Protein AF-A0AAV8S1G7-F1 (afdb_monomer)

Foldseek 3Di:
DDDDDDDDDDDDDDDDDDDDDDDDDDDDDDDDDDDDDDDDDDDDDDDDDDDDDDDDDDDDDDDDDDDDDDDDDDDDDDDDPPVVVVVVVVVVVVVVVVVVVVPPDPFDKDFLPADKDPFQDAQDQKAKEFEQAQEQPDDLVLSLVQLVFDLRHQEYEHEHDDLQNLQVLLVQVVVVHHSFRPCLLVNLLRPVVSLVVSNHAYEYQRCALNQPVSVVSSLVSCVVVLHWWKEKEKEWWADDPDDPDDDDDDIDRDDQSKDWAGALVRVLVCCVPPVTNYYYYHHHDQLRSQLNVVCNNLRDILPLLFLSQLSSLQSLCQHSWLLQFLVVQADPPQPQRHDDPVLVVFRHTKMWMAGSNSWIKIFGRPPTGGFHDLQSSVQSLQAVDDALLFRAHQRFTKNQLQWAWDDPDRTMITIDDIGGHPGTHDQWIKMWGKDWQAKKKKKKKKAWFACRVVLLVQLLVQLLVQLCVVPNPQSLQKFKDKDFACPPVPDDPDPDDDDPRGTMTMIMMMGRDRYPVSNVSSQVSSVCCVPPGDPPMDDMDIDMDTFIRTDIDIDGSRNIMMGMDMDIRDRDDPVPDDDPDDDDDDDDDDDDDPDDDPDDDDDDDPDDDDPDQDDADDAQDWDQLSNFFAKFWFDDFQKIKMKTFGSHLLCLVLVVVWPDFVNVLVLLLCLQARYPDDDPVRVVSSVVQSVVWGKDWHRSVNRSMIMIMIGRRQCRADRRGRDPPRGCRVSRVSNSRDIDHGHDRDPVSD

Radius of gyration: 34.3 Å; Cα contacts (8 Å, |Δi|>4): 1395; chains: 1; bounding box: 94×96×104 Å

InterPro domains:
  IPR010839 Acyclic terpene utilisation, N-terminal [PF07287] (127-549)
  IPR056362 AtuA-like, ferredoxin-fold domain [PF23544] (623-740)

Structure (mmCIF, N/CA/C/O backbone):
data_AF-A0AAV8S1G7-F1
#
_entry.id   AF-A0AAV8S1G7-F1
#
loop_
_atom_site.group_PDB
_atom_site.id
_atom_site.type_symbol
_atom_site.label_atom_id
_atom_site.label_alt_id
_atom_site.label_comp_id
_atom_site.label_asym_id
_atom_site.label_entity_id
_atom_site.label_seq_id
_atom_site.pdbx_PDB_ins_code
_atom_site.Cartn_x
_atom_site.Cartn_y
_atom_site.Cartn_z
_atom_site.occupancy
_atom_site.B_iso_or_equiv
_atom_site.auth_seq_id
_atom_site.auth_comp_id
_atom_site.auth_asym_id
_atom_site.auth_atom_id
_atom_site.pdbx_PDB_model_num
ATOM 1 N N . MET A 1 1 ? -6.697 -47.354 61.567 1.00 32.09 1 MET A N 1
ATOM 2 C CA . MET A 1 1 ? -5.940 -47.553 62.824 1.00 32.09 1 MET A CA 1
ATOM 3 C C . MET A 1 1 ? -5.517 -46.184 63.329 1.00 32.09 1 MET A C 1
ATOM 5 O O . MET A 1 1 ? -5.021 -45.448 62.496 1.00 32.09 1 MET A O 1
ATOM 9 N N . ARG A 1 2 ? -5.746 -45.897 64.622 1.00 29.41 2 ARG A N 1
ATOM 10 C CA . ARG A 1 2 ? -5.244 -44.790 65.477 1.00 29.41 2 ARG A CA 1
ATOM 11 C C . ARG A 1 2 ? -4.956 -43.413 64.855 1.00 29.41 2 ARG A C 1
ATOM 13 O O . ARG A 1 2 ? -4.109 -43.325 63.981 1.00 29.41 2 ARG A O 1
ATOM 20 N N . ASN A 1 3 ? -5.442 -42.280 65.360 1.00 28.12 3 ASN A N 1
ATOM 21 C CA . ASN A 1 3 ? -6.522 -41.848 66.283 1.00 28.12 3 ASN A CA 1
ATOM 22 C C . ASN A 1 3 ? -6.799 -40.378 65.823 1.00 28.12 3 ASN A C 1
ATOM 24 O O . ASN A 1 3 ? -5.903 -39.769 65.241 1.00 28.12 3 ASN A O 1
ATOM 28 N N . GLY A 1 4 ? -7.993 -39.781 65.894 1.00 26.33 4 GLY A N 1
ATOM 29 C CA . GLY A 1 4 ? -8.736 -39.468 67.126 1.00 26.33 4 GLY A CA 1
ATOM 30 C C . GLY A 1 4 ? -8.003 -38.376 67.936 1.00 26.33 4 GLY A C 1
ATOM 31 O O . GLY A 1 4 ? -6.792 -38.485 68.094 1.00 26.33 4 GLY A O 1
ATOM 32 N N . ASP A 1 5 ? -8.586 -37.303 68.480 1.00 26.33 5 ASP A N 1
ATOM 33 C CA . ASP A 1 5 ? -9.977 -36.844 68.694 1.00 26.33 5 ASP A CA 1
ATOM 34 C C . ASP A 1 5 ? -9.889 -35.340 69.124 1.00 26.33 5 ASP A C 1
ATOM 36 O O . ASP A 1 5 ? -8.807 -34.928 69.541 1.00 26.33 5 ASP A O 1
ATOM 40 N N . LEU A 1 6 ? -10.878 -34.424 69.124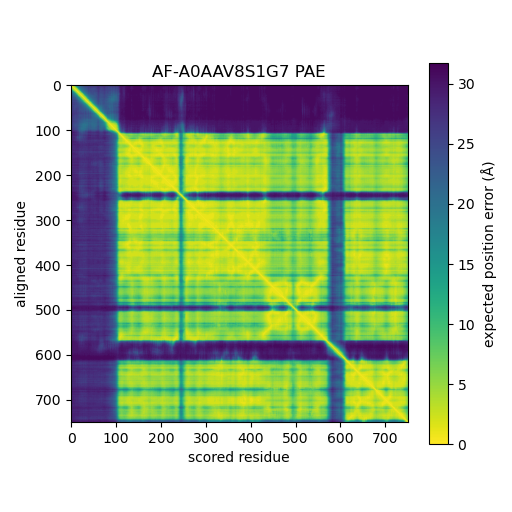 1.00 26.56 6 LEU A N 1
ATOM 41 C CA . LEU A 1 6 ? -12.280 -34.302 68.656 1.00 26.56 6 LEU A CA 1
ATOM 42 C C . LEU A 1 6 ? -12.716 -32.801 68.801 1.00 26.56 6 LEU A C 1
ATOM 44 O O . LEU A 1 6 ? -11.984 -32.058 69.445 1.00 26.56 6 LEU A O 1
ATOM 48 N N . VAL A 1 7 ? -13.927 -32.401 68.338 1.00 25.17 7 VAL A N 1
ATOM 49 C CA . VAL A 1 7 ? -14.736 -31.225 68.830 1.00 25.17 7 VAL A CA 1
ATOM 50 C C . VAL A 1 7 ? -14.158 -29.808 68.528 1.00 25.17 7 VAL A C 1
ATOM 52 O O . VAL A 1 7 ? -13.015 -29.512 68.840 1.00 25.17 7 VAL A O 1
ATOM 55 N N . ALA A 1 8 ? -14.803 -28.927 67.738 1.00 23.03 8 ALA A N 1
ATOM 56 C CA . ALA A 1 8 ? -16.013 -28.102 67.999 1.00 23.03 8 ALA A CA 1
ATOM 57 C C . ALA A 1 8 ? -15.820 -27.095 69.174 1.00 23.03 8 ALA A C 1
ATOM 59 O O . ALA A 1 8 ? -15.023 -27.348 70.063 1.00 23.03 8 ALA A O 1
ATOM 60 N N . GLU A 1 9 ? -16.436 -25.912 69.271 1.00 22.70 9 GLU A N 1
ATOM 61 C CA . GLU A 1 9 ? -17.514 -25.227 68.536 1.00 22.70 9 GLU A CA 1
ATOM 62 C C . GLU A 1 9 ? -17.470 -23.716 68.913 1.00 22.70 9 GLU A C 1
ATOM 64 O O . GLU A 1 9 ? -16.849 -23.387 69.921 1.00 22.70 9 GLU A O 1
ATOM 69 N N . CYS A 1 10 ? -18.205 -22.832 68.211 1.00 23.12 10 CYS A N 1
ATOM 70 C CA . CYS A 1 10 ? -18.581 -21.467 68.669 1.00 23.12 10 CYS A CA 1
ATOM 71 C C . CYS A 1 10 ? -17.453 -20.408 68.891 1.00 23.12 10 CYS A C 1
ATOM 73 O O . CYS A 1 10 ? -16.308 -20.735 69.169 1.00 23.12 10 CYS A O 1
ATOM 75 N N . ALA A 1 11 ? -17.685 -19.086 68.827 1.00 23.94 11 ALA A N 1
ATOM 76 C CA . ALA A 1 11 ? -18.756 -18.264 68.229 1.00 23.94 11 ALA A CA 1
ATOM 77 C C . ALA A 1 11 ? -18.321 -16.767 68.190 1.00 23.94 11 ALA A C 1
ATOM 79 O O . ALA A 1 11 ? -17.322 -16.417 68.812 1.00 23.94 11 ALA A O 1
ATOM 80 N N . LEU A 1 12 ? -19.143 -15.908 67.554 1.00 25.56 12 LEU A N 1
ATOM 81 C CA . LEU A 1 12 ? -19.202 -14.426 67.672 1.00 25.56 12 LEU A CA 1
ATOM 82 C C . LEU A 1 12 ? -18.019 -13.639 67.045 1.00 25.56 12 LEU A C 1
ATOM 84 O O . LEU A 1 12 ? -16.852 -13.883 67.315 1.00 25.56 12 LEU A O 1
ATOM 88 N N . GLU A 1 13 ? -18.259 -12.817 66.013 1.00 24.72 13 GLU A N 1
ATOM 89 C CA . GLU A 1 13 ? -18.677 -11.393 66.083 1.00 24.72 13 GLU A CA 1
ATOM 90 C C . GLU A 1 13 ? -17.664 -10.476 66.814 1.00 24.72 13 GLU A C 1
ATOM 92 O O . GLU A 1 13 ? -17.331 -10.713 67.965 1.00 24.72 13 GLU A O 1
ATOM 97 N N . GLY A 1 14 ? -17.167 -9.365 66.252 1.00 24.78 14 GLY A N 1
ATOM 98 C CA . GLY A 1 14 ? -17.320 -8.807 64.904 1.00 24.78 14 GLY A CA 1
ATOM 99 C C . GLY A 1 14 ? -16.795 -7.356 64.808 1.00 24.78 14 GLY A C 1
ATOM 100 O O . GLY A 1 14 ? -16.524 -6.722 65.820 1.00 24.78 14 GLY A O 1
ATOM 101 N N . ILE A 1 15 ? -16.764 -6.811 63.581 1.00 24.31 15 ILE A N 1
ATOM 102 C CA . ILE A 1 15 ? -16.826 -5.362 63.257 1.00 24.31 15 ILE A CA 1
ATOM 103 C C . ILE A 1 15 ? -15.560 -4.471 63.489 1.00 24.31 15 ILE A C 1
ATOM 105 O O . ILE A 1 15 ? -14.984 -4.402 64.564 1.00 24.31 15 ILE A O 1
ATOM 109 N N . LYS A 1 16 ? -15.271 -3.639 62.461 1.00 25.52 16 LYS A N 1
ATOM 110 C CA . LYS A 1 16 ? -14.488 -2.363 62.422 1.00 25.52 16 LYS A CA 1
ATOM 111 C C . LYS A 1 16 ? -12.939 -2.348 62.319 1.00 25.52 16 LYS A C 1
ATOM 113 O O . LYS A 1 16 ? -12.211 -2.131 63.273 1.00 25.52 16 LYS A O 1
ATOM 118 N N . SER A 1 17 ? -12.510 -2.261 61.052 1.00 25.42 17 SER A N 1
ATOM 119 C CA . SER A 1 17 ? -11.796 -1.107 60.446 1.00 25.42 17 SER A CA 1
ATOM 120 C C . SER A 1 17 ? -10.329 -0.744 60.776 1.00 25.42 17 SER A C 1
ATOM 122 O O . SER A 1 17 ? -10.015 -0.288 61.866 1.00 25.42 17 SER A O 1
ATOM 124 N N . ARG A 1 18 ? -9.566 -0.631 59.670 1.00 25.78 18 ARG A N 1
ATOM 125 C CA . ARG A 1 18 ? -8.518 0.369 59.334 1.00 25.78 18 ARG A CA 1
ATOM 126 C C . ARG A 1 18 ? -7.097 0.282 59.948 1.00 25.78 18 ARG A C 1
ATOM 128 O O . ARG A 1 18 ? -6.858 0.685 61.071 1.00 25.78 18 ARG A O 1
ATOM 135 N N . VAL A 1 19 ? -6.150 0.016 59.033 1.00 23.78 19 VAL A N 1
ATOM 136 C CA . VAL A 1 19 ? -4.995 0.884 58.678 1.00 23.78 19 VAL A CA 1
ATOM 137 C C . VAL A 1 19 ? -3.863 1.091 59.713 1.00 23.78 19 VAL A C 1
ATOM 139 O O . VAL A 1 19 ? -3.946 1.928 60.599 1.00 23.78 19 VAL A O 1
ATOM 142 N N . VAL A 1 20 ? -2.731 0.429 59.418 1.00 23.48 20 VAL A N 1
ATOM 143 C CA . VAL A 1 20 ? -1.340 0.953 59.454 1.00 23.48 20 VAL A CA 1
ATOM 144 C C . VAL A 1 20 ? -0.780 1.474 60.792 1.00 23.48 20 VAL A C 1
ATOM 146 O O . VAL A 1 20 ? -0.906 2.652 61.104 1.00 23.48 20 VAL A O 1
ATOM 149 N N . LEU A 1 21 ? 0.008 0.629 61.481 1.00 24.14 21 LEU A N 1
ATOM 150 C CA . LEU A 1 21 ? 1.441 0.865 61.789 1.00 24.14 21 LEU A CA 1
ATOM 151 C C . LEU A 1 21 ? 2.024 -0.221 62.713 1.00 24.14 21 LEU A C 1
ATOM 153 O O . LEU A 1 21 ? 1.627 -0.338 63.868 1.00 24.14 21 LEU A O 1
ATOM 157 N N . GLN A 1 22 ? 3.074 -0.919 62.266 1.00 23.39 22 GLN A N 1
ATOM 158 C CA . GLN A 1 22 ? 4.066 -1.479 63.189 1.00 23.39 22 GLN A CA 1
ATOM 159 C C . GLN A 1 22 ? 5.473 -1.340 62.590 1.00 23.39 22 GLN A C 1
ATOM 161 O O . GLN A 1 22 ? 5.835 -1.989 61.613 1.00 23.39 22 GLN A O 1
ATOM 166 N N . ILE A 1 23 ? 6.255 -0.427 63.167 1.00 25.33 23 ILE A N 1
ATOM 167 C CA . ILE A 1 23 ? 7.629 -0.104 62.771 1.00 25.33 23 ILE A CA 1
ATOM 168 C C . ILE A 1 23 ? 8.604 -0.770 63.753 1.00 25.33 23 ILE A C 1
ATOM 170 O O . ILE A 1 23 ? 8.436 -0.630 64.958 1.00 25.33 23 ILE A O 1
ATOM 174 N N . LYS A 1 24 ? 9.654 -1.408 63.208 1.00 26.08 24 LYS A N 1
ATOM 175 C CA . LYS A 1 24 ? 10.953 -1.766 63.831 1.00 26.08 24 LYS A CA 1
ATOM 176 C C . LYS A 1 24 ? 10.951 -2.401 65.239 1.00 26.08 24 LYS A C 1
ATOM 178 O O . LYS A 1 24 ? 10.759 -1.707 66.231 1.00 26.08 24 LYS A O 1
ATOM 183 N N . ARG A 1 25 ? 11.527 -3.612 65.335 1.00 25.75 25 ARG A N 1
ATOM 184 C CA . ARG A 1 25 ? 12.750 -3.866 66.145 1.00 25.75 25 ARG A CA 1
ATOM 185 C C . ARG A 1 25 ? 13.307 -5.285 65.950 1.00 25.75 25 ARG A C 1
ATOM 187 O O . ARG A 1 25 ? 12.715 -6.235 66.446 1.00 25.75 25 ARG A O 1
ATOM 194 N N . ARG A 1 26 ? 14.453 -5.376 65.258 1.00 25.06 26 ARG A N 1
ATOM 195 C CA . ARG A 1 26 ? 15.482 -6.450 65.173 1.00 25.06 26 ARG A CA 1
ATOM 196 C C . ARG A 1 26 ? 16.272 -6.185 63.870 1.00 25.06 26 ARG A C 1
ATOM 198 O O . ARG A 1 26 ? 15.637 -5.839 62.882 1.00 25.06 26 ARG A O 1
ATOM 205 N N . HIS A 1 27 ? 17.601 -6.242 63.774 1.00 25.67 27 HIS A N 1
ATOM 206 C CA . HIS A 1 27 ? 18.661 -6.567 64.739 1.00 25.67 27 HIS A CA 1
ATOM 207 C C . HIS A 1 27 ? 19.781 -5.504 64.712 1.00 25.67 27 HIS A C 1
ATOM 209 O O . HIS A 1 27 ? 19.987 -4.831 63.705 1.00 25.67 27 HIS A O 1
ATOM 215 N N . VAL A 1 28 ? 20.508 -5.398 65.825 1.00 25.98 28 VAL A N 1
ATOM 216 C CA . VAL A 1 28 ? 21.894 -4.895 65.906 1.00 25.98 28 VAL A CA 1
ATOM 217 C C . VAL A 1 28 ? 22.787 -6.131 66.144 1.00 25.98 28 VAL A C 1
ATOM 219 O O . VAL A 1 28 ? 22.244 -7.184 66.475 1.00 25.98 28 VAL A O 1
ATOM 222 N N . GLU A 1 29 ? 24.109 -5.986 65.990 1.00 24.56 29 GLU A N 1
ATOM 223 C CA . GLU A 1 29 ? 25.166 -6.997 66.233 1.00 24.56 29 GLU A CA 1
ATOM 224 C C . GLU A 1 29 ? 25.413 -8.024 65.107 1.00 24.56 29 GLU A C 1
ATOM 226 O O . GLU A 1 29 ? 24.922 -9.142 65.168 1.00 24.56 29 GLU A O 1
ATOM 231 N N . VAL A 1 30 ? 26.263 -7.658 64.131 1.00 26.59 30 VAL A N 1
ATOM 232 C CA . VAL A 1 30 ? 27.405 -8.483 63.659 1.00 26.59 30 VAL A CA 1
ATOM 233 C C . VAL A 1 30 ? 28.503 -7.534 63.146 1.00 26.59 30 VAL A C 1
ATOM 235 O O . VAL A 1 30 ? 28.439 -7.067 62.013 1.00 26.59 30 VAL A O 1
ATOM 238 N N . TRP A 1 31 ? 29.505 -7.242 63.976 1.00 25.05 31 TRP A N 1
ATOM 239 C CA . TRP A 1 31 ? 30.811 -6.686 63.581 1.00 25.05 31 TRP A CA 1
ATOM 240 C C . TRP A 1 31 ? 31.838 -7.220 64.585 1.00 25.05 31 TRP A C 1
ATOM 242 O O . TRP A 1 31 ? 31.902 -6.702 65.695 1.00 25.05 31 TRP A O 1
ATOM 252 N N . ASN A 1 32 ? 32.545 -8.293 64.210 1.00 24.11 32 ASN A N 1
ATOM 253 C CA . ASN A 1 32 ? 33.853 -8.759 64.708 1.00 24.11 32 ASN A CA 1
ATOM 254 C C . ASN A 1 32 ? 34.003 -10.257 64.398 1.00 24.11 32 ASN A C 1
ATOM 256 O O . ASN A 1 32 ? 33.416 -11.067 65.101 1.00 24.11 32 ASN A O 1
ATOM 260 N N . GLU A 1 33 ? 34.766 -10.588 63.351 1.00 26.23 33 GLU A N 1
ATOM 261 C CA . GLU A 1 33 ? 35.663 -11.758 63.228 1.00 26.23 33 GLU A CA 1
ATOM 262 C C . GLU A 1 33 ? 36.081 -11.941 61.758 1.00 26.23 33 GLU A C 1
ATOM 264 O O . GLU A 1 33 ? 35.246 -12.222 60.905 1.00 26.23 33 GLU A O 1
ATOM 269 N N . ILE A 1 34 ? 37.376 -11.749 61.472 1.00 26.95 34 ILE A N 1
ATOM 270 C CA . ILE A 1 34 ? 38.217 -12.466 60.487 1.00 26.95 34 ILE A CA 1
ATOM 271 C C . ILE A 1 34 ? 39.654 -11.895 60.613 1.00 26.95 34 ILE A C 1
ATOM 273 O O . ILE A 1 34 ? 39.798 -10.710 60.928 1.00 26.95 34 ILE A O 1
ATOM 277 N N . PRO A 1 35 ? 40.724 -12.710 60.489 1.00 33.25 35 PRO A N 1
ATOM 278 C CA . PRO A 1 35 ? 41.973 -12.446 61.210 1.00 33.25 35 PRO A CA 1
ATOM 279 C C . PRO A 1 35 ? 43.045 -11.689 60.416 1.00 33.25 35 PRO A C 1
ATOM 281 O O . PRO A 1 35 ? 42.998 -11.563 59.194 1.00 33.25 35 PRO A O 1
ATOM 284 N N . ALA A 1 36 ? 44.074 -11.251 61.143 1.00 26.19 36 ALA A N 1
ATOM 285 C CA . ALA A 1 36 ? 45.281 -10.659 60.585 1.00 26.19 36 ALA A CA 1
ATOM 286 C C . ALA A 1 36 ? 46.148 -11.677 59.817 1.00 26.19 36 ALA A C 1
ATOM 288 O O . ALA A 1 36 ? 46.443 -12.759 60.321 1.00 26.19 36 ALA A O 1
ATOM 289 N N . LEU A 1 37 ? 46.667 -11.254 58.663 1.00 25.44 37 LEU A N 1
ATOM 290 C CA . LEU A 1 37 ? 47.899 -11.772 58.070 1.00 25.44 37 LEU A CA 1
ATOM 291 C C . LEU A 1 37 ? 48.773 -10.580 57.674 1.00 25.44 37 LEU A C 1
ATOM 293 O O . LEU A 1 37 ? 48.317 -9.660 56.998 1.00 25.44 37 LEU A O 1
ATOM 297 N N . ALA A 1 38 ? 50.020 -10.589 58.138 1.00 26.30 38 ALA A N 1
ATOM 298 C CA . ALA A 1 38 ? 50.990 -9.531 57.900 1.00 26.30 38 ALA A CA 1
ATOM 299 C C . ALA A 1 38 ? 52.081 -9.998 56.929 1.00 26.30 38 ALA A C 1
ATOM 301 O O . ALA A 1 38 ? 52.504 -11.149 56.985 1.00 26.30 38 ALA A O 1
ATOM 302 N N . GLY A 1 39 ? 52.590 -9.058 56.129 1.00 23.52 39 GLY A N 1
ATOM 303 C CA . GLY A 1 39 ? 53.903 -9.148 55.492 1.00 23.52 39 GLY A CA 1
ATOM 304 C C . GLY A 1 39 ? 53.989 -9.967 54.203 1.00 23.52 39 GLY A C 1
ATOM 305 O O . GLY A 1 39 ? 54.069 -11.189 54.221 1.00 23.52 39 GLY A O 1
ATOM 306 N N . THR A 1 40 ? 54.170 -9.278 53.078 1.00 26.03 40 THR A N 1
ATOM 307 C CA . THR A 1 40 ? 55.468 -9.304 52.374 1.00 26.03 40 THR A CA 1
ATOM 308 C C . THR A 1 40 ? 55.558 -8.161 51.365 1.00 26.03 40 THR A C 1
ATOM 310 O O . THR A 1 40 ? 54.552 -7.662 50.865 1.00 26.03 40 THR A O 1
ATOM 313 N N . GLU A 1 41 ? 56.779 -7.690 51.142 1.00 25.45 41 GLU A N 1
ATOM 314 C CA . GLU A 1 41 ? 57.098 -6.556 50.279 1.00 25.45 41 GLU A CA 1
ATOM 315 C C . GLU A 1 41 ? 57.080 -6.957 48.798 1.00 25.45 41 GLU A C 1
ATOM 317 O O . GLU A 1 41 ? 57.499 -8.059 48.452 1.00 25.45 41 GLU A O 1
ATOM 322 N N . LEU A 1 42 ? 56.735 -6.020 47.912 1.00 26.66 42 LEU A N 1
ATOM 323 C CA . LEU A 1 42 ? 57.292 -5.979 46.557 1.00 26.66 42 LEU A CA 1
ATOM 324 C C . LEU A 1 42 ? 57.550 -4.519 46.156 1.00 26.66 42 LEU A C 1
ATOM 326 O O . LEU A 1 42 ? 56.801 -3.611 46.518 1.00 26.66 42 LEU A O 1
ATOM 330 N N . GLN A 1 43 ? 58.684 -4.292 45.498 1.00 23.86 43 GLN A N 1
ATOM 331 C CA . GLN A 1 43 ? 59.393 -3.010 45.488 1.00 23.86 43 GLN A CA 1
ATOM 332 C C . GLN A 1 43 ? 59.235 -2.221 44.173 1.00 23.86 43 GLN A C 1
ATOM 334 O O . GLN A 1 43 ? 59.472 -2.777 43.108 1.00 23.86 43 GLN A O 1
ATOM 339 N N . GLN A 1 44 ? 59.040 -0.896 44.303 1.00 27.75 44 GLN A N 1
ATOM 340 C CA . GLN A 1 44 ? 59.547 0.169 43.400 1.00 27.75 44 GLN A CA 1
ATOM 341 C C . GLN A 1 44 ? 59.027 0.245 41.925 1.00 27.75 44 GLN A C 1
ATOM 343 O O . GLN A 1 44 ? 58.368 -0.669 41.446 1.00 27.75 44 GLN A O 1
ATOM 348 N N . PRO A 1 45 ? 59.292 1.345 41.171 1.00 35.41 45 PRO A N 1
ATOM 349 C CA . PRO A 1 45 ? 58.997 2.736 41.543 1.00 35.41 45 PRO A CA 1
ATOM 350 C C . PRO A 1 45 ? 58.361 3.596 40.404 1.00 35.41 45 PRO A C 1
ATOM 352 O O . PRO A 1 45 ? 58.125 3.160 39.283 1.00 35.41 45 PRO A O 1
ATOM 355 N N . TRP A 1 46 ? 58.115 4.865 40.746 1.00 26.91 46 TRP A N 1
ATOM 356 C CA . TRP A 1 46 ? 57.698 6.045 39.951 1.00 26.91 46 TRP A CA 1
ATOM 357 C C . TRP A 1 46 ? 58.664 6.394 38.770 1.00 26.91 46 TRP A C 1
ATOM 359 O O . TRP A 1 46 ? 59.786 5.885 38.816 1.00 26.91 46 TRP A O 1
ATOM 369 N N . PRO A 1 47 ? 58.344 7.283 37.769 1.00 34.56 47 PRO A N 1
ATOM 370 C CA . PRO A 1 47 ? 57.763 8.618 38.027 1.00 34.56 47 PRO A CA 1
ATOM 371 C C . PRO A 1 47 ? 56.931 9.395 36.967 1.00 34.56 47 PRO A C 1
ATOM 373 O O . PRO A 1 47 ? 56.899 9.134 35.769 1.00 34.56 47 PRO A O 1
ATOM 376 N N . CYS A 1 48 ? 56.350 10.484 37.489 1.00 24.94 48 CYS A N 1
ATOM 377 C CA . CYS A 1 48 ? 55.788 11.669 36.833 1.00 24.94 48 CYS A CA 1
ATOM 378 C C . CYS A 1 48 ? 56.561 12.290 35.653 1.00 24.94 48 CYS A C 1
ATOM 380 O O . CYS A 1 48 ? 57.765 12.523 35.731 1.00 24.94 48 CYS A O 1
ATOM 382 N N . SER A 1 49 ? 55.797 12.829 34.695 1.00 24.61 49 SER A N 1
ATOM 383 C CA . SER A 1 49 ? 55.977 14.161 34.067 1.00 24.61 49 SER A CA 1
ATOM 384 C C . SER A 1 49 ? 54.705 14.504 33.252 1.00 24.61 49 SER A C 1
ATOM 386 O O . SER A 1 49 ? 54.019 13.584 32.830 1.00 24.61 49 SER A O 1
ATOM 388 N N . ARG A 1 50 ? 54.268 15.754 33.013 1.00 24.61 50 ARG A N 1
ATOM 389 C CA . ARG A 1 50 ? 54.700 17.102 33.453 1.00 24.61 50 ARG A CA 1
ATOM 390 C C . ARG A 1 50 ? 53.509 18.093 33.374 1.00 24.61 50 ARG A C 1
ATOM 392 O O . ARG A 1 50 ? 52.484 17.787 32.779 1.00 24.61 50 ARG A O 1
ATOM 399 N N . MET A 1 51 ? 53.667 19.280 33.965 1.00 22.61 51 MET A N 1
ATOM 400 C CA . MET A 1 51 ? 52.674 20.371 34.039 1.00 22.61 51 MET A CA 1
ATOM 401 C C . MET A 1 51 ? 52.644 21.324 32.818 1.00 22.61 51 MET A C 1
ATOM 403 O O . MET A 1 51 ? 53.673 21.541 32.191 1.00 22.61 51 MET A O 1
ATOM 407 N N . CYS A 1 52 ? 51.484 21.979 32.639 1.00 23.48 52 CYS A N 1
ATOM 408 C CA . CYS A 1 52 ? 51.228 23.378 32.216 1.00 23.48 52 CYS A CA 1
ATOM 409 C C . CYS A 1 52 ? 51.872 24.013 30.958 1.00 23.48 52 CYS A C 1
ATOM 411 O O . CYS A 1 52 ? 53.057 24.328 30.966 1.00 23.48 52 CYS A O 1
ATOM 413 N N . SER A 1 53 ? 51.011 24.511 30.053 1.00 22.67 53 SER A N 1
ATOM 414 C CA . SER A 1 53 ? 50.796 25.956 29.746 1.00 22.67 53 SER A CA 1
ATOM 415 C C . SER A 1 53 ? 49.563 26.112 28.811 1.00 22.67 53 SER A C 1
ATOM 417 O O . SER A 1 53 ? 49.299 25.185 28.058 1.00 22.67 53 SER A O 1
ATOM 419 N N . LEU A 1 54 ? 48.632 27.089 28.826 1.00 23.03 54 LEU A N 1
ATOM 420 C CA . LEU A 1 54 ? 48.447 28.512 29.221 1.00 23.03 54 LEU A CA 1
ATOM 421 C C . LEU A 1 54 ? 48.462 29.529 28.050 1.00 23.03 54 LEU A C 1
ATOM 423 O O . LEU A 1 54 ? 49.433 29.582 27.306 1.00 23.03 54 LEU A O 1
ATOM 427 N N . SER A 1 55 ? 47.452 30.428 28.041 1.00 23.33 55 SER A N 1
ATOM 428 C CA . SER A 1 55 ? 47.348 31.760 27.366 1.00 23.33 55 SER A CA 1
ATOM 429 C C . SER A 1 55 ? 47.168 31.833 25.825 1.00 23.33 55 SER A C 1
ATOM 431 O O . SER A 1 55 ? 47.665 30.957 25.135 1.00 23.33 55 SER A O 1
ATOM 433 N N . LEU A 1 56 ? 46.507 32.835 25.192 1.00 23.42 56 LEU A N 1
ATOM 434 C CA . LEU A 1 56 ? 45.636 33.979 25.608 1.00 23.42 56 LEU A CA 1
ATOM 435 C C . LEU A 1 56 ? 44.908 34.611 24.369 1.00 23.42 56 LEU A C 1
ATOM 437 O O . LEU A 1 56 ? 45.507 34.640 23.302 1.00 23.42 56 LEU A O 1
ATOM 441 N N . TRP A 1 57 ? 43.730 35.251 24.573 1.00 23.34 57 TRP A N 1
ATOM 442 C CA . TRP A 1 57 ? 43.121 36.373 23.777 1.00 23.34 57 TRP A CA 1
ATOM 443 C C . TRP A 1 57 ? 42.632 36.137 22.309 1.00 23.34 57 TRP A C 1
ATOM 445 O O . TRP A 1 57 ? 43.122 35.237 21.647 1.00 23.34 57 TRP A O 1
ATOM 455 N N . SER A 1 58 ? 41.657 36.876 21.721 1.00 23.06 58 SER A N 1
ATOM 456 C CA . SER A 1 58 ? 40.851 38.074 22.116 1.00 23.06 58 SER A CA 1
ATOM 457 C C . SER A 1 58 ? 39.497 38.220 21.344 1.00 23.06 58 SER A C 1
ATOM 459 O O . SER A 1 58 ? 39.248 37.496 20.384 1.00 23.06 58 SER A O 1
ATOM 461 N N . SER A 1 59 ? 38.701 39.255 21.704 1.00 23.45 59 SER A N 1
ATOM 462 C CA . SER A 1 59 ? 37.580 39.914 20.961 1.00 23.45 59 SER A CA 1
ATOM 463 C C . SER A 1 59 ? 36.170 39.270 20.969 1.00 23.45 59 SER A C 1
ATOM 465 O O . SER A 1 59 ? 36.063 38.052 21.012 1.00 23.45 59 SER A O 1
ATOM 467 N N . SER A 1 60 ? 35.040 40.003 20.873 1.0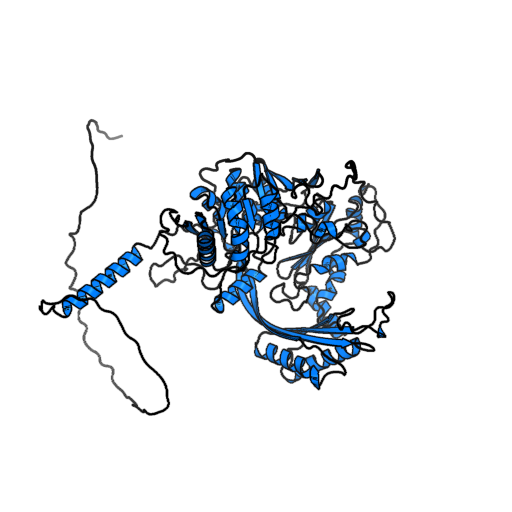0 25.97 60 SER A N 1
ATOM 468 C CA . SER A 1 60 ? 34.603 41.276 21.521 1.00 25.97 60 SER A CA 1
ATOM 469 C C . SER A 1 60 ? 33.119 41.588 21.203 1.00 25.97 60 SER A C 1
ATOM 471 O O . SER A 1 60 ? 32.714 41.412 20.058 1.00 25.97 60 SER A O 1
ATOM 473 N N . GLY A 1 61 ? 32.374 42.164 22.163 1.00 23.70 61 GLY A N 1
ATOM 474 C CA . GLY A 1 61 ? 31.028 42.757 21.982 1.00 23.70 61 GLY A CA 1
ATOM 475 C C . GLY A 1 61 ? 29.836 41.795 22.196 1.00 23.70 61 GLY A C 1
ATOM 476 O O . GLY A 1 61 ? 29.978 40.593 22.010 1.00 23.70 61 GLY A O 1
ATOM 477 N N . ASP A 1 62 ? 28.640 42.247 22.593 1.00 25.88 62 ASP A N 1
ATOM 478 C CA . ASP A 1 62 ? 28.279 43.549 23.183 1.00 25.88 62 ASP A CA 1
ATOM 479 C C . ASP A 1 62 ? 26.920 43.477 23.933 1.00 25.88 62 ASP A C 1
ATOM 481 O O . ASP A 1 62 ? 26.121 42.574 23.692 1.00 25.88 62 ASP A O 1
ATOM 485 N N . HIS A 1 63 ? 26.653 44.472 24.787 1.00 25.67 63 HIS A N 1
ATOM 486 C CA . HIS A 1 63 ? 25.374 44.789 25.465 1.00 25.67 63 HIS A CA 1
ATOM 487 C C . HIS A 1 63 ? 24.793 43.908 26.605 1.00 25.67 63 HIS A C 1
ATOM 489 O O . HIS A 1 63 ? 25.055 42.722 26.777 1.00 25.67 63 HIS A O 1
ATOM 495 N N . ASN A 1 64 ? 24.022 44.605 27.456 1.00 23.80 64 ASN A N 1
ATOM 496 C CA . ASN A 1 64 ? 23.511 44.263 28.795 1.00 23.80 64 ASN A CA 1
ATOM 497 C C . ASN A 1 64 ? 22.215 45.120 29.041 1.00 23.80 64 ASN A C 1
ATOM 499 O O . ASN A 1 64 ? 21.748 45.754 28.095 1.00 23.80 64 ASN A O 1
ATOM 503 N N . PRO A 1 65 ? 21.674 45.273 30.268 1.00 50.19 65 PRO A N 1
ATOM 504 C CA . PRO A 1 65 ? 20.523 44.573 30.870 1.00 50.19 65 PRO A CA 1
ATOM 505 C C . PRO A 1 65 ? 19.220 45.405 31.010 1.00 50.19 65 PRO A C 1
ATOM 507 O O . PRO A 1 65 ? 19.251 46.621 30.889 1.00 50.19 65 PRO A O 1
ATOM 510 N N . PHE A 1 66 ? 18.126 44.773 31.470 1.00 22.72 66 PHE A N 1
ATOM 511 C CA . PHE A 1 66 ? 17.093 45.356 32.367 1.00 22.72 66 PHE A CA 1
ATOM 512 C C . PHE A 1 66 ? 16.525 44.201 33.242 1.00 22.72 66 PHE A C 1
ATOM 514 O O . PHE A 1 66 ? 16.279 43.122 32.713 1.00 22.72 66 PHE A O 1
ATOM 521 N N . LEU A 1 67 ? 16.525 44.226 34.590 1.00 27.11 67 LEU A N 1
ATOM 522 C CA . LEU A 1 67 ? 15.669 44.997 35.527 1.00 27.11 67 LEU A CA 1
ATOM 523 C C . LEU A 1 67 ? 14.160 44.868 35.225 1.00 27.11 67 LEU A C 1
ATOM 525 O O . LEU A 1 67 ? 13.764 44.984 34.078 1.00 27.11 67 LEU A O 1
ATOM 529 N N . CYS A 1 68 ? 13.236 44.741 36.182 1.00 24.28 68 CYS A N 1
ATOM 530 C CA . CYS A 1 68 ? 13.251 44.469 37.632 1.00 24.28 68 CYS A CA 1
ATOM 531 C C . CYS A 1 68 ? 11.773 44.282 38.057 1.00 24.28 68 CYS A C 1
ATOM 533 O O . CYS A 1 68 ? 10.910 44.764 37.337 1.00 24.28 68 CYS A O 1
ATOM 535 N N . PHE A 1 69 ? 11.463 43.704 39.225 1.00 23.55 69 PHE A N 1
ATOM 536 C CA . PHE A 1 69 ? 10.505 44.294 40.189 1.00 23.55 69 PHE A CA 1
ATOM 537 C C . PHE A 1 69 ? 10.442 43.478 41.486 1.00 23.55 69 PHE A C 1
ATOM 539 O O . PHE A 1 69 ? 10.671 42.271 41.494 1.00 23.55 69 PHE A O 1
ATOM 546 N N . ALA A 1 70 ? 10.171 44.164 42.597 1.00 26.23 70 ALA A N 1
ATOM 547 C CA . ALA A 1 70 ? 10.302 43.632 43.946 1.00 26.23 70 ALA A CA 1
ATOM 548 C C . ALA A 1 70 ? 9.045 43.867 44.793 1.00 26.23 70 ALA A C 1
ATOM 550 O O . ALA A 1 70 ? 8.419 44.918 44.707 1.00 26.23 70 ALA A O 1
ATOM 551 N N . PHE A 1 71 ? 8.784 42.925 45.697 1.00 25.78 71 PHE A N 1
ATOM 552 C CA . PHE A 1 71 ? 8.142 43.147 46.992 1.00 25.78 71 PHE A CA 1
ATOM 553 C C . PHE A 1 71 ? 8.926 42.301 48.019 1.00 25.78 71 PHE A C 1
ATOM 555 O O . PHE A 1 71 ? 9.333 41.187 47.709 1.00 25.78 71 PHE A O 1
ATOM 562 N N . GLY A 1 72 ? 9.207 42.745 49.242 1.00 23.11 72 GLY A N 1
ATOM 563 C CA . GLY A 1 72 ? 8.772 43.994 49.869 1.00 23.11 72 GLY A CA 1
ATOM 564 C C . GLY A 1 72 ? 8.338 43.810 51.324 1.00 23.11 72 GLY A C 1
ATOM 565 O O . GLY A 1 72 ? 7.320 44.370 51.705 1.00 23.11 72 GLY A O 1
ATOM 566 N N . PHE A 1 73 ? 9.066 43.026 52.128 1.00 25.94 73 PHE A N 1
ATOM 567 C CA . PHE A 1 73 ? 8.852 42.944 53.579 1.00 25.94 73 PHE A CA 1
ATOM 568 C C . PHE A 1 73 ? 10.182 42.958 54.334 1.00 25.94 73 PHE A C 1
ATOM 570 O O . PHE A 1 73 ? 11.200 42.476 53.838 1.00 25.94 73 PHE A O 1
ATOM 577 N N . SER A 1 74 ? 10.170 43.570 55.517 1.00 27.09 74 SER A N 1
ATOM 578 C CA . SER A 1 74 ? 11.365 44.003 56.244 1.00 27.09 74 SER A CA 1
ATOM 579 C C . SER A 1 74 ? 11.362 43.495 57.689 1.00 27.09 74 SER A C 1
ATOM 581 O O . SER A 1 74 ? 10.299 43.326 58.275 1.00 27.09 74 SER A O 1
ATOM 583 N N . HIS A 1 75 ? 12.565 43.341 58.253 1.00 28.36 75 HIS A N 1
ATOM 584 C CA . HIS A 1 75 ? 12.871 43.109 59.675 1.00 28.36 75 HIS A CA 1
ATOM 585 C C . HIS A 1 75 ? 12.441 41.768 60.310 1.00 28.36 75 HIS A C 1
ATOM 587 O O . HIS A 1 75 ? 11.370 41.651 60.892 1.00 28.36 75 HIS A O 1
ATOM 593 N N . ALA A 1 76 ? 13.389 40.824 60.373 1.00 28.67 76 ALA A N 1
ATOM 594 C CA . ALA A 1 76 ? 13.957 40.349 61.649 1.00 28.67 76 ALA A CA 1
ATOM 595 C C . ALA A 1 76 ? 15.224 39.506 61.390 1.00 28.67 76 ALA A C 1
ATOM 597 O O . ALA A 1 76 ? 15.201 38.560 60.607 1.00 28.67 76 ALA A O 1
ATOM 598 N N . LEU A 1 77 ? 16.341 39.842 62.043 1.00 30.11 77 LEU A N 1
ATOM 599 C CA . LEU A 1 77 ? 17.599 39.096 61.936 1.00 30.11 77 LEU A CA 1
ATOM 600 C C . LEU A 1 77 ? 17.663 37.971 62.977 1.00 30.11 77 LEU A C 1
ATOM 602 O O . LEU A 1 77 ? 17.738 38.242 64.170 1.00 30.11 77 LEU A O 1
ATOM 606 N N . HIS A 1 78 ? 17.782 36.726 62.516 1.00 32.25 78 HIS A N 1
ATOM 607 C CA . HIS A 1 78 ? 18.473 35.664 63.251 1.00 32.25 78 HIS A CA 1
ATOM 608 C C . HIS A 1 78 ? 19.351 34.862 62.276 1.00 32.25 78 HIS A C 1
ATOM 610 O O . HIS A 1 78 ? 18.888 34.521 61.184 1.00 32.25 78 HIS A O 1
ATOM 616 N N . PRO A 1 79 ? 20.615 34.552 62.623 1.00 36.78 79 PRO A N 1
ATOM 617 C CA . PRO A 1 79 ? 21.498 33.796 61.747 1.00 36.78 79 PRO A CA 1
ATOM 618 C C . PRO A 1 79 ? 21.102 32.315 61.749 1.00 36.78 79 PRO A C 1
ATOM 620 O O . PRO A 1 79 ? 21.452 31.559 62.654 1.00 36.78 79 PRO A O 1
ATOM 623 N N . ILE A 1 80 ? 20.387 31.888 60.708 1.00 35.78 80 ILE A N 1
ATOM 624 C CA . ILE A 1 80 ? 20.131 30.469 60.446 1.00 35.78 80 ILE A CA 1
ATOM 625 C C . ILE A 1 80 ? 21.483 29.786 60.149 1.00 35.78 80 ILE A C 1
ATOM 627 O O . ILE A 1 80 ? 22.192 30.229 59.239 1.00 35.78 80 ILE A O 1
ATOM 631 N N . PRO A 1 81 ? 21.871 28.707 60.862 1.00 37.44 81 PRO A N 1
ATOM 632 C CA . PRO A 1 81 ? 23.118 27.996 60.583 1.00 37.44 81 PRO A CA 1
ATOM 633 C C . PRO A 1 81 ? 23.161 27.497 59.135 1.00 37.44 81 PRO A C 1
ATOM 635 O O . PRO A 1 81 ? 22.158 26.975 58.639 1.00 37.44 81 PRO A O 1
ATOM 638 N N . ARG A 1 82 ? 24.328 27.562 58.472 1.00 39.03 82 ARG A N 1
ATOM 639 C CA . ARG A 1 82 ? 24.509 27.081 57.080 1.00 39.03 82 ARG A CA 1
ATOM 640 C C . ARG A 1 82 ? 24.065 25.623 56.862 1.00 39.03 82 ARG A C 1
ATOM 642 O O . ARG A 1 82 ? 23.653 25.281 55.759 1.00 39.03 82 ARG A O 1
ATOM 649 N N . GLN A 1 83 ? 24.072 24.796 57.909 1.00 40.84 83 GLN A N 1
ATOM 650 C CA . GLN A 1 83 ? 23.572 23.415 57.874 1.00 40.84 83 GLN A CA 1
ATOM 651 C C . GLN A 1 83 ? 22.048 23.321 57.643 1.00 40.84 83 GLN A C 1
ATOM 653 O O . GLN A 1 83 ? 21.589 22.380 57.002 1.00 40.84 83 GLN A O 1
ATOM 658 N N . SER A 1 84 ? 21.260 24.309 58.080 1.00 41.22 84 SER A N 1
ATOM 659 C CA . SER A 1 84 ? 19.790 24.305 57.946 1.00 41.22 84 SER A CA 1
ATOM 660 C C . SER A 1 84 ? 19.330 24.556 56.507 1.00 41.22 84 SER A C 1
ATOM 662 O O . SER A 1 84 ? 18.393 23.919 56.038 1.00 41.22 84 SER A O 1
ATOM 664 N N . LEU A 1 85 ? 20.017 25.445 55.781 1.00 41.00 85 LEU A N 1
ATOM 665 C CA . LEU A 1 85 ? 19.764 25.699 54.355 1.00 41.00 85 LEU A CA 1
ATOM 666 C C . LEU A 1 85 ? 20.139 24.489 53.493 1.00 41.00 85 LEU A C 1
ATOM 668 O O . LEU A 1 85 ? 19.421 24.143 52.560 1.00 41.00 85 LEU A O 1
ATOM 672 N N . GLN A 1 86 ? 21.228 23.800 53.841 1.00 44.94 86 GLN A N 1
ATOM 673 C CA . GLN A 1 86 ? 21.650 22.588 53.143 1.00 44.94 86 GLN A CA 1
ATOM 674 C C . GLN A 1 86 ? 20.680 21.423 53.404 1.00 44.94 86 GLN A C 1
ATOM 676 O O . GLN A 1 86 ? 20.315 20.718 52.465 1.00 44.94 86 GLN A O 1
ATOM 681 N N . ALA A 1 87 ? 20.182 21.285 54.639 1.00 42.16 87 ALA A N 1
ATOM 682 C CA . ALA A 1 87 ? 19.118 20.344 54.984 1.00 42.16 87 ALA A CA 1
ATOM 683 C C . ALA A 1 87 ? 17.793 20.671 54.272 1.00 42.16 87 ALA A C 1
ATOM 685 O O . ALA A 1 87 ? 17.167 19.761 53.743 1.00 42.16 87 ALA A O 1
ATOM 686 N N . ALA A 1 88 ? 17.394 21.945 54.186 1.00 40.81 88 ALA A N 1
ATOM 687 C CA . ALA A 1 88 ? 16.188 22.369 53.470 1.00 40.81 88 ALA A CA 1
ATOM 688 C C . ALA A 1 88 ? 16.282 22.118 51.955 1.00 40.81 88 ALA A C 1
ATOM 690 O O . ALA A 1 88 ? 15.321 21.634 51.362 1.00 40.81 88 ALA A O 1
ATOM 691 N N . CYS A 1 89 ? 17.442 22.356 51.330 1.00 42.38 89 CYS A N 1
ATOM 692 C CA . CYS A 1 89 ? 17.680 21.982 49.933 1.00 42.38 89 CYS A CA 1
ATOM 693 C C . CYS A 1 89 ? 17.662 20.460 49.733 1.00 42.38 89 CYS A C 1
ATOM 695 O O . CYS A 1 89 ? 17.081 19.990 48.756 1.00 42.38 89 CYS A O 1
ATOM 697 N N . TYR A 1 90 ? 18.232 19.679 50.657 1.00 44.97 90 TYR A N 1
ATOM 698 C CA . TYR A 1 90 ? 18.122 18.217 50.624 1.00 44.97 90 TYR A CA 1
ATOM 699 C C . TYR A 1 90 ? 16.676 17.747 50.791 1.00 44.97 90 TYR A C 1
ATOM 701 O O . TYR A 1 90 ? 16.264 16.853 50.066 1.00 44.97 90 TYR A O 1
ATOM 709 N N . TRP A 1 91 ? 15.890 18.366 51.677 1.00 40.28 91 TRP A N 1
ATOM 710 C CA . TRP A 1 91 ? 14.479 18.032 51.886 1.00 40.28 91 TRP A CA 1
ATOM 711 C C . TRP A 1 91 ? 13.613 18.421 50.689 1.00 40.28 91 TRP A C 1
ATOM 713 O O . TRP A 1 91 ? 12.800 17.620 50.255 1.00 40.28 91 TRP A O 1
ATOM 723 N N . LEU A 1 92 ? 13.824 19.596 50.090 1.00 40.91 92 LEU A N 1
ATOM 724 C CA . LEU A 1 92 ? 13.161 19.989 48.844 1.00 40.91 92 LEU A CA 1
ATOM 725 C C . LEU A 1 92 ? 13.565 19.085 47.679 1.00 40.91 92 LEU A C 1
ATOM 727 O O . LEU A 1 92 ? 12.714 18.752 46.865 1.00 40.91 92 LEU A O 1
ATOM 731 N N . THR A 1 93 ? 14.821 18.639 47.610 1.00 46.47 93 THR A N 1
ATOM 732 C CA . THR A 1 93 ? 15.269 17.684 46.583 1.00 46.47 93 THR A CA 1
ATOM 733 C C . THR A 1 93 ? 14.688 16.293 46.832 1.00 46.47 93 THR A C 1
ATOM 735 O O . THR A 1 93 ? 14.213 15.678 45.890 1.00 46.47 93 THR A O 1
ATOM 738 N N . LEU A 1 94 ? 14.630 15.823 48.082 1.00 38.81 94 LEU A N 1
ATOM 739 C CA . LEU A 1 94 ? 13.967 14.572 48.465 1.00 38.81 94 LEU A CA 1
ATOM 740 C C . LEU A 1 94 ? 12.461 14.624 48.232 1.00 38.81 94 LEU A C 1
ATOM 742 O O . LEU A 1 94 ? 11.921 13.649 47.744 1.00 38.81 94 LEU A O 1
ATOM 746 N N . VAL A 1 95 ? 11.786 15.743 48.492 1.00 40.69 95 VAL A N 1
ATOM 747 C CA . VAL A 1 95 ? 10.361 15.923 48.176 1.00 40.69 95 VAL A CA 1
ATOM 748 C C . VAL A 1 95 ? 10.147 16.028 46.668 1.00 40.69 95 VAL A C 1
ATOM 750 O O . VAL A 1 95 ? 9.188 15.463 46.165 1.00 40.69 95 VAL A O 1
ATOM 753 N N . LYS A 1 96 ? 11.051 16.658 45.907 1.00 37.00 96 LYS A N 1
ATOM 754 C CA . LYS A 1 96 ? 10.979 16.682 44.436 1.00 37.00 96 LYS A CA 1
ATOM 755 C C . LYS A 1 96 ? 11.225 15.295 43.835 1.00 37.00 96 LYS A C 1
ATOM 757 O O . LYS A 1 96 ? 10.506 14.906 42.927 1.00 37.00 96 LYS A O 1
ATOM 762 N N . VAL A 1 97 ? 12.167 14.532 44.391 1.00 39.91 97 VAL A N 1
ATOM 763 C CA . VAL A 1 97 ? 12.437 13.132 44.034 1.00 39.91 97 VAL A CA 1
ATOM 764 C C . VAL A 1 97 ? 11.290 12.222 44.476 1.00 39.91 97 VAL A C 1
ATOM 766 O O . VAL A 1 97 ? 10.884 11.380 43.695 1.00 39.91 97 VAL A O 1
ATOM 769 N N . MET A 1 98 ? 10.695 12.412 45.655 1.00 30.81 98 MET A N 1
ATOM 770 C CA . MET A 1 98 ? 9.534 11.636 46.109 1.00 30.81 98 MET A CA 1
ATOM 771 C C . MET A 1 98 ? 8.276 11.966 45.297 1.00 30.81 98 MET A C 1
ATOM 773 O O . MET A 1 98 ? 7.584 11.041 44.903 1.00 30.81 98 MET A O 1
ATOM 777 N N . LEU A 1 99 ? 8.038 13.226 44.918 1.00 31.28 99 LEU A N 1
ATOM 778 C CA . LEU A 1 99 ? 6.964 13.608 43.986 1.00 31.28 99 LEU A CA 1
ATOM 779 C C . LEU A 1 99 ? 7.223 13.109 42.547 1.00 31.28 99 LEU A C 1
ATOM 781 O O . LEU A 1 99 ? 6.277 12.790 41.828 1.00 31.28 99 LEU A O 1
ATOM 785 N N . GLN A 1 100 ? 8.488 12.985 42.126 1.00 31.36 100 GLN A N 1
ATOM 786 C CA . GLN A 1 100 ? 8.867 12.303 40.877 1.00 31.36 100 GLN A CA 1
ATOM 787 C C . GLN A 1 100 ? 8.808 10.766 40.984 1.00 31.36 100 GLN A C 1
ATOM 789 O O . GLN A 1 100 ? 8.679 10.095 39.967 1.00 31.36 100 GLN A O 1
ATOM 794 N N . MET A 1 101 ? 8.879 10.192 42.189 1.00 27.77 101 MET A N 1
ATOM 795 C CA . MET A 1 101 ? 8.741 8.748 42.431 1.00 27.77 101 MET A CA 1
ATOM 796 C C . MET A 1 101 ? 7.283 8.328 42.686 1.00 27.77 101 MET A C 1
ATOM 798 O O . MET A 1 101 ? 6.931 7.193 42.384 1.00 27.77 101 MET A O 1
ATOM 802 N N . GLU A 1 102 ? 6.415 9.235 43.143 1.00 28.38 102 GLU A N 1
ATOM 803 C CA . GLU A 1 102 ? 4.955 9.046 43.232 1.00 28.38 102 GLU A CA 1
ATOM 804 C C . GLU A 1 102 ? 4.230 9.251 41.885 1.00 28.38 102 GLU A C 1
ATOM 806 O O . GLU A 1 102 ? 3.014 9.105 41.809 1.00 28.38 102 GLU A O 1
ATOM 811 N N . THR A 1 103 ? 4.966 9.538 40.804 1.00 30.50 103 THR A N 1
ATOM 812 C CA . THR A 1 103 ? 4.451 9.569 39.420 1.00 30.50 103 THR A CA 1
ATOM 813 C C . THR A 1 103 ? 5.047 8.483 38.519 1.00 30.50 103 THR A C 1
ATOM 815 O O . THR A 1 103 ? 4.933 8.546 37.296 1.00 30.50 103 THR A O 1
ATOM 818 N N . ILE A 1 104 ? 5.594 7.414 39.112 1.00 36.03 104 ILE A N 1
ATOM 819 C CA . ILE A 1 104 ? 5.677 6.122 38.420 1.00 36.03 104 ILE A CA 1
ATOM 820 C C . ILE A 1 104 ? 4.283 5.490 38.493 1.00 36.03 104 ILE A C 1
ATOM 822 O O . ILE A 1 104 ? 3.999 4.662 39.360 1.00 36.03 104 ILE A O 1
ATOM 826 N N . GLU A 1 105 ? 3.392 5.906 37.589 1.00 41.84 105 GLU A N 1
ATOM 827 C CA . GLU A 1 105 ? 2.197 5.116 37.296 1.00 41.84 105 GLU A CA 1
ATOM 828 C C . GLU A 1 105 ? 2.642 3.686 36.961 1.00 41.84 105 GLU A C 1
ATOM 830 O O . GLU A 1 105 ? 3.604 3.486 36.211 1.00 41.84 105 GLU A O 1
ATOM 835 N N . ASN A 1 106 ? 1.951 2.686 37.517 1.00 43.25 106 ASN A N 1
ATOM 836 C CA . ASN A 1 106 ? 2.133 1.293 37.119 1.00 43.25 106 ASN A CA 1
ATOM 837 C C . ASN A 1 106 ? 1.703 1.157 35.653 1.00 43.25 106 ASN A C 1
ATOM 839 O O . ASN A 1 106 ? 0.549 0.840 35.372 1.00 43.25 106 ASN A O 1
ATOM 843 N N . ARG A 1 107 ? 2.629 1.415 34.723 1.00 58.53 107 ARG A N 1
ATOM 844 C CA . ARG A 1 107 ? 2.448 1.147 33.298 1.00 58.53 107 ARG A CA 1
ATOM 845 C C . ARG A 1 107 ? 2.197 -0.345 33.149 1.00 58.53 107 ARG A C 1
ATOM 847 O O . ARG A 1 107 ? 3.110 -1.154 33.303 1.00 58.53 107 ARG A O 1
ATOM 854 N N . GLU A 1 108 ? 0.942 -0.698 32.913 1.00 75.88 108 GLU A N 1
ATOM 855 C CA . GLU A 1 108 ? 0.553 -2.073 32.656 1.00 75.88 108 GLU A CA 1
ATOM 856 C C . GLU A 1 108 ? 1.149 -2.490 31.308 1.00 75.88 108 GLU A C 1
ATOM 858 O O . GLU A 1 108 ? 0.804 -1.941 30.260 1.00 75.88 108 GLU A O 1
ATOM 863 N N . VAL A 1 109 ? 2.081 -3.439 31.356 1.00 85.06 109 VAL A N 1
ATOM 864 C CA . VAL A 1 109 ? 2.734 -4.003 30.175 1.00 85.06 109 VAL A CA 1
ATOM 865 C C . VAL A 1 109 ? 2.176 -5.394 29.928 1.00 85.06 109 VAL A C 1
ATOM 867 O O . VAL A 1 109 ? 2.061 -6.212 30.842 1.00 85.06 109 VAL A O 1
ATOM 870 N N . TYR A 1 110 ? 1.844 -5.655 28.672 1.00 89.38 110 TYR A N 1
ATOM 871 C CA . TYR A 1 110 ? 1.169 -6.854 28.209 1.00 89.38 110 TYR A CA 1
ATOM 872 C C . TYR A 1 110 ? 2.053 -7.587 27.204 1.00 89.38 110 TYR A C 1
ATOM 874 O O . TYR A 1 110 ? 2.699 -6.967 26.363 1.00 89.38 110 TYR A O 1
ATOM 882 N N . SER A 1 111 ? 2.087 -8.915 27.284 1.00 89.38 111 SER A N 1
ATOM 883 C CA . SER A 1 111 ? 2.732 -9.753 26.266 1.00 89.38 111 SER A CA 1
ATOM 884 C C . SER A 1 111 ? 1.820 -9.919 25.042 1.00 89.38 111 SER A C 1
ATOM 886 O O . SER A 1 111 ? 0.596 -9.822 25.162 1.00 89.38 111 SER A O 1
ATOM 888 N N . CYS A 1 112 ? 2.406 -10.206 23.878 1.00 90.75 112 CYS A N 1
ATOM 889 C CA . CYS A 1 112 ? 1.688 -10.560 22.649 1.00 90.75 112 CYS A CA 1
ATOM 890 C C . CYS A 1 112 ? 1.310 -12.053 22.558 1.00 90.75 112 CYS A C 1
ATOM 892 O O . CYS A 1 112 ? 0.834 -12.507 21.510 1.00 90.75 112 CYS A O 1
ATOM 894 N N . GLU A 1 113 ? 1.534 -12.817 23.635 1.00 89.25 113 GLU A N 1
ATOM 895 C CA . GLU A 1 113 ? 0.982 -14.161 23.840 1.00 89.25 113 GLU A CA 1
ATOM 896 C C . GLU A 1 113 ? -0.507 -14.232 23.481 1.00 89.25 113 GLU A C 1
ATOM 898 O O . GLU A 1 113 ? -1.302 -13.361 23.844 1.00 89.25 113 GLU A O 1
ATOM 903 N N . PHE A 1 114 ? -0.901 -15.320 22.818 1.00 85.75 114 PHE A N 1
ATOM 904 C CA . PHE A 1 114 ? -2.300 -15.597 22.522 1.00 85.75 114 PHE A CA 1
ATOM 905 C C . PHE A 1 114 ? -3.071 -15.855 23.827 1.00 85.75 114 PHE A C 1
ATOM 907 O O . PHE A 1 114 ? -2.820 -16.838 24.526 1.00 85.75 114 PHE A O 1
ATOM 914 N N . LYS A 1 115 ? -4.010 -14.965 24.166 1.00 88.88 115 LYS A N 1
ATOM 915 C CA . LYS A 1 115 ? -4.820 -15.032 25.392 1.00 88.88 115 LYS A CA 1
ATOM 916 C C . LYS A 1 115 ? -6.275 -14.768 25.061 1.00 88.88 115 LYS A C 1
ATOM 918 O O . LYS A 1 115 ? -6.589 -13.746 24.460 1.00 88.88 115 LYS A O 1
ATOM 923 N N . LEU A 1 116 ? -7.157 -15.681 25.461 1.00 93.50 116 LEU A N 1
ATOM 924 C CA . LEU A 1 116 ? -8.600 -15.509 25.302 1.00 93.50 116 LEU A CA 1
ATOM 925 C C . LEU A 1 116 ? -9.101 -14.334 26.152 1.00 93.50 116 LEU A C 1
ATOM 927 O O . LEU A 1 116 ? -8.594 -14.079 27.243 1.00 93.50 116 LEU A O 1
ATOM 931 N N . ARG A 1 117 ? -10.131 -13.641 25.662 1.00 93.56 117 ARG A N 1
ATOM 932 C CA . ARG A 1 117 ? -10.857 -12.615 26.422 1.00 93.56 117 ARG A CA 1
ATOM 933 C C . ARG A 1 117 ? -11.594 -13.294 27.575 1.00 93.56 117 ARG A C 1
ATOM 935 O O . ARG A 1 117 ? -12.308 -14.269 27.345 1.00 93.56 117 ARG A O 1
ATOM 942 N N . GLU A 1 118 ? -11.452 -12.759 28.787 1.00 87.06 118 GLU A N 1
ATOM 943 C CA . GLU A 1 118 ? -12.103 -13.297 29.994 1.00 87.06 118 GLU A CA 1
ATOM 944 C C . GLU A 1 118 ? -13.631 -13.142 29.957 1.00 87.06 118 GLU A C 1
ATOM 946 O O . GLU A 1 118 ? -14.358 -14.017 30.419 1.00 87.06 118 GLU A O 1
ATOM 951 N N . ASN A 1 119 ? -14.125 -12.034 29.394 1.00 87.75 119 ASN A N 1
ATOM 952 C CA . ASN A 1 119 ? -15.553 -11.738 29.279 1.00 87.75 119 ASN A CA 1
ATOM 953 C C . ASN A 1 119 ? -15.870 -11.051 27.933 1.00 87.75 119 ASN A C 1
ATOM 955 O O . ASN A 1 119 ? -16.038 -9.827 27.881 1.00 87.75 119 ASN A O 1
ATOM 959 N N . PRO A 1 120 ? -15.896 -11.802 26.816 1.00 92.12 120 PRO A N 1
ATOM 960 C CA . PRO A 1 120 ? -16.230 -11.261 25.504 1.00 92.12 120 PRO A CA 1
ATOM 961 C C . PRO A 1 120 ? -17.718 -10.881 25.450 1.00 92.12 120 PRO A C 1
ATOM 963 O O . PRO A 1 120 ? -18.605 -11.725 25.360 1.00 92.12 120 PRO A O 1
ATOM 966 N N . LEU A 1 121 ? -17.995 -9.578 25.513 1.00 94.81 121 LEU A N 1
ATOM 967 C CA . LEU A 1 121 ? -19.353 -9.037 25.452 1.00 94.81 121 LEU A CA 1
ATOM 968 C C . LEU A 1 121 ? -19.722 -8.629 24.024 1.00 94.81 121 LEU A C 1
ATOM 970 O O . LEU A 1 121 ? -19.049 -7.786 23.429 1.00 94.81 121 LEU A O 1
ATOM 974 N N . LYS A 1 122 ? -20.836 -9.153 23.511 1.00 96.94 122 LYS A N 1
ATOM 975 C CA . LYS A 1 122 ? -21.493 -8.621 22.313 1.00 96.94 122 LYS A CA 1
ATOM 976 C C . LYS A 1 122 ? -22.216 -7.321 22.671 1.00 96.94 122 LYS A C 1
ATOM 978 O O . LYS A 1 122 ? -23.111 -7.318 23.513 1.00 96.94 122 LYS A O 1
ATOM 983 N N . ARG A 1 123 ? -21.815 -6.220 22.037 1.00 97.19 123 ARG A N 1
ATOM 984 C CA . ARG A 1 123 ? -22.344 -4.859 22.239 1.00 97.19 123 ARG A CA 1
ATOM 985 C C . ARG A 1 123 ? -23.317 -4.454 21.132 1.00 97.19 123 ARG A C 1
ATOM 987 O O . ARG A 1 123 ? -24.249 -3.700 21.400 1.00 97.19 123 ARG A O 1
ATOM 994 N N . LYS A 1 124 ? -23.130 -4.983 19.917 1.00 97.25 124 LYS A N 1
ATOM 995 C CA . LYS A 1 124 ? -23.987 -4.740 18.747 1.00 97.25 124 LYS A CA 1
ATOM 996 C C . LYS A 1 124 ? -24.260 -6.022 17.959 1.00 97.25 124 LYS A C 1
ATOM 998 O O . LYS A 1 124 ? -23.486 -6.974 18.005 1.00 97.25 124 LYS A O 1
ATOM 1003 N N . ASP A 1 125 ? -25.351 -6.036 17.194 1.00 96.81 125 ASP A N 1
ATOM 1004 C CA . ASP A 1 125 ? -25.604 -7.063 16.168 1.00 96.81 125 ASP A CA 1
ATOM 1005 C C . ASP A 1 125 ? -24.786 -6.842 14.891 1.00 96.81 125 ASP A C 1
ATOM 1007 O O . ASP A 1 125 ? -24.430 -7.807 14.210 1.00 96.81 125 ASP A O 1
ATOM 1011 N N . LYS A 1 126 ? -24.505 -5.570 14.586 1.00 98.06 126 LYS A N 1
ATOM 1012 C CA . LYS A 1 126 ? -23.723 -5.103 13.443 1.00 98.06 126 LYS A CA 1
ATOM 1013 C C . LYS A 1 126 ? -22.849 -3.922 13.852 1.00 98.06 126 LYS A C 1
ATOM 1015 O O . LYS A 1 126 ? -23.265 -3.126 14.691 1.00 98.06 126 LYS A O 1
ATOM 1020 N N . VAL A 1 127 ? -21.686 -3.798 13.228 1.00 98.62 127 VAL A N 1
ATOM 1021 C CA . VAL A 1 127 ? -20.763 -2.665 13.385 1.00 98.62 127 VAL A CA 1
ATOM 1022 C C . VAL A 1 127 ? -20.422 -2.081 12.018 1.00 98.62 127 VAL A C 1
ATOM 1024 O O . VAL A 1 127 ? -20.298 -2.825 11.041 1.00 98.62 127 VAL A O 1
ATOM 1027 N N . TYR A 1 128 ? -20.267 -0.758 11.956 1.00 98.81 128 TYR A N 1
ATOM 1028 C CA . TYR A 1 128 ? -19.914 -0.037 10.734 1.00 98.81 128 TYR A CA 1
ATOM 1029 C C . TYR A 1 128 ? -18.532 0.608 10.864 1.00 98.81 128 TYR A C 1
ATOM 1031 O O . TYR A 1 128 ? -18.342 1.565 11.620 1.00 98.81 128 TYR A O 1
ATOM 1039 N N . VAL A 1 129 ? -17.562 0.088 10.110 1.00 98.81 129 VAL A N 1
ATOM 1040 C CA . VAL A 1 129 ? -16.159 0.530 10.150 1.00 98.81 129 VAL A CA 1
ATOM 1041 C C . VAL A 1 129 ? -15.807 1.206 8.827 1.00 98.81 129 VAL A C 1
ATOM 1043 O O . VAL A 1 129 ? -15.855 0.579 7.770 1.00 98.81 129 VAL A O 1
ATOM 1046 N N . GLY A 1 130 ? -15.474 2.495 8.876 1.00 98.44 130 GLY A N 1
ATOM 1047 C CA . GLY A 1 130 ? -15.063 3.285 7.716 1.00 98.44 130 GLY A CA 1
ATOM 1048 C C . GLY A 1 130 ? -13.548 3.336 7.539 1.00 98.44 130 GLY A C 1
ATOM 1049 O O . GLY A 1 130 ? -12.805 3.441 8.515 1.00 98.44 130 GLY A O 1
ATOM 1050 N N . CYS A 1 131 ? -13.090 3.347 6.289 1.00 98.19 131 CYS A N 1
ATOM 1051 C CA . CYS A 1 131 ? -11.743 3.785 5.946 1.00 98.19 131 CYS A CA 1
ATOM 1052 C C . CYS A 1 131 ? -11.736 5.313 5.793 1.00 98.19 131 CYS A C 1
ATOM 1054 O O . CYS A 1 131 ? -12.475 5.868 4.985 1.00 98.19 131 CYS A O 1
ATOM 1056 N N . GLY A 1 132 ? -10.923 6.011 6.581 1.00 97.12 132 GLY A N 1
ATOM 1057 C CA . GLY A 1 132 ? -10.688 7.450 6.447 1.00 97.12 132 GLY A CA 1
ATOM 1058 C C . GLY A 1 132 ? -9.373 7.789 5.735 1.00 97.12 132 GLY A C 1
ATOM 1059 O O . GLY A 1 132 ? -9.235 8.889 5.214 1.00 97.12 132 GLY A O 1
ATOM 1060 N N . ALA A 1 133 ? -8.417 6.865 5.663 1.00 96.81 133 ALA A N 1
ATOM 1061 C CA . ALA A 1 133 ? -7.204 7.030 4.868 1.00 96.81 133 ALA A CA 1
ATOM 1062 C C . ALA A 1 133 ? -6.662 5.665 4.442 1.00 96.81 133 ALA A C 1
ATOM 1064 O O . ALA A 1 133 ? -6.657 4.737 5.251 1.00 96.81 133 ALA A O 1
ATOM 1065 N N . GLY A 1 134 ? -6.197 5.568 3.193 1.00 91.62 134 GLY A N 1
ATOM 1066 C CA . GLY A 1 134 ? -5.473 4.397 2.688 1.00 91.62 134 GLY A CA 1
ATOM 1067 C C . GLY A 1 134 ? -3.951 4.567 2.604 1.00 91.62 134 GLY A C 1
ATOM 1068 O O . GLY A 1 134 ? -3.291 3.670 2.088 1.00 91.62 134 GLY A O 1
ATOM 1069 N N . PHE A 1 135 ? -3.420 5.739 2.981 1.00 92.44 135 PHE A N 1
ATOM 1070 C CA . PHE A 1 135 ? -1.990 6.052 3.134 1.00 92.44 135 PHE A CA 1
ATOM 1071 C C . PHE A 1 135 ? -1.796 7.457 3.746 1.00 92.44 135 PHE A C 1
ATOM 1073 O O . PHE A 1 135 ? -2.653 8.329 3.611 1.00 92.44 135 PHE A O 1
ATOM 1080 N N . GLY A 1 136 ? -0.620 7.755 4.318 1.00 88.19 136 GLY A N 1
ATOM 1081 C CA . GLY A 1 136 ? -0.325 9.065 4.941 1.00 88.19 136 GLY A CA 1
ATOM 1082 C C . GLY A 1 136 ? -0.388 10.285 4.007 1.00 88.19 136 GLY A C 1
ATOM 1083 O O . GLY A 1 136 ? -0.449 11.425 4.465 1.00 88.19 136 GLY A O 1
ATOM 1084 N N . GLY A 1 137 ? -0.410 10.075 2.687 1.00 89.88 137 GLY A N 1
ATOM 1085 C CA . GLY A 1 137 ? -0.570 11.127 1.676 1.00 89.88 137 GLY A CA 1
ATOM 1086 C C . GLY A 1 137 ? -2.019 11.402 1.250 1.00 89.88 137 GLY A C 1
ATOM 1087 O O . GLY A 1 137 ? -2.230 12.266 0.402 1.00 89.88 137 GLY A O 1
ATOM 1088 N N . ASP A 1 138 ? -3.010 10.707 1.817 1.00 93.50 138 ASP A N 1
ATOM 1089 C CA . ASP A 1 138 ? -4.412 10.782 1.381 1.00 93.50 138 ASP A CA 1
ATOM 1090 C C . ASP A 1 138 ? -5.087 12.139 1.712 1.00 93.50 138 ASP A C 1
ATOM 1092 O O . ASP A 1 138 ? -4.487 13.043 2.316 1.00 93.50 138 ASP A O 1
ATOM 1096 N N . ARG A 1 139 ? -6.338 12.304 1.259 1.00 92.19 139 ARG A N 1
ATOM 1097 C CA . ARG A 1 139 ? -7.134 13.543 1.280 1.00 92.19 139 ARG A CA 1
ATOM 1098 C C . ARG A 1 139 ? -8.064 13.598 2.510 1.00 92.19 139 ARG A C 1
ATOM 1100 O O . ARG A 1 139 ? -9.123 12.969 2.469 1.00 92.19 139 ARG A O 1
ATOM 1107 N N . PRO A 1 140 ? -7.811 14.451 3.527 1.00 94.69 140 PRO A N 1
ATOM 1108 C CA . PRO A 1 140 ? -8.687 14.566 4.704 1.00 94.69 140 PRO A CA 1
ATOM 1109 C C . PRO A 1 140 ? -10.147 14.901 4.370 1.00 94.69 140 PRO A C 1
ATOM 1111 O O . PRO A 1 140 ? -11.074 14.386 4.992 1.00 94.69 140 PRO A O 1
ATOM 1114 N N . LEU A 1 141 ? -10.374 15.686 3.311 1.00 95.06 141 LEU A N 1
ATOM 1115 C CA . LEU A 1 141 ? -11.718 16.034 2.845 1.00 95.06 141 LEU A CA 1
ATOM 1116 C C . LEU A 1 141 ? -12.522 14.822 2.331 1.00 95.06 141 LEU A C 1
ATOM 1118 O O . LEU A 1 141 ? -13.750 14.858 2.364 1.00 95.06 141 LEU A O 1
ATOM 1122 N N . ALA A 1 142 ? -11.872 13.753 1.854 1.00 94.88 142 ALA A N 1
ATOM 1123 C CA . ALA A 1 142 ? -12.570 12.523 1.468 1.00 94.88 142 ALA A CA 1
ATOM 1124 C C . ALA A 1 142 ? -13.106 11.787 2.706 1.00 94.88 142 ALA A C 1
ATOM 1126 O O . ALA A 1 142 ? -14.263 11.367 2.720 1.00 94.88 142 ALA A O 1
ATOM 1127 N N . ALA A 1 143 ? -12.306 11.724 3.774 1.00 96.81 143 ALA A N 1
ATOM 1128 C CA . ALA A 1 143 ? -12.714 11.168 5.060 1.00 96.81 143 ALA A CA 1
ATOM 1129 C C . ALA A 1 143 ? -13.840 11.981 5.701 1.00 96.81 143 ALA A C 1
ATOM 1131 O O . ALA A 1 143 ? -14.823 11.406 6.162 1.00 96.81 143 ALA A O 1
ATOM 1132 N N . LEU A 1 144 ? -13.748 13.317 5.658 1.00 97.38 144 LEU A N 1
ATOM 1133 C CA . LEU A 1 144 ? -14.809 14.191 6.156 1.00 97.38 144 LEU A CA 1
ATOM 1134 C C . LEU A 1 144 ? -16.121 13.964 5.392 1.00 97.38 144 LEU A C 1
ATOM 1136 O O . LEU A 1 144 ? -17.172 13.880 6.015 1.00 97.38 144 LEU A O 1
ATOM 1140 N N . LYS A 1 145 ? -16.079 13.796 4.064 1.00 96.38 145 LYS A N 1
ATOM 1141 C CA . LYS A 1 145 ? -17.273 13.474 3.262 1.00 96.38 145 LYS A CA 1
ATOM 1142 C C . LYS A 1 145 ? -17.887 12.127 3.636 1.00 96.38 145 LYS A C 1
ATOM 1144 O O . LYS A 1 145 ? -19.110 12.041 3.745 1.00 96.38 145 LYS A O 1
ATOM 1149 N N . LEU A 1 146 ? -17.072 11.096 3.869 1.00 97.31 146 LEU A N 1
ATOM 1150 C CA . LEU A 1 146 ? -17.555 9.800 4.355 1.00 97.31 146 LEU A CA 1
ATOM 1151 C C . LEU A 1 146 ? -18.226 9.958 5.735 1.00 97.31 146 LEU A C 1
ATOM 1153 O O . LEU A 1 146 ? -19.372 9.546 5.916 1.00 97.31 146 LEU A O 1
ATOM 1157 N N . LEU A 1 147 ? -17.558 10.668 6.652 1.00 97.06 147 LEU A N 1
ATOM 1158 C CA . LEU A 1 147 ? -18.025 11.016 8.001 1.00 97.06 147 LEU A CA 1
ATOM 1159 C C . LEU A 1 147 ? -19.247 11.960 8.014 1.00 97.06 147 LEU A C 1
ATOM 1161 O O . LEU A 1 147 ? -19.968 12.023 9.006 1.00 97.06 147 LEU A O 1
ATOM 1165 N N . GLN A 1 148 ? -19.524 12.684 6.932 1.00 9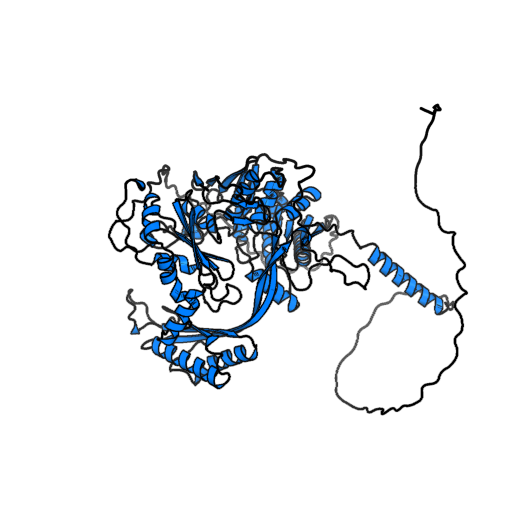6.62 148 GLN A N 1
ATOM 1166 C CA . GLN A 1 148 ? -20.739 13.488 6.771 1.00 96.62 148 GLN A CA 1
ATOM 1167 C C . GLN A 1 148 ? -21.899 12.671 6.195 1.00 96.62 148 GLN A C 1
ATOM 1169 O O . GLN A 1 148 ? -23.043 12.867 6.614 1.00 96.62 148 GLN A O 1
ATOM 1174 N N . THR A 1 149 ? -21.617 11.769 5.252 1.00 96.06 149 THR A N 1
ATOM 1175 C CA . THR A 1 149 ? -22.640 11.101 4.433 1.00 96.06 149 THR A CA 1
ATOM 1176 C C . THR A 1 149 ? -23.182 9.836 5.097 1.00 96.06 149 THR A C 1
ATOM 1178 O O . THR A 1 149 ? -24.395 9.704 5.226 1.00 96.06 149 THR A O 1
ATOM 1181 N N . VAL A 1 150 ? -22.314 8.936 5.571 1.00 97.25 150 VAL A N 1
ATOM 1182 C CA . VAL A 1 150 ? -22.727 7.637 6.139 1.00 97.25 150 VAL A CA 1
ATOM 1183 C C . VAL A 1 150 ? -23.076 7.821 7.615 1.00 97.25 150 VAL A C 1
ATOM 1185 O O . VAL A 1 150 ? -22.202 8.115 8.438 1.00 97.25 150 VAL A O 1
ATOM 1188 N N . LYS A 1 151 ? -24.361 7.705 7.966 1.00 96.44 151 LYS A N 1
ATOM 1189 C CA . LYS A 1 151 ? -24.902 8.037 9.302 1.00 96.44 151 LYS A CA 1
ATOM 1190 C C . LYS A 1 151 ? -24.736 6.911 10.325 1.00 96.44 151 LYS A C 1
ATOM 1192 O O . LYS A 1 151 ? -24.801 7.162 11.523 1.00 96.44 151 LYS A O 1
ATOM 1197 N N . GLU A 1 152 ? -24.429 5.719 9.844 1.00 97.19 152 GLU A N 1
ATOM 1198 C CA . GLU A 1 152 ? -24.336 4.468 10.587 1.00 97.19 152 GLU A CA 1
ATOM 1199 C C . GLU A 1 152 ? -22.929 4.188 11.133 1.00 97.19 152 GLU A C 1
ATOM 1201 O O . GLU A 1 152 ? -22.788 3.318 11.982 1.00 97.19 152 GLU A O 1
ATOM 1206 N N . LEU A 1 153 ? -21.899 4.902 10.650 1.00 98.38 153 LEU A N 1
ATOM 1207 C CA . LEU A 1 153 ? -20.505 4.707 11.069 1.00 98.38 153 LEU A CA 1
ATOM 1208 C C . LEU A 1 153 ? -20.336 4.754 12.589 1.00 98.38 153 LEU A C 1
ATOM 1210 O O . LEU A 1 153 ? -20.777 5.703 13.234 1.00 98.38 153 LEU A O 1
ATOM 1214 N N . ASP A 1 154 ? -19.597 3.771 13.099 1.00 98.56 154 ASP A N 1
ATOM 1215 C CA . ASP A 1 154 ? -19.184 3.645 14.497 1.00 98.56 154 ASP A CA 1
ATOM 1216 C C . ASP A 1 154 ? -17.700 4.010 14.681 1.00 98.56 154 ASP A C 1
ATOM 1218 O O . ASP A 1 154 ? -17.304 4.634 15.667 1.00 98.56 154 ASP A O 1
ATOM 1222 N N . TYR A 1 155 ? -16.876 3.631 13.698 1.00 98.88 155 TYR A N 1
ATOM 1223 C CA . TYR A 1 155 ? -15.423 3.788 13.707 1.00 98.88 155 TYR A CA 1
ATOM 1224 C C . TYR A 1 155 ? -14.929 4.351 12.374 1.00 98.88 155 TYR A C 1
ATOM 1226 O O . TYR A 1 155 ? -15.461 4.009 11.315 1.00 98.88 155 TYR A O 1
ATOM 1234 N N . LEU A 1 156 ? -13.873 5.164 12.419 1.00 98.75 156 LEU A N 1
ATOM 1235 C CA . LEU A 1 156 ? -13.162 5.643 11.232 1.00 98.75 156 LEU A CA 1
ATOM 1236 C C . LEU A 1 156 ? -11.655 5.406 11.401 1.00 98.75 156 LEU A C 1
ATOM 1238 O O . LEU A 1 156 ? -11.017 5.978 12.286 1.00 98.75 156 LEU A O 1
ATOM 1242 N N . VAL A 1 157 ? -11.091 4.552 10.549 1.00 98.81 157 VAL A N 1
ATOM 1243 C CA . VAL A 1 157 ? -9.685 4.131 10.608 1.00 98.81 157 VAL A CA 1
ATOM 1244 C C . VAL A 1 157 ? -8.846 4.945 9.623 1.00 98.81 157 VAL A C 1
ATOM 1246 O O . VAL A 1 157 ? -9.143 4.986 8.431 1.00 98.81 157 VAL A O 1
ATOM 1249 N N . LEU A 1 158 ? -7.784 5.583 10.109 1.00 98.31 158 LEU A N 1
ATOM 1250 C CA . LEU A 1 158 ? -6.784 6.289 9.310 1.00 98.31 158 LEU A CA 1
ATOM 1251 C C . LEU A 1 158 ? -5.510 5.432 9.240 1.00 98.31 158 LEU A C 1
ATOM 1253 O O . LEU A 1 158 ? -4.622 5.566 10.089 1.00 98.31 158 LEU A O 1
ATOM 1257 N N . GLU A 1 159 ? -5.442 4.543 8.246 1.00 95.69 159 GLU A N 1
ATOM 1258 C CA . GLU A 1 159 ? -4.232 3.785 7.910 1.00 95.69 159 GLU A CA 1
ATOM 1259 C C . GLU A 1 159 ? -3.295 4.724 7.133 1.00 95.69 159 GLU A C 1
ATOM 1261 O O . GLU A 1 159 ? -3.652 5.263 6.082 1.00 95.69 159 GLU A O 1
ATOM 1266 N N . CYS A 1 160 ? -2.130 5.021 7.707 1.00 95.31 160 CYS A N 1
ATOM 1267 C CA . CYS A 1 160 ? -1.186 5.996 7.174 1.00 95.31 160 CYS A CA 1
ATOM 1268 C C . CYS A 1 160 ? 0.294 5.579 7.264 1.00 95.31 160 CYS A C 1
ATOM 1270 O O . CYS A 1 160 ? 1.169 6.377 6.913 1.00 95.31 160 CYS A O 1
ATOM 1272 N N . LEU A 1 161 ? 0.607 4.350 7.684 1.00 92.56 161 LEU A N 1
ATOM 1273 C CA . LEU A 1 161 ? 1.966 3.910 7.998 1.00 92.56 161 LEU A CA 1
ATOM 1274 C C . LEU A 1 161 ? 2.389 2.716 7.132 1.00 92.56 161 LEU A C 1
ATOM 1276 O O . LEU A 1 161 ? 2.142 1.563 7.461 1.00 92.56 161 LEU A O 1
ATOM 1280 N N . ALA A 1 162 ? 3.175 2.975 6.089 1.00 89.06 162 ALA A N 1
ATOM 1281 C CA . ALA A 1 162 ? 3.903 1.941 5.345 1.00 89.06 162 ALA A CA 1
ATOM 1282 C C . ALA A 1 162 ? 5.320 1.716 5.916 1.00 89.06 162 ALA A C 1
ATOM 1284 O O . ALA A 1 162 ? 5.839 2.559 6.651 1.00 89.06 162 ALA A O 1
ATOM 1285 N N . GLU 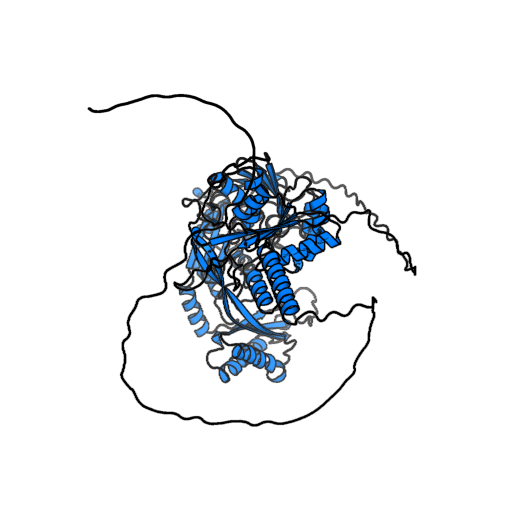A 1 163 ? 5.991 0.626 5.521 1.00 87.69 163 GLU A N 1
ATOM 1286 C CA . GLU A 1 163 ? 7.398 0.350 5.885 1.00 87.69 163 GLU A CA 1
ATOM 1287 C C . GLU A 1 163 ? 8.333 1.515 5.492 1.00 87.69 163 GLU A C 1
ATOM 1289 O O . GLU A 1 163 ? 9.187 1.932 6.276 1.00 87.69 163 GLU A O 1
ATOM 1294 N N . ARG A 1 164 ? 8.102 2.127 4.320 1.00 86.56 164 ARG A N 1
ATOM 1295 C CA . ARG A 1 164 ? 8.798 3.350 3.880 1.00 86.56 164 ARG A CA 1
ATOM 1296 C C . ARG A 1 164 ? 8.595 4.511 4.861 1.00 86.56 164 ARG A C 1
ATOM 1298 O O . ARG A 1 164 ? 9.570 5.111 5.306 1.00 86.56 164 ARG A O 1
ATOM 1305 N N . THR A 1 165 ? 7.341 4.819 5.203 1.00 88.06 165 THR A N 1
ATOM 1306 C CA . THR A 1 165 ? 6.995 5.936 6.097 1.00 88.06 165 THR A CA 1
ATOM 1307 C C . THR A 1 165 ? 7.609 5.738 7.481 1.00 88.06 165 THR A C 1
ATOM 1309 O O . THR A 1 165 ? 8.140 6.684 8.053 1.00 88.06 165 THR A O 1
ATOM 1312 N N . LEU A 1 166 ? 7.599 4.506 8.001 1.00 89.69 166 LEU A N 1
ATOM 1313 C CA . LEU A 1 166 ? 8.195 4.166 9.293 1.00 89.69 166 LEU A CA 1
ATOM 1314 C C . LEU A 1 166 ? 9.716 4.412 9.311 1.00 89.69 166 LEU A C 1
ATOM 1316 O O . LEU A 1 166 ? 10.218 5.044 10.241 1.00 89.69 166 LEU A O 1
ATOM 1320 N N . ALA A 1 167 ? 10.438 4.003 8.261 1.00 89.44 167 ALA A N 1
ATOM 1321 C CA . ALA A 1 167 ? 11.868 4.295 8.125 1.00 89.44 167 ALA A CA 1
ATOM 1322 C C . ALA A 1 167 ? 12.154 5.807 8.045 1.00 89.44 167 ALA A C 1
ATOM 1324 O O . ALA A 1 167 ? 13.077 6.297 8.693 1.00 89.44 167 ALA A O 1
ATOM 1325 N N . GLU A 1 168 ? 11.339 6.559 7.299 1.00 89.19 168 GLU A N 1
ATOM 1326 C CA . GLU A 1 168 ? 11.447 8.022 7.207 1.00 89.19 168 GLU A CA 1
ATOM 1327 C C . GLU A 1 168 ? 11.184 8.700 8.561 1.00 89.19 168 GLU A C 1
ATOM 1329 O O . GLU A 1 168 ? 11.932 9.593 8.954 1.00 89.19 168 GLU A O 1
ATOM 1334 N N . ARG A 1 169 ? 10.161 8.267 9.314 1.00 91.19 169 ARG A N 1
ATOM 1335 C CA . ARG A 1 169 ? 9.889 8.774 10.672 1.00 91.19 169 ARG A CA 1
ATOM 1336 C C . ARG A 1 169 ? 11.050 8.502 11.628 1.00 91.19 169 ARG A C 1
ATOM 1338 O O . ARG A 1 169 ? 11.446 9.407 12.359 1.00 91.19 169 ARG A O 1
ATOM 1345 N N . TYR A 1 170 ? 11.644 7.309 11.574 1.00 90.00 170 TYR A N 1
ATOM 1346 C CA . TYR A 1 170 ? 12.841 6.988 12.351 1.00 90.00 170 TYR A CA 1
ATOM 1347 C C . TYR A 1 170 ? 14.036 7.884 11.979 1.00 90.00 170 TYR A C 1
ATOM 1349 O O . TYR A 1 170 ? 14.669 8.456 12.866 1.00 90.00 170 TYR A O 1
ATOM 1357 N N . GLN A 1 171 ? 14.305 8.089 10.681 1.00 88.81 171 GLN A N 1
ATOM 1358 C CA . GLN A 1 171 ? 15.349 9.016 10.221 1.00 88.81 171 GLN A CA 1
ATOM 1359 C C . GLN A 1 171 ? 15.120 10.449 10.725 1.00 88.81 171 GLN A C 1
ATOM 1361 O O . GLN A 1 171 ? 16.059 11.084 11.205 1.00 88.81 171 GLN A O 1
ATOM 1366 N N . HIS A 1 172 ? 13.884 10.953 10.653 1.00 90.06 172 HIS A N 1
ATOM 1367 C CA . HIS A 1 172 ? 13.543 12.281 11.165 1.00 90.06 172 HIS A CA 1
ATOM 1368 C C . HIS A 1 172 ? 13.728 12.384 12.682 1.00 90.06 172 HIS A C 1
ATOM 1370 O O . HIS A 1 172 ? 14.309 13.365 13.140 1.00 90.06 172 HIS A O 1
ATOM 1376 N N . MET A 1 173 ? 13.306 11.378 13.454 1.00 89.62 173 MET A N 1
ATOM 1377 C CA . MET A 1 173 ? 13.503 11.334 14.908 1.00 89.62 173 MET A CA 1
ATOM 1378 C C . MET A 1 173 ? 14.990 11.341 15.289 1.00 89.62 173 MET A C 1
ATOM 1380 O O . MET A 1 173 ? 15.402 12.112 16.152 1.00 89.62 173 MET A O 1
ATOM 1384 N N . MET A 1 174 ? 15.820 10.552 14.599 1.00 86.69 174 MET A N 1
ATOM 1385 C CA . MET A 1 174 ? 17.277 10.533 14.802 1.00 86.69 174 MET A CA 1
ATOM 1386 C C . MET A 1 174 ? 17.965 11.855 14.426 1.00 86.69 174 MET A C 1
ATOM 1388 O O . MET A 1 174 ? 19.038 12.154 14.943 1.00 86.69 174 MET A O 1
ATOM 1392 N N . ALA A 1 175 ? 17.339 12.672 13.576 1.00 88.62 175 ALA A N 1
ATOM 1393 C CA . ALA A 1 175 ? 17.767 14.038 13.272 1.00 88.62 175 ALA A CA 1
ATOM 1394 C C . ALA A 1 175 ? 17.180 15.105 14.230 1.00 88.62 175 ALA A C 1
ATOM 1396 O O . ALA A 1 175 ? 17.324 16.298 13.968 1.00 88.62 175 ALA A O 1
ATOM 1397 N N . GLY A 1 176 ? 16.509 14.704 15.319 1.00 88.94 176 GLY A N 1
ATOM 1398 C CA . GLY A 1 176 ? 15.882 15.608 16.295 1.00 88.94 176 GLY A CA 1
ATOM 1399 C C . GLY A 1 176 ? 14.486 16.121 15.908 1.00 88.94 176 GLY A C 1
ATOM 1400 O O . GLY A 1 176 ? 13.992 17.069 16.514 1.00 88.94 176 GLY A O 1
ATOM 1401 N N . GLY A 1 177 ? 13.856 15.530 14.890 1.00 91.25 177 GLY A N 1
ATOM 1402 C CA . GLY A 1 177 ? 12.495 15.841 14.444 1.00 91.25 177 GLY A CA 1
ATOM 1403 C C . GLY A 1 177 ? 11.403 14.989 15.108 1.00 91.25 177 GLY A C 1
ATOM 1404 O O . GLY A 1 177 ? 11.656 14.190 16.006 1.00 91.25 177 GLY A O 1
ATOM 1405 N N . LYS A 1 178 ? 10.159 15.145 14.634 1.00 92.06 178 LYS A N 1
ATOM 1406 C CA . LYS A 1 178 ? 8.989 14.380 15.110 1.00 92.06 178 LYS A CA 1
ATOM 1407 C C . LYS A 1 178 ? 9.060 12.910 14.661 1.00 92.06 178 LYS A C 1
ATOM 1409 O O . LYS A 1 178 ? 9.202 12.648 13.466 1.00 92.06 178 LYS A O 1
ATOM 1414 N N . GLY A 1 179 ? 8.892 11.971 15.598 1.00 91.81 179 GLY A N 1
ATOM 1415 C CA . GLY A 1 179 ? 8.854 10.522 15.328 1.00 91.81 179 GLY A CA 1
ATOM 1416 C C . GLY A 1 179 ? 7.500 9.983 14.841 1.00 91.81 179 GLY A C 1
ATOM 1417 O O . GLY A 1 179 ? 7.403 8.823 14.445 1.00 91.81 179 GLY A O 1
ATOM 1418 N N . TYR A 1 180 ? 6.465 10.821 14.828 1.00 94.44 180 TYR A N 1
ATOM 1419 C CA . TYR A 1 180 ? 5.124 10.512 14.328 1.00 94.44 180 TYR A CA 1
ATOM 1420 C C . TYR A 1 180 ? 4.826 11.216 12.992 1.00 94.44 180 TYR A C 1
ATOM 1422 O O . TYR A 1 180 ? 5.608 12.048 12.508 1.00 94.44 180 TYR A O 1
ATOM 1430 N N . ASP A 1 181 ? 3.701 10.880 12.355 1.00 95.06 181 ASP A N 1
ATOM 1431 C CA . ASP A 1 181 ? 3.251 11.584 11.151 1.00 95.06 181 ASP A CA 1
ATOM 1432 C C . ASP A 1 181 ? 2.778 13.002 11.500 1.00 95.06 181 ASP A C 1
ATOM 1434 O O . ASP A 1 181 ? 1.759 13.210 12.158 1.00 95.06 181 ASP A O 1
ATOM 1438 N N . SER A 1 182 ? 3.520 13.999 11.021 1.00 92.81 182 SER A N 1
ATOM 1439 C CA . SER A 1 182 ? 3.224 15.414 11.236 1.00 92.81 182 SER A CA 1
ATOM 1440 C C . SER A 1 182 ? 1.860 15.847 10.695 1.00 92.81 182 SER A C 1
ATOM 1442 O O . SER A 1 182 ? 1.332 16.837 11.186 1.00 92.81 182 SER A O 1
ATOM 1444 N N . ARG A 1 183 ? 1.270 15.124 9.730 1.00 95.06 183 ARG A N 1
ATOM 1445 C CA . ARG A 1 183 ? -0.062 15.430 9.187 1.00 95.06 183 ARG A CA 1
ATOM 1446 C C . ARG A 1 183 ? -1.205 15.062 10.125 1.00 95.06 183 ARG A C 1
ATOM 1448 O O . ARG A 1 183 ? -2.336 15.453 9.840 1.00 95.06 183 ARG A O 1
ATOM 1455 N N . ILE A 1 184 ? -0.955 14.365 11.241 1.00 96.94 184 ILE A N 1
ATOM 1456 C CA . ILE A 1 184 ? -1.992 14.076 12.248 1.00 96.94 184 ILE A CA 1
ATOM 1457 C C . ILE A 1 184 ? -2.741 15.350 12.674 1.00 96.94 184 ILE A C 1
ATOM 1459 O O . ILE A 1 184 ? -3.936 15.293 12.960 1.00 96.94 184 ILE A O 1
ATOM 1463 N N . SER A 1 185 ? -2.084 16.516 12.611 1.00 96.19 185 SER A N 1
ATOM 1464 C CA . SER A 1 185 ? -2.719 17.808 12.846 1.00 96.19 185 SER A CA 1
ATOM 1465 C C . SER A 1 185 ? -3.815 18.163 11.846 1.00 96.19 185 SER A C 1
ATOM 1467 O O . SER A 1 185 ? -4.890 18.595 12.263 1.00 96.19 185 SER A O 1
ATOM 1469 N N . ASP A 1 186 ? -3.580 17.950 10.551 1.00 96.19 186 ASP A N 1
ATOM 1470 C CA . ASP A 1 186 ? -4.538 18.245 9.479 1.00 96.19 186 ASP A CA 1
ATOM 1471 C C . ASP A 1 186 ? -5.780 17.356 9.617 1.00 96.19 186 ASP A C 1
ATOM 1473 O O . ASP A 1 186 ? -6.919 17.825 9.556 1.00 96.19 186 ASP A O 1
ATOM 1477 N N . TRP A 1 187 ? -5.543 16.060 9.841 1.00 97.75 187 TRP A N 1
ATOM 1478 C CA . TRP A 1 187 ? -6.579 15.044 10.000 1.00 97.75 187 TRP A CA 1
ATOM 1479 C C . TRP A 1 187 ? -7.454 15.323 11.221 1.00 97.75 187 TRP A C 1
ATOM 1481 O O . TRP A 1 187 ? -8.679 15.378 11.109 1.00 97.75 187 TRP A O 1
ATOM 1491 N N . MET A 1 188 ? -6.841 15.553 12.383 1.00 97.94 188 MET A N 1
ATOM 1492 C CA . MET A 1 188 ? -7.576 15.746 13.633 1.00 97.94 188 MET A CA 1
ATOM 1493 C C . MET A 1 188 ? -8.291 17.098 13.680 1.00 97.94 188 MET A C 1
ATOM 1495 O O . MET A 1 188 ? -9.430 17.157 14.136 1.00 97.94 188 MET A O 1
ATOM 1499 N N . SER A 1 189 ? -7.696 18.162 13.128 1.00 97.44 189 SER A N 1
ATOM 1500 C CA . SER A 1 189 ? -8.361 19.472 13.030 1.00 97.44 189 SER A CA 1
ATOM 1501 C C . SER A 1 189 ? -9.635 19.421 12.179 1.00 97.44 189 SER A C 1
ATOM 1503 O O . SER A 1 189 ? -10.588 20.142 12.461 1.00 97.44 189 SER A O 1
ATOM 1505 N N . MET A 1 190 ? -9.664 18.562 11.153 1.00 97.81 190 MET A N 1
ATOM 1506 C CA . MET A 1 190 ? -10.812 18.413 10.255 1.00 97.81 190 MET A CA 1
ATOM 1507 C C . MET A 1 190 ? -11.865 17.418 10.763 1.00 97.81 190 MET A C 1
ATOM 1509 O O . MET A 1 190 ? -13.058 17.649 10.572 1.00 97.81 190 MET A O 1
ATOM 1513 N N . LEU A 1 191 ? -11.446 16.304 11.373 1.00 98.50 191 LEU A N 1
ATOM 1514 C CA . LEU A 1 191 ? -12.342 15.187 11.697 1.00 98.50 191 LEU A CA 1
ATOM 1515 C C . LEU A 1 191 ? -12.858 15.198 13.141 1.00 98.50 191 LEU A C 1
ATOM 1517 O O . LEU A 1 191 ? -13.991 14.769 13.359 1.00 98.50 191 LEU A O 1
ATOM 1521 N N . LEU A 1 192 ? -12.081 15.688 14.119 1.00 98.06 192 LEU A N 1
ATOM 1522 C CA . LEU A 1 192 ? -12.468 15.614 15.536 1.00 98.06 192 LEU A CA 1
ATOM 1523 C C . LEU A 1 192 ? -13.826 16.254 15.860 1.00 98.06 192 LEU A C 1
ATOM 1525 O O . LEU A 1 192 ? -14.577 15.603 16.583 1.00 98.06 192 LEU A O 1
ATOM 1529 N N . PRO A 1 193 ? -14.190 17.458 15.363 1.00 98.06 193 PRO A N 1
ATOM 1530 C CA . PRO A 1 193 ? -15.456 18.085 15.745 1.00 98.06 193 PRO A CA 1
ATOM 1531 C C . PRO A 1 193 ? -16.665 17.192 15.442 1.00 98.06 193 PRO A C 1
ATOM 1533 O O . PRO A 1 193 ? -17.458 16.900 16.334 1.00 98.06 193 PRO A O 1
ATOM 1536 N N . LEU A 1 194 ? -16.745 16.678 14.210 1.00 98.38 194 LEU A N 1
ATOM 1537 C CA . LEU A 1 194 ? -17.856 15.840 13.760 1.00 98.38 194 LEU A CA 1
ATOM 1538 C C . LEU A 1 194 ? -17.771 14.405 14.303 1.00 98.38 194 LEU A C 1
ATOM 1540 O O . LEU A 1 194 ? -18.802 13.788 14.560 1.00 98.38 194 LEU A O 1
ATOM 1544 N N . ALA A 1 195 ? -16.564 13.863 14.495 1.00 98.31 195 ALA A N 1
ATOM 1545 C CA . ALA A 1 195 ? -16.390 12.544 15.101 1.00 98.31 195 ALA A CA 1
ATOM 1546 C C . ALA A 1 195 ? -16.874 12.535 16.560 1.00 98.31 195 ALA A C 1
ATOM 1548 O O . ALA A 1 195 ? -17.626 11.644 16.946 1.00 98.31 195 ALA A O 1
ATOM 1549 N N . VAL A 1 196 ? -16.522 13.561 17.345 1.00 97.88 196 VAL A N 1
ATOM 1550 C CA . VAL A 1 196 ? -16.969 13.717 18.739 1.00 97.88 196 VAL A CA 1
ATOM 1551 C C . VAL A 1 196 ? -18.476 13.964 18.814 1.00 97.88 196 VAL A C 1
ATOM 1553 O O . VAL A 1 196 ? -19.147 13.286 19.585 1.00 97.88 196 VAL A O 1
ATOM 1556 N N . GLU A 1 197 ? -19.023 14.863 17.985 1.00 97.62 197 GLU A N 1
ATOM 1557 C CA . GLU A 1 197 ? -20.472 15.123 17.895 1.00 97.62 197 GLU A CA 1
ATOM 1558 C C . GLU A 1 197 ? -21.275 13.836 17.642 1.00 97.62 197 GLU A C 1
ATOM 1560 O O . GLU A 1 197 ? -22.321 13.613 18.251 1.00 97.62 197 GLU A O 1
ATOM 1565 N N . ARG A 1 198 ? -20.763 12.966 16.765 1.00 97.62 198 ARG A N 1
ATOM 1566 C CA . ARG A 1 198 ? -21.404 11.701 16.386 1.00 97.62 198 ARG A CA 1
ATOM 1567 C C . ARG A 1 198 ? -21.053 10.505 17.277 1.00 97.62 198 ARG A C 1
ATOM 1569 O O . ARG A 1 198 ? -21.603 9.430 17.055 1.00 97.62 198 ARG A O 1
ATOM 1576 N N . GLY A 1 199 ? -20.147 10.655 18.244 1.00 97.25 199 GLY A N 1
ATOM 1577 C CA . GLY A 1 199 ? -19.656 9.547 19.072 1.00 97.25 199 GLY A CA 1
ATOM 1578 C C . GLY A 1 199 ? -18.822 8.500 18.315 1.00 97.25 199 GLY A C 1
ATOM 1579 O O . GLY A 1 199 ? -18.759 7.352 18.747 1.00 97.25 199 GLY A O 1
ATOM 1580 N N . ILE A 1 200 ? -18.198 8.880 17.196 1.00 98.38 200 ILE A N 1
ATOM 1581 C CA . ILE A 1 200 ? -17.378 8.004 16.348 1.00 98.38 200 ILE A CA 1
ATOM 1582 C C . ILE A 1 200 ? -15.942 7.967 16.864 1.00 98.38 200 ILE A C 1
ATOM 1584 O O . ILE A 1 200 ? -15.312 9.007 17.060 1.00 98.38 200 ILE A O 1
ATOM 1588 N N . CYS A 1 201 ? -15.402 6.761 17.034 1.00 98.69 201 CYS A N 1
ATOM 1589 C CA . CYS A 1 201 ? -14.019 6.572 17.459 1.00 98.69 201 CYS A CA 1
ATOM 1590 C C . CYS A 1 201 ? -13.064 6.615 16.253 1.00 98.69 201 CYS A C 1
ATOM 1592 O O . CYS A 1 201 ? -13.243 5.888 15.270 1.00 98.69 201 CYS A O 1
ATOM 1594 N N . LEU A 1 202 ? -12.034 7.461 16.331 1.00 98.81 202 LEU A N 1
ATOM 1595 C CA . LEU A 1 202 ? -10.956 7.527 15.342 1.00 98.81 202 LEU A CA 1
ATOM 1596 C C . LEU A 1 202 ? -9.823 6.570 15.735 1.00 98.81 202 LEU A C 1
ATOM 1598 O O . LEU A 1 202 ? -9.342 6.624 16.864 1.00 98.81 202 LEU A O 1
ATOM 1602 N N . ILE A 1 203 ? -9.351 5.733 14.813 1.00 98.81 203 ILE A N 1
ATOM 1603 C CA . ILE A 1 203 ? -8.225 4.805 15.043 1.00 98.81 203 ILE A CA 1
ATOM 1604 C C . ILE A 1 203 ? -7.127 5.110 14.022 1.00 98.81 203 ILE A C 1
ATOM 1606 O O . ILE A 1 203 ? -7.424 5.236 12.840 1.00 98.81 203 ILE A O 1
ATOM 1610 N N . THR A 1 204 ? -5.861 5.237 14.430 1.00 98.50 204 THR A N 1
ATOM 1611 C CA . THR A 1 204 ? -4.763 5.524 13.492 1.00 98.50 204 THR A CA 1
ATOM 1612 C C . THR A 1 204 ? -3.401 4.994 13.930 1.00 98.50 204 THR A C 1
ATOM 1614 O O . THR A 1 204 ? -3.057 5.046 15.106 1.00 98.50 204 THR A O 1
ATOM 1617 N N . ASN A 1 205 ? -2.585 4.572 12.962 1.00 97.06 205 ASN A N 1
ATOM 1618 C CA . ASN A 1 205 ? -1.179 4.193 13.142 1.00 97.06 205 ASN A CA 1
ATOM 1619 C C . ASN A 1 205 ? -0.182 5.350 12.897 1.00 97.06 205 ASN A C 1
ATOM 1621 O O . ASN A 1 205 ? 1.031 5.133 12.865 1.00 97.06 205 ASN A O 1
ATOM 1625 N N . MET A 1 206 ? -0.664 6.598 12.787 1.00 96.94 206 MET A N 1
ATOM 1626 C CA . MET A 1 206 ? 0.174 7.804 12.644 1.00 96.94 206 MET A CA 1
ATOM 1627 C C . MET A 1 206 ? 1.180 8.028 13.785 1.00 96.94 206 MET A C 1
ATOM 1629 O O . MET A 1 206 ? 2.091 8.838 13.622 1.00 96.94 206 MET A O 1
ATOM 1633 N N . GLY A 1 207 ? 1.054 7.329 14.921 1.00 95.62 207 GLY A N 1
ATOM 1634 C CA . GLY A 1 207 ? 2.024 7.395 16.015 1.00 95.62 207 GLY A CA 1
ATOM 1635 C C . GLY A 1 207 ? 3.420 6.905 15.621 1.00 95.62 207 GLY A C 1
ATOM 1636 O O . GLY A 1 207 ? 4.403 7.426 16.135 1.00 95.62 207 GLY A O 1
ATOM 1637 N N . ALA A 1 208 ? 3.523 5.968 14.670 1.00 94.12 208 ALA A N 1
ATOM 1638 C CA . ALA A 1 208 ? 4.790 5.453 14.138 1.00 94.12 208 ALA A CA 1
ATOM 1639 C C . ALA A 1 208 ? 5.807 5.063 15.238 1.00 94.12 208 ALA A C 1
ATOM 1641 O O . ALA A 1 208 ? 5.563 4.081 15.939 1.00 94.12 208 ALA A O 1
ATOM 1642 N N . VAL A 1 209 ? 6.922 5.799 15.391 1.00 91.88 209 VAL A N 1
ATOM 1643 C CA . VAL A 1 209 ? 7.932 5.570 16.453 1.00 91.88 209 VAL A CA 1
ATOM 1644 C C . VAL A 1 209 ? 7.784 6.503 17.666 1.00 91.88 209 VAL A C 1
ATOM 1646 O O . VAL A 1 209 ? 8.528 6.360 18.629 1.00 91.88 209 VAL A O 1
ATOM 1649 N N . ASP A 1 210 ? 6.822 7.432 17.651 1.00 93.56 210 ASP A N 1
ATOM 1650 C CA . ASP A 1 210 ? 6.504 8.328 18.774 1.00 93.56 210 ASP A CA 1
ATOM 1651 C C . ASP A 1 210 ? 4.975 8.510 18.987 1.00 93.56 210 ASP A C 1
ATOM 1653 O O . ASP A 1 210 ? 4.419 9.596 18.769 1.00 93.56 210 ASP A O 1
ATOM 1657 N N . PRO A 1 211 ? 4.240 7.464 19.429 1.00 95.00 211 PRO A N 1
ATOM 1658 C CA . PRO A 1 211 ? 2.797 7.575 19.668 1.00 95.00 211 PRO A CA 1
ATOM 1659 C C . PRO A 1 211 ? 2.422 8.525 20.817 1.00 95.00 211 PRO A C 1
ATOM 1661 O O . PRO A 1 211 ? 1.306 9.047 20.835 1.00 95.00 211 PRO A O 1
ATOM 1664 N N . LEU A 1 212 ? 3.337 8.784 21.759 1.00 94.56 212 LEU A N 1
ATOM 1665 C CA . LEU A 1 212 ? 3.116 9.709 22.878 1.00 94.56 212 LEU A CA 1
ATOM 1666 C C . LEU A 1 212 ? 3.215 11.179 22.437 1.00 94.56 212 LEU A C 1
ATOM 1668 O O . LEU A 1 212 ? 2.389 11.996 22.853 1.00 94.56 212 LEU A O 1
ATOM 1672 N N . GLY A 1 213 ? 4.163 11.518 21.559 1.00 95.62 213 GLY A N 1
ATOM 1673 C CA . GLY A 1 213 ? 4.236 12.829 20.915 1.00 95.62 213 GLY A CA 1
ATOM 1674 C C . GLY A 1 213 ? 3.034 13.093 20.008 1.00 95.62 213 GLY A C 1
ATOM 1675 O O . GLY A 1 213 ? 2.466 14.187 20.047 1.00 95.62 213 GLY A O 1
ATOM 1676 N N . ALA A 1 214 ? 2.572 12.074 19.276 1.00 97.31 214 ALA A N 1
ATOM 1677 C CA . ALA A 1 214 ? 1.332 12.149 18.503 1.00 97.31 214 ALA A CA 1
ATOM 1678 C C . ALA A 1 214 ? 0.114 12.415 19.405 1.00 97.31 214 ALA A C 1
ATOM 1680 O O . ALA A 1 214 ? -0.673 13.319 19.133 1.00 97.31 214 ALA A O 1
ATOM 1681 N N . GLN A 1 215 ? -0.019 11.689 20.520 1.00 97.94 215 GLN A N 1
ATOM 1682 C CA . GLN A 1 215 ? -1.077 11.923 21.508 1.00 97.94 215 GLN A CA 1
ATOM 1683 C C . GLN A 1 215 ? -1.053 13.350 22.060 1.00 97.94 215 GLN A C 1
ATOM 1685 O O . GLN A 1 215 ? -2.118 13.940 22.241 1.00 97.94 215 GLN A O 1
ATOM 1690 N N . GLN A 1 216 ? 0.130 13.919 22.306 1.00 97.44 216 GLN A N 1
ATOM 1691 C CA . GLN A 1 216 ? 0.236 15.298 22.775 1.00 97.44 216 GLN A CA 1
ATOM 1692 C C . GLN A 1 216 ? -0.213 16.312 21.712 1.00 97.44 216 GLN A C 1
ATOM 1694 O O . GLN A 1 216 ? -0.988 17.207 22.031 1.00 97.44 216 GLN A O 1
ATOM 1699 N N . GLU A 1 217 ? 0.171 16.135 20.445 1.00 97.75 217 GLU A N 1
ATOM 1700 C CA . GLU A 1 217 ? -0.303 16.991 19.345 1.00 97.75 217 GLU A CA 1
ATOM 1701 C C . GLU A 1 217 ? -1.842 16.958 19.236 1.00 97.75 217 GLU A C 1
ATOM 1703 O O . GLU A 1 217 ? -2.486 18.004 19.141 1.00 97.75 217 GLU A O 1
ATOM 1708 N N . VAL A 1 218 ? -2.466 15.777 19.348 1.00 98.06 218 VAL A N 1
ATOM 1709 C CA . VAL A 1 218 ? -3.938 15.651 19.315 1.00 98.06 218 VAL A CA 1
ATOM 1710 C C . VAL A 1 218 ? -4.609 16.262 20.556 1.00 98.06 218 VAL A C 1
ATOM 1712 O O . VAL A 1 218 ? -5.669 16.877 20.426 1.00 98.06 218 VAL A O 1
ATOM 1715 N N . MET A 1 219 ? -3.991 16.182 21.741 1.00 97.38 219 MET A N 1
ATOM 1716 C CA . MET A 1 219 ? -4.449 16.904 22.942 1.00 97.38 219 MET A CA 1
ATOM 1717 C C . MET A 1 219 ? -4.435 18.426 22.739 1.00 97.38 219 MET A C 1
ATOM 1719 O O . MET A 1 219 ? -5.383 19.115 23.133 1.00 97.38 219 MET A O 1
ATOM 1723 N N . ASP A 1 220 ? -3.386 18.954 22.111 1.00 97.12 220 ASP A N 1
ATOM 1724 C CA . ASP A 1 220 ? -3.228 20.386 21.863 1.00 97.12 220 ASP A CA 1
ATOM 1725 C C . ASP A 1 220 ? -4.249 20.882 20.822 1.00 97.12 220 ASP A C 1
ATOM 1727 O O . ASP A 1 220 ? -4.815 21.967 20.967 1.00 97.12 220 ASP A O 1
ATOM 1731 N N . ILE A 1 221 ? -4.553 20.071 19.803 1.00 97.38 221 ILE A N 1
ATOM 1732 C CA . ILE A 1 221 ? -5.600 20.347 18.804 1.00 97.38 221 ILE A CA 1
ATOM 1733 C C . ILE A 1 221 ? -6.991 20.314 19.432 1.00 97.38 221 ILE A C 1
ATOM 1735 O O . ILE A 1 221 ? -7.760 21.254 19.247 1.00 97.38 221 ILE A O 1
ATOM 1739 N N . ALA A 1 222 ? -7.309 19.286 20.223 1.00 97.12 222 ALA A N 1
ATOM 1740 C CA . ALA A 1 222 ? -8.582 19.216 20.935 1.00 97.12 222 ALA A CA 1
ATOM 1741 C C . ALA A 1 222 ? -8.778 20.429 21.858 1.00 97.12 222 ALA A C 1
ATOM 1743 O O . ALA A 1 222 ? -9.864 21.003 21.900 1.00 97.12 222 ALA A O 1
ATOM 1744 N N . SER A 1 223 ? -7.706 20.881 22.518 1.00 96.25 223 SER A N 1
ATOM 1745 C CA . SER A 1 223 ? -7.715 22.090 23.350 1.00 96.25 223 SER A CA 1
ATOM 1746 C C . SER A 1 223 ? -7.973 23.363 22.530 1.00 96.25 223 SER A C 1
ATOM 1748 O O . SER A 1 223 ? -8.789 24.187 22.939 1.00 96.25 223 SER A O 1
ATOM 1750 N N . LYS A 1 224 ? -7.350 23.512 21.349 1.00 96.62 224 LYS A N 1
ATOM 1751 C CA . LYS A 1 224 ? -7.605 24.628 20.409 1.00 96.62 224 LYS A CA 1
ATOM 1752 C C . LYS A 1 224 ? -9.043 24.629 19.870 1.00 96.62 224 LYS A C 1
ATOM 1754 O O . LYS A 1 224 ? -9.610 25.698 19.670 1.00 96.62 224 LYS A O 1
ATOM 1759 N N . LEU A 1 225 ? -9.628 23.449 19.658 1.00 96.69 225 LEU A N 1
ATOM 1760 C CA . LEU A 1 225 ? -11.013 23.263 19.207 1.00 96.69 225 LEU A CA 1
ATOM 1761 C C . LEU A 1 225 ? -12.052 23.354 20.344 1.00 96.69 225 LEU A C 1
ATOM 1763 O O . LEU A 1 225 ? -13.249 23.320 20.071 1.00 96.69 225 LEU A O 1
ATOM 1767 N N . GLY A 1 226 ? -11.628 23.443 21.610 1.00 96.50 226 GLY A N 1
ATOM 1768 C CA . GLY A 1 226 ? -12.528 23.444 22.771 1.00 96.50 226 GLY A CA 1
ATOM 1769 C C . GLY A 1 226 ? -13.201 22.094 23.063 1.00 96.50 226 GLY A C 1
ATOM 1770 O O . GLY A 1 226 ? -14.220 22.057 23.750 1.00 96.50 226 GLY A O 1
ATOM 1771 N N . LEU A 1 227 ? -12.655 20.985 22.555 1.00 96.25 227 LEU A N 1
ATOM 1772 C CA . LEU A 1 227 ? -13.228 19.643 22.683 1.00 96.25 227 LEU A CA 1
ATOM 1773 C C . LEU A 1 227 ? -12.705 18.910 23.934 1.00 96.25 227 LEU A C 1
ATOM 1775 O O . LEU A 1 227 ? -11.495 18.795 24.160 1.00 96.25 227 LEU A O 1
ATOM 1779 N N . SER A 1 228 ? -13.622 18.334 24.719 1.00 95.69 228 SER A N 1
ATOM 1780 C CA . SER A 1 228 ? -13.287 17.377 25.783 1.00 95.69 228 SER A CA 1
ATOM 1781 C C . SER A 1 228 ? -13.302 15.950 25.230 1.00 95.69 228 SER A C 1
ATOM 1783 O O . SER A 1 228 ? -14.360 15.423 24.902 1.00 95.69 228 SER A O 1
ATOM 1785 N N . ILE A 1 229 ? -12.124 15.336 25.103 1.00 97.25 229 ILE A N 1
ATOM 1786 C CA . ILE A 1 229 ? -11.934 13.994 24.544 1.00 97.25 229 ILE A CA 1
ATOM 1787 C C . ILE A 1 229 ? -11.012 13.146 25.421 1.00 97.25 229 ILE A C 1
ATOM 1789 O O . ILE A 1 229 ? -10.246 13.644 26.248 1.00 97.25 229 ILE A O 1
ATOM 1793 N N . THR A 1 230 ? -11.082 11.833 25.214 1.00 98.06 230 THR A N 1
ATOM 1794 C CA . THR A 1 230 ? -10.140 10.849 25.767 1.00 98.06 230 THR A CA 1
ATOM 1795 C C . THR A 1 230 ? -9.350 10.229 24.620 1.00 98.06 230 THR A C 1
ATOM 1797 O O . THR A 1 230 ? -9.960 9.791 23.645 1.00 98.06 230 THR A O 1
ATOM 1800 N N . ILE A 1 231 ? -8.024 10.176 24.738 1.00 98.31 231 ILE A N 1
ATOM 1801 C CA . ILE A 1 231 ? -7.108 9.668 23.709 1.00 98.31 231 ILE A CA 1
ATOM 1802 C C . ILE A 1 231 ? -6.266 8.541 24.302 1.00 98.31 231 ILE A C 1
ATOM 1804 O O . ILE A 1 231 ? -5.598 8.744 25.319 1.00 98.31 231 ILE A O 1
ATOM 1808 N N . ALA A 1 232 ? -6.248 7.384 23.644 1.00 97.94 232 ALA A N 1
ATOM 1809 C CA . ALA A 1 232 ? -5.319 6.301 23.947 1.00 97.94 232 ALA A CA 1
ATOM 1810 C C . ALA A 1 232 ? -4.112 6.348 23.002 1.00 97.94 232 ALA A C 1
ATOM 1812 O O . ALA A 1 232 ? -4.284 6.481 21.792 1.00 97.94 232 ALA A O 1
ATOM 1813 N N . ALA A 1 233 ? -2.908 6.214 23.553 1.00 97.38 233 ALA A N 1
ATOM 1814 C CA . ALA A 1 233 ? -1.684 5.956 22.804 1.00 97.38 233 ALA A CA 1
ATOM 1815 C C . ALA A 1 233 ? -1.239 4.520 23.080 1.00 97.38 233 ALA A C 1
ATOM 1817 O O . ALA A 1 233 ? -1.018 4.180 24.237 1.00 97.38 233 ALA A O 1
ATOM 1818 N N . VAL A 1 234 ? -1.116 3.692 22.047 1.00 95.44 234 VAL A N 1
ATOM 1819 C CA . VAL A 1 234 ? -0.755 2.269 22.126 1.00 95.44 234 VAL A CA 1
ATOM 1820 C C . VAL A 1 234 ? 0.601 2.065 21.463 1.00 95.44 234 VAL A C 1
ATOM 1822 O O . VAL A 1 234 ? 0.810 2.522 20.339 1.00 95.44 234 VAL A O 1
ATOM 1825 N N . TYR A 1 235 ? 1.532 1.399 22.141 1.00 92.88 235 TYR A N 1
ATOM 1826 C CA . TYR A 1 235 ? 2.907 1.283 21.660 1.00 92.88 235 TYR A CA 1
ATOM 1827 C C . TYR A 1 235 ? 3.599 -0.003 22.114 1.00 92.88 235 TYR A C 1
ATOM 1829 O O . TYR A 1 235 ? 3.282 -0.574 23.159 1.00 92.88 235 TYR A O 1
ATOM 1837 N N . GLU A 1 236 ? 4.571 -0.445 21.319 1.00 90.56 236 GLU A N 1
ATOM 1838 C CA . GLU A 1 236 ? 5.479 -1.533 21.677 1.00 90.56 236 GLU A CA 1
ATOM 1839 C C . GLU A 1 236 ? 6.441 -1.103 22.797 1.00 90.56 236 GLU A C 1
ATOM 1841 O O . GLU A 1 236 ? 6.938 0.026 22.830 1.00 90.56 236 GLU A O 1
ATOM 1846 N N . VAL A 1 237 ? 6.712 -2.019 23.722 1.00 86.56 237 VAL A N 1
ATOM 1847 C CA . VAL A 1 237 ? 7.532 -1.810 24.918 1.00 86.56 237 VAL A CA 1
ATOM 1848 C C . VAL A 1 237 ? 8.733 -2.751 24.867 1.00 86.56 237 VAL A C 1
ATOM 1850 O O . VAL A 1 237 ? 8.596 -3.931 24.545 1.00 86.56 237 VAL A O 1
ATOM 1853 N N . CYS A 1 238 ? 9.913 -2.242 25.212 1.00 72.12 238 CYS A N 1
ATOM 1854 C CA . CYS A 1 238 ? 11.125 -3.041 25.312 1.00 72.12 238 CYS A CA 1
ATOM 1855 C C . CYS A 1 238 ? 11.279 -3.631 26.723 1.00 72.12 238 CYS A C 1
ATOM 1857 O O . CYS A 1 238 ? 11.109 -2.932 27.728 1.00 72.12 238 CYS A O 1
ATOM 1859 N N . GLN A 1 239 ? 11.651 -4.912 26.798 1.00 63.41 239 GLN A N 1
ATOM 1860 C CA . GLN A 1 239 ? 12.286 -5.481 27.987 1.00 63.41 239 GLN A CA 1
ATOM 1861 C C . GLN A 1 239 ? 13.808 -5.402 27.834 1.00 63.41 239 GLN A C 1
ATOM 1863 O O . GLN A 1 239 ? 14.384 -6.073 26.976 1.00 63.41 239 GLN A O 1
ATOM 1868 N N . GLU A 1 240 ? 14.473 -4.659 28.719 1.00 52.81 240 GLU A N 1
ATOM 1869 C CA . GLU A 1 240 ? 15.924 -4.765 28.892 1.00 52.81 240 GLU A CA 1
ATOM 1870 C C . GLU A 1 240 ? 16.280 -6.187 29.367 1.00 52.81 240 GLU A C 1
ATOM 1872 O O . GLU A 1 240 ? 16.098 -6.533 30.539 1.00 52.81 240 GLU A O 1
ATOM 1877 N N . LYS A 1 241 ? 16.801 -7.032 28.466 1.00 44.41 241 LYS A N 1
ATOM 1878 C CA . LYS A 1 241 ? 17.338 -8.350 28.840 1.00 44.41 241 LYS A CA 1
ATOM 1879 C C . LYS A 1 241 ? 18.584 -8.157 29.706 1.00 44.41 241 LYS A C 1
ATOM 1881 O O . LYS A 1 241 ? 19.652 -7.796 29.216 1.00 44.41 241 LYS A O 1
ATOM 1886 N N . SER A 1 242 ? 18.428 -8.380 31.007 1.00 41.78 242 SER A N 1
ATOM 1887 C CA . SER A 1 242 ? 19.448 -8.092 32.015 1.00 41.78 242 SER A CA 1
ATOM 1888 C C . SER A 1 242 ? 20.646 -9.041 31.899 1.00 41.78 242 SER A C 1
ATOM 1890 O O . SER A 1 242 ? 20.492 -10.260 31.976 1.00 41.78 242 SER A O 1
ATOM 1892 N N . GLY A 1 243 ? 21.857 -8.489 31.788 1.00 35.59 243 GLY A N 1
ATOM 1893 C CA . GLY A 1 243 ? 23.086 -9.240 32.067 1.00 35.59 243 GLY A CA 1
ATOM 1894 C C . GLY A 1 243 ? 23.242 -9.537 33.573 1.00 35.59 243 GLY A C 1
ATOM 1895 O O . GLY A 1 243 ? 22.545 -8.928 34.386 1.00 35.59 243 GLY A O 1
ATOM 1896 N N . PRO A 1 244 ? 24.173 -10.422 33.990 1.00 30.53 244 PRO A N 1
ATOM 1897 C CA . PRO A 1 244 ? 24.240 -10.921 35.375 1.00 30.53 244 PRO A CA 1
ATOM 1898 C C . PRO A 1 244 ? 24.505 -9.869 36.468 1.00 30.53 244 PRO A C 1
ATOM 1900 O O . PRO A 1 244 ? 24.320 -10.153 37.650 1.00 30.53 244 PRO A O 1
ATOM 1903 N N . HIS A 1 245 ? 24.930 -8.659 36.094 1.00 33.09 245 HIS A N 1
ATOM 1904 C CA . HIS A 1 245 ? 25.198 -7.560 37.016 1.00 33.09 245 HIS A CA 1
ATOM 1905 C C . HIS A 1 245 ? 24.726 -6.213 36.442 1.00 33.09 245 HIS A C 1
ATOM 1907 O O . HIS A 1 245 ? 25.521 -5.524 35.814 1.00 33.09 245 HIS A O 1
ATOM 1913 N N . LEU A 1 246 ? 23.465 -5.819 36.686 1.00 38.12 246 LEU A N 1
ATOM 1914 C CA . LEU A 1 246 ? 23.098 -4.528 37.312 1.00 38.12 246 LEU A CA 1
ATOM 1915 C C . LEU A 1 246 ? 21.572 -4.378 37.551 1.00 38.12 246 LEU A C 1
ATOM 1917 O O . LEU A 1 246 ? 20.751 -5.085 36.984 1.00 38.12 246 LEU A O 1
ATOM 1921 N N . SER A 1 247 ? 21.246 -3.445 38.453 1.00 29.53 247 SER A N 1
ATOM 1922 C CA . SER A 1 247 ? 19.945 -2.906 38.914 1.00 29.53 247 SER A CA 1
ATOM 1923 C C . SER A 1 247 ? 18.615 -3.257 38.217 1.00 29.53 247 SER A C 1
ATOM 1925 O O . SER A 1 247 ? 18.454 -3.073 37.017 1.00 29.53 247 SER A O 1
ATOM 1927 N N . LYS A 1 248 ? 17.580 -3.484 39.048 1.00 36.22 248 LYS A N 1
ATOM 1928 C CA . LYS A 1 248 ? 16.149 -3.411 38.689 1.00 36.22 248 LYS A CA 1
ATOM 1929 C C . LYS A 1 248 ? 15.751 -2.036 38.105 1.00 36.22 248 LYS A C 1
ATOM 1931 O O . LYS A 1 248 ? 15.463 -1.104 38.854 1.00 36.22 248 LYS A O 1
ATOM 1936 N N . LYS A 1 249 ? 15.672 -1.963 36.779 1.00 34.53 249 LYS A N 1
ATOM 1937 C CA . LYS A 1 249 ? 14.898 -1.037 35.928 1.00 34.53 249 LYS A CA 1
ATOM 1938 C C . LYS A 1 249 ? 14.380 -1.895 34.754 1.00 34.53 249 LYS A C 1
ATOM 1940 O O . LYS A 1 249 ? 14.902 -2.983 34.550 1.00 34.53 249 LYS A O 1
ATOM 1945 N N . GLY A 1 250 ? 13.348 -1.562 33.990 1.00 39.81 250 GLY A N 1
ATOM 1946 C CA . GLY A 1 250 ? 12.399 -0.450 34.016 1.00 39.81 250 GLY A CA 1
ATOM 1947 C C . GLY A 1 250 ? 11.805 -0.363 32.608 1.00 39.81 250 GLY A C 1
ATOM 1948 O O . GLY A 1 250 ? 12.542 -0.060 31.681 1.00 39.81 250 GLY A O 1
ATOM 1949 N N . TYR A 1 251 ? 10.526 -0.700 32.415 1.00 41.25 251 TYR A N 1
ATOM 1950 C CA . TYR A 1 251 ? 9.947 -0.830 31.068 1.00 41.25 251 TYR A CA 1
ATOM 1951 C C . TYR A 1 251 ? 10.019 0.488 30.277 1.00 41.25 251 TYR A C 1
ATOM 1953 O O . TYR A 1 251 ? 9.455 1.502 30.697 1.00 41.25 251 TYR A O 1
ATOM 1961 N N . GLY A 1 252 ? 10.697 0.455 29.126 1.00 48.66 252 GLY A N 1
ATOM 1962 C CA . GLY A 1 252 ? 10.934 1.609 28.256 1.00 48.66 252 GLY A CA 1
ATOM 1963 C C . GLY A 1 252 ? 10.296 1.456 26.873 1.00 48.66 252 GLY A C 1
ATOM 1964 O O . GLY A 1 252 ? 9.978 0.350 26.436 1.00 48.66 252 GLY A O 1
ATOM 1965 N N . MET A 1 253 ? 10.121 2.573 26.167 1.00 52.59 253 MET A N 1
ATOM 1966 C CA . MET A 1 253 ? 9.853 2.548 24.724 1.00 52.59 253 MET A CA 1
ATOM 1967 C C . MET A 1 253 ? 11.132 2.099 23.997 1.00 52.59 253 MET A C 1
ATOM 1969 O O . MET A 1 253 ? 12.226 2.388 24.478 1.00 52.59 253 MET A O 1
ATOM 1973 N N . TRP A 1 254 ? 11.018 1.381 22.877 1.00 54.59 254 TRP A N 1
ATOM 1974 C CA . TRP A 1 254 ? 12.190 0.870 22.153 1.00 54.59 254 TRP A CA 1
ATOM 1975 C C . TRP A 1 254 ? 13.111 1.999 21.663 1.00 54.59 254 TRP A C 1
ATOM 1977 O O . TRP A 1 254 ? 12.784 2.732 20.728 1.00 54.59 254 TRP A O 1
ATOM 1987 N N . GLU A 1 255 ? 14.308 2.092 22.245 1.00 53.47 255 GLU A N 1
ATOM 1988 C CA . GLU A 1 255 ? 15.402 2.861 21.654 1.00 53.47 255 GLU A CA 1
ATOM 1989 C C . GLU A 1 255 ? 15.859 2.180 20.351 1.00 53.47 255 GLU A C 1
ATOM 1991 O O . GLU A 1 255 ? 15.964 0.956 20.271 1.00 53.47 255 GLU A O 1
ATOM 1996 N N . GLY A 1 256 ? 16.109 2.973 19.304 1.00 65.50 256 GLY A N 1
ATOM 1997 C CA . GLY A 1 256 ? 16.569 2.467 18.003 1.00 65.50 256 GLY A CA 1
ATOM 1998 C C . GLY A 1 256 ? 15.480 2.151 16.969 1.00 65.50 256 GLY A C 1
ATOM 1999 O O . GLY A 1 256 ? 15.808 1.603 15.926 1.00 65.50 256 GLY A O 1
ATOM 2000 N N . GLY A 1 257 ? 14.208 2.506 17.200 1.00 76.94 257 GLY A N 1
ATOM 2001 C CA . GLY A 1 257 ? 13.171 2.508 16.148 1.00 76.94 257 GLY A CA 1
ATOM 2002 C C . GLY A 1 257 ? 12.727 1.134 15.634 1.00 76.94 257 GLY A C 1
ATOM 2003 O O . GLY A 1 257 ? 12.152 1.043 14.548 1.00 76.94 257 GLY A O 1
ATOM 2004 N N . ILE A 1 258 ? 13.001 0.078 16.399 1.00 87.56 258 ILE A N 1
ATOM 2005 C CA . ILE A 1 258 ? 12.478 -1.272 16.166 1.00 87.56 258 ILE A CA 1
ATOM 2006 C C . ILE A 1 258 ? 10.949 -1.245 16.282 1.00 87.56 258 ILE A C 1
ATOM 2008 O O . ILE A 1 258 ? 10.401 -0.533 17.124 1.00 87.56 258 ILE A O 1
ATOM 2012 N N . SER A 1 259 ? 10.257 -1.987 15.413 1.00 90.56 259 SER A N 1
ATOM 2013 C CA . SER A 1 259 ? 8.795 -2.023 15.417 1.00 90.56 259 SER A CA 1
ATOM 2014 C C . SER A 1 259 ? 8.225 -3.352 14.929 1.00 90.56 259 SER A C 1
ATOM 2016 O O . SER A 1 259 ? 8.517 -3.805 13.821 1.00 90.56 259 SER A O 1
ATOM 2018 N N . THR A 1 260 ? 7.377 -3.968 15.740 1.00 94.00 260 THR A N 1
ATOM 2019 C CA . THR A 1 260 ? 6.711 -5.241 15.470 1.00 94.00 260 THR A CA 1
ATOM 2020 C C . THR A 1 260 ? 5.295 -5.015 14.946 1.00 94.00 260 THR A C 1
ATOM 2022 O O . THR A 1 260 ? 4.569 -4.146 15.421 1.00 94.00 260 THR A O 1
ATOM 2025 N N . TYR A 1 261 ? 4.866 -5.811 13.964 1.00 95.00 261 TYR A N 1
ATOM 2026 C CA . TYR A 1 261 ? 3.469 -5.860 13.529 1.00 95.00 261 TYR A CA 1
ATOM 2027 C C . TYR A 1 261 ? 2.616 -6.512 14.628 1.00 95.00 261 TYR A C 1
ATOM 2029 O O . TYR A 1 261 ? 2.448 -7.732 14.663 1.00 95.00 261 TYR A O 1
ATOM 2037 N N . LEU A 1 262 ? 2.091 -5.692 15.541 1.00 95.94 262 LEU A N 1
ATOM 2038 C CA . LEU A 1 262 ? 1.133 -6.126 16.558 1.00 95.94 262 LEU A CA 1
ATOM 2039 C C . LEU A 1 262 ? -0.244 -6.410 15.928 1.00 95.94 262 LEU A C 1
ATOM 2041 O O . LEU A 1 262 ? -0.562 -5.907 14.848 1.00 95.94 262 LEU A O 1
ATOM 2045 N N . GLY A 1 263 ? -1.058 -7.214 16.614 1.00 96.62 263 GLY A N 1
ATOM 2046 C CA . GLY A 1 263 ? -2.439 -7.516 16.217 1.00 96.62 263 GLY A CA 1
ATOM 2047 C C . GLY A 1 263 ? -3.474 -6.518 16.732 1.00 96.62 263 GLY A C 1
ATOM 2048 O O . GLY A 1 263 ? -3.142 -5.439 17.216 1.00 96.62 263 GLY A O 1
ATOM 2049 N N . ALA A 1 264 ? -4.741 -6.908 16.664 1.00 97.69 264 ALA A N 1
ATOM 2050 C CA . ALA A 1 264 ? -5.900 -6.116 17.067 1.00 97.69 264 ALA A CA 1
ATOM 2051 C C . ALA A 1 264 ? -6.084 -6.021 18.597 1.00 97.69 264 ALA A C 1
ATOM 2053 O O . ALA A 1 264 ? -6.682 -5.061 19.094 1.00 97.69 264 ALA A O 1
ATOM 2054 N N . SER A 1 265 ? -5.562 -6.991 19.358 1.00 95.94 265 SER A N 1
ATOM 2055 C CA . SER A 1 265 ? -5.739 -7.093 20.820 1.00 95.94 265 SER A CA 1
ATOM 2056 C C . SER A 1 265 ? -5.427 -5.812 21.626 1.00 95.94 265 SER A C 1
ATOM 2058 O O . SER A 1 265 ? -6.267 -5.421 22.444 1.00 95.94 265 SER A O 1
ATOM 2060 N N . PRO A 1 266 ? -4.329 -5.070 21.359 1.00 96.06 266 PRO A N 1
ATOM 2061 C CA . PRO A 1 266 ? -4.034 -3.811 22.046 1.00 96.06 266 PRO A CA 1
ATOM 2062 C C . PRO A 1 266 ? -5.142 -2.752 21.933 1.00 96.06 266 PRO A C 1
ATOM 2064 O O . PRO A 1 266 ? -5.474 -2.074 22.909 1.00 96.06 266 PRO A O 1
ATOM 2067 N N . ILE A 1 267 ? -5.760 -2.634 20.752 1.00 98.06 267 ILE A N 1
ATOM 2068 C CA . ILE A 1 267 ? -6.865 -1.700 20.498 1.00 98.06 267 ILE A CA 1
ATOM 2069 C C . ILE A 1 267 ? -8.135 -2.180 21.214 1.00 98.06 267 ILE A C 1
ATOM 2071 O O . ILE A 1 267 ? -8.787 -1.386 21.894 1.00 98.06 267 ILE A O 1
ATOM 2075 N N . VAL A 1 268 ? -8.467 -3.476 21.110 1.00 97.69 268 VAL A N 1
ATOM 2076 C CA . VAL A 1 268 ? -9.643 -4.076 21.774 1.00 97.69 268 VAL A CA 1
ATOM 2077 C C . VAL A 1 268 ? -9.605 -3.815 23.279 1.00 97.69 268 VAL A C 1
ATOM 2079 O O . VAL A 1 268 ? -10.596 -3.362 23.851 1.00 97.69 268 VAL A O 1
ATOM 2082 N N . GLN A 1 269 ? -8.452 -4.011 23.915 1.00 94.88 269 GLN A N 1
ATOM 2083 C CA . GLN A 1 269 ? -8.293 -3.809 25.353 1.00 94.88 269 GLN A CA 1
ATOM 2084 C C . GLN A 1 269 ? -8.430 -2.330 25.771 1.00 94.88 269 GLN A C 1
ATOM 2086 O O . GLN A 1 269 ? -9.014 -2.033 26.819 1.00 94.88 269 GLN A O 1
ATOM 2091 N N . CYS A 1 270 ? -7.979 -1.385 24.938 1.00 94.69 270 CYS A N 1
ATOM 2092 C CA . CYS A 1 270 ? -8.221 0.047 25.154 1.00 94.69 270 CYS A CA 1
ATOM 2093 C C . CYS A 1 270 ? -9.716 0.406 25.042 1.00 94.69 270 CYS A C 1
ATOM 2095 O O . CYS A 1 270 ? -10.236 1.174 25.860 1.00 94.69 270 CYS A O 1
ATOM 2097 N N . LEU A 1 271 ? -10.428 -0.171 24.067 1.00 96.81 271 LEU A N 1
ATOM 2098 C CA . LEU A 1 271 ? -11.875 0.007 23.890 1.00 96.81 271 LEU A CA 1
ATOM 2099 C C . LEU A 1 271 ? -12.682 -0.604 25.052 1.00 96.81 271 LEU A C 1
ATOM 2101 O O . LEU A 1 271 ? -13.684 -0.028 25.483 1.00 96.81 271 LEU A O 1
ATOM 2105 N N . GLU A 1 272 ? -12.249 -1.741 25.603 1.00 94.50 272 GLU A N 1
ATOM 2106 C CA . GLU A 1 272 ? -12.875 -2.383 26.770 1.00 94.50 272 GLU A CA 1
ATOM 2107 C C . GLU A 1 272 ? -12.745 -1.559 28.045 1.00 94.50 272 GLU A C 1
ATOM 2109 O O . GLU A 1 272 ? -13.735 -1.393 28.760 1.00 94.50 272 GLU A O 1
ATOM 2114 N N . ARG A 1 273 ? -11.555 -1.018 28.312 1.00 93.00 273 ARG A N 1
ATOM 2115 C CA . ARG A 1 273 ? -11.255 -0.332 29.574 1.00 93.00 273 ARG A CA 1
ATOM 2116 C C . ARG A 1 273 ? -11.628 1.150 29.582 1.00 93.00 273 ARG A C 1
ATOM 2118 O O . ARG A 1 273 ? -11.985 1.675 30.636 1.00 93.00 273 ARG A O 1
ATOM 2125 N N . HIS A 1 274 ? -11.528 1.838 28.440 1.00 94.25 274 HIS A N 1
ATOM 2126 C CA . HIS A 1 274 ? -11.524 3.308 28.424 1.00 94.25 274 HIS A CA 1
ATOM 2127 C C . HIS A 1 274 ? -12.462 3.976 27.418 1.00 94.25 274 HIS A C 1
ATOM 2129 O O . HIS A 1 274 ? -12.747 5.157 27.611 1.00 94.25 274 HIS A O 1
ATOM 2135 N N . LYS A 1 275 ? -12.941 3.266 26.382 1.00 95.00 275 LYS A N 1
ATOM 2136 C CA . LYS A 1 275 ? -13.776 3.829 25.295 1.00 95.00 275 LYS A CA 1
ATOM 2137 C C . LYS A 1 275 ? -13.283 5.214 24.805 1.00 95.0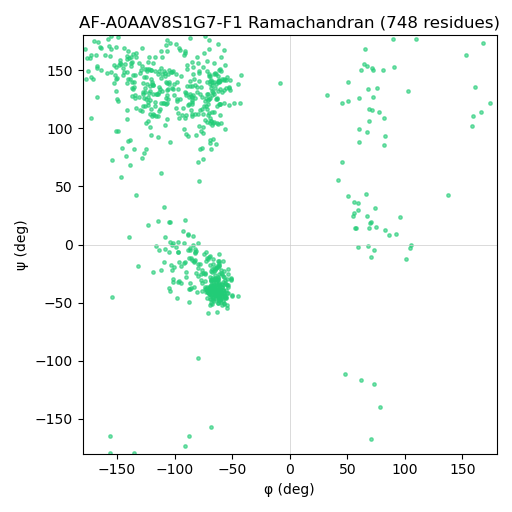0 275 LYS A C 1
ATOM 2139 O O . LYS A 1 275 ? -14.020 6.199 24.889 1.00 95.00 275 LYS A O 1
ATOM 2144 N N . PRO A 1 276 ? -12.013 5.334 24.377 1.00 97.38 276 PRO A N 1
ATOM 2145 C CA . PRO A 1 276 ? -11.452 6.605 23.929 1.00 97.38 276 PRO A CA 1
ATOM 2146 C C . PRO A 1 276 ? -12.128 7.101 22.641 1.00 97.38 276 PRO A C 1
ATOM 2148 O O . PRO A 1 276 ? -12.647 6.320 21.849 1.00 97.38 276 PRO A O 1
ATOM 2151 N N . HIS A 1 277 ? -12.070 8.412 22.412 1.00 98.44 277 HIS A N 1
ATOM 2152 C CA . HIS A 1 277 ? -12.548 9.050 21.180 1.00 98.44 277 HIS A CA 1
ATOM 2153 C C . HIS A 1 277 ? -11.518 8.905 20.049 1.00 98.44 277 HIS A C 1
ATOM 2155 O O . HIS A 1 277 ? -11.872 8.907 18.874 1.00 98.44 277 HIS A O 1
ATOM 2161 N N . VAL A 1 278 ? -10.236 8.786 20.414 1.00 98.69 278 VAL A N 1
ATOM 2162 C CA . VAL A 1 278 ? -9.118 8.600 19.486 1.00 98.69 278 VAL A CA 1
ATOM 2163 C C . VAL A 1 278 ? -8.180 7.522 20.028 1.00 98.69 278 VAL A C 1
ATOM 2165 O O . VAL A 1 278 ? -7.800 7.563 21.200 1.00 98.69 278 VAL A O 1
ATOM 2168 N N . ILE A 1 279 ? -7.774 6.586 19.176 1.00 98.75 279 ILE A N 1
ATOM 2169 C CA . ILE A 1 279 ? -6.727 5.598 19.438 1.00 98.75 279 ILE A CA 1
ATOM 2170 C C . ILE A 1 279 ? -5.594 5.843 18.446 1.00 98.75 279 ILE A C 1
ATOM 2172 O O . ILE A 1 279 ? -5.790 5.765 17.236 1.00 98.75 279 ILE A O 1
ATOM 2176 N N . ILE A 1 280 ? -4.411 6.144 18.969 1.00 98.56 280 ILE A N 1
ATOM 2177 C CA . ILE A 1 280 ? -3.182 6.346 18.202 1.00 98.56 280 ILE A CA 1
ATOM 2178 C C . ILE A 1 280 ? -2.255 5.178 18.510 1.00 98.56 280 ILE A C 1
ATOM 2180 O O . ILE A 1 280 ? -2.053 4.848 19.676 1.00 98.56 280 ILE A O 1
ATOM 2184 N N . THR A 1 281 ? -1.682 4.555 17.488 1.00 97.44 281 THR A N 1
ATOM 2185 C CA . THR A 1 281 ? -0.850 3.359 17.633 1.00 97.44 281 THR A CA 1
ATOM 2186 C C . THR A 1 281 ? 0.543 3.564 17.037 1.00 97.44 281 THR A C 1
ATOM 2188 O O . THR A 1 281 ? 0.735 4.391 16.141 1.00 97.44 281 THR A O 1
ATOM 2191 N N . SER A 1 282 ? 1.514 2.773 17.500 1.00 93.06 282 SER A N 1
ATOM 2192 C CA . SER A 1 282 ? 2.715 2.424 16.727 1.00 93.06 282 SER A CA 1
ATOM 2193 C C . SER A 1 282 ? 2.342 1.516 15.539 1.00 93.06 282 SER A C 1
ATOM 2195 O O . SER A 1 282 ? 1.183 1.484 15.110 1.00 93.06 282 SER A O 1
ATOM 2197 N N . ARG A 1 283 ? 3.290 0.723 15.011 1.00 93.94 283 ARG A N 1
ATOM 2198 C CA . ARG A 1 283 ? 2.951 -0.359 14.078 1.00 93.94 283 ARG A CA 1
ATOM 2199 C C . ARG A 1 283 ? 1.945 -1.325 14.718 1.00 93.94 283 ARG A C 1
ATOM 2201 O O . ARG A 1 283 ? 2.205 -1.936 15.749 1.00 93.94 283 ARG A O 1
ATOM 2208 N N . ILE A 1 284 ? 0.814 -1.459 14.046 1.00 95.81 284 ILE A N 1
ATOM 2209 C CA . ILE A 1 284 ? -0.166 -2.539 14.150 1.00 95.81 284 ILE A CA 1
ATOM 2210 C C . ILE A 1 284 ? -0.401 -2.992 12.705 1.00 95.81 284 ILE A C 1
ATOM 2212 O O . ILE A 1 284 ? -0.207 -2.192 11.784 1.00 95.81 284 ILE A O 1
ATOM 2216 N N . ALA A 1 285 ? -0.729 -4.263 12.482 1.00 95.62 285 ALA A N 1
ATOM 2217 C CA . ALA A 1 285 ? -1.044 -4.745 11.141 1.00 95.62 285 ALA A CA 1
ATOM 2218 C C . ALA A 1 285 ? -2.275 -4.038 10.556 1.00 95.62 285 ALA A C 1
ATOM 2220 O O . ALA A 1 285 ? -3.223 -3.701 11.262 1.00 95.62 285 ALA A O 1
ATOM 2221 N N . ASP A 1 286 ? -2.243 -3.824 9.250 1.00 95.56 286 ASP A N 1
ATOM 2222 C CA . ASP A 1 286 ? -3.033 -2.790 8.585 1.00 95.56 286 ASP A CA 1
ATOM 2223 C C . ASP A 1 286 ? -4.527 -3.166 8.641 1.00 95.56 286 ASP A C 1
ATOM 2225 O O . ASP A 1 286 ? -5.325 -2.455 9.255 1.00 95.56 286 ASP A O 1
ATOM 2229 N N . ALA A 1 287 ? -4.870 -4.384 8.210 1.00 96.69 287 ALA A N 1
ATOM 2230 C CA . ALA A 1 287 ? -6.173 -5.008 8.446 1.00 96.69 287 ALA A CA 1
ATOM 2231 C C . ALA A 1 287 ? -6.560 -5.162 9.940 1.00 96.69 287 ALA A C 1
ATOM 2233 O O . ALA A 1 287 ? -7.750 -5.162 10.265 1.00 96.69 287 ALA A O 1
ATOM 2234 N N . ALA A 1 288 ? -5.601 -5.260 10.871 1.00 97.94 288 ALA A N 1
ATOM 2235 C CA . ALA A 1 288 ? -5.886 -5.425 12.302 1.00 97.94 288 ALA A CA 1
ATOM 2236 C C . ALA A 1 288 ? -6.416 -4.135 12.965 1.00 97.94 288 ALA A C 1
ATOM 2238 O O . ALA A 1 288 ? -7.199 -4.212 13.917 1.00 97.94 288 ALA A O 1
ATOM 2239 N N . LEU A 1 289 ? -6.088 -2.956 12.412 1.00 98.44 289 LEU A N 1
ATOM 2240 C CA . LEU A 1 289 ? -6.713 -1.679 12.790 1.00 98.44 289 LEU A CA 1
ATOM 2241 C C . LEU A 1 289 ? -8.237 -1.703 12.577 1.00 98.44 289 LEU A C 1
ATOM 2243 O O . LEU A 1 289 ? -8.986 -1.144 13.378 1.00 98.44 289 LEU A O 1
ATOM 2247 N N . PHE A 1 290 ? -8.687 -2.369 11.509 1.00 98.69 290 PHE A N 1
ATOM 2248 C CA . PHE A 1 290 ? -10.100 -2.549 11.173 1.00 98.69 290 PHE A CA 1
ATOM 2249 C C . PHE A 1 290 ? -10.730 -3.729 11.926 1.00 98.69 290 PHE A C 1
ATOM 2251 O O . PHE A 1 290 ? -11.876 -3.628 12.355 1.00 98.69 290 PHE A O 1
ATOM 2258 N N . LEU A 1 291 ? -9.997 -4.829 12.138 1.00 98.75 291 LEU A N 1
ATOM 2259 C CA . LEU A 1 291 ? -10.481 -5.996 12.889 1.00 98.75 291 LEU A CA 1
ATOM 2260 C C . LEU A 1 291 ? -10.819 -5.653 14.349 1.00 98.75 291 LEU A C 1
ATOM 2262 O O . LEU A 1 291 ? -11.802 -6.158 14.892 1.00 98.75 291 LEU A O 1
ATOM 2266 N N . ALA A 1 292 ? -10.026 -4.795 14.996 1.00 98.62 292 ALA A N 1
ATOM 2267 C CA . ALA A 1 292 ? -10.190 -4.465 16.411 1.00 98.62 292 ALA A CA 1
ATOM 2268 C C . ALA A 1 292 ? -11.598 -3.964 16.807 1.00 98.62 292 ALA A C 1
ATOM 2270 O O . ALA A 1 292 ? -12.183 -4.550 17.724 1.00 98.62 292 ALA A O 1
ATOM 2271 N N . PRO A 1 293 ? -12.204 -2.953 16.149 1.00 98.62 293 PRO A N 1
ATOM 2272 C CA . PRO A 1 293 ? -13.582 -2.563 16.449 1.00 98.62 293 PRO A CA 1
ATOM 2273 C C . PRO A 1 293 ? -14.605 -3.676 16.171 1.00 98.62 293 PRO A C 1
ATOM 2275 O O . PRO A 1 293 ? -15.606 -3.757 16.880 1.00 98.62 293 PRO A O 1
ATOM 2278 N N . MET A 1 294 ? -14.349 -4.580 15.215 1.00 98.56 294 MET A N 1
ATOM 2279 C CA . MET A 1 294 ? -15.232 -5.726 14.948 1.00 98.56 294 MET A CA 1
ATOM 2280 C C . MET A 1 294 ? -15.223 -6.720 16.111 1.00 98.56 294 MET A C 1
ATOM 2282 O O . MET A 1 294 ? -16.276 -7.034 16.666 1.00 98.56 294 MET A O 1
ATOM 2286 N N . VAL A 1 295 ? -14.031 -7.139 16.548 1.00 98.62 295 VAL A N 1
ATOM 2287 C CA . VAL A 1 295 ? -13.842 -7.999 17.727 1.00 98.62 295 VAL A CA 1
ATOM 2288 C C . VAL A 1 295 ? -14.464 -7.353 18.969 1.00 98.62 295 VAL A C 1
ATOM 2290 O O . VAL A 1 295 ? -15.157 -8.018 19.745 1.00 98.62 295 VAL A O 1
ATOM 2293 N N . TYR A 1 296 ? -14.267 -6.046 19.149 1.00 98.44 296 TYR A N 1
ATOM 2294 C CA . TYR A 1 296 ? -14.813 -5.298 20.274 1.00 98.44 296 TYR A CA 1
ATOM 2295 C C . TYR A 1 296 ? -16.350 -5.258 20.295 1.00 98.44 296 TYR A C 1
ATOM 2297 O O . TYR A 1 296 ? -16.949 -5.693 21.283 1.00 98.44 296 TYR A O 1
ATOM 2305 N N . GLU A 1 297 ? -16.995 -4.754 19.239 1.00 98.56 297 GLU A N 1
ATOM 2306 C CA . GLU A 1 297 ? -18.449 -4.534 19.219 1.00 98.56 297 GLU A CA 1
ATOM 2307 C C . GLU A 1 297 ? -19.245 -5.832 19.093 1.00 98.56 297 GLU A C 1
ATOM 2309 O O . GLU A 1 297 ? -20.285 -5.992 19.736 1.00 98.56 297 GLU A O 1
ATOM 2314 N N . LEU A 1 298 ? -18.764 -6.781 18.290 1.00 98.56 298 LEU A N 1
ATOM 2315 C CA . LEU A 1 298 ? -19.466 -8.041 18.053 1.00 98.56 298 LEU A CA 1
ATOM 2316 C C . LEU A 1 298 ? -19.182 -9.070 19.157 1.00 98.56 298 LEU A C 1
ATOM 2318 O O . LEU A 1 298 ? -19.930 -10.030 19.302 1.00 98.56 298 LEU A O 1
ATOM 2322 N N . GLY A 1 299 ? -18.165 -8.848 19.995 1.00 97.81 299 GLY A N 1
ATOM 2323 C CA . GLY A 1 299 ? -17.873 -9.721 21.133 1.00 97.81 299 GLY A CA 1
ATOM 2324 C C . GLY A 1 299 ? -17.235 -11.053 20.739 1.00 97.81 299 GLY A C 1
ATOM 2325 O O . GLY A 1 299 ? -17.464 -12.049 21.413 1.00 97.81 299 GLY A O 1
ATOM 2326 N N . TRP A 1 300 ? -16.456 -11.084 19.656 1.00 98.12 300 TRP A N 1
ATOM 2327 C CA . TRP A 1 300 ? -15.713 -12.276 19.228 1.00 98.12 300 TRP A CA 1
ATOM 2328 C C . TRP A 1 300 ? -14.532 -12.570 20.157 1.00 98.12 300 TRP A C 1
ATOM 2330 O O . TRP A 1 300 ? -13.825 -11.655 20.580 1.00 98.12 300 TRP A O 1
ATOM 2340 N N . ASN A 1 301 ? -14.278 -13.831 20.476 1.00 97.19 301 ASN A N 1
ATOM 2341 C CA . ASN A 1 301 ? -13.080 -14.239 21.201 1.00 97.19 301 ASN A CA 1
ATOM 2342 C C . ASN A 1 301 ? -11.948 -14.615 20.226 1.00 97.19 301 ASN A C 1
ATOM 2344 O O . ASN A 1 301 ? -12.176 -14.842 19.040 1.00 97.19 301 ASN A O 1
ATOM 2348 N N . TRP A 1 302 ? -10.706 -14.679 20.705 1.00 96.38 302 TRP A N 1
ATOM 2349 C CA . TRP A 1 302 ? -9.535 -14.887 19.839 1.00 96.38 302 TRP A CA 1
ATOM 2350 C C . TRP A 1 302 ? -9.453 -16.292 19.218 1.00 96.38 302 TRP A C 1
ATOM 2352 O O . TRP A 1 302 ? -8.658 -16.517 18.313 1.00 96.38 302 TRP A O 1
ATOM 2362 N N . ASN A 1 303 ? -10.295 -17.227 19.666 1.00 96.06 303 ASN A N 1
ATOM 2363 C CA . ASN A 1 303 ? -10.491 -18.548 19.069 1.00 96.06 303 ASN A CA 1
ATOM 2364 C C . ASN A 1 303 ? -11.706 -18.641 18.120 1.00 96.06 303 ASN A C 1
ATOM 2366 O O . ASN A 1 303 ? -11.944 -19.713 17.561 1.00 96.06 303 ASN A O 1
ATOM 2370 N N . ASP A 1 304 ? -12.447 -17.551 17.884 1.00 97.12 304 ASP A N 1
ATOM 2371 C CA . ASP A 1 304 ? -13.543 -17.495 16.901 1.00 97.12 304 ASP A CA 1
ATOM 2372 C C . ASP A 1 304 ? -12.977 -17.345 15.473 1.00 97.12 304 ASP A C 1
ATOM 2374 O O . ASP A 1 304 ? -13.286 -16.416 14.726 1.00 97.12 304 ASP A O 1
ATOM 2378 N N . PHE A 1 305 ? -12.086 -18.260 15.077 1.00 97.81 305 PHE A N 1
ATOM 2379 C CA . PHE A 1 305 ? -11.227 -18.122 13.895 1.00 97.81 305 PHE A CA 1
ATOM 2380 C C . PHE A 1 305 ? -11.982 -17.937 12.568 1.00 97.81 305 PHE A C 1
ATOM 2382 O O . PHE A 1 305 ? -11.442 -17.346 11.636 1.00 97.81 305 PHE A O 1
ATOM 2389 N N . SER A 1 306 ? -13.231 -18.406 12.468 1.00 97.56 306 SER A N 1
ATOM 2390 C CA . SER A 1 306 ? -14.075 -18.169 11.284 1.00 97.56 306 SER A CA 1
ATOM 2391 C C . SER A 1 306 ? -14.534 -16.711 11.190 1.00 97.56 306 SER A C 1
ATOM 2393 O O . SER A 1 306 ? -14.523 -16.123 10.111 1.00 97.56 306 SER A O 1
ATOM 2395 N N . GLN A 1 307 ? -14.895 -16.113 12.325 1.00 98.19 307 GLN A N 1
ATOM 2396 C CA . GLN A 1 307 ? -15.269 -14.708 12.439 1.00 98.19 307 GLN A CA 1
ATOM 2397 C C . GLN A 1 307 ? -14.043 -13.811 12.251 1.00 98.19 307 GLN A C 1
ATOM 2399 O O . GLN A 1 307 ? -14.117 -12.848 11.493 1.00 98.19 307 GLN A O 1
ATOM 2404 N N . LEU A 1 308 ? -12.899 -14.169 12.847 1.00 98.38 308 LEU A N 1
ATOM 2405 C CA . LEU A 1 308 ? -11.636 -13.448 12.655 1.00 98.38 308 LEU A CA 1
ATOM 2406 C C . LEU A 1 308 ? -11.184 -13.462 11.188 1.00 98.38 308 LEU A C 1
ATOM 2408 O O . LEU A 1 308 ? -10.832 -12.414 10.660 1.00 98.38 308 LEU A O 1
ATOM 2412 N N . ALA A 1 309 ? -11.254 -14.605 10.495 1.00 98.44 309 ALA A N 1
ATOM 2413 C CA . ALA A 1 309 ? -10.907 -14.687 9.073 1.00 98.44 309 ALA A CA 1
ATOM 2414 C C . ALA A 1 309 ? -11.788 -13.774 8.195 1.00 98.44 309 ALA A C 1
ATOM 2416 O O . ALA A 1 309 ? -11.281 -13.097 7.302 1.00 98.44 309 ALA A O 1
ATOM 2417 N N . GLN A 1 310 ? -13.094 -13.705 8.474 1.00 98.38 310 GLN A N 1
ATOM 2418 C CA . GLN A 1 310 ? -14.023 -12.815 7.766 1.00 98.38 310 GLN A CA 1
ATOM 2419 C C . GLN A 1 310 ? -13.815 -11.336 8.148 1.00 98.38 310 GLN A C 1
ATOM 2421 O O . GLN A 1 310 ? -13.828 -10.469 7.277 1.00 98.38 310 GLN A O 1
ATOM 2426 N N . GLY A 1 311 ? -13.560 -11.029 9.423 1.00 98.38 311 GLY A N 1
ATOM 2427 C CA . GLY A 1 311 ? -13.245 -9.673 9.883 1.00 98.38 311 GLY A CA 1
ATOM 2428 C C . GLY A 1 311 ? -11.940 -9.133 9.290 1.00 98.38 311 GLY A C 1
ATOM 2429 O O . GLY A 1 311 ? -11.882 -7.985 8.854 1.00 98.38 311 GLY A O 1
ATOM 2430 N N . THR A 1 312 ? -10.910 -9.970 9.176 1.00 98.44 312 THR A N 1
ATOM 2431 C CA . THR A 1 312 ? -9.653 -9.586 8.524 1.00 98.44 312 THR A CA 1
ATOM 2432 C C . THR A 1 312 ? -9.792 -9.510 7.002 1.00 98.44 312 THR A C 1
ATOM 2434 O O . THR A 1 312 ? -9.179 -8.629 6.410 1.00 98.44 312 THR A O 1
ATOM 2437 N N . LEU A 1 313 ? -10.647 -10.323 6.358 1.00 98.62 313 LEU A N 1
ATOM 2438 C CA . LEU A 1 313 ? -11.046 -10.088 4.959 1.00 98.62 313 LEU A CA 1
ATOM 2439 C C . LEU A 1 313 ? -11.666 -8.689 4.800 1.00 98.62 313 LEU A C 1
ATOM 2441 O O . LEU A 1 313 ? -11.307 -7.965 3.875 1.00 98.62 313 LEU A O 1
ATOM 2445 N N . ALA A 1 314 ? -12.564 -8.285 5.704 1.00 98.56 314 ALA A N 1
ATOM 2446 C CA . ALA A 1 314 ? -13.132 -6.939 5.687 1.00 98.56 314 ALA A CA 1
ATOM 2447 C C . ALA A 1 314 ? -12.044 -5.863 5.872 1.00 98.56 314 ALA A C 1
ATOM 2449 O O . ALA A 1 314 ? -12.023 -4.893 5.122 1.00 98.56 314 ALA A O 1
ATOM 2450 N N . GLY A 1 315 ? -11.106 -6.056 6.806 1.00 98.12 315 GLY A N 1
ATOM 2451 C CA . GLY A 1 315 ? -9.969 -5.153 7.005 1.00 98.12 315 GLY A CA 1
ATOM 2452 C C . GLY A 1 315 ? -9.069 -5.018 5.772 1.00 98.12 315 GLY A C 1
ATOM 2453 O O . GLY A 1 315 ? -8.789 -3.902 5.348 1.00 98.12 315 GLY A O 1
ATOM 2454 N N . HIS A 1 316 ? -8.704 -6.134 5.141 1.00 97.88 316 HIS A N 1
ATOM 2455 C CA . HIS A 1 316 ? -7.872 -6.171 3.932 1.00 97.88 316 HIS A CA 1
ATOM 2456 C C . HIS A 1 316 ? -8.565 -5.578 2.684 1.00 97.88 316 HIS A C 1
ATOM 2458 O O . HIS A 1 316 ? -7.917 -5.099 1.753 1.00 97.88 316 HIS A O 1
ATOM 2464 N N . LEU A 1 317 ? -9.901 -5.557 2.658 1.00 98.31 317 LEU A N 1
ATOM 2465 C CA . LEU A 1 317 ? -10.654 -4.839 1.626 1.00 98.31 317 LEU A CA 1
ATOM 2466 C C . LEU A 1 317 ? -10.786 -3.332 1.919 1.00 98.31 317 LEU A C 1
ATOM 2468 O O . LEU A 1 317 ? -10.982 -2.563 0.981 1.00 98.31 317 LEU A O 1
ATOM 2472 N N . LEU A 1 318 ? -10.697 -2.905 3.186 1.00 98.25 318 LEU A N 1
ATOM 2473 C CA . LEU A 1 318 ? -10.793 -1.497 3.600 1.00 98.25 318 LEU A CA 1
ATOM 2474 C C . LEU A 1 318 ? -9.447 -0.757 3.640 1.00 98.25 318 LEU A C 1
ATOM 2476 O O . LEU A 1 318 ? -9.428 0.466 3.467 1.00 98.25 318 LEU A O 1
ATOM 2480 N N . GLU A 1 319 ? -8.332 -1.456 3.869 1.00 94.00 319 GLU A N 1
ATOM 2481 C CA . GLU A 1 319 ? -6.989 -0.885 3.708 1.00 94.00 319 GLU A CA 1
ATOM 2482 C C . GLU A 1 319 ? -6.775 -0.402 2.263 1.00 94.00 319 GLU A C 1
ATOM 2484 O O . GLU A 1 319 ? -7.531 -0.741 1.353 1.00 94.00 319 GLU A O 1
ATOM 2489 N N . CYS A 1 320 ? -5.789 0.470 2.035 1.00 92.19 320 CYS A N 1
ATOM 2490 C CA . CYS A 1 320 ? -5.602 1.163 0.750 1.00 92.19 320 CYS A CA 1
ATOM 2491 C C . CYS A 1 320 ? -6.790 2.039 0.264 1.00 92.19 320 CYS A C 1
ATOM 2493 O O . CYS A 1 320 ? -6.665 2.727 -0.755 1.00 92.19 320 CYS A O 1
ATOM 2495 N N . GLY A 1 321 ? -7.913 2.083 0.991 1.00 94.25 321 GLY A N 1
ATOM 2496 C CA . GLY A 1 321 ? -8.997 3.051 0.836 1.00 94.25 321 GLY A CA 1
ATOM 2497 C C . GLY A 1 321 ? -9.683 3.004 -0.529 1.00 94.25 321 GLY A C 1
ATOM 2498 O O . GLY A 1 321 ? -10.323 2.019 -0.894 1.00 94.25 321 GLY A O 1
ATOM 2499 N N . CYS A 1 322 ? -9.583 4.090 -1.299 1.00 95.25 322 CYS A N 1
ATOM 2500 C CA . CYS A 1 322 ? -10.304 4.245 -2.567 1.00 95.25 322 CYS A CA 1
ATOM 2501 C C . CYS A 1 322 ? -9.953 3.198 -3.642 1.00 95.25 322 CYS A C 1
ATOM 2503 O O . CYS A 1 322 ? -10.619 3.165 -4.673 1.00 95.25 322 CYS A O 1
ATOM 2505 N N . GLN A 1 323 ? -8.939 2.346 -3.445 1.00 94.69 323 GLN A N 1
ATOM 2506 C CA . GLN A 1 323 ? -8.637 1.241 -4.363 1.00 94.69 323 GLN A CA 1
ATOM 2507 C C . GLN A 1 323 ? -9.839 0.293 -4.545 1.00 94.69 323 GLN A C 1
ATOM 2509 O O . GLN A 1 323 ? -10.186 -0.044 -5.678 1.00 94.69 323 GLN A O 1
ATOM 2514 N N . LEU A 1 324 ? -10.548 -0.027 -3.456 1.00 96.75 324 LEU A N 1
ATOM 2515 C CA . LEU A 1 324 ? -11.764 -0.849 -3.472 1.00 96.75 324 LEU A CA 1
ATOM 2516 C C . LEU A 1 324 ? -12.914 -0.213 -4.279 1.00 96.75 324 LEU A C 1
ATOM 2518 O O . LEU A 1 324 ? -13.735 -0.918 -4.866 1.00 96.75 324 LEU A O 1
ATOM 2522 N N . THR A 1 325 ? -12.970 1.121 -4.325 1.00 96.06 325 THR A N 1
ATOM 2523 C CA . THR A 1 325 ? -14.053 1.916 -4.932 1.00 96.06 325 THR A CA 1
ATOM 2524 C C . THR A 1 325 ? -13.680 2.514 -6.296 1.00 96.06 325 THR A C 1
ATOM 2526 O O . THR A 1 325 ? -14.335 3.445 -6.772 1.00 96.06 325 THR A O 1
ATOM 2529 N N . GLY A 1 326 ? -12.656 1.970 -6.965 1.00 92.56 326 GLY A N 1
ATOM 2530 C CA . GLY A 1 326 ? -12.290 2.299 -8.351 1.00 92.56 326 GLY A CA 1
ATOM 2531 C C . GLY A 1 326 ? -11.044 3.181 -8.507 1.00 92.56 326 GLY A C 1
ATOM 2532 O O . GLY A 1 326 ? -10.621 3.473 -9.630 1.00 92.56 326 GLY A O 1
ATOM 2533 N N . GLY A 1 327 ? -10.410 3.582 -7.406 1.00 92.56 327 GLY A N 1
ATOM 2534 C CA . GLY A 1 327 ? -9.085 4.195 -7.406 1.00 92.56 327 GLY A CA 1
ATOM 2535 C C . GLY A 1 327 ? -8.037 3.245 -7.995 1.00 92.56 327 GLY A C 1
ATOM 2536 O O . GLY A 1 327 ? -8.001 2.057 -7.672 1.00 92.56 327 GLY A O 1
ATOM 2537 N N . TYR A 1 328 ? -7.187 3.756 -8.892 1.00 89.75 328 TYR A N 1
ATOM 2538 C CA . TYR A 1 328 ? -6.236 2.942 -9.671 1.00 89.75 328 TYR A CA 1
ATOM 2539 C C . TYR A 1 328 ? -6.903 1.810 -10.502 1.00 89.75 328 TYR A C 1
ATOM 2541 O O . TYR A 1 328 ? -6.206 0.913 -10.961 1.00 89.75 328 TYR A O 1
ATOM 2549 N N . PHE A 1 329 ? -8.230 1.804 -10.704 1.00 92.69 329 PHE A N 1
ATOM 2550 C CA . PHE A 1 329 ? -8.901 0.816 -11.569 1.00 92.69 329 PHE A CA 1
ATOM 2551 C C . PHE A 1 329 ? -9.095 1.325 -13.005 1.00 92.69 329 PHE A C 1
ATOM 2553 O O . PHE A 1 329 ? -9.041 0.538 -13.946 1.00 92.69 329 PHE A O 1
ATOM 2560 N N . MET A 1 330 ? -9.319 2.635 -13.179 1.00 91.38 330 MET A N 1
ATOM 2561 C CA . MET A 1 330 ? -9.597 3.229 -14.490 1.00 91.38 330 MET A CA 1
ATOM 2562 C C . MET A 1 330 ? -8.420 3.069 -15.458 1.00 91.38 330 MET A C 1
ATOM 2564 O O . MET A 1 330 ? -7.332 3.573 -15.184 1.00 91.38 330 MET A O 1
ATOM 2568 N N . HIS A 1 331 ? -8.675 2.501 -16.636 1.00 89.88 331 HIS A N 1
ATOM 2569 C CA . HIS A 1 331 ? -7.755 2.567 -17.771 1.00 89.88 331 HIS A CA 1
ATOM 2570 C C . HIS A 1 331 ? -8.466 3.232 -18.963 1.00 89.88 331 HIS A C 1
ATOM 2572 O O . HIS A 1 331 ? -9.402 2.648 -19.516 1.00 89.88 331 HIS A O 1
ATOM 2578 N N . PRO A 1 332 ? -8.062 4.447 -19.385 1.00 86.81 332 PRO A N 1
ATOM 2579 C CA . PRO A 1 332 ? -8.645 5.113 -20.547 1.00 86.81 332 PRO A CA 1
ATOM 2580 C C . PRO A 1 332 ? -8.566 4.236 -21.800 1.00 86.81 332 PRO A C 1
ATOM 2582 O O . PRO A 1 332 ? -7.535 3.622 -22.067 1.00 86.81 332 PRO A O 1
ATOM 2585 N N . GLY A 1 333 ? -9.660 4.148 -22.557 1.00 84.31 333 GLY A N 1
ATOM 2586 C CA . GLY A 1 333 ? -9.730 3.342 -23.785 1.00 84.31 333 GLY A CA 1
ATOM 2587 C C . GLY A 1 333 ? -9.784 1.815 -23.596 1.00 84.31 333 GLY A C 1
ATOM 2588 O O . GLY A 1 333 ? -9.973 1.099 -24.576 1.00 84.31 333 GLY A O 1
ATOM 2589 N N . ASP A 1 334 ? -9.678 1.297 -22.368 1.00 87.88 334 ASP A N 1
ATOM 2590 C CA . ASP A 1 334 ? -9.885 -0.126 -22.070 1.00 87.88 334 ASP A CA 1
ATOM 2591 C C . ASP A 1 334 ? -11.388 -0.451 -22.064 1.00 87.88 334 ASP A C 1
ATOM 2593 O O . ASP A 1 334 ? -12.173 0.182 -21.361 1.00 87.88 334 ASP A O 1
ATOM 2597 N N . LYS A 1 335 ? -11.807 -1.464 -22.828 1.00 88.31 335 LYS A N 1
ATOM 2598 C CA . LYS A 1 335 ? -13.223 -1.842 -22.982 1.00 88.31 335 LYS A CA 1
ATOM 2599 C C . LYS A 1 335 ? -13.938 -2.146 -21.653 1.00 88.31 335 LYS A C 1
ATOM 2601 O O . LYS A 1 335 ? -15.149 -1.954 -21.571 1.00 88.31 335 LYS A O 1
ATOM 2606 N N . TYR A 1 336 ? -13.219 -2.645 -20.649 1.00 89.69 336 TYR A N 1
ATOM 2607 C CA . TYR A 1 336 ? -13.774 -3.142 -19.387 1.00 89.69 336 TYR A CA 1
ATOM 2608 C C . TYR A 1 336 ? -13.411 -2.260 -18.181 1.00 89.69 336 TYR A C 1
ATOM 2610 O O . TYR A 1 336 ? -14.118 -2.287 -17.174 1.00 89.69 336 TYR A O 1
ATOM 2618 N N . ARG A 1 337 ? -12.333 -1.468 -18.281 1.00 90.81 337 ARG A N 1
ATOM 2619 C CA . ARG A 1 337 ? -11.845 -0.560 -17.223 1.00 90.81 337 ARG A CA 1
ATOM 2620 C C . ARG A 1 337 ? -12.053 0.934 -17.506 1.00 90.81 337 ARG A C 1
ATOM 2622 O O . ARG A 1 337 ? -11.742 1.753 -16.643 1.00 90.81 337 ARG A O 1
ATOM 2629 N N . ASN A 1 338 ? -12.558 1.330 -18.673 1.00 89.12 338 ASN A N 1
ATOM 2630 C CA . ASN A 1 338 ? -12.827 2.738 -18.980 1.00 89.12 338 ASN A CA 1
ATOM 2631 C C . ASN A 1 338 ? -14.153 3.221 -18.365 1.00 89.12 338 ASN A C 1
ATOM 2633 O O . ASN A 1 338 ? -15.203 2.613 -18.563 1.00 89.12 338 ASN A O 1
ATOM 2637 N N . PHE A 1 339 ? -14.118 4.363 -17.679 1.00 88.44 339 PHE A N 1
ATOM 2638 C CA . PHE A 1 339 ? -15.294 5.073 -17.168 1.00 88.44 339 PHE A CA 1
ATOM 2639 C C . PHE A 1 339 ? -15.008 6.584 -17.090 1.00 88.44 339 PHE A C 1
ATOM 2641 O O . PHE A 1 339 ? -13.876 7.012 -17.311 1.00 88.44 339 PHE A O 1
ATOM 2648 N N . SER A 1 340 ? -16.024 7.421 -16.848 1.00 88.62 340 SER A N 1
ATOM 2649 C CA . SER A 1 340 ? -15.857 8.879 -16.951 1.00 88.62 340 SER A CA 1
ATOM 2650 C C . SER A 1 340 ? -14.944 9.454 -15.859 1.00 88.62 340 SER A C 1
ATOM 2652 O O . SER A 1 340 ? -15.034 9.080 -14.689 1.00 88.62 340 SER A O 1
ATOM 2654 N N . LEU A 1 341 ? -14.114 10.440 -16.226 1.00 88.62 341 LEU A N 1
ATOM 2655 C CA . LEU A 1 341 ? -13.223 11.148 -15.292 1.00 88.62 341 LEU A CA 1
ATOM 2656 C C . LEU A 1 341 ? -13.981 11.790 -14.121 1.00 88.62 341 LEU A C 1
ATOM 2658 O O . LEU A 1 341 ? -13.446 11.901 -13.019 1.00 88.62 341 LEU A O 1
ATOM 2662 N N . GLU A 1 342 ? -15.248 12.159 -14.330 1.00 88.19 342 GLU A N 1
ATOM 2663 C CA . GLU A 1 342 ? -16.123 12.665 -13.274 1.00 88.19 342 GLU A CA 1
ATOM 2664 C C . GLU A 1 342 ? -16.225 11.712 -12.083 1.00 88.19 342 GLU A C 1
ATOM 2666 O O . GLU A 1 342 ? -16.288 12.190 -10.945 1.00 88.19 342 GLU A O 1
ATOM 2671 N N . GLN A 1 343 ? -16.198 10.393 -12.326 1.00 87.06 343 GLN A N 1
ATOM 2672 C CA . GLN A 1 343 ? -16.259 9.380 -11.272 1.00 87.06 343 GLN A CA 1
ATOM 2673 C C . GLN A 1 343 ? -15.071 9.477 -10.309 1.00 87.06 343 GLN A C 1
ATOM 2675 O O . GLN A 1 343 ? -15.228 9.274 -9.107 1.00 87.06 343 GLN A O 1
ATOM 2680 N N . LEU A 1 344 ? -13.894 9.856 -10.816 1.00 89.62 344 LEU A N 1
ATOM 2681 C CA . LEU A 1 344 ? -12.675 9.984 -10.018 1.00 89.62 344 LEU A CA 1
ATOM 2682 C C . LEU A 1 344 ? -12.646 11.264 -9.165 1.00 89.62 344 LEU A C 1
ATOM 2684 O O . LEU A 1 344 ? -12.004 11.285 -8.116 1.00 89.62 344 LEU A O 1
ATOM 2688 N N . LEU A 1 345 ? -13.366 12.325 -9.562 1.00 87.06 345 LEU A N 1
ATOM 2689 C CA . LEU A 1 345 ? -13.346 13.621 -8.858 1.00 87.06 345 LEU A CA 1
ATOM 2690 C C . LEU A 1 345 ? -13.846 13.534 -7.405 1.00 87.06 345 LEU A C 1
ATOM 2692 O O . LEU A 1 345 ? -13.354 14.257 -6.531 1.00 87.06 345 LEU A O 1
ATOM 2696 N N . ASN A 1 346 ? -14.827 12.661 -7.152 1.00 83.75 346 ASN A N 1
ATOM 2697 C CA . ASN A 1 346 ? -15.468 12.480 -5.846 1.00 83.75 346 ASN A CA 1
ATOM 2698 C C . ASN A 1 346 ? -15.590 10.995 -5.461 1.00 83.75 346 ASN A C 1
ATOM 2700 O O . ASN A 1 346 ? -16.639 10.566 -4.979 1.00 83.75 346 ASN A O 1
ATOM 2704 N N . LEU A 1 347 ? -14.516 10.235 -5.705 1.00 90.12 347 LEU A N 1
ATOM 2705 C CA . LEU A 1 347 ? -14.316 8.888 -5.169 1.00 90.12 347 LEU A CA 1
ATOM 2706 C C . LEU A 1 347 ? -14.602 8.865 -3.662 1.00 90.12 347 LEU A C 1
ATOM 2708 O O . LEU A 1 347 ? -13.964 9.591 -2.896 1.00 90.12 347 LEU A O 1
ATOM 2712 N N . SER A 1 348 ? -15.552 8.031 -3.244 1.00 93.56 348 SER A N 1
ATOM 2713 C CA . SER A 1 348 ? -15.763 7.728 -1.828 1.00 93.56 348 SER A CA 1
ATOM 2714 C C . SER A 1 348 ? -14.700 6.758 -1.340 1.00 93.56 348 SER A C 1
ATOM 2716 O O . SER A 1 348 ? -14.474 5.723 -1.966 1.00 93.56 348 SER A O 1
ATOM 2718 N N . LEU A 1 349 ? -14.136 7.035 -0.168 1.00 97.19 349 LEU A N 1
ATOM 2719 C CA . LEU A 1 349 ? -13.498 5.993 0.631 1.00 97.19 349 LEU A CA 1
ATOM 2720 C C . LEU A 1 349 ? -14.544 4.921 1.009 1.00 97.19 349 LEU A C 1
ATOM 2722 O O . LEU A 1 349 ? -15.735 5.249 1.104 1.00 97.19 349 LEU A O 1
ATOM 2726 N N . PRO A 1 350 ? -14.145 3.652 1.179 1.00 98.00 350 PRO A N 1
ATOM 2727 C CA . PRO A 1 350 ? -15.067 2.580 1.526 1.00 98.00 350 PRO A CA 1
ATOM 2728 C C . PRO A 1 350 ? -15.401 2.554 3.023 1.00 98.00 350 PRO A C 1
ATOM 2730 O O . PRO A 1 350 ? -14.666 3.062 3.872 1.00 98.00 350 PRO A O 1
ATOM 2733 N N . TYR A 1 351 ? -16.493 1.875 3.348 1.00 98.62 351 TYR A N 1
ATOM 2734 C CA . TYR A 1 351 ? -16.789 1.377 4.689 1.00 98.62 351 TYR A CA 1
ATOM 2735 C C . TYR A 1 351 ? -17.312 -0.057 4.592 1.00 98.62 351 TYR A C 1
ATOM 2737 O O . TYR A 1 351 ? -17.682 -0.514 3.510 1.00 98.62 351 TYR A O 1
ATOM 2745 N N . ALA A 1 352 ? -17.334 -0.783 5.705 1.00 98.62 352 ALA A N 1
ATOM 2746 C CA . ALA A 1 352 ? -17.949 -2.100 5.771 1.00 98.62 352 ALA A CA 1
ATOM 2747 C C . ALA A 1 352 ? -18.992 -2.172 6.886 1.00 98.62 352 ALA A C 1
ATOM 2749 O O . ALA A 1 352 ? -18.826 -1.590 7.957 1.00 98.62 352 ALA A O 1
ATOM 2750 N N . GLU A 1 353 ? -20.055 -2.919 6.610 1.00 98.50 353 GLU A N 1
ATOM 2751 C CA . GLU A 1 353 ? -21.026 -3.422 7.576 1.00 98.50 353 GLU A CA 1
ATOM 2752 C C . GLU A 1 353 ? -20.646 -4.868 7.905 1.00 98.50 353 GLU A C 1
ATOM 2754 O O . GLU A 1 353 ? -20.559 -5.705 7.000 1.00 98.50 353 GLU A O 1
ATOM 2759 N N . ILE A 1 354 ? -20.428 -5.160 9.188 1.00 98.62 354 ILE A N 1
ATOM 2760 C CA . ILE A 1 354 ? -20.021 -6.487 9.658 1.00 98.62 354 ILE A CA 1
ATOM 2761 C C . ILE A 1 354 ? -21.035 -6.994 10.680 1.00 98.62 354 ILE A C 1
ATOM 2763 O O . ILE A 1 354 ? -21.289 -6.336 11.690 1.00 98.62 354 ILE A O 1
ATOM 2767 N N . GLY A 1 355 ? -21.626 -8.156 10.404 1.00 98.31 355 GLY A N 1
ATOM 2768 C CA . GLY A 1 355 ? -22.575 -8.845 11.275 1.00 98.31 355 GLY A CA 1
ATOM 2769 C C . GLY A 1 355 ? -21.904 -9.803 12.258 1.00 98.31 355 GLY A C 1
ATOM 2770 O O . GLY A 1 355 ? -20.823 -10.336 12.004 1.00 98.31 355 GLY A O 1
ATOM 2771 N N . TYR A 1 356 ? -22.574 -10.056 13.386 1.00 97.75 356 TYR A N 1
ATOM 2772 C CA . TYR A 1 356 ? -22.075 -10.913 14.468 1.00 97.75 356 TYR A CA 1
ATOM 2773 C C . TYR A 1 356 ? -21.575 -12.303 14.032 1.00 97.75 356 TYR A C 1
ATOM 2775 O O . TYR A 1 356 ? -20.665 -12.829 14.670 1.00 97.75 356 TYR A O 1
ATOM 2783 N N . LYS A 1 357 ? -22.114 -12.924 12.972 1.00 96.94 357 LYS A N 1
ATOM 2784 C CA . LYS A 1 357 ? -21.664 -14.266 12.554 1.00 96.94 357 LYS A CA 1
ATOM 2785 C C . LYS A 1 357 ? -20.463 -14.223 11.604 1.00 96.94 357 LYS A C 1
ATOM 2787 O O . LYS A 1 357 ? -19.952 -15.288 11.258 1.00 96.94 357 LYS A O 1
ATOM 2792 N N . GLY A 1 358 ? -20.002 -13.033 11.215 1.00 96.25 358 GLY A N 1
ATOM 2793 C CA . GLY A 1 358 ? -18.977 -12.825 10.192 1.00 96.25 358 GLY A CA 1
ATOM 2794 C C . GLY A 1 358 ? -19.560 -12.546 8.802 1.00 96.25 358 GLY A C 1
ATOM 2795 O O . GLY A 1 358 ? -18.901 -12.821 7.801 1.00 96.25 358 GLY A O 1
ATOM 2796 N N . GLU A 1 359 ? -20.798 -12.048 8.709 1.00 98.19 359 GLU A N 1
ATOM 2797 C CA . GLU A 1 359 ? -21.348 -11.516 7.460 1.00 98.19 359 GLU A CA 1
ATOM 2798 C C . GLU A 1 359 ? -20.666 -10.180 7.121 1.00 98.19 359 GLU A C 1
ATOM 2800 O O . GLU A 1 359 ? -20.748 -9.247 7.916 1.00 98.19 359 GLU A O 1
ATOM 2805 N N . VAL A 1 360 ? -20.014 -10.063 5.958 1.00 98.56 360 VAL A N 1
ATOM 2806 C CA . VAL A 1 360 ? -19.273 -8.853 5.554 1.00 98.56 360 VAL A CA 1
ATOM 2807 C C . VAL A 1 360 ? -19.898 -8.241 4.307 1.00 98.56 360 VAL A C 1
ATOM 2809 O O . VAL A 1 360 ? -19.967 -8.885 3.264 1.00 98.56 360 VAL A O 1
ATOM 2812 N N . CYS A 1 361 ? -20.309 -6.978 4.384 1.00 98.50 361 CYS A N 1
ATOM 2813 C CA . CYS A 1 361 ? -20.672 -6.181 3.214 1.00 98.50 361 CYS A CA 1
ATOM 2814 C C . CYS A 1 361 ? -19.779 -4.945 3.128 1.00 98.50 361 CYS A C 1
ATOM 2816 O O . CYS A 1 361 ? -19.868 -4.074 3.991 1.00 98.50 361 CYS A O 1
ATOM 2818 N N . VAL A 1 362 ? -18.972 -4.833 2.073 1.00 98.69 362 VAL A N 1
ATOM 2819 C CA . VAL A 1 362 ? -18.251 -3.590 1.761 1.00 98.69 362 VAL A CA 1
ATOM 2820 C C . VAL A 1 362 ? -19.157 -2.649 0.973 1.00 98.69 362 VAL A C 1
ATOM 2822 O O . VAL A 1 362 ? -20.001 -3.089 0.188 1.00 98.69 362 VAL A O 1
ATOM 2825 N N . ALA A 1 363 ? -18.997 -1.349 1.187 1.00 98.31 363 ALA A N 1
ATOM 2826 C CA . ALA A 1 363 ? -19.841 -0.322 0.604 1.00 98.31 363 ALA A CA 1
ATOM 2827 C C . ALA A 1 363 ? -19.072 0.977 0.327 1.00 98.31 363 ALA A C 1
ATOM 2829 O O . ALA A 1 363 ? -18.041 1.266 0.939 1.00 98.31 363 ALA A O 1
ATOM 2830 N N . LYS A 1 364 ? -19.617 1.791 -0.578 1.00 96.75 364 LYS A N 1
ATOM 2831 C CA . LYS A 1 364 ? -19.274 3.211 -0.732 1.00 96.75 364 LYS A CA 1
ATOM 2832 C C . LYS A 1 364 ? -20.463 4.070 -0.296 1.00 96.75 364 LYS A C 1
ATOM 2834 O O . LYS A 1 364 ? -21.580 3.569 -0.208 1.00 96.75 364 LYS A O 1
ATOM 2839 N N . ALA A 1 365 ? -20.245 5.350 0.001 1.00 95.56 365 ALA A N 1
ATOM 2840 C CA . ALA A 1 365 ? -21.342 6.227 0.414 1.00 95.56 365 ALA A CA 1
ATOM 2841 C C . ALA A 1 365 ? -22.423 6.331 -0.685 1.00 95.56 365 ALA A C 1
ATOM 2843 O O . ALA A 1 365 ? -22.093 6.410 -1.873 1.00 95.56 365 ALA A O 1
ATOM 2844 N N . GLU A 1 366 ? -23.701 6.347 -0.307 1.00 91.44 366 GLU A N 1
ATOM 2845 C CA . GLU A 1 366 ? -24.804 6.463 -1.270 1.00 91.44 366 GLU A CA 1
ATOM 2846 C C . GLU A 1 366 ? -24.717 7.787 -2.046 1.00 91.44 366 GLU A C 1
ATOM 2848 O O . GLU A 1 366 ? -24.328 8.823 -1.502 1.00 91.44 366 GLU A O 1
ATOM 2853 N N . GLY A 1 367 ? -24.996 7.749 -3.353 1.00 87.06 367 GLY A N 1
ATOM 2854 C CA . GLY A 1 367 ? -24.899 8.921 -4.235 1.00 87.06 367 GLY A CA 1
ATOM 2855 C C . GLY A 1 367 ? -23.469 9.439 -4.472 1.00 87.06 367 GLY A C 1
ATOM 2856 O O . GLY A 1 367 ? -23.270 10.393 -5.228 1.00 87.06 367 GLY A O 1
ATOM 2857 N N . SER A 1 368 ? -22.454 8.816 -3.864 1.00 91.81 368 SER A N 1
ATOM 2858 C CA . SER A 1 368 ? -21.050 9.118 -4.142 1.00 91.81 368 SER A CA 1
ATOM 2859 C C . SER A 1 368 ? -20.591 8.556 -5.486 1.00 91.81 368 SER A C 1
ATOM 2861 O O . SER A 1 368 ? -21.220 7.672 -6.078 1.00 91.81 368 SER A O 1
ATOM 2863 N N . ARG A 1 369 ? -19.446 9.049 -5.957 1.00 91.56 369 ARG A N 1
ATOM 2864 C CA . ARG A 1 369 ? -18.832 8.593 -7.202 1.00 91.56 369 ARG A CA 1
ATOM 2865 C C . ARG A 1 369 ? -17.776 7.515 -6.953 1.00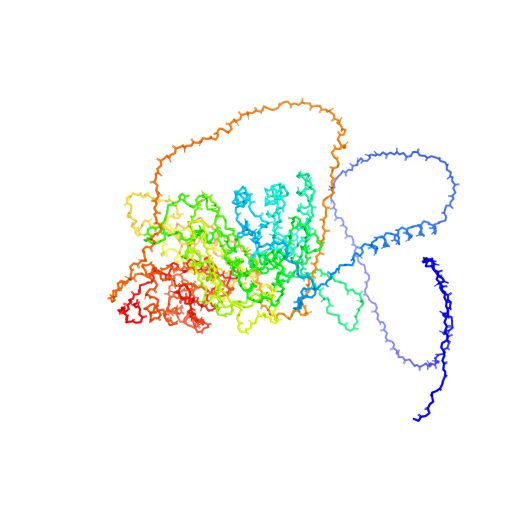 91.56 369 ARG A C 1
ATOM 2867 O O . ARG A 1 369 ? -17.349 7.290 -5.818 1.00 91.56 369 ARG A O 1
ATOM 2874 N N . GLY A 1 370 ? -17.365 6.860 -8.032 1.00 92.56 370 GLY A N 1
ATOM 2875 C CA . GLY A 1 370 ? -16.508 5.679 -8.007 1.00 92.56 370 GLY A CA 1
ATOM 2876 C C . GLY A 1 370 ? -17.271 4.418 -8.407 1.00 92.56 370 GLY A C 1
ATOM 2877 O O . GLY A 1 370 ? -18.477 4.448 -8.648 1.00 92.56 370 GLY A O 1
ATOM 2878 N N . LEU A 1 371 ? -16.551 3.305 -8.481 1.00 93.69 371 LEU A N 1
ATOM 2879 C CA . LEU A 1 371 ? -17.032 2.013 -8.953 1.00 93.69 371 LEU A CA 1
ATOM 2880 C C . LEU A 1 371 ? -16.722 0.942 -7.905 1.00 93.69 371 LEU A C 1
ATOM 2882 O O . LEU A 1 371 ? -15.558 0.706 -7.602 1.00 93.69 371 LEU A O 1
ATOM 2886 N N . LEU A 1 372 ? -17.751 0.285 -7.375 1.00 96.25 372 LEU A N 1
ATOM 2887 C CA . LEU A 1 372 ? -17.604 -0.849 -6.465 1.00 96.25 372 LEU A CA 1
ATOM 2888 C C . LEU A 1 372 ? -18.227 -2.083 -7.122 1.00 96.25 372 LEU A C 1
ATOM 2890 O O . LEU A 1 372 ? -19.437 -2.128 -7.330 1.00 96.25 372 LEU A O 1
ATOM 2894 N N . ASN A 1 373 ? -17.406 -3.059 -7.509 1.00 94.81 373 ASN A N 1
ATOM 2895 C CA . ASN A 1 373 ? -17.869 -4.282 -8.163 1.00 94.81 373 ASN A CA 1
ATOM 2896 C C . ASN A 1 373 ? -16.883 -5.445 -7.959 1.00 94.81 373 ASN A C 1
ATOM 2898 O O . ASN A 1 373 ? -15.819 -5.284 -7.367 1.00 94.81 373 ASN A O 1
ATOM 2902 N N . ASN A 1 374 ? -17.210 -6.616 -8.511 1.00 95.69 374 ASN A N 1
ATOM 2903 C CA . ASN A 1 374 ? -16.371 -7.811 -8.395 1.00 95.69 374 ASN A CA 1
ATOM 2904 C C . ASN A 1 374 ? -14.928 -7.597 -8.882 1.00 95.69 374 ASN A C 1
ATOM 2906 O O . ASN A 1 374 ? -14.020 -8.163 -8.286 1.00 95.69 374 ASN A O 1
ATOM 2910 N N . SER A 1 375 ? -14.693 -6.776 -9.911 1.00 95.56 375 SER A N 1
ATOM 2911 C CA . SER A 1 375 ? -13.344 -6.505 -10.423 1.00 95.56 375 SER A CA 1
ATOM 2912 C C . SER A 1 375 ? -12.521 -5.624 -9.482 1.00 95.56 375 SER A C 1
ATOM 2914 O O . SER A 1 375 ? -11.341 -5.911 -9.287 1.00 95.56 375 SER A O 1
ATOM 2916 N N . THR A 1 376 ? -13.114 -4.592 -8.869 1.00 96.44 376 THR A N 1
ATOM 2917 C CA . THR A 1 376 ? -12.397 -3.750 -7.893 1.00 96.44 376 THR A CA 1
ATOM 2918 C C . THR A 1 376 ? -12.148 -4.505 -6.587 1.00 96.44 376 THR A C 1
ATOM 2920 O O . THR A 1 376 ? -11.033 -4.474 -6.070 1.00 96.44 376 THR A O 1
ATOM 2923 N N . CYS A 1 377 ? -13.129 -5.284 -6.114 1.00 98.06 377 CYS A N 1
ATOM 2924 C CA . CYS A 1 377 ? -12.960 -6.187 -4.976 1.00 98.06 377 CYS A CA 1
ATOM 2925 C C . CYS A 1 377 ? -11.889 -7.263 -5.235 1.00 98.06 377 CYS A C 1
ATOM 2927 O O . CYS A 1 377 ? -11.065 -7.514 -4.362 1.00 98.06 377 CYS A O 1
ATOM 2929 N N . ALA A 1 378 ? -11.845 -7.863 -6.431 1.00 97.62 378 ALA A N 1
ATOM 2930 C CA . ALA A 1 378 ? -10.849 -8.876 -6.794 1.00 97.62 378 ALA A CA 1
ATOM 2931 C C . ALA A 1 378 ? -9.424 -8.315 -6.930 1.00 97.62 378 ALA A C 1
ATOM 2933 O O . ALA A 1 378 ? -8.469 -8.985 -6.539 1.00 97.62 378 ALA A O 1
ATOM 2934 N N . GLN A 1 379 ? -9.261 -7.090 -7.446 1.00 96.44 379 GLN A N 1
ATOM 2935 C CA . GLN A 1 379 ? -7.952 -6.427 -7.461 1.00 96.44 379 GLN A CA 1
ATOM 2936 C C . GLN A 1 379 ? -7.454 -6.104 -6.050 1.00 96.44 379 GLN A C 1
ATOM 2938 O O . GLN A 1 379 ? -6.272 -6.302 -5.784 1.00 96.44 379 GLN A O 1
ATOM 2943 N N . GLN A 1 380 ? -8.339 -5.636 -5.162 1.00 97.12 380 GLN A N 1
ATOM 2944 C CA . GLN A 1 380 ? -7.984 -5.348 -3.772 1.00 97.12 380 GLN A CA 1
ATOM 2945 C C . GLN A 1 380 ? -7.661 -6.633 -2.993 1.00 97.12 380 GLN A C 1
ATOM 2947 O O . GLN A 1 380 ? -6.640 -6.673 -2.324 1.00 97.12 380 GLN A O 1
ATOM 2952 N N . LEU A 1 381 ? -8.456 -7.701 -3.151 1.00 97.94 381 LEU A N 1
ATOM 2953 C CA . LEU A 1 381 ? -8.259 -9.001 -2.485 1.00 97.94 381 LEU A CA 1
ATOM 2954 C C . LEU A 1 381 ? -6.870 -9.619 -2.709 1.00 97.94 381 LEU A C 1
ATOM 2956 O O . LEU A 1 381 ? -6.416 -10.411 -1.891 1.00 97.94 381 LEU A O 1
ATOM 2960 N N . LEU A 1 382 ? -6.240 -9.334 -3.851 1.00 96.94 382 LEU A N 1
ATOM 2961 C CA . LEU A 1 382 ? -4.932 -9.881 -4.219 1.00 96.94 382 LEU A CA 1
ATOM 2962 C C . LEU A 1 382 ? -3.807 -8.843 -4.153 1.00 96.94 382 LEU A C 1
ATOM 2964 O O . LEU A 1 382 ? -2.689 -9.141 -4.565 1.00 96.94 382 LEU A O 1
ATOM 2968 N N . TYR A 1 383 ? -4.063 -7.634 -3.657 1.00 94.81 383 TYR A N 1
ATOM 2969 C CA . TYR A 1 383 ? -3.026 -6.618 -3.502 1.00 94.81 383 TYR A CA 1
ATOM 2970 C C . TYR A 1 383 ? -2.091 -6.982 -2.335 1.00 94.81 383 TYR A C 1
ATOM 2972 O O . TYR A 1 383 ? -2.546 -7.251 -1.231 1.00 94.81 383 TYR A O 1
ATOM 2980 N N . GLU A 1 384 ? -0.778 -7.030 -2.578 1.00 92.88 384 GLU A N 1
ATOM 2981 C CA . GLU A 1 384 ? 0.259 -7.419 -1.599 1.00 92.88 384 GLU A CA 1
ATOM 2982 C C . GLU A 1 384 ? 0.100 -8.826 -0.972 1.00 92.88 384 GLU A C 1
ATOM 2984 O O . GLU A 1 384 ? 0.793 -9.173 -0.009 1.00 92.88 384 GLU A O 1
ATOM 2989 N N . VAL A 1 385 ? -0.750 -9.685 -1.546 1.00 95.00 385 VAL A N 1
ATOM 2990 C CA . VAL A 1 385 ? -0.911 -11.079 -1.113 1.00 95.00 385 VAL A CA 1
ATOM 2991 C C . VAL A 1 385 ? 0.184 -11.959 -1.721 1.00 95.00 385 VAL A C 1
ATOM 2993 O O . VAL A 1 385 ? 0.365 -12.015 -2.937 1.00 95.00 385 VAL A O 1
ATOM 2996 N N . GLY A 1 386 ? 0.900 -12.683 -0.856 1.00 94.56 386 GLY A N 1
ATOM 2997 C CA . GLY A 1 386 ? 1.865 -13.718 -1.236 1.00 94.56 386 GLY A CA 1
ATOM 2998 C C . GLY A 1 386 ? 1.172 -15.037 -1.591 1.00 94.56 386 GLY A C 1
ATOM 2999 O O . GLY A 1 386 ? 0.681 -15.213 -2.702 1.00 94.56 386 GLY A O 1
ATOM 3000 N N . ASP A 1 387 ? 1.118 -15.968 -0.639 1.00 96.38 387 ASP A N 1
ATOM 3001 C CA . ASP A 1 387 ? 0.309 -17.185 -0.764 1.00 96.38 387 ASP A CA 1
ATOM 3002 C C . ASP A 1 387 ? -1.139 -16.894 -0.311 1.00 96.38 387 ASP A C 1
ATOM 3004 O O . ASP A 1 387 ? -1.363 -16.661 0.880 1.00 96.38 387 ASP A O 1
ATOM 3008 N N . PRO A 1 388 ? -2.143 -16.916 -1.210 1.00 97.12 388 PRO A N 1
ATOM 3009 C CA . PRO A 1 388 ? -3.538 -16.681 -0.847 1.00 97.12 388 PRO A CA 1
ATOM 3010 C C . PRO A 1 388 ? -4.153 -17.824 -0.024 1.00 97.12 388 PRO A C 1
ATOM 3012 O O . PRO A 1 388 ? -5.244 -17.645 0.500 1.00 97.12 388 PRO A O 1
ATOM 3015 N N . SER A 1 389 ? -3.506 -18.989 0.106 1.00 96.94 389 SER A N 1
ATOM 3016 C CA . SER A 1 389 ? -3.939 -20.065 1.016 1.00 96.94 389 SER A CA 1
ATOM 3017 C C . SER A 1 389 ? -3.438 -19.893 2.455 1.00 96.94 389 SER A C 1
ATOM 3019 O O . SER A 1 389 ? -3.920 -20.566 3.372 1.00 96.94 389 SER A O 1
ATOM 3021 N N . SER A 1 390 ? -2.476 -18.990 2.651 1.00 96.44 390 SER A N 1
ATOM 3022 C CA . SER A 1 390 ? -1.801 -18.735 3.918 1.00 96.44 390 SER A CA 1
ATOM 3023 C C . SER A 1 390 ? -1.435 -17.250 4.034 1.00 96.44 390 SER A C 1
ATOM 3025 O O . SER A 1 390 ? -0.268 -16.888 4.206 1.00 96.44 390 SER A O 1
ATOM 3027 N N . TYR A 1 391 ? -2.436 -16.370 3.948 1.00 95.94 391 TYR A N 1
ATOM 3028 C CA . TYR A 1 391 ? -2.263 -14.940 4.201 1.00 95.94 391 TYR A CA 1
ATOM 3029 C C . TYR A 1 391 ? -2.099 -14.706 5.710 1.00 95.94 391 TYR A C 1
ATOM 3031 O O . TYR A 1 391 ? -3.041 -14.873 6.487 1.00 95.94 391 TYR A O 1
ATOM 3039 N N . ILE A 1 392 ? -0.872 -14.394 6.137 1.00 95.50 392 ILE A N 1
ATOM 3040 C CA . ILE A 1 392 ? -0.486 -14.314 7.552 1.00 95.50 392 ILE A CA 1
ATOM 3041 C C . ILE A 1 392 ? -0.767 -12.914 8.102 1.00 95.50 392 ILE A C 1
ATOM 3043 O O . ILE A 1 392 ? -0.156 -11.941 7.663 1.00 95.50 392 ILE A O 1
ATOM 3047 N N . THR A 1 393 ? -1.603 -12.831 9.140 1.00 95.25 393 THR A N 1
ATOM 3048 C CA . THR A 1 393 ? -1.735 -11.636 9.988 1.00 95.25 393 THR A CA 1
ATOM 3049 C C . THR A 1 393 ? -1.451 -11.980 11.457 1.00 95.25 393 THR A C 1
ATOM 3051 O O . THR A 1 393 ? -1.496 -13.158 11.822 1.00 95.25 393 THR A O 1
ATOM 3054 N N . PRO A 1 394 ? -1.157 -10.996 12.330 1.00 95.75 394 PRO A N 1
ATOM 3055 C CA . PRO A 1 394 ? -0.875 -11.251 13.745 1.00 95.75 394 PRO A CA 1
ATOM 3056 C C . PRO A 1 394 ? -2.030 -11.868 14.544 1.00 95.75 394 PRO A C 1
ATOM 3058 O O . PRO A 1 394 ? -1.775 -12.432 15.607 1.00 95.75 394 PRO A O 1
ATOM 3061 N N . ASP A 1 395 ? -3.275 -11.770 14.077 1.00 96.62 395 ASP A N 1
ATOM 3062 C CA . ASP A 1 395 ? -4.448 -12.288 14.795 1.00 96.62 395 ASP A CA 1
ATOM 3063 C C . ASP A 1 395 ? -4.940 -13.636 14.234 1.00 96.62 395 ASP A C 1
ATOM 3065 O O . ASP A 1 395 ? -5.430 -14.474 14.987 1.00 96.62 395 ASP A O 1
ATOM 3069 N N . VAL A 1 396 ? -4.787 -13.869 12.924 1.00 97.19 396 VAL A N 1
ATOM 3070 C CA . VAL A 1 396 ? -5.247 -15.085 12.225 1.00 97.19 396 VAL A CA 1
ATOM 3071 C C . VAL A 1 396 ? -4.476 -15.291 10.907 1.00 97.19 396 VAL A C 1
ATOM 3073 O O . VAL A 1 396 ? -4.095 -14.322 10.246 1.00 97.19 396 VAL A O 1
ATOM 3076 N N . VAL A 1 397 ? -4.251 -16.542 10.493 1.00 97.69 397 VAL A N 1
ATOM 3077 C CA . VAL A 1 397 ? -3.768 -16.884 9.138 1.00 97.69 397 VAL A CA 1
ATOM 3078 C C . VAL A 1 397 ? -4.946 -17.369 8.292 1.00 97.69 397 VAL A C 1
ATOM 3080 O O . VAL A 1 397 ? -5.757 -18.171 8.754 1.00 97.69 397 VAL A O 1
ATOM 3083 N N . ILE A 1 398 ? -5.064 -16.867 7.061 1.00 97.50 398 ILE A N 1
ATOM 3084 C CA . ILE A 1 398 ? -6.311 -16.909 6.283 1.00 97.50 398 ILE A CA 1
ATOM 3085 C C . ILE A 1 398 ? -6.108 -17.598 4.932 1.00 97.50 398 ILE A C 1
ATOM 3087 O O . ILE A 1 398 ? -5.137 -17.329 4.227 1.00 97.50 398 ILE A O 1
ATOM 3091 N N . ASP A 1 399 ? -7.070 -18.436 4.552 1.00 98.12 399 ASP A N 1
ATOM 3092 C CA . ASP A 1 399 ? -7.265 -18.909 3.182 1.00 98.12 399 ASP A CA 1
ATOM 3093 C C . ASP A 1 399 ? -8.284 -18.006 2.464 1.00 98.12 399 ASP A C 1
ATOM 3095 O O . ASP A 1 399 ? -9.477 -17.986 2.788 1.00 98.12 399 ASP A O 1
ATOM 3099 N N . LEU A 1 400 ? -7.787 -17.245 1.490 1.00 98.12 400 LEU A N 1
ATOM 3100 C CA . LEU A 1 400 ? -8.515 -16.310 0.632 1.00 98.12 400 LEU A CA 1
ATOM 3101 C C . LEU A 1 400 ? -8.905 -16.926 -0.725 1.00 98.12 400 LEU A C 1
ATOM 3103 O O . LEU A 1 400 ? -9.644 -16.305 -1.488 1.00 98.12 400 LEU A O 1
ATOM 3107 N N . ARG A 1 401 ? -8.452 -18.149 -1.052 1.00 98.19 401 ARG A N 1
ATOM 3108 C CA . ARG A 1 401 ? -8.654 -18.768 -2.383 1.00 98.19 401 ARG A CA 1
ATOM 3109 C C . ARG A 1 401 ? -10.123 -18.906 -2.777 1.00 98.19 401 ARG A C 1
ATOM 3111 O O . ARG A 1 401 ? -10.461 -18.854 -3.957 1.00 98.19 401 ARG A O 1
ATOM 3118 N N . ASN A 1 402 ? -10.984 -19.110 -1.784 1.00 97.81 402 ASN A N 1
ATOM 3119 C CA . ASN A 1 402 ? -12.418 -19.342 -1.940 1.00 97.81 402 ASN A CA 1
ATOM 3120 C C . ASN A 1 402 ? -13.253 -18.145 -1.455 1.00 97.81 402 ASN A C 1
ATOM 3122 O O . ASN A 1 402 ? -14.346 -18.340 -0.930 1.00 97.81 402 ASN A O 1
ATOM 3126 N N . VAL A 1 403 ? -12.736 -16.921 -1.596 1.00 98.44 403 VAL A N 1
ATOM 3127 C CA . VAL A 1 403 ? -13.512 -15.690 -1.388 1.00 98.44 403 VAL A CA 1
ATOM 3128 C C . VAL A 1 403 ? -14.344 -15.383 -2.632 1.00 98.44 403 VAL A C 1
ATOM 3130 O O . VAL A 1 403 ? -13.842 -15.450 -3.750 1.00 98.44 403 VAL A O 1
ATOM 3133 N N . TYR A 1 404 ? -15.605 -15.015 -2.422 1.00 98.25 404 TYR A N 1
ATOM 3134 C CA . TYR A 1 404 ? -16.582 -14.677 -3.453 1.00 98.25 404 TYR A CA 1
ATOM 3135 C C . TYR A 1 404 ? -17.147 -13.271 -3.225 1.00 98.25 404 TYR A C 1
ATOM 3137 O O . TYR A 1 404 ? -17.301 -12.822 -2.083 1.00 98.25 404 TYR A O 1
ATOM 3145 N N . PHE A 1 405 ? -17.515 -12.606 -4.323 1.00 98.38 405 PHE A N 1
ATOM 3146 C CA . PHE A 1 405 ? -18.127 -11.277 -4.324 1.00 98.38 405 PHE A CA 1
ATOM 3147 C C . PHE A 1 405 ? -19.499 -11.302 -5.001 1.00 98.38 405 PHE A C 1
ATOM 3149 O O . PHE A 1 405 ? -19.633 -11.725 -6.152 1.00 98.38 405 PHE A O 1
ATOM 3156 N N . CYS A 1 406 ? -20.520 -10.840 -4.278 1.00 97.38 406 CYS A N 1
ATOM 3157 C CA . CYS A 1 406 ? -21.898 -10.758 -4.753 1.00 97.38 406 CYS A CA 1
ATOM 3158 C C . CYS A 1 406 ? -22.398 -9.304 -4.643 1.00 97.38 406 CYS A C 1
ATOM 3160 O O . CYS A 1 406 ? -22.641 -8.830 -3.529 1.00 97.38 406 CYS A O 1
ATOM 3162 N N . PRO A 1 407 ? -22.527 -8.563 -5.760 1.00 96.25 407 PRO A N 1
ATOM 3163 C CA . PRO A 1 407 ? -23.065 -7.207 -5.750 1.00 96.25 407 PRO A CA 1
ATOM 3164 C C . PRO A 1 407 ? -24.519 -7.201 -5.272 1.00 96.25 407 PRO A C 1
ATOM 3166 O O . PRO A 1 407 ? -25.366 -7.892 -5.833 1.00 96.25 407 PRO A O 1
ATOM 3169 N N . LEU A 1 408 ? -24.804 -6.404 -4.243 1.00 96.69 408 LEU A N 1
ATOM 3170 C CA . LEU A 1 408 ? -26.157 -6.194 -3.717 1.00 96.69 408 LEU A CA 1
ATOM 3171 C C . LEU A 1 408 ? -26.791 -4.925 -4.305 1.00 96.69 408 LEU A C 1
ATOM 3173 O O . LEU A 1 408 ? -28.005 -4.851 -4.477 1.00 96.69 408 LEU A O 1
ATOM 3177 N N . SER A 1 409 ? -25.964 -3.925 -4.616 1.00 95.75 409 SER A N 1
ATOM 3178 C CA . SER A 1 409 ? -26.323 -2.706 -5.343 1.00 95.75 409 SER A CA 1
ATOM 3179 C C . SER A 1 409 ? -25.070 -2.115 -6.010 1.00 95.75 409 SER A C 1
ATOM 3181 O O . SER A 1 409 ? -23.972 -2.647 -5.851 1.00 95.75 409 SER A O 1
ATOM 3183 N N . ASN A 1 410 ? -25.204 -0.981 -6.706 1.00 92.50 410 ASN A N 1
ATOM 3184 C CA . ASN A 1 410 ? -24.056 -0.221 -7.234 1.00 92.50 410 ASN A CA 1
ATOM 3185 C C . ASN A 1 410 ? -23.095 0.285 -6.137 1.00 92.50 410 ASN A C 1
ATOM 3187 O O . ASN A 1 410 ? -21.954 0.649 -6.425 1.00 92.50 410 ASN A O 1
ATOM 3191 N N . ASP A 1 411 ? -23.572 0.322 -4.890 1.00 96.00 411 ASP A N 1
ATOM 3192 C CA . ASP A 1 411 ? -22.894 0.946 -3.759 1.00 96.00 411 ASP A CA 1
ATOM 3193 C C . ASP A 1 411 ? -22.509 -0.074 -2.673 1.00 96.00 411 ASP A C 1
ATOM 3195 O O . ASP A 1 411 ? -21.904 0.318 -1.677 1.00 96.00 411 ASP A O 1
ATOM 3199 N N . LYS A 1 412 ? -22.834 -1.370 -2.846 1.00 97.50 412 LYS A N 1
ATOM 3200 C CA . LYS A 1 412 ? -22.651 -2.414 -1.823 1.00 97.50 412 LYS A CA 1
ATOM 3201 C C . LYS A 1 412 ? -22.403 -3.808 -2.411 1.00 97.50 412 LYS A C 1
ATOM 3203 O O . LYS A 1 412 ? -23.168 -4.280 -3.252 1.00 97.50 412 LYS A O 1
ATOM 3208 N N . VAL A 1 413 ? -21.387 -4.503 -1.899 1.00 98.69 413 VAL A N 1
ATOM 3209 C CA . VAL A 1 413 ? -20.996 -5.870 -2.287 1.00 98.69 413 VAL A CA 1
ATOM 3210 C C . VAL A 1 413 ? -20.896 -6.749 -1.039 1.00 98.69 413 VAL A C 1
ATOM 3212 O O . VAL A 1 413 ? -20.232 -6.389 -0.069 1.00 98.69 413 VAL A O 1
ATOM 3215 N N . LEU A 1 414 ? -21.547 -7.913 -1.066 1.00 98.62 414 LEU A N 1
ATOM 3216 C CA . LEU A 1 414 ? -21.384 -8.971 -0.070 1.00 98.62 414 LEU A CA 1
ATOM 3217 C C . LEU A 1 414 ? -20.084 -9.738 -0.348 1.00 98.62 414 LEU A C 1
ATOM 3219 O O . LEU A 1 414 ? -19.865 -10.208 -1.467 1.00 98.62 414 LEU A O 1
ATOM 3223 N N . CYS A 1 415 ? -19.261 -9.901 0.684 1.00 98.44 415 CYS A N 1
ATOM 3224 C CA . CYS A 1 415 ? -17.987 -10.614 0.656 1.00 98.44 415 CYS A CA 1
ATOM 3225 C C . CYS A 1 415 ? -18.076 -11.831 1.584 1.00 98.44 415 CYS A C 1
ATOM 3227 O O . CYS A 1 415 ? -18.485 -11.708 2.740 1.00 98.44 415 CYS A O 1
ATOM 3229 N N . TYR A 1 416 ? -17.706 -13.017 1.104 1.00 97.25 416 TYR A N 1
ATOM 3230 C CA . TYR A 1 416 ? -17.747 -14.227 1.929 1.00 97.25 416 TYR A CA 1
ATOM 3231 C C . TYR A 1 416 ? -16.781 -15.301 1.441 1.00 97.25 416 TYR A C 1
ATOM 3233 O O . TYR A 1 416 ? -16.367 -15.294 0.287 1.00 97.25 416 TYR A O 1
ATOM 3241 N N . GLY A 1 417 ? -16.475 -16.264 2.312 1.00 97.25 417 GLY A N 1
ATOM 3242 C CA . GLY A 1 417 ? -15.732 -17.475 1.957 1.00 97.25 417 GLY A CA 1
ATOM 3243 C C . GLY A 1 417 ? -14.273 -17.499 2.411 1.00 97.25 417 GLY A C 1
ATOM 3244 O O . GLY A 1 417 ? -13.639 -18.548 2.281 1.00 97.25 417 GLY A O 1
ATOM 3245 N N . ALA A 1 418 ? -13.775 -16.415 3.021 1.00 97.75 418 ALA A N 1
ATOM 3246 C CA . ALA A 1 418 ? -12.525 -16.457 3.774 1.00 97.75 418 ALA A CA 1
ATOM 3247 C C . ALA A 1 418 ? -12.665 -17.416 4.963 1.00 97.75 418 ALA A C 1
ATOM 3249 O O . ALA A 1 418 ? -13.705 -17.477 5.625 1.00 97.75 418 ALA A O 1
ATOM 3250 N N . LYS A 1 419 ? -11.611 -18.191 5.214 1.00 97.19 419 LYS A N 1
ATOM 3251 C CA . LYS A 1 419 ? -11.555 -19.212 6.269 1.00 97.19 419 LYS A CA 1
ATOM 3252 C C . LYS A 1 419 ? -10.204 -19.144 6.974 1.00 97.19 419 LYS A C 1
ATOM 3254 O O . LYS A 1 419 ? -9.240 -18.696 6.355 1.00 97.19 419 LYS A O 1
ATOM 3259 N N . PRO A 1 420 ? -10.087 -19.608 8.229 1.00 97.31 420 PRO A N 1
ATOM 3260 C CA . PRO A 1 420 ? -8.773 -19.865 8.796 1.00 97.31 420 PRO A CA 1
ATOM 3261 C C . PRO A 1 420 ? -8.026 -20.898 7.945 1.00 97.31 420 PRO A C 1
ATOM 3263 O O . PRO A 1 420 ? -8.630 -21.849 7.437 1.00 97.31 420 PRO A O 1
ATOM 3266 N N . SER A 1 421 ? -6.720 -20.700 7.794 1.00 96.12 421 SER A N 1
ATOM 3267 C CA . SER A 1 421 ? -5.829 -21.669 7.159 1.00 96.12 421 SER A CA 1
ATOM 3268 C C . SER A 1 421 ? -5.586 -22.877 8.084 1.00 96.12 421 SER A C 1
ATOM 3270 O O . SER A 1 421 ? -6.117 -22.958 9.195 1.00 96.12 421 SER A O 1
ATOM 3272 N N . SER A 1 422 ? -4.789 -23.852 7.634 1.00 91.94 422 SER A N 1
ATOM 3273 C CA . SER A 1 422 ? -4.429 -25.025 8.448 1.00 91.94 422 SER A CA 1
ATOM 3274 C C . SER A 1 422 ? -3.609 -24.649 9.686 1.00 91.94 422 SER A C 1
ATOM 3276 O O . SER A 1 422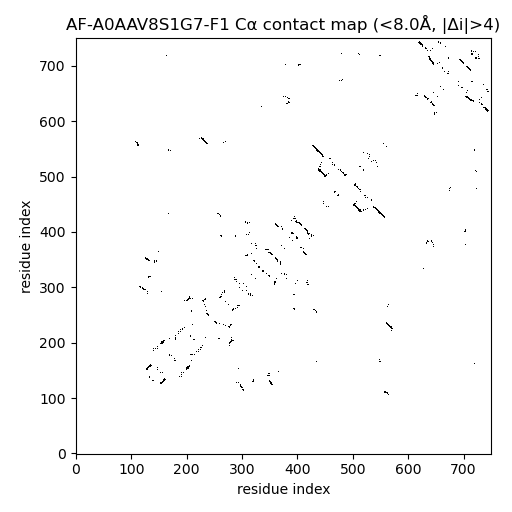 ? -3.737 -25.282 10.730 1.00 91.94 422 SER A O 1
ATOM 3278 N N . VAL A 1 423 ? -2.792 -23.600 9.572 1.00 92.00 423 VAL A N 1
ATOM 3279 C CA . VAL A 1 423 ? -2.258 -22.849 10.713 1.00 92.00 423 VAL A CA 1
ATOM 3280 C C . VAL A 1 423 ? -3.291 -21.773 11.045 1.00 92.00 423 VAL A C 1
ATOM 3282 O O . VAL A 1 423 ? -3.703 -21.042 10.152 1.00 92.00 423 VAL A O 1
ATOM 3285 N N . GLN A 1 424 ? -3.738 -21.679 12.299 1.00 89.06 424 GLN A N 1
ATOM 3286 C CA . GLN A 1 424 ? -4.830 -20.764 12.670 1.00 89.06 424 GLN A CA 1
ATOM 3287 C C . GLN A 1 424 ? -4.337 -19.345 12.982 1.00 89.06 424 GLN A C 1
ATOM 3289 O O . GLN A 1 424 ? -4.982 -18.373 12.605 1.00 89.06 424 GLN A O 1
ATOM 3294 N N . PHE A 1 425 ? -3.177 -19.216 13.623 1.00 91.94 425 PHE A N 1
ATOM 3295 C CA . PHE A 1 425 ? -2.494 -17.956 13.926 1.00 91.94 425 PHE A CA 1
ATOM 3296 C C . PHE A 1 425 ? -0.974 -18.207 13.918 1.00 91.94 425 PHE A C 1
ATOM 3298 O O . PHE A 1 425 ? -0.559 -19.349 14.123 1.00 91.94 425 PHE A O 1
ATOM 3305 N N . PRO A 1 426 ? -0.122 -17.199 13.663 1.00 93.62 426 PRO A N 1
ATOM 3306 C CA . PRO A 1 426 ? 1.322 -17.412 13.619 1.00 93.62 426 PRO A CA 1
ATOM 3307 C C . PRO A 1 426 ? 1.927 -17.396 15.030 1.00 93.62 426 PRO A C 1
ATOM 3309 O O . PRO A 1 426 ? 1.609 -16.506 15.821 1.00 93.62 426 PRO A O 1
ATOM 3312 N N . ASP A 1 427 ? 2.847 -18.315 15.330 1.00 92.69 427 ASP A N 1
ATOM 3313 C CA . ASP A 1 427 ? 3.590 -18.342 16.607 1.00 92.69 427 ASP A CA 1
ATOM 3314 C C . ASP A 1 427 ? 4.503 -17.115 16.779 1.00 92.69 427 ASP A C 1
ATOM 3316 O O . ASP A 1 427 ? 4.728 -16.635 17.891 1.00 92.69 427 ASP A O 1
ATOM 3320 N N . LYS A 1 428 ? 4.991 -16.581 15.651 1.00 95.50 428 LYS A N 1
ATOM 3321 C CA . LYS A 1 428 ? 5.931 -15.459 15.572 1.00 95.50 428 LYS A CA 1
ATOM 3322 C C . LYS A 1 428 ? 5.304 -14.232 14.934 1.00 95.50 428 LYS A C 1
ATOM 3324 O O . LYS A 1 428 ? 4.471 -14.342 14.036 1.00 95.50 428 LYS A O 1
ATOM 3329 N N . LEU A 1 429 ? 5.768 -13.062 15.352 1.00 95.62 429 LEU A N 1
ATOM 3330 C CA . LEU A 1 429 ? 5.402 -11.777 14.770 1.00 95.62 429 LEU A CA 1
ATOM 3331 C C . LEU A 1 429 ? 6.516 -11.255 13.862 1.00 95.62 429 LEU A C 1
ATOM 3333 O O . LEU A 1 429 ? 7.701 -11.499 14.098 1.00 95.62 429 LEU A O 1
ATOM 3337 N N . LEU A 1 430 ? 6.129 -10.519 12.820 1.00 95.00 430 LEU A N 1
ATOM 3338 C CA . LEU A 1 430 ? 7.065 -9.812 11.952 1.00 95.00 430 LEU A CA 1
ATOM 3339 C C . LEU A 1 430 ? 7.568 -8.557 12.668 1.00 95.00 430 LEU A C 1
ATOM 3341 O O . LEU A 1 430 ? 6.790 -7.644 12.935 1.00 95.00 430 LEU A O 1
ATOM 3345 N N . GLN A 1 431 ? 8.868 -8.501 12.934 1.00 93.75 431 GLN A N 1
ATOM 3346 C CA . GLN A 1 431 ? 9.552 -7.329 13.460 1.00 93.75 431 GLN A CA 1
ATOM 3347 C C . GLN A 1 431 ? 10.411 -6.669 12.381 1.00 93.75 431 GLN A C 1
ATOM 3349 O O . GLN A 1 431 ? 11.075 -7.331 11.580 1.00 93.75 431 GLN A O 1
ATOM 3354 N N . LEU A 1 432 ? 10.376 -5.342 12.381 1.00 92.56 432 LEU A N 1
ATOM 3355 C CA . LEU A 1 432 ? 11.134 -4.457 11.518 1.00 92.56 432 LEU A CA 1
ATOM 3356 C C . LEU A 1 432 ? 12.244 -3.799 12.338 1.00 92.56 432 LEU A C 1
ATOM 3358 O O . LEU A 1 432 ? 11.969 -3.115 13.323 1.00 92.56 432 LEU A O 1
ATOM 3362 N N . VAL A 1 433 ? 13.493 -3.989 11.920 1.00 90.69 433 VAL A N 1
ATOM 3363 C CA . VAL A 1 433 ? 14.674 -3.364 12.529 1.00 90.69 433 VAL A CA 1
ATOM 3364 C C . VAL A 1 433 ? 15.260 -2.366 11.531 1.00 90.69 433 VAL A C 1
ATOM 3366 O O . VAL A 1 433 ? 15.602 -2.774 10.418 1.00 90.69 433 VAL A O 1
ATOM 3369 N N . PRO A 1 434 ? 15.384 -1.069 11.860 1.00 90.38 434 PRO A N 1
ATOM 3370 C CA . PRO A 1 434 ? 16.013 -0.114 10.960 1.00 90.38 434 PRO A CA 1
ATOM 3371 C C . PRO A 1 434 ? 17.523 -0.360 10.885 1.00 90.38 434 PRO A C 1
ATOM 3373 O O . PRO A 1 434 ? 18.228 -0.344 11.891 1.00 90.38 434 PRO A O 1
ATOM 3376 N N . VAL A 1 435 ? 18.021 -0.564 9.667 1.00 89.44 435 VAL A N 1
ATOM 3377 C CA . VAL A 1 435 ? 19.435 -0.808 9.370 1.00 89.44 435 VAL A CA 1
ATOM 3378 C C . VAL A 1 435 ? 19.901 0.164 8.290 1.00 89.44 435 VAL A C 1
ATOM 3380 O O . VAL A 1 435 ? 19.193 0.435 7.316 1.00 89.44 435 VAL A O 1
ATOM 3383 N N . ASP A 1 436 ? 21.111 0.694 8.458 1.00 89.50 436 ASP A N 1
ATOM 3384 C CA . ASP A 1 436 ? 21.749 1.555 7.466 1.00 89.50 436 ASP A CA 1
ATOM 3385 C C . ASP A 1 436 ? 21.949 0.806 6.141 1.00 89.50 436 ASP A C 1
ATOM 3387 O O . ASP A 1 436 ? 22.648 -0.203 6.074 1.00 89.50 436 ASP A O 1
ATOM 3391 N N . CYS A 1 437 ? 21.366 1.335 5.064 1.00 88.56 437 CYS A N 1
ATOM 3392 C CA . CYS A 1 437 ? 21.456 0.770 3.716 1.00 88.56 437 CYS A CA 1
ATOM 3393 C C . CYS A 1 437 ? 22.413 1.574 2.811 1.00 88.56 437 CYS A C 1
ATOM 3395 O O . CYS A 1 437 ? 22.343 1.507 1.586 1.00 88.56 437 CYS A O 1
ATOM 3397 N N . GLY A 1 438 ? 23.304 2.363 3.419 1.00 93.38 438 GLY A N 1
ATOM 3398 C CA . GLY A 1 438 ? 24.216 3.260 2.716 1.00 93.38 438 GLY A CA 1
ATOM 3399 C C . GLY A 1 438 ? 23.541 4.556 2.257 1.00 93.38 438 GLY A C 1
ATOM 3400 O O . GLY A 1 438 ? 22.762 5.171 2.989 1.00 93.38 438 GLY A O 1
ATOM 3401 N N . TRP A 1 439 ? 23.887 5.001 1.053 1.00 94.88 439 TRP A N 1
ATOM 3402 C CA . TRP A 1 439 ? 23.550 6.312 0.507 1.00 94.88 439 TRP A CA 1
ATOM 3403 C C . TRP A 1 439 ? 23.051 6.187 -0.927 1.00 94.88 439 TRP A C 1
ATOM 3405 O O . TRP A 1 439 ? 23.736 5.615 -1.774 1.00 94.88 439 TRP A O 1
ATOM 3415 N N . LYS A 1 440 ? 21.890 6.776 -1.229 1.00 94.31 440 LYS A N 1
ATOM 3416 C CA . LYS A 1 440 ? 21.510 7.017 -2.624 1.00 94.31 440 LYS A CA 1
ATOM 3417 C C . LYS A 1 440 ? 22.082 8.331 -3.110 1.00 94.31 440 LYS A C 1
ATOM 3419 O O . LYS A 1 440 ? 22.036 9.323 -2.385 1.00 94.31 440 LYS A O 1
ATOM 3424 N N . GLY A 1 441 ? 22.537 8.329 -4.354 1.00 96.31 441 GLY A N 1
ATOM 3425 C CA . GLY A 1 441 ? 22.742 9.523 -5.166 1.00 96.31 441 GLY A CA 1
ATOM 3426 C C . GLY A 1 441 ? 21.883 9.423 -6.422 1.00 96.31 441 GLY A C 1
ATOM 3427 O O . GLY A 1 441 ? 21.615 8.318 -6.896 1.00 96.31 441 GLY A O 1
ATOM 3428 N N . TRP A 1 442 ? 21.447 10.552 -6.968 1.00 97.44 442 TRP A N 1
ATOM 3429 C CA . TRP A 1 442 ? 20.758 10.596 -8.255 1.00 97.44 442 TRP A CA 1
ATOM 3430 C C . TRP A 1 442 ? 21.124 11.832 -9.067 1.00 97.44 442 TRP A C 1
ATOM 3432 O O . TRP A 1 442 ? 21.470 12.879 -8.513 1.00 97.44 442 TRP A O 1
ATOM 3442 N N . GLY A 1 443 ? 20.968 11.707 -10.382 1.00 97.50 443 GLY A N 1
ATOM 3443 C CA . GLY A 1 443 ? 21.075 12.801 -11.332 1.00 97.50 443 GLY A CA 1
ATOM 3444 C C . GLY A 1 443 ? 20.089 12.659 -12.484 1.00 97.50 443 GLY A C 1
ATOM 3445 O O . GLY A 1 443 ? 19.730 11.555 -12.891 1.00 97.50 443 GLY A O 1
ATOM 3446 N N . GLU A 1 444 ? 19.635 13.794 -12.999 1.00 96.75 444 GLU A N 1
ATOM 3447 C CA . GLU A 1 444 ? 18.793 13.904 -14.184 1.00 96.75 444 GLU A CA 1
ATOM 3448 C C . GLU A 1 444 ? 19.292 15.011 -15.105 1.00 96.75 444 GLU A C 1
ATOM 3450 O O . GLU A 1 444 ? 19.621 16.081 -14.606 1.00 96.75 444 GLU A O 1
ATOM 3455 N N . ILE A 1 445 ? 19.282 14.805 -16.424 1.00 96.81 445 ILE A N 1
ATOM 3456 C CA . ILE A 1 445 ? 19.582 15.831 -17.440 1.00 96.81 445 ILE A CA 1
ATOM 3457 C C . ILE A 1 445 ? 18.711 15.621 -18.683 1.00 96.81 445 ILE A C 1
ATOM 3459 O O . ILE A 1 445 ? 18.394 14.487 -19.032 1.00 96.81 445 ILE A O 1
ATOM 3463 N N . SER A 1 446 ? 18.313 16.699 -19.358 1.00 95.69 446 SER A N 1
ATOM 3464 C CA . SER A 1 446 ? 17.411 16.646 -20.521 1.00 95.69 446 SER A CA 1
ATOM 3465 C C . SER A 1 446 ? 18.143 16.895 -21.839 1.00 95.69 446 SER A C 1
ATOM 3467 O O . SER A 1 446 ? 19.049 17.725 -21.885 1.00 95.69 446 SER A O 1
ATOM 3469 N N . TYR A 1 447 ? 17.689 16.243 -22.913 1.00 93.31 447 TYR A N 1
ATOM 3470 C CA . TYR A 1 447 ? 18.152 16.436 -24.289 1.00 93.31 447 TYR A CA 1
ATOM 3471 C C . TYR A 1 447 ? 16.960 16.476 -25.255 1.00 93.31 447 TYR A C 1
ATOM 3473 O O . TYR A 1 447 ? 16.152 15.549 -25.277 1.00 93.31 447 TYR A O 1
ATOM 3481 N N . GLY A 1 448 ? 16.876 17.514 -26.094 1.00 90.31 448 GLY A N 1
ATOM 3482 C CA . GLY A 1 448 ? 15.793 17.690 -27.075 1.00 90.31 448 GLY A CA 1
ATOM 3483 C C . GLY A 1 448 ? 16.216 17.558 -28.538 1.00 90.31 448 GLY A C 1
ATOM 3484 O O . GLY A 1 448 ? 17.355 17.868 -28.894 1.00 90.31 448 GLY A O 1
ATOM 3485 N N . GLY A 1 449 ? 15.288 17.129 -29.394 1.00 87.62 449 GLY A N 1
ATOM 3486 C CA . GLY A 1 449 ? 15.450 17.095 -30.849 1.00 87.62 449 GLY A CA 1
ATOM 3487 C C . GLY A 1 449 ? 16.432 16.034 -31.359 1.00 87.62 449 GLY A C 1
ATOM 3488 O O . GLY A 1 449 ? 16.860 15.140 -30.627 1.00 87.62 449 GLY A O 1
ATOM 3489 N N . PHE A 1 450 ? 16.802 16.141 -32.640 1.00 87.06 450 PHE A N 1
ATOM 3490 C CA . PHE A 1 450 ? 17.557 15.123 -33.380 1.00 87.06 450 PHE A CA 1
ATOM 3491 C C . PHE A 1 450 ? 18.721 14.509 -32.585 1.00 87.06 450 PHE A C 1
ATOM 3493 O O . PHE A 1 450 ? 19.651 15.199 -32.163 1.00 87.06 450 PHE A O 1
ATOM 3500 N N . GLY A 1 451 ? 18.689 13.185 -32.405 1.00 89.12 451 GLY A N 1
ATOM 3501 C CA . GLY A 1 451 ? 19.750 12.433 -31.731 1.00 89.12 451 GLY A CA 1
ATOM 3502 C C . GLY A 1 451 ? 19.793 12.568 -30.203 1.00 89.12 451 GLY A C 1
ATOM 3503 O O . GLY A 1 451 ? 20.801 12.180 -29.617 1.00 89.12 451 GLY A O 1
ATOM 3504 N N . CYS A 1 452 ? 18.741 13.078 -29.554 1.00 91.25 452 CYS A N 1
ATOM 3505 C CA . CYS A 1 452 ? 18.642 13.207 -28.094 1.00 91.25 452 CYS A CA 1
ATOM 3506 C C . CYS A 1 452 ? 18.987 11.914 -27.328 1.00 91.25 452 CYS A C 1
ATOM 3508 O O . CYS A 1 452 ? 19.779 11.968 -26.391 1.00 91.25 452 CYS A O 1
ATOM 3510 N N . ILE A 1 453 ? 18.501 10.751 -27.779 1.00 91.00 453 ILE A N 1
ATOM 3511 C CA . ILE A 1 453 ? 18.816 9.442 -27.173 1.00 91.00 453 ILE A CA 1
ATOM 3512 C C . ILE A 1 453 ? 20.323 9.140 -27.235 1.00 91.00 453 ILE A C 1
ATOM 3514 O O . ILE A 1 453 ? 20.905 8.798 -26.213 1.00 91.00 453 ILE A O 1
ATOM 3518 N N . ARG A 1 454 ? 20.984 9.350 -28.385 1.00 92.88 454 ARG A N 1
ATOM 3519 C CA . ARG A 1 454 ? 22.445 9.155 -28.520 1.00 92.88 454 ARG A CA 1
ATOM 3520 C C . ARG A 1 454 ? 23.253 10.135 -27.663 1.00 92.88 454 ARG A C 1
ATOM 3522 O O . ARG A 1 454 ? 24.364 9.822 -27.249 1.00 92.88 454 ARG A O 1
ATOM 3529 N N . ARG A 1 455 ? 22.716 11.331 -27.390 1.00 95.44 455 ARG A N 1
ATOM 3530 C CA . ARG A 1 455 ? 23.339 12.274 -26.446 1.00 95.44 455 ARG A CA 1
ATOM 3531 C C . ARG A 1 455 ? 23.161 11.834 -24.995 1.00 95.44 455 ARG A C 1
ATOM 3533 O O . ARG A 1 455 ? 24.110 11.960 -24.237 1.00 95.44 455 ARG A O 1
ATOM 3540 N N . ALA A 1 456 ? 22.022 11.255 -24.621 1.00 95.31 456 ALA A N 1
ATOM 3541 C CA . ALA A 1 456 ? 21.873 10.625 -23.310 1.00 95.31 456 ALA A CA 1
ATOM 3542 C C . ALA A 1 456 ? 22.771 9.388 -23.141 1.00 95.31 456 ALA A C 1
ATOM 3544 O O . ALA A 1 456 ? 23.385 9.236 -22.094 1.00 95.31 456 ALA A O 1
ATOM 3545 N N . GLU A 1 457 ? 22.910 8.555 -24.172 1.00 95.44 457 GLU A N 1
ATOM 3546 C CA . GLU A 1 457 ? 23.829 7.408 -24.200 1.00 95.44 457 GLU A CA 1
ATOM 3547 C C . GLU A 1 457 ? 25.286 7.845 -23.970 1.00 95.44 457 GLU A C 1
ATOM 3549 O O . GLU A 1 457 ? 25.964 7.342 -23.075 1.00 95.44 457 GLU A O 1
ATOM 3554 N N . ALA A 1 458 ? 25.742 8.870 -24.700 1.00 97.25 458 ALA A N 1
ATOM 3555 C CA . ALA A 1 458 ? 27.063 9.460 -24.497 1.00 97.25 458 ALA A CA 1
ATOM 3556 C C . ALA A 1 458 ? 27.224 10.105 -23.105 1.00 97.25 458 ALA A C 1
ATOM 3558 O O . ALA A 1 458 ? 28.296 10.018 -22.511 1.00 97.25 458 ALA A O 1
ATOM 3559 N N . ALA A 1 459 ? 26.177 10.730 -22.561 1.00 97.94 459 ALA A N 1
ATOM 3560 C CA . ALA A 1 459 ? 26.204 11.324 -21.225 1.00 97.94 459 ALA A CA 1
ATOM 3561 C C . ALA A 1 459 ? 26.278 10.265 -20.111 1.00 97.94 459 ALA A C 1
ATOM 3563 O O . ALA A 1 459 ? 27.052 10.431 -19.171 1.00 97.94 459 ALA A O 1
ATOM 3564 N N . GLU A 1 460 ? 25.536 9.160 -20.234 1.00 97.19 460 GLU A N 1
ATOM 3565 C CA . GLU A 1 460 ? 25.656 8.014 -19.328 1.00 97.19 460 GLU A CA 1
ATOM 3566 C C . GLU A 1 460 ? 27.070 7.432 -19.370 1.00 97.19 460 GLU A C 1
ATOM 3568 O O . GLU A 1 460 ? 27.667 7.213 -18.315 1.00 97.19 460 GLU A O 1
ATOM 3573 N N . TYR A 1 461 ? 27.613 7.209 -20.572 1.00 95.88 461 TYR A N 1
ATOM 3574 C CA . TYR A 1 461 ? 28.969 6.694 -20.750 1.00 95.88 461 TYR A CA 1
ATOM 3575 C C . TYR A 1 461 ? 30.011 7.583 -20.057 1.00 95.88 461 TYR A C 1
ATOM 3577 O O . TYR A 1 461 ? 30.865 7.071 -19.332 1.00 95.88 461 TYR A O 1
ATOM 3585 N N . LEU A 1 462 ? 29.921 8.908 -20.230 1.00 97.50 462 LEU A N 1
ATOM 3586 C CA . LEU A 1 462 ? 30.831 9.864 -19.592 1.00 97.50 462 LEU A CA 1
ATOM 3587 C C . LEU A 1 462 ? 30.738 9.810 -18.064 1.00 97.50 462 LEU A C 1
ATOM 3589 O O . LEU A 1 462 ? 31.761 9.629 -17.413 1.00 97.50 462 LEU A O 1
ATOM 3593 N N . VAL A 1 463 ? 29.531 9.877 -17.490 1.00 97.62 463 VAL A N 1
ATOM 3594 C CA . VAL A 1 463 ? 29.360 9.826 -16.026 1.00 97.62 463 VAL A CA 1
ATOM 3595 C C . VAL A 1 463 ? 29.843 8.497 -15.454 1.00 97.62 463 VAL A C 1
ATOM 3597 O O . VAL A 1 463 ? 30.520 8.495 -14.431 1.00 97.62 463 VAL A O 1
ATOM 3600 N N . ARG A 1 464 ? 29.548 7.363 -16.106 1.00 95.81 464 ARG A N 1
ATOM 3601 C CA . ARG A 1 464 ? 30.087 6.059 -15.683 1.00 95.81 464 ARG A CA 1
ATOM 3602 C C . ARG A 1 464 ? 31.618 6.047 -15.732 1.00 95.81 464 ARG A C 1
ATOM 3604 O O . ARG A 1 464 ? 32.230 5.566 -14.788 1.00 95.81 464 ARG A O 1
ATOM 3611 N N . SER A 1 465 ? 32.218 6.612 -16.780 1.00 95.75 465 SER A N 1
ATOM 3612 C CA . SER A 1 465 ? 33.676 6.660 -16.955 1.00 95.75 465 SER A CA 1
ATOM 3613 C C . SER A 1 465 ? 34.367 7.522 -15.893 1.00 95.75 465 SER A C 1
ATOM 3615 O O . SER A 1 465 ? 35.309 7.050 -15.266 1.00 95.75 465 SER A O 1
ATOM 3617 N N . TRP A 1 466 ? 33.886 8.745 -15.640 1.00 97.50 466 TRP A N 1
ATOM 3618 C CA . TRP A 1 466 ? 34.462 9.641 -14.625 1.00 97.50 466 TRP A CA 1
ATOM 3619 C C . TRP A 1 466 ? 34.327 9.071 -13.207 1.00 97.50 466 TRP A C 1
ATOM 3621 O O . TRP A 1 466 ? 35.250 9.145 -12.402 1.00 97.50 466 TRP A O 1
ATOM 3631 N N . VAL A 1 467 ? 33.194 8.431 -12.908 1.00 96.75 467 VAL A N 1
ATOM 3632 C CA . VAL A 1 467 ? 32.974 7.775 -11.613 1.00 96.75 467 VAL A CA 1
ATOM 3633 C C . VAL A 1 467 ? 33.917 6.584 -11.407 1.00 96.75 467 VAL A C 1
ATOM 3635 O O . VAL A 1 467 ? 34.457 6.427 -10.314 1.00 96.75 467 VAL A O 1
ATOM 3638 N N . GLU A 1 468 ? 34.149 5.774 -12.443 1.00 94.94 468 GLU A N 1
ATOM 3639 C CA . GLU A 1 468 ? 35.119 4.668 -12.418 1.00 94.94 468 GLU A CA 1
ATOM 3640 C C . GLU A 1 468 ? 36.580 5.150 -12.350 1.00 94.94 468 GLU A C 1
ATOM 3642 O O . GLU A 1 468 ? 37.408 4.487 -11.728 1.00 94.94 468 GLU A O 1
ATOM 3647 N N . GLU A 1 469 ? 36.903 6.309 -12.935 1.00 96.06 469 GLU A N 1
ATOM 3648 C CA . GLU A 1 469 ? 38.232 6.934 -12.853 1.00 96.06 469 GLU A CA 1
ATOM 3649 C C . GLU A 1 469 ? 38.595 7.317 -11.408 1.00 96.06 469 GLU A C 1
ATOM 3651 O O . GLU A 1 469 ? 39.722 7.081 -10.967 1.00 96.06 469 GLU A O 1
ATOM 3656 N N . VAL A 1 470 ? 37.635 7.859 -10.647 1.00 95.69 470 VAL A N 1
ATOM 3657 C CA . VAL A 1 470 ? 37.832 8.228 -9.233 1.00 95.69 470 VAL A CA 1
ATOM 3658 C C . VAL A 1 470 ? 37.706 7.014 -8.302 1.00 95.69 470 VAL A C 1
ATOM 3660 O O . VAL A 1 470 ? 38.487 6.874 -7.357 1.00 95.69 470 VAL A O 1
ATOM 3663 N N . TYR A 1 471 ? 36.735 6.129 -8.551 1.00 95.44 471 TYR A N 1
ATOM 3664 C CA . TYR A 1 471 ? 36.425 4.970 -7.709 1.00 95.44 471 TYR A CA 1
ATOM 3665 C C . TYR A 1 471 ? 36.108 3.718 -8.553 1.00 95.44 471 TYR A C 1
ATOM 3667 O O . TYR A 1 471 ? 34.938 3.445 -8.838 1.00 95.44 471 TYR A O 1
ATOM 3675 N N . PRO A 1 472 ? 37.117 2.897 -8.895 1.00 93.81 472 PRO A N 1
ATOM 3676 C CA . PRO A 1 472 ? 36.905 1.682 -9.676 1.00 93.81 472 PRO A CA 1
ATOM 3677 C C . PRO A 1 472 ? 35.905 0.703 -9.035 1.00 93.81 472 PRO A C 1
ATOM 3679 O O . PRO A 1 472 ? 36.000 0.371 -7.849 1.00 93.81 472 PRO A O 1
ATOM 3682 N N . GLY A 1 473 ? 34.969 0.203 -9.839 1.00 88.88 473 GLY A N 1
ATOM 3683 C CA . GLY A 1 473 ? 33.957 -0.791 -9.485 1.00 88.88 473 GLY A CA 1
ATOM 3684 C C . GLY A 1 473 ? 32.661 -0.247 -8.870 1.00 88.88 473 GLY A C 1
ATOM 3685 O O . GLY A 1 473 ? 31.850 -1.050 -8.402 1.00 88.88 473 GLY A O 1
ATOM 3686 N N . ILE A 1 474 ? 32.435 1.074 -8.828 1.00 91.50 474 ILE A N 1
ATOM 3687 C CA . ILE A 1 474 ? 31.183 1.651 -8.287 1.00 91.50 474 ILE A CA 1
ATOM 3688 C C . ILE A 1 474 ? 30.137 1.985 -9.364 1.00 91.50 474 ILE A C 1
ATOM 3690 O O . ILE A 1 474 ? 28.994 2.296 -9.029 1.00 91.50 474 ILE A O 1
ATOM 3694 N N . GLY A 1 475 ? 30.465 1.856 -10.649 1.00 86.25 475 GLY A N 1
ATOM 3695 C CA . GLY A 1 475 ? 29.540 1.984 -11.776 1.00 86.25 475 GLY A CA 1
ATOM 3696 C C . GLY A 1 475 ? 28.410 0.949 -11.744 1.00 86.25 475 GLY A C 1
ATOM 3697 O O . GLY A 1 475 ? 27.259 1.288 -12.033 1.00 86.25 475 GLY A O 1
ATOM 3698 N N . ASP A 1 476 ? 28.687 -0.271 -11.276 1.00 85.44 476 ASP A N 1
ATOM 3699 C CA . ASP A 1 476 ? 27.690 -1.332 -11.035 1.00 85.44 476 ASP A CA 1
ATOM 3700 C C . ASP A 1 476 ? 26.663 -0.953 -9.943 1.00 85.44 476 ASP A C 1
ATOM 3702 O O . ASP A 1 476 ? 25.557 -1.509 -9.854 1.00 85.44 476 ASP A O 1
ATOM 3706 N N . CYS A 1 477 ? 26.984 0.037 -9.102 1.00 92.19 477 CYS A N 1
ATOM 3707 C CA . CYS A 1 477 ? 26.036 0.603 -8.148 1.00 92.19 477 CYS A CA 1
ATOM 3708 C C . CYS A 1 477 ? 24.974 1.487 -8.825 1.00 92.19 477 CYS A C 1
ATOM 3710 O O . CYS A 1 477 ? 23.947 1.742 -8.192 1.00 92.19 477 CYS A O 1
ATOM 3712 N N . ILE A 1 478 ? 25.153 1.898 -10.087 1.00 94.44 478 ILE A N 1
ATOM 3713 C CA . ILE A 1 478 ? 24.314 2.885 -10.785 1.00 94.44 478 ILE A CA 1
ATOM 3714 C C . ILE A 1 478 ? 23.403 2.233 -11.835 1.00 94.44 478 ILE A C 1
ATOM 3716 O O . ILE A 1 478 ? 23.863 1.523 -12.734 1.00 94.44 478 ILE A O 1
ATOM 3720 N N . LYS A 1 479 ? 22.104 2.551 -11.767 1.00 94.56 479 LYS A N 1
ATOM 3721 C CA . LYS A 1 479 ? 21.120 2.281 -12.823 1.00 94.56 479 LYS A CA 1
ATOM 3722 C C . LYS A 1 479 ? 20.818 3.529 -13.652 1.00 94.56 479 LYS A C 1
ATOM 3724 O O . LYS A 1 479 ? 20.833 4.625 -13.097 1.00 94.56 479 LYS A O 1
ATOM 3729 N N . SER A 1 480 ? 20.494 3.370 -14.936 1.00 94.56 480 SER A N 1
ATOM 3730 C CA . SER A 1 480 ? 20.066 4.468 -15.815 1.00 94.56 480 SER A CA 1
ATOM 3731 C C . SER A 1 480 ? 18.725 4.216 -16.511 1.00 94.56 480 SER A C 1
ATOM 3733 O O . SER A 1 480 ? 18.345 3.079 -16.806 1.00 94.56 480 SER A O 1
ATOM 3735 N N . TYR A 1 481 ? 18.017 5.307 -16.803 1.00 93.00 481 TYR A N 1
ATOM 3736 C CA . TYR A 1 481 ? 16.720 5.314 -17.472 1.00 93.00 481 TYR A CA 1
ATOM 3737 C C . TYR A 1 481 ? 16.630 6.473 -18.462 1.00 93.00 481 TYR A C 1
ATOM 3739 O O . TYR A 1 481 ? 17.059 7.590 -18.164 1.00 93.00 481 TYR A O 1
ATOM 3747 N N . ILE A 1 482 ? 15.987 6.230 -19.601 1.00 90.94 482 ILE A N 1
ATOM 3748 C CA . ILE A 1 482 ? 15.521 7.282 -20.507 1.00 90.94 482 ILE A CA 1
ATOM 3749 C C . ILE A 1 482 ? 14.034 7.521 -20.238 1.00 90.94 482 ILE A C 1
ATOM 3751 O O . ILE A 1 482 ? 13.210 6.624 -20.405 1.00 90.94 482 ILE A O 1
ATOM 3755 N N . VAL A 1 483 ? 13.694 8.731 -19.798 1.00 89.44 483 VAL A N 1
ATOM 3756 C CA . VAL A 1 483 ? 12.335 9.146 -19.425 1.00 89.44 483 VAL A CA 1
ATOM 3757 C C . VAL A 1 483 ? 11.910 10.298 -20.328 1.00 89.44 483 VAL A C 1
ATOM 3759 O O . VAL A 1 483 ? 12.643 11.272 -20.433 1.00 89.44 483 VAL A O 1
ATOM 3762 N N . GLY A 1 484 ? 10.739 10.245 -20.958 1.00 80.44 484 GLY A N 1
ATOM 3763 C CA . GLY A 1 484 ? 10.215 11.405 -21.685 1.00 80.44 484 GLY A CA 1
ATOM 3764 C C . GLY A 1 484 ? 9.268 11.072 -22.830 1.00 80.44 484 GLY A C 1
ATOM 3765 O O . GLY A 1 484 ? 9.191 9.939 -23.297 1.00 80.44 484 GLY A O 1
ATOM 3766 N N . HIS A 1 485 ? 8.537 12.100 -23.247 1.00 68.06 485 HIS A N 1
ATOM 3767 C CA . HIS A 1 485 ? 7.642 12.117 -24.409 1.00 68.06 485 HIS A CA 1
ATOM 3768 C C . HIS A 1 485 ? 7.517 13.563 -24.912 1.00 68.06 485 HIS A C 1
ATOM 3770 O O . HIS A 1 485 ? 7.613 13.827 -26.103 1.00 68.06 485 HIS A O 1
ATOM 3776 N N . ASP A 1 486 ? 7.330 14.489 -23.966 1.00 74.81 486 ASP A N 1
ATOM 3777 C CA . ASP A 1 486 ? 7.356 15.946 -24.134 1.00 74.81 486 ASP A CA 1
ATOM 3778 C C . ASP A 1 486 ? 7.735 16.562 -22.770 1.00 74.81 486 ASP A C 1
ATOM 3780 O O . ASP A 1 486 ? 6.882 17.026 -22.002 1.00 74.81 486 ASP A O 1
ATOM 3784 N N . SER A 1 487 ? 9.009 16.415 -22.396 1.00 81.06 487 SER A N 1
ATOM 3785 C CA . SER A 1 487 ? 9.564 16.838 -21.103 1.00 81.06 487 SER A CA 1
ATOM 3786 C C . SER A 1 487 ? 10.193 18.234 -21.155 1.00 81.06 487 SER A C 1
ATOM 3788 O O . SER A 1 487 ? 10.329 18.860 -20.105 1.00 81.06 487 SER A O 1
ATOM 3790 N N . LEU A 1 488 ? 10.524 18.750 -22.343 1.00 82.25 488 LEU A N 1
ATOM 3791 C CA . LEU A 1 488 ? 11.045 20.106 -22.545 1.00 82.25 488 LEU A CA 1
ATOM 3792 C C . LEU A 1 488 ? 9.976 21.133 -22.935 1.00 82.25 488 LEU A C 1
ATOM 3794 O O . LEU A 1 488 ? 10.268 22.326 -22.871 1.00 82.25 488 LEU A O 1
ATOM 3798 N N . LYS A 1 489 ? 8.769 20.715 -23.354 1.00 76.50 489 LYS A N 1
ATOM 3799 C CA . LYS A 1 489 ? 7.703 21.618 -23.846 1.00 76.50 489 LYS A CA 1
ATOM 3800 C C . LYS A 1 489 ? 8.150 22.517 -25.006 1.00 76.50 489 LYS A C 1
ATOM 3802 O O . LYS A 1 489 ? 7.626 23.610 -25.204 1.00 76.50 489 LYS A O 1
ATOM 3807 N N . ALA A 1 490 ? 9.132 22.042 -25.773 1.00 69.56 490 ALA A N 1
ATOM 3808 C CA . ALA A 1 490 ? 9.832 22.805 -26.804 1.00 69.56 490 ALA A CA 1
ATOM 3809 C C . ALA A 1 490 ? 9.360 22.489 -28.235 1.00 69.56 490 ALA A C 1
ATOM 3811 O O . ALA A 1 490 ? 9.907 23.041 -29.190 1.00 69.56 490 ALA A O 1
ATOM 3812 N N . THR A 1 491 ? 8.370 21.605 -28.407 1.00 64.88 491 THR A N 1
ATOM 3813 C CA . THR A 1 491 ? 7.835 21.232 -29.724 1.00 64.88 491 THR A CA 1
ATOM 3814 C C . THR A 1 491 ? 6.356 21.577 -29.864 1.00 64.88 491 THR A C 1
ATOM 3816 O O . THR A 1 491 ? 5.556 21.401 -28.946 1.00 64.88 491 THR A O 1
ATOM 3819 N N . ALA A 1 492 ? 5.992 22.115 -31.029 1.00 60.94 492 ALA A N 1
ATOM 3820 C CA . ALA A 1 492 ? 4.616 22.474 -31.341 1.00 60.94 492 ALA A CA 1
ATOM 3821 C C . ALA A 1 492 ? 3.836 21.220 -31.755 1.00 60.94 492 ALA A C 1
ATOM 3823 O O . ALA A 1 492 ? 4.081 20.645 -32.816 1.00 60.94 492 ALA A O 1
ATOM 3824 N N . THR A 1 493 ? 2.879 20.808 -30.925 1.00 58.47 493 THR A N 1
ATOM 3825 C CA . THR A 1 493 ? 2.000 19.658 -31.170 1.00 58.47 493 THR A CA 1
ATOM 3826 C C . THR A 1 493 ? 0.921 19.980 -32.206 1.00 58.47 493 THR A C 1
ATOM 3828 O O . THR A 1 493 ? -0.259 20.124 -31.892 1.00 58.47 493 THR A O 1
ATOM 3831 N N . HIS A 1 494 ? 1.318 20.061 -33.475 1.00 55.16 494 HIS A N 1
ATOM 3832 C CA . HIS A 1 494 ? 0.375 20.048 -34.591 1.00 55.16 494 HIS A CA 1
ATOM 3833 C C . HIS A 1 494 ? -0.021 18.601 -34.922 1.00 55.16 494 HIS A C 1
ATOM 3835 O O . HIS A 1 494 ? 0.802 17.806 -35.364 1.00 55.16 494 HIS A O 1
ATOM 3841 N N . GLU A 1 495 ? -1.291 18.276 -34.669 1.00 55.62 495 GLU A N 1
ATOM 3842 C CA . GLU A 1 495 ? -2.007 17.083 -35.153 1.00 55.62 495 GLU A CA 1
ATOM 3843 C C . GLU A 1 495 ? -1.255 15.738 -35.042 1.00 55.62 495 GLU A C 1
ATOM 3845 O O . GLU A 1 495 ? -0.883 15.105 -36.026 1.00 55.62 495 GLU A O 1
ATOM 3850 N N . GLY A 1 496 ? -1.105 15.253 -33.805 1.00 54.22 496 GLY A N 1
ATOM 3851 C CA . GLY A 1 496 ? -1.102 13.816 -33.478 1.00 54.22 496 GLY A CA 1
ATOM 3852 C C . GLY A 1 496 ? 0.090 12.951 -33.916 1.00 54.22 496 GLY A C 1
ATOM 3853 O O . GLY A 1 496 ? 0.196 11.821 -33.442 1.00 54.22 496 GLY A O 1
ATOM 3854 N N . THR A 1 497 ? 0.998 13.445 -34.758 1.00 52.09 497 THR A N 1
ATOM 3855 C CA . THR A 1 497 ? 2.125 12.660 -35.297 1.00 52.09 497 THR A CA 1
ATOM 3856 C C . THR A 1 497 ? 3.475 13.183 -34.807 1.00 52.09 497 THR A C 1
ATOM 3858 O O . THR A 1 497 ? 4.099 14.037 -35.431 1.00 52.09 497 THR A O 1
ATOM 3861 N N . PHE A 1 498 ? 3.972 12.626 -33.699 1.00 54.75 498 PHE A N 1
ATOM 3862 C CA . PHE A 1 498 ? 5.355 12.847 -33.266 1.00 54.75 498 PHE A CA 1
ATOM 3863 C C . PHE A 1 498 ? 6.328 12.116 -34.202 1.00 54.75 498 PHE A C 1
ATOM 3865 O O . PHE A 1 498 ? 6.422 10.886 -34.169 1.00 54.75 498 PHE A O 1
ATOM 3872 N N . SER A 1 499 ? 7.116 12.856 -34.990 1.00 59.09 499 SER A N 1
ATOM 3873 C CA . SER A 1 499 ? 8.347 12.289 -35.559 1.00 59.09 499 SER A CA 1
ATOM 3874 C C . SER A 1 499 ? 9.334 11.995 -34.425 1.00 59.09 499 SER A C 1
ATOM 3876 O O . SER A 1 499 ? 9.521 12.822 -33.529 1.00 59.09 499 SER A O 1
ATOM 3878 N N . ARG A 1 500 ? 10.045 10.860 -34.499 1.00 60.84 500 ARG A N 1
ATOM 3879 C CA . ARG A 1 500 ? 11.173 10.538 -33.595 1.00 60.84 500 ARG A CA 1
ATOM 3880 C C . ARG A 1 500 ? 12.248 11.633 -33.558 1.00 60.84 500 ARG A C 1
ATOM 3882 O O . ARG A 1 500 ? 13.019 11.703 -32.609 1.00 60.84 500 ARG A O 1
ATOM 3889 N N . GLU A 1 501 ? 12.308 12.479 -34.580 1.00 59.19 501 GLU A N 1
ATOM 3890 C CA . GLU A 1 501 ? 13.292 13.556 -34.730 1.00 59.19 501 GLU A CA 1
ATOM 3891 C C . GLU A 1 501 ? 12.955 14.807 -33.901 1.00 59.19 501 GLU A C 1
ATOM 3893 O O . GLU A 1 501 ? 13.836 15.631 -33.652 1.00 59.19 501 GLU A O 1
ATOM 3898 N N . GLN A 1 502 ? 11.703 14.928 -33.448 1.00 65.00 502 GLN A N 1
ATOM 3899 C CA . GLN A 1 502 ? 11.194 16.032 -32.626 1.00 65.00 502 GLN A CA 1
ATOM 3900 C C . GLN A 1 502 ? 11.022 15.644 -31.145 1.00 65.00 502 GLN A C 1
ATOM 3902 O O . GLN A 1 502 ? 10.584 16.457 -30.341 1.00 65.00 502 GLN A O 1
ATOM 3907 N N . MET A 1 503 ? 11.377 14.418 -30.757 1.00 78.50 503 MET A N 1
ATOM 3908 C CA . MET A 1 503 ? 11.257 13.971 -29.367 1.00 78.50 503 MET A CA 1
ATOM 3909 C C . MET A 1 503 ? 12.294 14.635 -28.455 1.00 78.50 503 MET A C 1
ATOM 3911 O O . MET A 1 503 ? 13.431 14.909 -28.855 1.00 78.50 503 MET A O 1
ATOM 3915 N N . ASP A 1 504 ? 11.922 14.817 -27.193 1.00 86.88 504 ASP A N 1
ATOM 3916 C CA . ASP A 1 504 ? 12.845 15.134 -26.112 1.00 86.88 504 ASP A CA 1
ATOM 3917 C C . ASP A 1 504 ? 12.760 14.089 -24.995 1.00 86.88 504 ASP A C 1
ATOM 3919 O O . ASP A 1 504 ? 11.743 13.413 -24.816 1.00 86.88 504 ASP A O 1
ATOM 3923 N N . ILE A 1 505 ? 13.881 13.916 -24.299 1.00 91.06 505 ILE A N 1
ATOM 3924 C CA . ILE A 1 505 ? 14.047 12.932 -23.235 1.00 91.06 505 ILE A CA 1
ATOM 3925 C C . ILE A 1 505 ? 14.854 13.511 -22.078 1.00 91.06 505 ILE A C 1
ATOM 3927 O O . ILE A 1 505 ? 15.532 14.535 -22.193 1.00 91.06 505 ILE A O 1
ATOM 3931 N N . ARG A 1 506 ? 14.818 12.796 -20.961 1.00 94.12 506 ARG A N 1
ATOM 3932 C CA . ARG A 1 506 ? 15.548 13.045 -19.730 1.00 94.12 506 ARG A CA 1
ATOM 3933 C C . ARG A 1 506 ? 16.279 11.763 -19.343 1.00 94.12 506 ARG A C 1
ATOM 3935 O O . ARG A 1 506 ? 15.652 10.742 -19.066 1.00 94.12 506 ARG A O 1
ATOM 3942 N N . LEU A 1 507 ? 17.608 11.809 -19.364 1.00 96.12 507 LEU A N 1
ATOM 3943 C 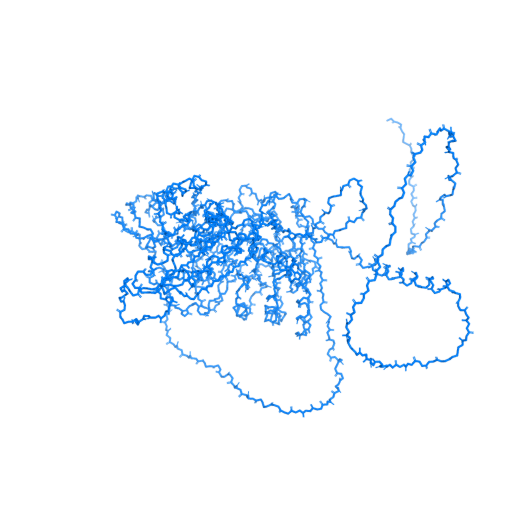CA . LEU A 1 507 ? 18.445 10.779 -18.760 1.00 96.12 507 LEU A CA 1
ATOM 3944 C C . LEU A 1 507 ? 18.297 10.902 -17.245 1.00 96.12 507 LEU A C 1
ATOM 3946 O O . LEU A 1 507 ? 18.548 11.975 -16.702 1.00 96.12 507 LEU A O 1
ATOM 3950 N N . ARG A 1 508 ? 17.920 9.814 -16.580 1.00 96.56 508 ARG A N 1
ATOM 3951 C CA . ARG A 1 508 ? 17.917 9.648 -15.123 1.00 96.56 508 ARG A CA 1
ATOM 3952 C C . ARG A 1 508 ? 18.967 8.603 -14.766 1.00 96.56 508 ARG A C 1
ATOM 3954 O O . ARG A 1 508 ? 18.984 7.539 -15.376 1.00 96.56 508 ARG A O 1
ATOM 3961 N N . MET A 1 509 ? 19.800 8.868 -13.767 1.00 97.38 509 MET A N 1
ATOM 3962 C CA . MET A 1 509 ? 20.719 7.887 -13.186 1.00 97.38 509 MET A CA 1
ATOM 3963 C C . MET A 1 509 ? 20.531 7.837 -11.663 1.00 97.38 509 MET A C 1
ATOM 3965 O O . MET A 1 509 ? 20.512 8.876 -11.004 1.00 97.38 509 MET A O 1
ATOM 3969 N N . ASP A 1 510 ? 20.396 6.632 -11.108 1.00 96.44 510 ASP A N 1
ATOM 3970 C CA . ASP A 1 510 ? 20.182 6.350 -9.682 1.00 96.44 510 ASP A CA 1
ATOM 3971 C C . ASP A 1 510 ? 21.241 5.364 -9.178 1.00 96.44 510 ASP A C 1
ATOM 3973 O O . ASP A 1 510 ? 21.306 4.220 -9.632 1.00 96.44 510 ASP A O 1
ATOM 3977 N N . GLY A 1 511 ? 22.048 5.780 -8.203 1.00 95.69 511 GLY A N 1
ATOM 3978 C CA . GLY A 1 511 ? 23.049 4.936 -7.555 1.00 95.69 511 GLY A CA 1
ATOM 3979 C C . GLY A 1 511 ? 22.709 4.638 -6.098 1.00 95.69 511 GLY A C 1
ATOM 3980 O O . GLY A 1 511 ? 22.204 5.510 -5.393 1.00 95.69 511 GLY A O 1
ATOM 3981 N N . LEU A 1 512 ? 23.012 3.419 -5.636 1.00 95.81 512 LEU A N 1
ATOM 3982 C CA . LEU A 1 512 ? 22.995 3.040 -4.216 1.00 95.81 512 LEU A CA 1
ATOM 3983 C C . LEU A 1 512 ? 24.405 2.611 -3.798 1.00 95.81 512 LEU A C 1
ATOM 3985 O O . LEU A 1 512 ? 24.898 1.574 -4.239 1.00 95.81 512 LEU A O 1
ATOM 3989 N N . PHE A 1 513 ? 25.038 3.394 -2.932 1.00 95.94 513 PHE A N 1
ATOM 3990 C CA . PHE A 1 513 ? 26.440 3.254 -2.553 1.00 95.94 513 PHE A CA 1
ATOM 3991 C C . PHE A 1 513 ? 26.581 2.942 -1.062 1.00 95.94 513 PHE A C 1
ATOM 3993 O O . PHE A 1 513 ? 25.795 3.408 -0.243 1.00 95.94 513 PHE A O 1
ATOM 4000 N N . LYS A 1 514 ? 27.620 2.192 -0.678 1.00 94.25 514 LYS A N 1
ATOM 4001 C CA . LYS A 1 514 ? 27.903 1.905 0.742 1.00 94.25 514 LYS A CA 1
ATOM 4002 C C . LYS A 1 514 ? 28.373 3.149 1.507 1.00 94.25 514 LYS A C 1
ATOM 4004 O O . LYS A 1 514 ? 27.977 3.352 2.650 1.00 94.25 514 LYS A O 1
ATOM 4009 N N . LEU A 1 515 ? 29.210 3.966 0.867 1.00 95.69 515 LEU A N 1
ATOM 4010 C CA . LEU A 1 515 ? 29.855 5.145 1.448 1.00 95.69 515 LEU A CA 1
ATOM 4011 C C . LEU A 1 515 ? 29.192 6.436 0.954 1.00 95.69 515 LEU A C 1
ATOM 4013 O O . LEU A 1 515 ? 28.670 6.484 -0.163 1.00 95.69 515 LEU A O 1
ATOM 4017 N N . LYS A 1 516 ? 29.219 7.488 1.780 1.00 96.56 516 LYS A N 1
ATOM 4018 C CA . LYS A 1 516 ? 28.617 8.790 1.446 1.00 96.56 516 LYS A CA 1
ATOM 4019 C C . LYS A 1 516 ? 29.385 9.466 0.316 1.00 96.56 516 LYS A C 1
ATOM 4021 O O . LYS A 1 516 ? 28.799 10.066 -0.578 1.00 96.56 516 LYS A O 1
ATOM 4026 N N . GLU A 1 517 ? 30.699 9.331 0.371 1.00 97.38 517 GLU A N 1
ATOM 4027 C CA . GLU A 1 517 ? 31.697 9.947 -0.492 1.00 97.38 517 GLU A CA 1
ATOM 4028 C C . GLU A 1 517 ? 31.482 9.511 -1.946 1.00 97.38 517 GLU A C 1
ATOM 4030 O O . GLU A 1 517 ? 31.483 10.342 -2.846 1.00 97.38 517 GLU A O 1
ATOM 4035 N N . HIS A 1 518 ? 31.155 8.232 -2.161 1.00 97.50 518 HIS A N 1
ATOM 4036 C CA . HIS A 1 518 ? 30.813 7.678 -3.474 1.00 97.50 518 HIS A CA 1
ATOM 4037 C C . HIS A 1 518 ? 29.521 8.293 -4.041 1.00 97.50 518 HIS A C 1
ATOM 4039 O O . HIS A 1 518 ? 29.465 8.642 -5.217 1.00 97.50 518 HIS A O 1
ATOM 4045 N N . ALA A 1 519 ? 28.488 8.473 -3.206 1.00 97.50 519 ALA A N 1
ATOM 4046 C CA . ALA A 1 519 ? 27.232 9.101 -3.623 1.00 97.50 519 ALA A CA 1
ATOM 4047 C C . ALA A 1 519 ? 27.405 10.597 -3.944 1.00 97.50 519 ALA A C 1
ATOM 4049 O O . ALA A 1 519 ? 26.759 11.107 -4.858 1.00 97.50 519 ALA A O 1
ATOM 4050 N N . VAL A 1 520 ? 28.280 11.291 -3.207 1.00 97.81 520 VAL A N 1
ATOM 4051 C CA . VAL A 1 520 ? 28.639 12.696 -3.454 1.00 97.81 520 VAL A CA 1
ATOM 4052 C C . VAL A 1 520 ? 29.456 12.833 -4.741 1.00 97.81 520 VAL A C 1
ATOM 4054 O O . VAL A 1 520 ? 29.096 13.661 -5.573 1.00 97.81 520 VAL A O 1
ATOM 4057 N N . CYS A 1 521 ? 30.474 11.991 -4.944 1.00 97.56 521 CYS A N 1
ATOM 4058 C CA . CYS A 1 521 ? 31.269 11.940 -6.174 1.00 97.56 521 CYS A CA 1
ATOM 4059 C C . CYS A 1 521 ? 30.381 11.686 -7.399 1.00 97.56 521 CYS A C 1
ATOM 4061 O O . CYS A 1 521 ? 30.371 12.500 -8.314 1.00 97.56 521 CYS A O 1
ATOM 4063 N N . PHE A 1 522 ? 29.528 10.655 -7.380 1.00 98.31 522 PHE A N 1
ATOM 4064 C CA . PHE A 1 522 ? 28.579 10.403 -8.473 1.00 98.31 522 PHE A CA 1
ATOM 4065 C C . PHE A 1 522 ? 27.691 11.620 -8.794 1.00 98.31 522 PHE A C 1
ATOM 4067 O O . PHE A 1 522 ? 27.482 11.944 -9.962 1.00 98.31 522 PHE A O 1
ATOM 4074 N N . VAL A 1 523 ? 27.195 12.331 -7.776 1.00 98.12 523 VAL A N 1
ATOM 4075 C CA . VAL A 1 523 ? 26.413 13.564 -7.968 1.00 98.12 523 VAL A CA 1
ATOM 4076 C C . VAL A 1 523 ? 27.255 14.696 -8.572 1.00 98.12 523 VAL A C 1
ATOM 4078 O O . VAL A 1 523 ? 26.739 15.459 -9.393 1.00 98.12 523 VAL A O 1
ATOM 4081 N N . GLN A 1 524 ? 28.530 14.813 -8.201 1.00 97.44 524 GLN A N 1
ATOM 4082 C CA . GLN A 1 524 ? 29.461 15.799 -8.759 1.00 97.44 524 GLN A CA 1
ATOM 4083 C C . GLN A 1 524 ? 29.783 15.497 -10.229 1.00 97.44 524 GLN A C 1
ATOM 4085 O O . GLN A 1 524 ? 29.571 16.373 -11.068 1.00 97.44 524 GLN A O 1
ATOM 4090 N N . GLU A 1 525 ? 30.160 14.259 -10.561 1.00 97.62 525 GLU A N 1
ATOM 4091 C CA . GLU A 1 525 ? 30.441 13.835 -11.942 1.00 97.62 525 GLU A CA 1
ATOM 4092 C C . GLU A 1 525 ? 29.204 13.947 -12.842 1.00 97.62 525 GLU A C 1
ATOM 4094 O O . GLU A 1 525 ? 29.284 14.426 -13.973 1.00 97.62 525 GLU A O 1
ATOM 4099 N N . PHE A 1 526 ? 28.016 13.608 -12.329 1.00 98.31 526 PHE A N 1
ATOM 4100 C CA . PHE A 1 526 ? 26.774 13.846 -13.066 1.00 98.31 526 PHE A CA 1
ATOM 4101 C C . PHE A 1 526 ? 26.540 15.346 -13.317 1.00 98.31 526 PHE A C 1
ATOM 4103 O O . PHE A 1 526 ? 26.130 15.745 -14.407 1.00 98.31 526 PHE A O 1
ATOM 4110 N N . THR A 1 527 ? 26.820 16.204 -12.331 1.00 97.75 527 THR A N 1
ATOM 4111 C CA . THR A 1 527 ? 26.669 17.664 -12.475 1.00 97.75 527 THR A CA 1
ATOM 4112 C C . THR A 1 527 ? 27.671 18.249 -13.481 1.00 97.75 527 THR A C 1
ATOM 4114 O O . THR A 1 527 ? 27.339 19.207 -14.185 1.00 97.75 527 THR A O 1
ATOM 4117 N N . ALA A 1 528 ? 28.858 17.647 -13.624 1.00 97.19 528 ALA A N 1
ATOM 4118 C CA . ALA A 1 528 ? 29.887 18.061 -14.582 1.00 97.19 528 ALA A CA 1
ATOM 4119 C C . ALA A 1 528 ? 29.435 17.974 -16.056 1.00 97.19 528 ALA A C 1
ATOM 4121 O O . ALA A 1 528 ? 30.016 18.648 -16.915 1.00 97.19 528 ALA A O 1
ATOM 4122 N N . LEU A 1 529 ? 28.355 17.235 -16.358 1.00 97.88 529 LEU A N 1
ATOM 4123 C CA . LEU A 1 529 ? 27.722 17.209 -17.682 1.00 97.88 529 LEU A CA 1
ATOM 4124 C C . LEU A 1 529 ? 27.277 18.593 -18.188 1.00 97.88 529 LEU A C 1
ATOM 4126 O O . LEU A 1 529 ? 27.175 18.764 -19.400 1.00 97.88 529 LEU A O 1
ATOM 4130 N N . TYR A 1 530 ? 27.042 19.584 -17.314 1.00 93.12 530 TYR A N 1
ATOM 4131 C CA . TYR A 1 530 ? 26.648 20.938 -17.740 1.00 93.12 530 TYR A CA 1
ATOM 4132 C C . TYR A 1 530 ? 27.656 21.600 -18.689 1.00 93.12 530 TYR A C 1
ATOM 4134 O O . TYR A 1 530 ? 27.259 22.367 -19.565 1.00 93.12 530 TYR A O 1
ATOM 4142 N N . THR A 1 531 ? 28.948 21.327 -18.497 1.00 94.50 531 THR A N 1
ATOM 4143 C CA . THR A 1 531 ? 30.051 21.944 -19.253 1.00 94.50 531 THR A CA 1
ATOM 4144 C C . THR A 1 531 ? 30.884 20.934 -20.032 1.00 94.50 531 THR A C 1
ATOM 4146 O O . THR A 1 531 ? 31.511 21.308 -21.016 1.00 94.50 531 THR A O 1
ATOM 4149 N N . ASN A 1 532 ? 30.889 19.667 -19.606 1.00 96.56 532 ASN A N 1
ATOM 4150 C CA . ASN A 1 532 ? 31.720 18.601 -20.179 1.00 96.56 532 ASN A CA 1
ATOM 4151 C C . ASN A 1 532 ? 30.893 17.513 -20.890 1.00 96.56 532 ASN A C 1
ATOM 4153 O O . ASN A 1 532 ? 31.452 16.582 -21.464 1.00 96.56 532 ASN A O 1
ATOM 4157 N N . GLY A 1 533 ? 29.561 17.599 -20.822 1.00 96.06 533 GLY A N 1
ATOM 4158 C CA . GLY A 1 533 ? 28.649 16.636 -21.429 1.00 96.06 533 GLY A CA 1
ATOM 4159 C C . GLY A 1 533 ? 28.312 16.937 -22.898 1.00 96.06 533 GLY A C 1
ATOM 4160 O O . GLY A 1 533 ? 28.723 17.955 -23.459 1.00 96.06 533 GLY A O 1
ATOM 4161 N N . PRO A 1 534 ? 27.520 16.062 -23.542 1.00 97.12 534 PRO A N 1
ATOM 4162 C CA . PRO A 1 534 ? 27.071 16.245 -24.918 1.00 97.12 534 PRO A CA 1
ATOM 4163 C C . PRO A 1 534 ? 26.252 17.527 -25.123 1.00 97.12 534 PRO A C 1
ATOM 4165 O O . PRO A 1 534 ? 25.522 17.973 -24.237 1.00 97.12 534 PRO A O 1
ATOM 4168 N N . ALA A 1 535 ? 26.338 18.091 -26.330 1.00 95.00 535 ALA A N 1
ATOM 4169 C CA . ALA A 1 535 ? 25.747 19.385 -26.669 1.00 95.00 535 ALA A CA 1
ATOM 4170 C C . ALA A 1 535 ? 24.238 19.492 -26.358 1.00 95.00 535 ALA A C 1
ATOM 4172 O O . ALA A 1 535 ? 23.468 18.549 -26.560 1.00 95.00 535 ALA A O 1
ATOM 4173 N N . ALA A 1 536 ? 23.817 20.688 -25.932 1.00 91.69 536 ALA A N 1
ATOM 4174 C CA . ALA A 1 536 ? 22.431 21.014 -25.580 1.00 91.69 536 ALA A CA 1
ATOM 4175 C C . ALA A 1 536 ? 21.813 20.095 -24.500 1.00 91.69 536 ALA A C 1
ATOM 4177 O O . ALA A 1 536 ? 20.625 19.771 -24.560 1.00 91.69 536 ALA A O 1
ATOM 4178 N N . GLY A 1 537 ? 22.621 19.674 -23.519 1.00 93.50 537 GLY A N 1
ATOM 4179 C CA . GLY A 1 537 ? 22.134 19.128 -22.251 1.00 93.50 537 GLY A CA 1
ATOM 4180 C C . GLY A 1 537 ? 21.692 20.241 -21.300 1.00 93.50 537 GLY A C 1
ATOM 4181 O O . GLY A 1 537 ? 22.340 21.285 -21.229 1.00 93.50 537 GLY A O 1
ATOM 4182 N N . GLY A 1 538 ? 20.597 20.044 -20.563 1.00 92.56 538 GLY A N 1
ATOM 4183 C CA . GLY A 1 538 ? 20.099 21.074 -19.648 1.00 92.56 538 GLY A CA 1
ATOM 4184 C C . GLY A 1 538 ? 19.078 20.611 -18.610 1.00 92.56 538 GLY A C 1
ATOM 4185 O O . GLY A 1 538 ? 18.559 19.492 -18.649 1.00 92.56 538 GLY A O 1
ATOM 4186 N N . GLY A 1 539 ? 18.789 21.507 -17.661 1.00 92.50 539 GLY A N 1
ATOM 4187 C CA . GLY A 1 539 ? 17.829 21.272 -16.581 1.00 92.50 539 GLY A CA 1
ATOM 4188 C C . GLY A 1 539 ? 18.282 20.188 -15.603 1.00 92.50 539 GLY A C 1
ATOM 4189 O O . GLY A 1 539 ? 17.474 19.318 -15.258 1.00 92.50 539 GLY A O 1
ATOM 4190 N N . ILE A 1 540 ? 19.564 20.204 -15.205 1.00 95.38 540 ILE A N 1
ATOM 4191 C CA . ILE A 1 540 ? 20.103 19.202 -14.281 1.00 95.38 540 ILE A CA 1
ATOM 4192 C C . ILE A 1 540 ? 19.387 19.278 -12.931 1.00 95.38 540 ILE A C 1
ATOM 4194 O O . ILE A 1 540 ? 19.262 20.354 -12.348 1.00 95.38 540 ILE A O 1
ATOM 4198 N N . CYS A 1 541 ? 18.961 18.123 -12.423 1.00 96.38 541 CYS A N 1
ATOM 4199 C CA . CYS A 1 541 ? 18.516 17.954 -11.043 1.00 96.38 541 CYS A CA 1
ATOM 4200 C C . CYS A 1 541 ? 19.292 16.799 -10.410 1.00 96.38 541 CYS A C 1
ATOM 4202 O O . CYS A 1 541 ? 19.312 15.700 -10.957 1.00 96.38 541 CYS A O 1
ATOM 4204 N N . THR A 1 542 ? 19.928 17.035 -9.266 1.00 97.31 542 THR A N 1
ATOM 4205 C CA . THR A 1 542 ? 20.707 16.026 -8.539 1.00 97.31 542 THR A CA 1
ATOM 4206 C C . THR A 1 542 ? 20.365 16.037 -7.055 1.00 97.31 542 THR A C 1
ATOM 4208 O O . THR A 1 542 ? 19.749 16.971 -6.538 1.00 97.31 542 THR A O 1
ATOM 4211 N N . GLY A 1 543 ? 20.763 14.982 -6.352 1.00 96.94 543 GLY A N 1
ATOM 4212 C CA . GLY A 1 543 ? 20.698 14.935 -4.899 1.00 96.94 543 GLY A CA 1
ATOM 4213 C C . GLY A 1 543 ? 21.258 13.637 -4.342 1.00 96.94 543 GLY A C 1
ATOM 4214 O O . GLY A 1 543 ? 21.515 12.683 -5.075 1.00 96.94 543 GLY A O 1
ATOM 4215 N N . HIS A 1 544 ? 21.468 13.605 -3.030 1.00 96.06 544 HIS A N 1
ATOM 4216 C CA . HIS A 1 544 ? 21.870 12.401 -2.314 1.00 96.06 544 HIS A CA 1
ATOM 4217 C C . HIS A 1 544 ? 21.230 12.364 -0.924 1.00 96.06 544 HIS A C 1
ATOM 4219 O O . HIS A 1 544 ? 20.936 13.406 -0.339 1.00 96.06 544 HIS A O 1
ATOM 4225 N N . LYS A 1 545 ? 21.012 11.163 -0.381 1.00 93.12 545 LYS A N 1
ATOM 4226 C CA . LYS A 1 545 ? 20.517 10.963 0.990 1.00 93.12 545 LYS A CA 1
ATOM 4227 C C . LYS A 1 545 ? 20.976 9.628 1.566 1.00 93.12 545 LYS A C 1
ATOM 4229 O O . LYS A 1 545 ? 21.194 8.674 0.820 1.00 93.12 545 LYS A O 1
ATOM 4234 N N . LYS A 1 546 ? 21.068 9.548 2.894 1.00 91.62 546 LYS A N 1
ATOM 4235 C CA . LYS A 1 546 ? 21.233 8.275 3.604 1.00 91.62 546 LYS A CA 1
ATOM 4236 C C . LYS A 1 546 ? 19.945 7.467 3.451 1.00 91.62 546 LYS A C 1
ATOM 4238 O O . LYS A 1 546 ? 18.862 8.023 3.638 1.00 91.62 546 LYS A O 1
ATOM 4243 N N . GLU A 1 547 ? 20.043 6.181 3.138 1.00 90.44 547 GLU A N 1
ATOM 4244 C CA . GLU A 1 547 ? 18.890 5.277 3.139 1.00 90.44 547 GLU A CA 1
ATOM 4245 C C . GLU A 1 547 ? 18.924 4.364 4.363 1.00 90.44 547 GLU A C 1
ATOM 4247 O O . GLU A 1 547 ? 19.973 3.843 4.744 1.00 90.44 547 GLU A O 1
ATOM 4252 N N . ILE A 1 548 ? 17.751 4.145 4.954 1.00 88.75 548 ILE A N 1
ATOM 4253 C CA . ILE A 1 548 ? 17.522 3.115 5.966 1.00 88.75 548 ILE A CA 1
ATOM 4254 C C . ILE A 1 548 ? 16.544 2.099 5.386 1.00 88.75 548 ILE A C 1
ATOM 4256 O O . ILE A 1 548 ? 15.484 2.457 4.862 1.00 88.75 548 ILE A O 1
ATOM 4260 N N . VAL A 1 549 ? 16.914 0.825 5.482 1.00 89.44 549 VAL A N 1
ATOM 4261 C CA . VAL A 1 549 ? 16.038 -0.308 5.184 1.00 89.44 549 VAL A CA 1
ATOM 4262 C C . VAL A 1 549 ? 15.475 -0.846 6.492 1.00 89.44 549 VAL A C 1
ATOM 4264 O O . VAL A 1 549 ? 16.145 -0.815 7.521 1.00 89.44 549 VAL A O 1
ATOM 4267 N N . LEU A 1 550 ? 14.242 -1.343 6.462 1.00 89.38 550 LEU A N 1
ATOM 4268 C CA . LEU A 1 550 ? 13.680 -2.086 7.582 1.00 89.38 550 LEU A CA 1
ATOM 4269 C C . LEU A 1 550 ? 13.961 -3.572 7.362 1.00 89.38 550 LEU A C 1
ATOM 4271 O O . LEU A 1 550 ? 13.286 -4.233 6.571 1.00 89.38 550 LEU A O 1
ATOM 4275 N N . GLN A 1 551 ? 15.000 -4.082 8.022 1.00 89.69 551 GLN A N 1
ATOM 4276 C CA . GLN A 1 551 ? 15.322 -5.501 8.001 1.00 89.69 551 GLN A CA 1
ATOM 4277 C C . GLN A 1 551 ? 14.204 -6.279 8.696 1.00 89.69 551 GLN A C 1
ATOM 4279 O O . GLN A 1 551 ? 13.795 -5.954 9.811 1.00 89.69 551 GLN A O 1
ATOM 4284 N N . LYS A 1 552 ? 13.712 -7.313 8.015 1.00 91.44 552 LYS A N 1
ATOM 4285 C CA . LYS A 1 552 ? 12.611 -8.157 8.476 1.00 91.44 552 LYS A CA 1
ATOM 4286 C C . LYS A 1 552 ? 13.164 -9.328 9.280 1.00 91.44 552 LYS A C 1
ATOM 4288 O O . LYS A 1 552 ? 14.039 -10.042 8.793 1.00 91.44 552 LYS A O 1
ATOM 4293 N N . GLN A 1 553 ? 12.638 -9.539 10.480 1.00 93.56 553 GLN A N 1
ATOM 4294 C CA . GLN A 1 553 ? 12.909 -10.722 11.296 1.00 93.56 553 GLN A CA 1
ATOM 4295 C C . GLN A 1 553 ? 11.629 -11.235 11.962 1.00 93.56 553 GLN A C 1
ATOM 4297 O O . GLN A 1 553 ? 10.639 -10.514 12.056 1.00 93.56 553 GLN A O 1
ATOM 4302 N N . LEU A 1 554 ? 11.639 -12.492 12.403 1.00 95.38 554 LEU A N 1
ATOM 4303 C CA . LEU A 1 554 ? 10.523 -13.101 13.126 1.00 95.38 554 LEU A CA 1
ATOM 4304 C C . LEU A 1 554 ? 10.878 -13.225 14.608 1.00 95.38 554 LEU A C 1
ATOM 4306 O O . LEU A 1 554 ? 11.893 -13.836 14.944 1.00 95.38 554 LEU A O 1
ATOM 4310 N N . VAL A 1 555 ? 10.035 -12.671 15.476 1.00 94.19 555 VAL A N 1
ATOM 4311 C CA . VAL A 1 555 ? 10.199 -12.691 16.938 1.00 94.19 555 VAL A CA 1
ATOM 4312 C C . VAL A 1 555 ? 9.087 -13.495 17.601 1.00 94.19 555 VAL A C 1
ATOM 4314 O O . VAL A 1 555 ? 7.955 -13.512 17.122 1.00 94.19 555 VAL A O 1
ATOM 4317 N N . GLU A 1 556 ? 9.407 -14.171 18.701 1.00 93.75 556 GLU A N 1
ATOM 4318 C CA . GLU A 1 556 ? 8.414 -14.910 19.485 1.00 93.75 556 GLU A CA 1
ATOM 4319 C C . GLU A 1 556 ? 7.445 -13.937 20.189 1.00 93.75 556 GLU A C 1
ATOM 4321 O O . GLU A 1 556 ? 7.830 -12.847 20.633 1.00 93.75 556 GLU A O 1
ATOM 4326 N N . ARG A 1 557 ? 6.173 -14.329 20.309 1.00 92.25 557 ARG A N 1
ATOM 4327 C CA . ARG A 1 557 ? 5.115 -13.516 20.941 1.00 92.25 557 ARG A CA 1
ATOM 4328 C C . ARG A 1 557 ? 5.348 -13.216 22.417 1.00 92.25 557 ARG A C 1
ATOM 4330 O O . ARG A 1 557 ? 5.059 -12.108 22.860 1.00 92.25 557 ARG A O 1
ATOM 4337 N N . ASP A 1 558 ? 5.851 -14.194 23.159 1.00 88.56 558 ASP A N 1
ATOM 4338 C CA . ASP A 1 558 ? 6.174 -14.095 24.587 1.00 88.56 558 ASP A CA 1
ATOM 4339 C C . ASP A 1 558 ? 7.277 -13.061 24.863 1.00 88.56 558 ASP A C 1
ATOM 4341 O O . ASP A 1 558 ? 7.255 -12.391 25.891 1.00 88.56 558 ASP A O 1
ATOM 4345 N N . ASN A 1 559 ? 8.185 -12.871 23.902 1.00 88.38 559 ASN A N 1
ATOM 4346 C CA . ASN A 1 559 ? 9.264 -11.887 23.915 1.00 88.38 559 ASN A CA 1
ATOM 4347 C C . ASN A 1 559 ? 8.839 -10.500 23.384 1.00 88.38 559 ASN A C 1
ATOM 4349 O O . ASN A 1 559 ? 9.648 -9.572 23.419 1.00 88.38 559 ASN A O 1
ATOM 4353 N N . THR A 1 560 ? 7.603 -10.344 22.894 1.00 90.81 560 THR A N 1
ATOM 4354 C CA . THR A 1 560 ? 7.083 -9.077 22.355 1.00 90.81 560 THR A CA 1
ATOM 4355 C C . THR A 1 560 ? 6.077 -8.473 23.331 1.00 90.81 560 THR A C 1
ATOM 4357 O O . THR A 1 560 ? 5.090 -9.116 23.695 1.00 90.81 560 THR A O 1
ATOM 4360 N N . PHE A 1 561 ? 6.288 -7.219 23.732 1.00 91.81 561 PHE A N 1
ATOM 4361 C CA . PHE A 1 561 ? 5.462 -6.545 24.733 1.00 91.81 561 PHE A CA 1
ATOM 4362 C C . PHE A 1 561 ? 4.881 -5.236 24.210 1.00 91.81 561 PHE A C 1
ATOM 4364 O O . PHE A 1 561 ? 5.481 -4.557 23.380 1.00 91.81 561 PHE A O 1
ATOM 4371 N N . TRP A 1 562 ? 3.722 -4.856 24.730 1.00 93.00 562 TRP A N 1
ATOM 4372 C CA . TRP A 1 562 ? 3.049 -3.603 24.413 1.00 93.00 562 TRP A CA 1
ATOM 4373 C C . TRP A 1 562 ? 2.445 -2.980 25.673 1.00 93.00 562 TRP A C 1
ATOM 4375 O O . TRP A 1 562 ? 2.247 -3.641 26.694 1.00 93.00 562 TRP A O 1
ATOM 4385 N N . GLY A 1 563 ? 2.164 -1.687 25.603 1.00 92.50 563 GLY A N 1
ATOM 4386 C CA . GLY A 1 563 ? 1.503 -0.926 26.654 1.00 92.50 563 GLY A CA 1
ATOM 4387 C C . GLY A 1 563 ? 0.673 0.201 26.055 1.00 92.50 563 GLY A C 1
ATOM 4388 O O . GLY A 1 563 ? 0.637 0.390 24.835 1.00 92.50 563 GLY A O 1
ATOM 4389 N N . PHE A 1 564 ? -0.009 0.949 26.917 1.00 93.94 564 PHE A N 1
ATOM 4390 C CA . PHE A 1 564 ? -0.769 2.116 26.493 1.00 93.94 564 PHE A CA 1
ATOM 4391 C C . PHE A 1 564 ? -0.792 3.220 27.556 1.00 93.94 564 PHE A C 1
ATOM 4393 O O . PHE A 1 564 ? -0.646 2.959 28.748 1.00 93.94 564 PHE A O 1
ATOM 4400 N N . GLU A 1 565 ? -1.007 4.459 27.114 1.00 95.12 565 GLU A N 1
ATOM 4401 C CA . GLU A 1 565 ? -1.180 5.642 27.964 1.00 95.12 565 GLU A CA 1
ATOM 4402 C C . GLU A 1 565 ? -2.502 6.339 27.607 1.00 95.12 565 GLU A C 1
ATOM 4404 O O . GLU A 1 565 ? -2.814 6.524 26.427 1.00 95.12 565 GLU A O 1
ATOM 4409 N N . ILE A 1 566 ? -3.294 6.737 28.608 1.00 95.75 566 ILE A N 1
ATOM 4410 C CA . ILE A 1 566 ? -4.585 7.417 28.412 1.00 95.75 566 ILE A CA 1
ATOM 4411 C C . ILE A 1 566 ? -4.477 8.874 28.858 1.00 95.75 566 ILE A C 1
ATOM 4413 O O . ILE A 1 566 ? -4.257 9.150 30.035 1.00 95.75 566 ILE A O 1
ATOM 4417 N N . LYS A 1 567 ? -4.748 9.814 27.949 1.00 95.75 567 LYS A N 1
ATOM 4418 C CA . LYS A 1 567 ? -4.916 11.236 28.284 1.00 95.75 567 LYS A CA 1
ATOM 4419 C C . LYS A 1 567 ? -6.365 11.677 28.103 1.00 95.75 567 LYS A C 1
ATOM 4421 O O . LYS A 1 567 ? -7.082 11.190 27.229 1.00 95.75 567 LYS A O 1
ATOM 4426 N N . LYS A 1 568 ? -6.795 12.613 28.950 1.00 94.19 568 LYS A N 1
ATOM 4427 C CA . LYS A 1 568 ? -8.111 13.266 28.903 1.00 94.19 568 LYS A CA 1
ATOM 4428 C C . LYS A 1 568 ? -7.914 14.775 28.851 1.00 94.19 568 LYS A C 1
ATOM 4430 O O . LYS A 1 568 ? -7.237 15.321 29.725 1.00 94.19 568 LYS A O 1
ATOM 4435 N N . SER A 1 569 ? -8.486 15.452 27.855 1.00 86.31 569 SER A N 1
ATOM 4436 C CA . SER A 1 569 ? -8.438 16.917 27.796 1.00 86.31 569 SER A CA 1
ATOM 4437 C C . SER A 1 569 ? -9.341 17.517 28.873 1.00 86.31 569 SER A C 1
ATOM 4439 O O . SER A 1 569 ? -10.506 17.142 29.037 1.00 86.31 569 SER A O 1
ATOM 4441 N N . LYS A 1 570 ? -8.778 18.446 29.652 1.00 75.81 570 LYS A N 1
ATOM 4442 C CA . LYS A 1 570 ? -9.507 19.130 30.722 1.00 75.81 570 LYS A CA 1
ATOM 4443 C C . LYS A 1 570 ? -10.585 20.013 30.096 1.00 75.81 570 LYS A C 1
ATOM 4445 O O . LYS A 1 570 ? -10.285 20.786 29.191 1.00 75.81 570 LYS A O 1
ATOM 4450 N N . SER A 1 571 ? -11.816 19.933 30.598 1.00 51.59 571 SER A N 1
ATOM 4451 C CA . SER A 1 571 ? -12.875 20.867 30.215 1.00 51.59 571 SER A CA 1
ATOM 4452 C C . SER A 1 571 ? -12.465 22.291 30.592 1.00 51.59 571 SER A C 1
ATOM 4454 O O . SER A 1 571 ? -12.241 22.576 31.772 1.00 51.59 571 SER A O 1
ATOM 4456 N N . ILE A 1 572 ? -12.395 23.189 29.610 1.00 50.19 572 ILE A N 1
ATOM 4457 C CA . ILE A 1 572 ? -12.364 24.624 29.886 1.00 50.19 572 ILE A CA 1
ATOM 4458 C C . ILE A 1 572 ? -13.790 25.012 30.270 1.00 50.19 572 ILE A C 1
ATOM 4460 O O . ILE A 1 572 ? -14.700 24.937 29.450 1.00 50.19 572 ILE A O 1
ATOM 4464 N N . ASP A 1 573 ? -13.978 25.378 31.534 1.00 39.84 573 ASP A N 1
ATOM 4465 C CA . ASP A 1 573 ? -15.249 25.880 32.046 1.00 39.84 573 ASP A CA 1
ATOM 4466 C C . ASP A 1 573 ? -15.603 27.204 31.330 1.00 39.84 573 ASP A C 1
ATOM 4468 O O . ASP A 1 573 ? -14.835 28.170 31.442 1.00 39.84 573 ASP A O 1
ATOM 4472 N N . PRO A 1 574 ? -16.734 27.289 30.596 1.00 43.03 574 PRO A N 1
ATOM 4473 C CA . PRO A 1 574 ? -17.119 28.503 29.876 1.00 43.03 574 PRO A CA 1
ATOM 4474 C C . PRO A 1 574 ? -17.340 29.724 30.781 1.00 43.03 574 PRO A C 1
ATOM 4476 O O . PRO A 1 574 ? -17.354 30.848 30.285 1.00 43.03 574 PRO A O 1
ATOM 4479 N N . SER A 1 575 ? -17.493 29.529 32.097 1.00 38.59 575 SER A N 1
ATOM 4480 C CA . SER A 1 575 ? -17.727 30.607 33.067 1.00 38.59 575 SER A CA 1
ATOM 4481 C C . SER A 1 575 ? -16.505 31.491 33.360 1.00 38.59 575 SER A C 1
ATOM 4483 O O . SER A 1 575 ? -16.647 32.509 34.035 1.00 38.59 575 SER A O 1
ATOM 4485 N N . LYS A 1 576 ? -15.309 31.162 32.842 1.00 36.75 576 LYS A N 1
ATOM 4486 C CA . LYS A 1 576 ? -14.077 31.955 33.035 1.00 36.75 576 LYS A CA 1
ATOM 4487 C C . LYS A 1 576 ? -13.565 32.627 31.759 1.00 36.75 576 LYS A C 1
ATOM 4489 O O . LYS A 1 576 ? -12.430 32.417 31.334 1.00 36.75 576 LYS A O 1
ATOM 4494 N N . LYS A 1 577 ? -14.390 33.514 31.204 1.00 34.69 577 LYS A N 1
ATOM 4495 C CA . LYS A 1 577 ? -13.936 34.649 30.386 1.00 34.69 577 LYS A CA 1
ATOM 4496 C C . LYS A 1 577 ? -14.493 35.950 30.961 1.00 34.69 577 LYS A C 1
ATOM 4498 O O . LYS A 1 577 ? -15.497 36.466 30.478 1.00 34.69 577 LYS A O 1
ATOM 4503 N N . GLU A 1 578 ? -13.827 36.483 31.982 1.00 31.05 578 GLU A N 1
ATOM 4504 C CA . GLU A 1 578 ? -13.957 37.911 32.281 1.00 31.05 578 GLU A CA 1
ATOM 4505 C C . GLU A 1 578 ? -13.320 38.699 31.133 1.00 31.05 578 GLU A C 1
ATOM 4507 O O . GLU A 1 578 ? -12.204 38.406 30.698 1.00 31.05 578 GLU A O 1
ATOM 4512 N N . ALA A 1 579 ? -14.071 39.654 30.594 1.00 32.56 579 ALA A N 1
ATOM 4513 C CA . ALA A 1 579 ? -13.656 40.430 29.441 1.00 32.56 579 ALA A CA 1
ATOM 4514 C C . ALA A 1 579 ? -12.801 41.626 29.876 1.00 32.56 579 ALA A C 1
ATOM 4516 O O . ALA A 1 579 ? -13.304 42.561 30.496 1.00 32.56 579 ALA A O 1
ATOM 4517 N N . THR A 1 580 ? -11.533 41.644 29.470 1.00 28.55 580 THR A N 1
ATOM 4518 C CA . THR A 1 580 ? -10.799 42.899 29.276 1.00 28.55 580 THR A CA 1
ATOM 4519 C C . THR A 1 580 ? -11.043 43.358 27.844 1.00 28.55 580 THR A C 1
ATOM 4521 O O . THR A 1 580 ? -10.378 42.903 26.914 1.00 28.55 580 THR A O 1
ATOM 4524 N N . CYS A 1 581 ? -12.053 44.206 27.663 1.00 29.02 581 CYS A N 1
ATOM 4525 C CA . CYS A 1 581 ? -12.300 44.888 26.399 1.00 29.02 581 CYS A CA 1
ATOM 4526 C C . CYS A 1 581 ? -11.253 45.987 26.215 1.00 29.02 581 CYS A C 1
ATOM 4528 O O . CYS A 1 581 ? -11.187 46.882 27.053 1.00 29.02 581 CYS A O 1
ATOM 4530 N N . ASP A 1 582 ? -10.504 45.963 25.114 1.00 30.50 582 ASP A N 1
ATOM 4531 C CA . ASP A 1 582 ? -9.741 47.128 24.670 1.00 30.50 582 ASP A CA 1
ATOM 4532 C C . ASP A 1 582 ? -9.575 47.123 23.142 1.00 30.50 582 ASP A C 1
ATOM 4534 O O . ASP A 1 582 ? -9.405 46.063 22.542 1.00 30.50 582 ASP A O 1
ATOM 4538 N N . GLY A 1 583 ? -9.636 48.313 22.535 1.00 29.94 583 GLY A N 1
ATOM 4539 C CA . GLY A 1 583 ? -9.183 48.598 21.164 1.00 29.94 583 GLY A CA 1
ATOM 4540 C C . GLY A 1 583 ? -9.834 47.828 20.003 1.00 29.94 583 GLY A C 1
ATOM 4541 O O . GLY A 1 583 ? -9.286 46.845 19.512 1.00 29.94 583 GLY A O 1
ATOM 4542 N N . SER A 1 584 ? -10.942 48.344 19.464 1.00 30.33 584 SER A N 1
ATOM 4543 C CA . SER A 1 584 ? -11.436 47.962 18.134 1.00 30.33 584 SER A CA 1
ATOM 4544 C C . SER A 1 584 ? -10.750 48.761 17.019 1.00 30.33 584 SER A C 1
ATOM 4546 O O . SER A 1 584 ? -10.854 49.986 17.029 1.00 30.33 584 SER A O 1
ATOM 4548 N N . ASP A 1 585 ? -10.217 48.079 16.004 1.00 28.19 585 ASP A N 1
ATOM 4549 C CA . ASP A 1 585 ? -10.046 48.621 14.647 1.00 28.19 585 ASP A CA 1
ATOM 4550 C C . ASP A 1 585 ? -10.822 47.728 13.654 1.00 28.19 585 ASP A C 1
ATOM 4552 O O . ASP A 1 585 ? -10.783 46.498 13.786 1.00 28.19 585 ASP A O 1
ATOM 4556 N N . PRO A 1 586 ? -11.571 48.294 12.688 1.00 31.36 586 PRO A N 1
ATOM 4557 C CA . PRO A 1 586 ? -12.408 47.517 11.782 1.00 31.36 586 PRO A CA 1
ATOM 4558 C C . PRO A 1 586 ? -11.627 47.031 10.553 1.00 31.36 586 PRO A C 1
ATOM 4560 O O . PRO A 1 586 ? -10.927 47.802 9.902 1.00 31.36 586 PRO A O 1
ATOM 4563 N N . VAL A 1 587 ? -11.832 45.768 10.172 1.00 30.77 587 VAL A N 1
ATOM 4564 C CA . VAL A 1 587 ? -11.482 45.254 8.838 1.00 30.77 587 VAL A CA 1
ATOM 4565 C C . VAL A 1 587 ? -12.722 44.606 8.228 1.00 30.77 587 VAL A C 1
ATOM 4567 O O . VAL A 1 587 ? -13.424 43.838 8.890 1.00 30.77 587 VAL A O 1
ATOM 4570 N N . ASP A 1 588 ? -13.010 44.968 6.980 1.00 27.58 588 ASP A N 1
ATOM 4571 C CA . ASP A 1 588 ? -14.269 44.679 6.298 1.00 27.58 588 ASP A CA 1
ATOM 4572 C C . ASP A 1 588 ? -14.601 43.186 6.194 1.00 27.58 588 ASP A C 1
ATOM 4574 O O . ASP A 1 588 ? -13.815 42.364 5.720 1.00 27.58 588 ASP A O 1
ATOM 4578 N N . THR A 1 589 ? -15.839 42.843 6.555 1.00 28.23 589 THR A N 1
ATOM 4579 C CA . THR A 1 589 ? -16.411 41.519 6.292 1.00 28.23 589 THR A CA 1
ATOM 4580 C C . THR A 1 589 ? -17.105 41.509 4.935 1.00 28.23 589 THR A C 1
ATOM 4582 O O . THR A 1 589 ? -18.289 41.827 4.814 1.00 28.23 589 THR A O 1
ATOM 4585 N N . VAL A 1 590 ? -16.381 41.067 3.904 1.00 28.23 590 VAL A N 1
ATOM 4586 C CA . VAL A 1 590 ? -17.004 40.652 2.640 1.00 28.23 590 VAL A CA 1
ATOM 4587 C C . VAL A 1 590 ? -17.855 39.408 2.912 1.00 28.23 590 VAL A C 1
ATOM 4589 O O . VAL A 1 590 ? -17.343 38.308 3.116 1.00 28.23 590 VAL A O 1
ATOM 4592 N N . ARG A 1 591 ? -19.178 39.587 2.937 1.00 25.12 591 ARG A N 1
ATOM 4593 C CA . ARG A 1 591 ? -20.146 38.485 2.950 1.00 25.12 591 ARG A CA 1
ATOM 4594 C C . ARG A 1 591 ? -20.292 37.916 1.539 1.00 25.12 591 ARG A C 1
ATOM 4596 O O . ARG A 1 591 ? -21.037 38.475 0.739 1.00 25.12 591 ARG A O 1
ATOM 4603 N N . GLU A 1 592 ? -19.669 36.775 1.265 1.00 27.53 592 GLU A N 1
ATOM 4604 C CA . GLU A 1 592 ? -20.108 35.915 0.161 1.00 27.53 592 GLU A CA 1
ATOM 4605 C C . GLU A 1 592 ? -21.148 34.904 0.660 1.00 27.53 592 GLU A C 1
ATOM 4607 O O . GLU A 1 592 ? -20.863 33.988 1.434 1.00 27.53 592 GLU A O 1
ATOM 4612 N N . GLU A 1 593 ? -22.391 35.080 0.208 1.00 26.33 593 GLU A N 1
ATOM 4613 C CA . GLU A 1 593 ? -23.456 34.097 0.388 1.00 26.33 593 GLU A CA 1
ATOM 4614 C C . GLU A 1 593 ? -23.202 32.884 -0.518 1.00 26.33 593 GLU A C 1
ATOM 4616 O O . GLU A 1 593 ? -23.453 32.930 -1.724 1.00 26.33 593 GLU A O 1
ATOM 4621 N N . ASN A 1 594 ? -22.766 31.763 0.062 1.00 27.20 594 ASN A N 1
ATOM 4622 C CA . ASN A 1 594 ? -22.681 30.488 -0.652 1.00 27.20 594 ASN A CA 1
ATOM 4623 C C . ASN A 1 594 ? -24.085 29.938 -0.978 1.00 27.20 594 ASN A C 1
ATOM 4625 O O . ASN A 1 594 ? -24.623 29.074 -0.282 1.00 27.20 594 ASN A O 1
ATOM 4629 N N . LYS A 1 595 ? -24.684 30.429 -2.069 1.00 25.83 595 LYS A N 1
ATOM 4630 C CA . LYS A 1 595 ? -25.887 29.841 -2.669 1.00 25.83 595 LYS A CA 1
ATOM 4631 C C . LYS A 1 595 ? -25.556 28.480 -3.273 1.00 25.83 595 LYS A C 1
ATOM 4633 O O . LYS A 1 595 ? -24.966 28.383 -4.346 1.00 25.83 595 LYS A O 1
ATOM 4638 N N . VAL A 1 596 ? -26.006 27.424 -2.599 1.00 27.77 596 VAL A N 1
ATOM 4639 C CA . VAL A 1 596 ? -26.002 26.058 -3.132 1.00 27.77 596 VAL A CA 1
ATOM 4640 C C . VAL A 1 596 ? -26.920 25.998 -4.357 1.00 27.77 596 VAL A C 1
ATOM 4642 O O . VAL A 1 596 ? -28.145 26.006 -4.241 1.00 27.77 596 VAL A O 1
ATOM 4645 N N . LEU A 1 597 ? -26.318 25.943 -5.544 1.00 24.55 597 LEU A N 1
ATOM 4646 C CA . LEU A 1 597 ? -27.020 25.776 -6.814 1.00 24.55 597 LEU A CA 1
ATOM 4647 C C . LEU A 1 597 ? -27.471 24.318 -6.979 1.00 24.55 597 LEU A C 1
ATOM 4649 O O . LEU A 1 597 ? -26.724 23.456 -7.441 1.00 24.55 597 LEU A O 1
ATOM 4653 N N . LEU A 1 598 ? -28.725 24.054 -6.609 1.00 24.70 598 LEU A N 1
ATOM 4654 C CA . LEU A 1 598 ? -29.445 22.829 -6.958 1.00 24.70 598 LEU A CA 1
ATOM 4655 C C . LEU A 1 598 ? -29.693 22.784 -8.474 1.00 24.70 598 LEU A C 1
ATOM 4657 O O . LEU A 1 598 ? -30.715 23.261 -8.967 1.00 24.70 598 LEU A O 1
ATOM 4661 N N . VAL A 1 599 ? -28.760 22.190 -9.220 1.00 25.52 599 VAL A N 1
ATOM 4662 C CA . VAL A 1 599 ? -28.968 21.868 -10.637 1.00 25.52 599 VAL A CA 1
ATOM 4663 C C . VAL A 1 599 ? -29.843 20.621 -10.733 1.00 25.52 599 VAL A C 1
ATOM 4665 O O . VAL A 1 599 ? -29.372 19.488 -10.639 1.00 25.52 599 VAL A O 1
ATOM 4668 N N . SER A 1 600 ? -31.141 20.837 -10.933 1.00 25.14 600 SER A N 1
ATOM 4669 C CA . SER A 1 600 ? -32.072 19.777 -11.305 1.00 25.14 600 SER A CA 1
ATOM 4670 C C . SER A 1 600 ? -31.776 19.310 -12.733 1.00 25.14 600 SER A C 1
ATOM 4672 O O . SER A 1 600 ? -32.036 20.011 -13.706 1.00 25.14 600 SER A O 1
ATOM 4674 N N . THR A 1 601 ? -31.234 18.101 -12.871 1.00 25.64 601 THR A N 1
ATOM 4675 C CA . THR A 1 601 ? -31.178 17.394 -14.157 1.00 25.64 601 THR A CA 1
ATOM 4676 C C . THR A 1 601 ? -31.920 16.074 -14.032 1.00 25.64 601 THR A C 1
ATOM 4678 O O . THR A 1 601 ? -31.388 15.055 -13.603 1.00 25.64 601 THR A O 1
ATOM 4681 N N . SER A 1 602 ? -33.198 16.102 -14.407 1.00 26.56 602 SER A N 1
ATOM 4682 C CA . SER A 1 602 ? -33.973 14.891 -14.646 1.00 26.56 602 SER A CA 1
ATOM 4683 C C . SER A 1 602 ? -33.436 14.188 -15.888 1.00 26.56 602 SER A C 1
ATOM 4685 O O . SER A 1 602 ? -33.701 14.631 -17.002 1.00 26.56 602 SER A O 1
ATOM 4687 N N . ASN A 1 603 ? -32.726 13.077 -15.702 1.00 27.12 603 ASN A N 1
ATOM 4688 C CA . ASN A 1 603 ? -32.578 12.061 -16.737 1.00 27.12 603 ASN A CA 1
ATOM 4689 C C . ASN A 1 603 ? -32.626 10.665 -16.115 1.00 27.12 603 ASN A C 1
ATOM 4691 O O . ASN A 1 603 ? -31.794 10.277 -15.299 1.00 27.12 603 ASN A O 1
ATOM 4695 N N . SER A 1 604 ? -33.655 9.921 -16.503 1.00 33.56 604 SER A N 1
ATOM 4696 C CA . SER A 1 604 ? -33.936 8.566 -16.051 1.00 33.56 604 SER A CA 1
ATOM 4697 C C . SER A 1 604 ? -32.949 7.564 -16.647 1.00 33.56 604 SER A C 1
ATOM 4699 O O . SER A 1 604 ? -32.982 7.320 -17.852 1.00 33.56 604 SER A O 1
ATOM 4701 N N . ILE A 1 605 ? -32.154 6.902 -15.804 1.00 30.95 605 ILE A N 1
ATOM 4702 C CA . ILE A 1 605 ? -31.500 5.631 -16.150 1.00 30.95 605 ILE A CA 1
ATOM 4703 C C . ILE A 1 605 ? -31.812 4.609 -15.053 1.00 30.95 605 ILE A C 1
ATOM 4705 O O . ILE A 1 605 ? -30.982 4.263 -14.216 1.00 30.95 605 ILE A O 1
ATOM 4709 N N . GLY A 1 606 ? -33.053 4.118 -15.068 1.00 30.77 606 GLY A N 1
ATOM 4710 C CA . GLY A 1 606 ? -33.407 2.862 -14.414 1.00 30.77 606 GLY A CA 1
ATOM 4711 C C . GLY A 1 606 ? -32.911 1.697 -15.267 1.00 30.77 606 GLY A C 1
ATOM 4712 O O . GLY A 1 606 ? -33.661 1.173 -16.085 1.00 30.77 606 GLY A O 1
ATOM 4713 N N . GLY A 1 607 ? -31.636 1.334 -15.121 1.00 26.67 607 GLY A N 1
ATOM 4714 C CA . GLY A 1 607 ? -31.033 0.171 -15.776 1.00 26.67 607 GLY A CA 1
ATOM 4715 C C . GLY A 1 607 ? -31.022 -1.031 -14.836 1.00 26.67 607 GLY A C 1
ATOM 4716 O O . GLY A 1 607 ? -30.332 -1.005 -13.820 1.00 26.67 607 GLY A O 1
ATOM 4717 N N . ALA A 1 608 ? -31.788 -2.076 -15.157 1.00 30.03 608 ALA A N 1
ATOM 4718 C CA . ALA A 1 608 ? -31.838 -3.296 -14.353 1.00 30.03 608 ALA A CA 1
ATOM 4719 C C . ALA A 1 608 ? -30.484 -4.032 -14.333 1.00 30.03 608 ALA A C 1
ATOM 4721 O O . ALA A 1 608 ? -29.752 -4.048 -15.325 1.00 30.03 608 ALA A O 1
ATOM 4722 N N . ILE A 1 609 ? -30.179 -4.685 -13.207 1.00 38.06 609 ILE A N 1
ATOM 4723 C CA . ILE A 1 609 ? -28.956 -5.472 -13.026 1.00 38.06 609 ILE A CA 1
ATOM 4724 C C . ILE A 1 609 ? -29.002 -6.701 -13.941 1.00 38.06 609 ILE A C 1
ATOM 4726 O O . ILE A 1 609 ? -29.649 -7.701 -13.646 1.00 38.06 609 ILE A O 1
ATOM 4730 N N . SER A 1 610 ? -28.264 -6.628 -15.043 1.00 33.91 610 SER A N 1
ATOM 4731 C CA . SER A 1 610 ? -27.826 -7.787 -15.813 1.00 33.91 610 SER A CA 1
ATOM 4732 C C . SER A 1 610 ? -26.450 -7.481 -16.392 1.00 33.91 610 SER A C 1
ATOM 4734 O O . SER A 1 610 ? -26.320 -7.064 -17.544 1.00 33.91 610 SER A O 1
ATOM 4736 N N . SER A 1 611 ? -25.403 -7.685 -15.589 1.00 46.50 611 SER A N 1
ATOM 4737 C CA . SER A 1 611 ? -24.033 -7.711 -16.097 1.00 46.50 611 SER A CA 1
ATOM 4738 C C . SER A 1 611 ? -23.860 -8.972 -16.940 1.00 46.50 611 SER A C 1
ATOM 4740 O O . SER A 1 611 ? -23.463 -10.023 -16.432 1.00 46.50 611 SER A O 1
ATOM 4742 N N . ALA A 1 612 ? -24.195 -8.880 -18.227 1.00 54.75 612 ALA A N 1
ATOM 4743 C CA . ALA A 1 612 ? -23.830 -9.905 -19.190 1.00 54.75 612 ALA A CA 1
ATOM 4744 C C . ALA A 1 612 ? -22.314 -10.128 -19.083 1.00 54.75 612 ALA A C 1
ATOM 4746 O O . ALA A 1 612 ? -21.537 -9.182 -19.236 1.00 54.75 612 ALA A O 1
ATOM 4747 N N . LEU A 1 613 ? -21.910 -11.360 -18.756 1.00 66.12 613 LEU A N 1
ATOM 4748 C CA . LEU A 1 613 ? -20.502 -11.738 -18.651 1.00 66.12 613 LEU A CA 1
ATOM 4749 C C . LEU A 1 613 ? -19.774 -11.338 -19.937 1.00 66.12 613 LEU A C 1
ATOM 4751 O O . LEU A 1 613 ? -20.328 -11.473 -21.033 1.00 66.12 613 LEU A O 1
ATOM 4755 N N . ALA A 1 614 ? -18.537 -10.851 -19.810 1.00 81.06 614 ALA A N 1
ATOM 4756 C CA . ALA A 1 614 ? -17.748 -10.510 -20.983 1.00 81.06 614 ALA A CA 1
ATOM 4757 C C . ALA A 1 614 ? -17.645 -11.736 -21.912 1.00 81.06 614 ALA A C 1
ATOM 4759 O O . ALA A 1 614 ? -17.519 -12.863 -21.422 1.00 81.06 614 ALA A O 1
ATOM 4760 N N . PRO A 1 615 ? -17.694 -11.550 -23.243 1.00 87.31 615 PRO A N 1
ATOM 4761 C CA . PRO A 1 615 ? -17.455 -12.650 -24.163 1.00 87.31 615 PRO A CA 1
ATOM 4762 C C . PRO A 1 615 ? -16.031 -13.180 -23.965 1.00 87.31 615 PRO A C 1
ATOM 4764 O O . PRO A 1 615 ? -15.100 -12.396 -23.775 1.00 87.31 615 PRO A O 1
ATOM 4767 N N . SER A 1 616 ? -15.876 -14.503 -24.036 1.00 89.94 616 SER A N 1
ATOM 4768 C CA . SER A 1 616 ? -14.569 -15.165 -23.992 1.00 89.94 616 SER A CA 1
ATOM 4769 C C . SER A 1 616 ? -13.650 -14.645 -25.104 1.00 89.94 616 SER A C 1
ATOM 4771 O O . SER A 1 616 ? -14.090 -14.360 -26.225 1.00 89.94 616 SER A O 1
ATOM 4773 N N . ALA A 1 617 ? -12.367 -14.503 -24.784 1.00 91.31 617 ALA A N 1
ATOM 4774 C CA . ALA A 1 617 ? -11.352 -14.009 -25.701 1.00 91.31 617 ALA A CA 1
ATOM 4775 C C . ALA A 1 617 ? -11.118 -14.971 -26.890 1.00 91.31 617 ALA A C 1
ATOM 4777 O O . ALA A 1 617 ? -11.189 -16.195 -26.731 1.00 91.31 617 ALA A O 1
ATOM 4778 N N . PRO A 1 618 ? -10.796 -14.465 -28.096 1.00 92.19 618 PRO A N 1
ATOM 4779 C CA . PRO A 1 618 ? -10.653 -15.307 -29.282 1.00 92.19 618 PRO A CA 1
ATOM 4780 C C . PRO A 1 618 ? -9.530 -16.344 -29.127 1.00 92.19 618 PRO A C 1
ATOM 4782 O O . PRO A 1 618 ? -8.472 -16.069 -28.565 1.00 92.19 618 PRO A O 1
ATOM 4785 N N . SER A 1 619 ? -9.756 -17.552 -29.639 1.00 92.75 619 SER A N 1
ATOM 4786 C CA . SER A 1 619 ? -8.765 -18.637 -29.642 1.00 92.75 619 SER A CA 1
ATOM 4787 C C . SER A 1 619 ? -7.808 -18.539 -30.829 1.00 92.75 619 SER A C 1
ATOM 4789 O O . SER A 1 619 ? -8.183 -18.044 -31.893 1.00 92.75 619 SER A O 1
ATOM 4791 N N . ASN A 1 620 ? -6.589 -19.060 -30.664 1.00 91.69 620 ASN A N 1
ATOM 4792 C CA . ASN A 1 620 ? -5.569 -19.201 -31.714 1.00 91.69 620 ASN A CA 1
ATOM 4793 C C . ASN A 1 620 ? -5.212 -17.890 -32.446 1.00 91.69 620 ASN A C 1
ATOM 4795 O O . ASN A 1 620 ? -4.740 -17.908 -33.582 1.00 91.69 620 ASN A O 1
ATOM 4799 N N . LYS A 1 621 ? -5.425 -16.742 -31.794 1.00 93.25 621 LYS A N 1
ATOM 4800 C CA . LYS A 1 621 ? -5.009 -15.418 -32.263 1.00 93.25 621 LYS A CA 1
ATOM 4801 C C . LYS A 1 621 ? -4.067 -14.797 -31.246 1.00 93.25 621 LYS A C 1
ATOM 4803 O O . LYS A 1 621 ? -4.274 -14.947 -30.045 1.00 93.25 621 LYS A O 1
ATOM 4808 N N . LYS A 1 622 ? -3.060 -14.085 -31.748 1.00 95.00 622 LYS A N 1
ATOM 4809 C CA . LYS A 1 622 ? -2.180 -13.251 -30.935 1.00 95.00 622 LYS A CA 1
ATOM 4810 C C . LYS A 1 622 ? -2.965 -12.015 -30.492 1.00 95.00 622 LYS A C 1
ATOM 4812 O O . LYS A 1 622 ? -3.483 -11.296 -31.346 1.00 95.00 622 LYS A O 1
ATOM 4817 N N . ILE A 1 623 ? -3.122 -11.832 -29.184 1.00 94.44 623 ILE A N 1
ATOM 4818 C CA . ILE A 1 623 ? -3.904 -10.748 -28.577 1.00 94.44 623 ILE A CA 1
ATOM 4819 C C . ILE A 1 623 ? -3.174 -10.184 -27.348 1.00 94.44 623 ILE A C 1
ATOM 4821 O O . ILE A 1 623 ? -2.579 -10.960 -26.600 1.00 94.44 623 ILE A O 1
ATOM 4825 N N . PRO A 1 624 ? -3.217 -8.864 -27.092 1.00 94.00 624 PRO A N 1
ATOM 4826 C CA . PRO A 1 624 ? -2.701 -8.295 -25.851 1.00 94.00 624 PRO A CA 1
ATOM 4827 C C . PRO A 1 624 ? -3.482 -8.791 -24.631 1.00 94.00 624 PRO A C 1
ATOM 4829 O O . PRO A 1 624 ? -4.715 -8.838 -24.651 1.00 94.00 624 PRO A O 1
ATOM 4832 N N . LEU A 1 625 ? -2.777 -9.116 -23.549 1.00 95.19 625 LEU A N 1
ATOM 4833 C CA . LEU A 1 625 ? -3.363 -9.684 -22.337 1.00 95.19 625 LEU A CA 1
ATOM 4834 C C . LEU A 1 625 ? -4.381 -8.741 -21.656 1.00 95.19 625 LEU A C 1
ATOM 4836 O O . LEU A 1 625 ? -5.361 -9.241 -21.107 1.00 95.19 625 LEU A O 1
ATOM 4840 N N . TYR A 1 626 ? -4.261 -7.410 -21.791 1.00 93.75 626 TYR A N 1
ATOM 4841 C CA . TYR A 1 626 ? -5.269 -6.443 -21.305 1.00 93.75 626 TYR A CA 1
ATOM 4842 C C . TYR A 1 626 ? -6.661 -6.635 -21.936 1.00 93.75 626 TYR A C 1
ATOM 4844 O O . TYR A 1 626 ? -7.673 -6.270 -21.338 1.00 93.75 626 TYR A O 1
ATOM 4852 N N . GLN A 1 627 ? -6.751 -7.230 -23.134 1.00 92.88 627 GLN A N 1
ATOM 4853 C CA . GLN A 1 627 ? -8.037 -7.537 -23.777 1.00 92.88 627 GLN A CA 1
ATOM 4854 C C . GLN A 1 627 ? -8.714 -8.784 -23.185 1.00 92.88 627 GLN A C 1
ATOM 4856 O O . GLN A 1 627 ? -9.911 -8.989 -23.398 1.00 92.88 627 GLN A O 1
ATOM 4861 N N . VAL A 1 628 ? -7.957 -9.605 -22.448 1.00 95.31 628 VAL A N 1
ATOM 4862 C CA . VAL A 1 628 ? -8.384 -10.878 -21.842 1.00 95.31 628 VAL A CA 1
ATOM 4863 C C . VAL A 1 628 ? -8.607 -10.732 -20.339 1.00 95.31 628 VAL A C 1
ATOM 4865 O O . VAL A 1 628 ? -9.563 -11.287 -19.802 1.00 95.31 628 VAL A O 1
ATOM 4868 N N . ALA A 1 629 ? -7.735 -9.985 -19.663 1.00 96.44 629 ALA A N 1
ATOM 4869 C CA . ALA A 1 629 ? -7.677 -9.873 -18.215 1.00 96.44 629 ALA A CA 1
ATOM 4870 C C . ALA A 1 629 ? -7.351 -8.449 -17.750 1.00 96.44 629 ALA A C 1
ATOM 4872 O O . ALA A 1 629 ? -6.809 -7.632 -18.494 1.00 96.44 629 ALA A O 1
ATOM 4873 N N . HIS A 1 630 ? -7.640 -8.179 -16.480 1.00 96.06 630 HIS A N 1
ATOM 4874 C CA . HIS A 1 630 ? -7.076 -7.066 -15.727 1.00 96.06 630 HIS A CA 1
ATOM 4875 C C . HIS A 1 630 ? -6.142 -7.574 -14.622 1.00 96.06 630 HIS A C 1
ATOM 4877 O O . HIS A 1 630 ? -6.078 -8.768 -14.322 1.00 96.06 630 HIS A O 1
ATOM 4883 N N . SER A 1 631 ? -5.368 -6.652 -14.057 1.00 95.88 631 SER A N 1
ATOM 4884 C CA . SER A 1 631 ? -4.309 -6.931 -13.094 1.00 95.88 631 SER A CA 1
ATOM 4885 C C . SER A 1 631 ? -4.201 -5.788 -12.094 1.00 95.88 631 SER A C 1
ATOM 4887 O O . SER A 1 631 ? -4.545 -4.642 -12.391 1.00 95.88 631 SER A O 1
ATOM 4889 N N . ARG A 1 632 ? -3.684 -6.112 -10.913 1.00 93.69 632 ARG A N 1
ATOM 4890 C CA . ARG A 1 632 ? -3.158 -5.175 -9.923 1.00 93.69 632 ARG A CA 1
ATOM 4891 C C . ARG A 1 632 ? -1.842 -5.753 -9.410 1.00 93.69 632 ARG A C 1
ATOM 4893 O O . ARG A 1 632 ? -1.784 -6.947 -9.129 1.00 93.69 632 ARG A O 1
ATOM 4900 N N . ALA A 1 633 ? -0.817 -4.911 -9.292 1.00 92.88 633 ALA A N 1
ATOM 4901 C CA . ALA A 1 633 ? 0.466 -5.262 -8.684 1.00 92.88 633 ALA A CA 1
ATOM 4902 C C . ALA A 1 633 ? 0.660 -4.577 -7.324 1.00 92.88 633 ALA A C 1
ATOM 4904 O O . ALA A 1 633 ? 0.187 -3.454 -7.122 1.00 92.88 633 ALA A O 1
ATOM 4905 N N . GLY A 1 634 ? 1.394 -5.243 -6.435 1.00 90.44 634 GLY A N 1
ATOM 4906 C CA . GLY A 1 634 ? 1.854 -4.748 -5.137 1.00 90.44 634 GLY A CA 1
ATOM 4907 C C . GLY A 1 634 ? 3.254 -5.279 -4.809 1.00 90.44 634 GLY A C 1
ATOM 4908 O O . GLY A 1 634 ? 3.769 -6.165 -5.497 1.00 90.44 634 GLY A O 1
ATOM 4909 N N . ASP A 1 635 ? 3.880 -4.738 -3.765 1.00 91.25 635 ASP A N 1
ATOM 4910 C CA . ASP A 1 635 ? 5.214 -5.146 -3.315 1.00 91.25 635 ASP A CA 1
ATOM 4911 C C . ASP A 1 635 ? 5.220 -5.663 -1.875 1.00 91.25 635 ASP A C 1
ATOM 4913 O O . ASP A 1 635 ? 4.448 -5.221 -1.029 1.00 91.25 635 ASP A O 1
ATOM 4917 N N . LYS A 1 636 ? 6.140 -6.584 -1.569 1.00 88.06 636 LYS A N 1
ATOM 4918 C CA . LYS A 1 636 ? 6.454 -6.928 -0.176 1.00 88.06 636 LYS A CA 1
ATOM 4919 C C . LYS A 1 636 ? 7.956 -7.022 0.037 1.00 88.06 636 LYS A C 1
ATOM 4921 O O . LYS A 1 636 ? 8.558 -8.091 0.037 1.00 88.06 636 LYS A O 1
ATOM 4926 N N . GLY A 1 637 ? 8.585 -5.866 0.239 1.00 87.69 637 GLY A N 1
ATOM 4927 C CA . GLY A 1 637 ? 10.044 -5.777 0.283 1.00 87.69 637 GLY A CA 1
ATOM 4928 C C . GLY A 1 637 ? 10.622 -5.942 -1.122 1.00 87.69 637 GLY A C 1
ATOM 4929 O O . GLY A 1 637 ? 10.310 -5.149 -2.001 1.00 87.69 637 GLY A O 1
ATOM 4930 N N . ASN A 1 638 ? 11.464 -6.955 -1.346 1.00 91.62 638 ASN A N 1
ATOM 4931 C CA . ASN A 1 638 ? 12.099 -7.195 -2.652 1.00 91.62 638 ASN A CA 1
ATOM 4932 C C . ASN A 1 638 ? 11.214 -7.996 -3.638 1.00 91.62 638 ASN A C 1
ATOM 4934 O O . ASN A 1 638 ? 11.625 -8.269 -4.770 1.00 91.62 638 ASN A O 1
ATOM 4938 N N . ASP A 1 639 ? 10.014 -8.385 -3.210 1.00 94.62 639 ASP A N 1
ATOM 4939 C CA . ASP A 1 639 ? 9.113 -9.262 -3.954 1.00 94.62 639 ASP A CA 1
ATOM 4940 C C . ASP A 1 639 ? 8.008 -8.464 -4.650 1.00 94.62 639 ASP A C 1
ATOM 4942 O O . ASP A 1 639 ? 7.416 -7.566 -4.050 1.00 94.62 639 ASP A O 1
ATOM 4946 N N . LEU A 1 640 ? 7.704 -8.836 -5.894 1.00 95.94 640 LEU A N 1
ATOM 4947 C CA . LEU A 1 640 ? 6.571 -8.331 -6.669 1.00 95.94 640 LEU A CA 1
ATOM 4948 C C . LEU A 1 640 ? 5.434 -9.353 -6.619 1.00 95.94 640 LEU A C 1
ATOM 4950 O O . LEU A 1 640 ? 5.644 -10.516 -6.969 1.00 95.94 640 LEU A O 1
ATOM 4954 N N . ASN A 1 641 ? 4.229 -8.914 -6.272 1.00 96.19 641 ASN A N 1
ATOM 4955 C CA . ASN A 1 641 ? 3.001 -9.673 -6.489 1.00 96.19 641 ASN A CA 1
ATOM 4956 C C . ASN A 1 641 ? 2.188 -9.020 -7.619 1.00 96.19 641 ASN A C 1
ATOM 4958 O O . ASN A 1 641 ? 2.176 -7.796 -7.747 1.00 96.19 641 ASN A O 1
ATOM 4962 N N . PHE A 1 642 ? 1.503 -9.820 -8.436 1.00 97.12 642 PHE A N 1
ATOM 4963 C CA . PHE A 1 642 ? 0.477 -9.320 -9.347 1.00 97.12 642 PHE A CA 1
ATOM 4964 C C . PHE A 1 642 ? -0.619 -10.352 -9.617 1.00 97.12 642 PHE A C 1
ATOM 4966 O O . PHE A 1 642 ? -0.367 -11.549 -9.750 1.00 97.12 642 PHE A O 1
ATOM 4973 N N . SER A 1 643 ? -1.852 -9.872 -9.747 1.00 97.25 643 SER A N 1
ATOM 4974 C CA . SER A 1 643 ? -3.006 -10.693 -10.115 1.00 97.25 643 SER A CA 1
ATOM 4975 C C . SER A 1 643 ? -3.201 -10.773 -11.631 1.00 97.25 643 SER A C 1
ATOM 4977 O O . SER A 1 643 ? -2.871 -9.837 -12.355 1.00 97.25 643 SER A O 1
ATOM 4979 N N . ILE A 1 644 ? -3.769 -11.873 -12.124 1.00 98.06 644 ILE A N 1
ATOM 4980 C CA . ILE A 1 644 ? -4.320 -12.000 -13.482 1.00 98.06 644 ILE A CA 1
ATOM 4981 C C . ILE A 1 644 ? -5.774 -12.447 -13.335 1.00 98.06 644 ILE A C 1
ATOM 4983 O O . ILE A 1 644 ? -6.044 -13.601 -12.996 1.00 98.06 644 ILE A O 1
ATOM 4987 N N . ILE A 1 645 ? -6.704 -11.515 -13.550 1.00 97.69 645 ILE A N 1
ATOM 4988 C CA . ILE A 1 645 ? -8.146 -11.695 -13.347 1.00 97.69 645 ILE A CA 1
ATOM 4989 C C . ILE A 1 645 ? -8.829 -11.553 -14.716 1.00 97.69 645 ILE A C 1
ATOM 4991 O O . ILE A 1 645 ? -8.830 -10.453 -15.274 1.00 97.69 645 ILE A O 1
ATOM 4995 N N . PRO A 1 646 ? -9.375 -12.627 -15.311 1.00 96.81 646 PRO A N 1
ATOM 4996 C CA . PRO A 1 646 ? -9.958 -12.565 -16.644 1.00 96.81 646 PRO A CA 1
ATOM 4997 C C . PRO A 1 646 ? -11.261 -11.756 -16.654 1.00 96.81 646 PRO A C 1
ATOM 4999 O O . PRO A 1 646 ? -12.067 -11.835 -15.729 1.00 96.81 646 PRO A O 1
ATOM 5002 N N . HIS A 1 647 ? -11.515 -11.030 -17.745 1.00 95.06 647 HIS A N 1
ATOM 5003 C CA . HIS A 1 647 ? -12.797 -10.345 -17.960 1.00 95.06 647 HIS A CA 1
ATOM 5004 C C . HIS A 1 647 ? -13.944 -11.354 -18.144 1.00 95.06 647 HIS A C 1
ATOM 5006 O O . HIS A 1 647 ? -15.081 -11.081 -17.758 1.00 95.06 647 HIS A O 1
ATOM 5012 N N . CYS A 1 648 ? -13.645 -12.532 -18.708 1.00 94.25 648 CYS A N 1
ATOM 5013 C CA . CYS A 1 648 ? -14.550 -13.677 -18.809 1.00 94.25 648 CYS A CA 1
ATOM 5014 C C . CYS A 1 648 ? -14.024 -14.848 -17.953 1.00 94.25 648 CYS A C 1
ATOM 5016 O O . CYS A 1 648 ? -12.992 -15.420 -18.306 1.00 94.25 648 CYS A O 1
ATOM 5018 N N . PRO A 1 649 ? -14.720 -15.280 -16.881 1.00 93.12 649 PRO A N 1
ATOM 5019 C CA . PRO A 1 649 ? -14.275 -16.378 -16.012 1.00 93.12 649 PRO A CA 1
ATOM 5020 C C . PRO A 1 649 ? -13.879 -17.680 -16.726 1.00 93.12 649 PRO A C 1
ATOM 5022 O O . PRO A 1 649 ? -12.987 -18.381 -16.257 1.00 93.12 649 PRO A O 1
ATOM 5025 N N . LYS A 1 650 ? -14.484 -17.981 -17.885 1.00 92.75 650 LYS A N 1
ATOM 5026 C CA . LYS A 1 650 ? -14.182 -19.171 -18.706 1.00 92.75 650 LYS A CA 1
ATOM 5027 C C . LYS A 1 650 ? -12.755 -19.193 -19.264 1.00 92.75 650 LYS A C 1
ATOM 5029 O O . LYS A 1 650 ? -12.237 -20.251 -19.601 1.00 92.75 650 LYS A O 1
ATOM 5034 N N . ASP A 1 651 ? -12.089 -18.042 -19.336 1.00 95.06 651 ASP A N 1
ATOM 5035 C CA . ASP A 1 651 ? -10.735 -17.947 -19.883 1.00 95.06 651 ASP A CA 1
ATOM 5036 C C . ASP A 1 651 ? -9.638 -18.335 -18.875 1.00 95.06 651 ASP A C 1
ATOM 5038 O O . ASP A 1 651 ? -8.474 -18.445 -19.262 1.00 95.06 651 ASP A O 1
ATOM 5042 N N . ILE A 1 652 ? -9.971 -18.600 -17.602 1.00 95.88 652 ILE A N 1
ATOM 5043 C CA . ILE A 1 652 ? -8.969 -18.887 -16.562 1.00 95.88 652 ILE A CA 1
ATOM 5044 C C . ILE A 1 652 ? -8.125 -20.134 -16.861 1.00 95.88 652 ILE A C 1
ATOM 5046 O O . ILE A 1 652 ? -6.900 -20.086 -16.769 1.00 95.88 652 ILE A O 1
ATOM 5050 N N . ASN A 1 653 ? -8.737 -21.235 -17.294 1.00 94.94 653 ASN A N 1
ATOM 5051 C CA . ASN A 1 653 ? -8.023 -22.474 -17.621 1.00 94.94 653 ASN A CA 1
ATOM 5052 C C . ASN A 1 653 ? -7.137 -22.330 -18.868 1.00 94.94 653 ASN A C 1
ATOM 5054 O O . ASN A 1 653 ? -6.073 -22.945 -18.961 1.00 94.94 653 ASN A O 1
ATOM 5058 N N . ARG A 1 654 ? -7.544 -21.470 -19.808 1.00 95.38 654 ARG A N 1
ATOM 5059 C CA . ARG A 1 654 ? -6.764 -21.110 -21.000 1.00 95.38 654 ARG A CA 1
ATOM 5060 C C . ARG A 1 654 ? -5.562 -20.246 -20.613 1.00 95.38 654 ARG A C 1
ATOM 5062 O O . ARG A 1 654 ? -4.464 -20.468 -21.113 1.00 95.38 654 ARG A O 1
ATOM 5069 N N . LEU A 1 655 ? -5.746 -19.315 -19.672 1.00 96.44 655 LEU A N 1
ATOM 5070 C CA . LEU A 1 655 ? -4.672 -18.499 -19.101 1.00 96.44 655 LEU A CA 1
ATOM 5071 C C . LEU A 1 655 ? -3.659 -19.338 -18.311 1.00 96.44 655 LEU A C 1
ATOM 5073 O O . LEU A 1 655 ? -2.465 -19.130 -18.496 1.00 96.44 655 LEU A O 1
ATOM 5077 N N . LYS A 1 656 ? -4.086 -20.325 -17.509 1.00 96.19 656 LYS A N 1
ATOM 5078 C CA . LYS A 1 656 ? -3.178 -21.243 -16.782 1.00 96.19 656 LYS A CA 1
ATOM 5079 C C . LYS A 1 656 ? -2.164 -21.948 -17.691 1.00 96.19 656 LYS A C 1
ATOM 5081 O O . LYS A 1 656 ? -1.033 -22.180 -17.279 1.00 96.19 656 LYS A O 1
ATOM 5086 N N . GLN A 1 657 ? -2.558 -22.280 -18.922 1.00 95.56 657 GLN A N 1
ATOM 5087 C CA . GLN A 1 657 ? -1.682 -22.937 -19.902 1.00 95.56 657 GLN A CA 1
ATOM 5088 C C . GLN A 1 657 ? -0.622 -21.988 -20.488 1.00 95.56 657 GLN A C 1
ATOM 5090 O O . GLN A 1 657 ? 0.426 -22.446 -20.937 1.00 95.56 657 GLN A O 1
ATOM 5095 N N . VAL A 1 658 ? -0.878 -20.674 -20.481 1.00 96.06 658 VAL A N 1
ATOM 5096 C CA . VAL A 1 658 ? 0.010 -19.648 -21.056 1.00 96.06 658 VAL A CA 1
ATOM 5097 C C . VAL A 1 658 ? 0.882 -18.987 -19.986 1.00 96.06 658 VAL A C 1
ATOM 5099 O O . VAL A 1 658 ? 2.091 -18.848 -20.169 1.00 96.06 658 VAL A O 1
ATOM 5102 N N . ILE A 1 659 ? 0.284 -18.600 -18.856 1.00 97.25 659 ILE A N 1
ATOM 5103 C CA . ILE A 1 659 ? 0.932 -17.889 -17.747 1.00 97.25 659 ILE A CA 1
ATOM 5104 C C . ILE A 1 659 ? 1.713 -18.893 -16.887 1.00 97.25 659 ILE A C 1
ATOM 5106 O O . ILE A 1 659 ? 1.337 -19.253 -15.774 1.00 97.25 659 ILE A O 1
ATOM 5110 N N . THR A 1 660 ? 2.811 -19.390 -17.449 1.00 97.94 660 THR A N 1
ATOM 5111 C CA . THR A 1 660 ? 3.722 -20.344 -16.807 1.00 97.94 660 THR A CA 1
ATOM 5112 C C . THR A 1 660 ? 4.841 -19.629 -16.047 1.00 97.94 660 THR A C 1
ATOM 5114 O O . THR A 1 660 ? 5.120 -18.450 -16.268 1.00 97.94 660 THR A O 1
ATOM 5117 N N . LYS A 1 661 ? 5.549 -20.348 -15.164 1.00 97.75 661 LYS A N 1
ATOM 5118 C CA . LYS A 1 661 ? 6.689 -19.781 -14.420 1.00 97.75 661 LYS A CA 1
ATOM 5119 C C . LYS A 1 661 ? 7.798 -19.252 -15.338 1.00 97.75 661 LYS A C 1
ATOM 5121 O O . LYS A 1 661 ? 8.396 -18.233 -15.006 1.00 97.75 661 LYS A O 1
ATOM 5126 N N . SER A 1 662 ? 8.067 -19.912 -16.469 1.00 96.69 662 SER A N 1
ATOM 5127 C CA . SER A 1 662 ? 9.035 -19.432 -17.465 1.00 96.69 662 SER A CA 1
ATOM 5128 C C . SER A 1 662 ? 8.535 -18.172 -18.166 1.00 96.69 662 SER A C 1
ATOM 5130 O O . SER A 1 662 ? 9.259 -17.186 -18.178 1.00 96.69 662 SER A O 1
ATOM 5132 N N . TRP A 1 663 ? 7.274 -18.145 -18.614 1.00 97.12 663 TRP A N 1
ATOM 5133 C CA . TRP A 1 663 ? 6.676 -16.946 -19.216 1.00 97.12 663 TRP A CA 1
ATOM 5134 C C . TRP A 1 663 ? 6.768 -15.728 -18.285 1.00 97.12 663 TRP A C 1
ATOM 5136 O O . TRP A 1 663 ? 7.216 -14.662 -18.697 1.00 97.12 663 TRP A O 1
ATOM 5146 N N . VAL A 1 664 ? 6.427 -15.895 -17.000 1.00 97.12 664 VAL A N 1
ATOM 5147 C CA . VAL A 1 664 ? 6.571 -14.823 -16.002 1.00 97.12 664 VAL A CA 1
ATOM 5148 C C . VAL A 1 664 ? 8.034 -14.395 -15.875 1.00 97.12 664 VAL A C 1
ATOM 5150 O O . VAL A 1 664 ? 8.306 -13.197 -15.881 1.00 97.12 664 VAL A O 1
ATOM 5153 N N . LYS A 1 665 ? 8.976 -15.349 -15.781 1.00 95.88 665 LYS A N 1
ATOM 5154 C CA . LYS A 1 665 ? 10.414 -15.053 -15.707 1.00 95.88 665 LYS A CA 1
ATOM 5155 C C . LYS A 1 665 ? 10.890 -14.218 -16.896 1.00 95.88 665 LYS A C 1
ATOM 5157 O O . LYS A 1 665 ? 11.592 -13.233 -16.679 1.00 95.88 665 LYS A O 1
ATOM 5162 N N . ASP A 1 666 ? 10.486 -14.574 -18.110 1.00 94.12 666 ASP A N 1
ATOM 5163 C CA . ASP A 1 666 ? 10.869 -13.862 -19.329 1.00 94.12 666 ASP A CA 1
ATOM 5164 C C . ASP A 1 666 ? 10.348 -12.416 -19.304 1.00 94.12 666 ASP A C 1
ATOM 5166 O O . ASP A 1 666 ? 11.126 -11.476 -19.488 1.00 94.12 666 ASP A O 1
ATOM 5170 N N . VAL A 1 667 ? 9.064 -12.232 -18.969 1.00 94.38 667 VAL A N 1
ATOM 5171 C CA . VAL A 1 667 ? 8.390 -10.922 -18.899 1.00 94.38 667 VAL A CA 1
ATOM 5172 C C . VAL A 1 667 ? 8.985 -10.002 -17.827 1.00 94.38 667 VAL A C 1
ATOM 5174 O O . VAL A 1 667 ? 9.122 -8.803 -18.067 1.00 94.38 667 VAL A O 1
ATOM 5177 N N . VAL A 1 668 ? 9.364 -10.527 -16.654 1.00 94.69 668 VAL A N 1
ATOM 5178 C CA . VAL A 1 668 ? 9.944 -9.710 -15.567 1.00 94.69 668 VAL A CA 1
ATOM 5179 C C . VAL A 1 668 ? 11.464 -9.546 -15.664 1.00 94.69 668 VAL A C 1
ATOM 5181 O O . VAL A 1 668 ? 12.026 -8.697 -14.972 1.00 94.69 668 VAL A O 1
ATOM 5184 N N . SER A 1 669 ? 12.149 -10.308 -16.524 1.00 93.19 669 SER A N 1
ATOM 5185 C CA . SER A 1 669 ? 13.613 -10.248 -16.657 1.00 93.19 669 SER A CA 1
ATOM 5186 C C . SER A 1 669 ? 14.189 -8.842 -16.922 1.00 93.19 669 SER A C 1
ATOM 5188 O O . SER A 1 669 ? 15.211 -8.527 -16.302 1.00 93.19 669 SER A O 1
ATOM 5190 N N . PRO A 1 670 ? 13.556 -7.933 -17.704 1.00 91.44 670 PRO A N 1
ATOM 5191 C CA . PRO A 1 670 ? 14.104 -6.593 -17.943 1.00 91.44 670 PRO A CA 1
ATOM 5192 C C . PRO A 1 670 ? 14.135 -5.698 -16.693 1.00 91.44 670 PRO A C 1
ATOM 5194 O O . PRO A 1 670 ? 14.786 -4.657 -16.668 1.00 91.44 670 PRO A O 1
ATOM 5197 N N . LEU A 1 671 ? 13.454 -6.079 -15.604 1.00 91.06 671 LEU A N 1
ATOM 5198 C CA . LEU A 1 671 ? 13.479 -5.315 -14.351 1.00 91.06 671 LEU A CA 1
ATOM 5199 C C . LEU A 1 671 ? 14.858 -5.346 -13.663 1.00 91.06 671 LEU A C 1
ATOM 5201 O O . LEU A 1 671 ? 15.163 -4.464 -12.846 1.00 91.06 671 LEU A O 1
ATOM 5205 N N . LEU A 1 672 ? 15.676 -6.350 -14.000 1.00 90.88 672 LEU A N 1
ATOM 5206 C CA . LEU A 1 672 ? 17.013 -6.595 -13.460 1.00 90.88 672 LEU A CA 1
ATOM 5207 C C . LEU A 1 672 ? 18.126 -5.826 -14.186 1.00 90.88 672 LEU A C 1
ATOM 5209 O O . LEU A 1 672 ? 19.240 -5.755 -13.647 1.00 90.88 672 LEU A O 1
ATOM 5213 N N . ASP A 1 673 ? 17.822 -5.231 -15.344 1.00 88.19 673 ASP A N 1
ATOM 5214 C CA . ASP A 1 673 ? 18.765 -4.446 -16.139 1.00 88.19 673 ASP A CA 1
ATOM 5215 C C . ASP A 1 673 ? 19.303 -3.229 -15.360 1.00 88.19 673 ASP A C 1
ATOM 5217 O O . ASP A 1 673 ? 18.671 -2.702 -14.429 1.00 88.19 673 ASP A O 1
ATOM 5221 N N . PHE A 1 674 ? 20.531 -2.833 -15.705 1.00 84.62 674 PHE A N 1
ATOM 5222 C CA . PHE A 1 674 ? 21.237 -1.683 -15.129 1.00 84.62 674 PHE A CA 1
ATOM 5223 C C . PHE A 1 674 ? 21.229 -0.453 -16.042 1.00 84.62 674 PHE A C 1
ATOM 5225 O O . PHE A 1 674 ? 21.416 0.658 -15.554 1.00 84.62 674 PHE A O 1
ATOM 5232 N N . SER A 1 675 ? 21.031 -0.627 -17.345 1.00 84.69 675 SER A N 1
ATOM 5233 C CA . SER A 1 675 ? 21.026 0.469 -18.310 1.00 84.69 675 SER A CA 1
ATOM 5234 C C . SER A 1 675 ? 19.901 0.288 -19.316 1.00 84.69 675 SER A C 1
ATOM 5236 O O . SER A 1 675 ? 19.488 -0.835 -19.605 1.00 84.69 675 SER A O 1
ATOM 5238 N N . SER A 1 676 ? 19.433 1.406 -19.869 1.00 81.62 676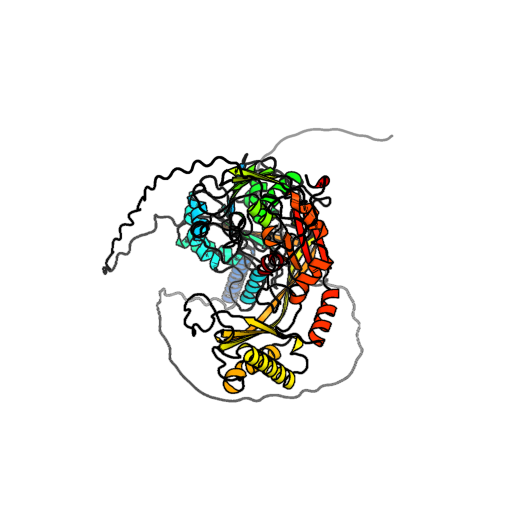 SER A N 1
ATOM 5239 C CA . SER A 1 676 ? 18.549 1.405 -21.041 1.00 81.62 676 SER A CA 1
ATOM 5240 C C . SER A 1 676 ? 19.286 1.015 -22.334 1.00 81.62 676 SER A C 1
ATOM 5242 O O . SER A 1 676 ? 18.638 0.747 -23.344 1.00 81.62 676 SER A O 1
ATOM 5244 N N . PHE A 1 677 ? 20.623 0.967 -22.305 1.00 83.31 677 PHE A N 1
ATOM 5245 C CA . PHE A 1 677 ? 21.485 0.592 -23.425 1.00 83.31 677 PHE A CA 1
ATOM 5246 C C . PHE A 1 677 ? 22.093 -0.792 -23.154 1.00 83.31 677 PHE A C 1
ATOM 5248 O O . PHE A 1 677 ? 22.979 -0.956 -22.317 1.00 83.31 677 PHE A O 1
ATOM 5255 N N . THR A 1 678 ? 21.559 -1.822 -23.811 1.00 77.31 678 THR A N 1
ATOM 5256 C CA . THR A 1 678 ? 21.899 -3.223 -23.524 1.00 77.31 678 THR A CA 1
ATOM 5257 C C . THR A 1 678 ? 23.163 -3.677 -24.264 1.00 77.31 678 THR A C 1
ATOM 5259 O O . THR A 1 678 ? 23.200 -3.642 -25.493 1.00 77.31 678 THR A O 1
ATOM 5262 N N . SER A 1 679 ? 24.163 -4.179 -23.532 1.00 82.56 679 SER A N 1
ATOM 5263 C CA . SER A 1 679 ? 25.341 -4.874 -24.082 1.00 82.56 679 SER A CA 1
ATOM 5264 C C . SER A 1 679 ? 25.258 -6.399 -23.889 1.00 82.56 679 SER A C 1
ATOM 5266 O O . SER A 1 679 ? 24.357 -6.904 -23.214 1.00 82.56 679 SER A O 1
ATOM 5268 N N . ALA A 1 680 ? 26.205 -7.150 -24.462 1.00 86.00 680 ALA A N 1
ATOM 5269 C CA . ALA A 1 680 ? 26.285 -8.600 -24.268 1.00 86.00 680 ALA A CA 1
ATOM 5270 C C . ALA A 1 680 ? 26.575 -8.968 -22.799 1.00 86.00 680 ALA A C 1
ATOM 5272 O O . ALA A 1 680 ? 25.925 -9.850 -22.237 1.00 86.00 680 ALA A O 1
ATOM 5273 N N . GLU A 1 681 ? 27.480 -8.231 -22.154 1.00 83.62 681 GLU A N 1
ATOM 5274 C CA . GLU A 1 681 ? 27.838 -8.387 -20.741 1.00 83.62 681 GLU A CA 1
ATOM 5275 C C . GLU A 1 681 ? 26.640 -8.069 -19.832 1.00 83.62 681 GLU A C 1
ATOM 5277 O O . GLU A 1 681 ? 26.383 -8.783 -18.861 1.00 83.62 681 GLU A O 1
ATOM 5282 N N . ALA A 1 682 ? 25.852 -7.040 -20.170 1.00 83.06 682 ALA A N 1
ATOM 5283 C CA . ALA A 1 682 ? 24.640 -6.693 -19.429 1.00 83.06 682 ALA A CA 1
ATOM 5284 C C . ALA A 1 682 ? 23.601 -7.832 -19.455 1.00 83.06 682 ALA A C 1
ATOM 5286 O O . ALA A 1 682 ? 22.990 -8.131 -18.427 1.00 83.06 682 ALA A O 1
ATOM 5287 N N . ILE A 1 683 ? 23.442 -8.515 -20.598 1.00 85.81 683 ILE A N 1
ATOM 5288 C CA . ILE A 1 683 ? 22.557 -9.685 -20.727 1.00 85.81 683 ILE A CA 1
ATOM 5289 C C . ILE A 1 683 ? 23.063 -10.850 -19.867 1.00 85.81 683 ILE A C 1
ATOM 5291 O O . ILE A 1 683 ? 22.263 -11.489 -19.183 1.00 85.81 683 ILE A O 1
ATOM 5295 N N . GLU A 1 684 ? 24.371 -11.115 -19.848 1.00 87.38 684 GLU A N 1
ATOM 5296 C CA . GLU A 1 684 ? 24.958 -12.158 -18.996 1.00 87.38 684 GLU A CA 1
ATOM 5297 C C . GLU A 1 684 ? 24.723 -11.866 -17.503 1.00 87.38 684 GLU A C 1
ATOM 5299 O O . GLU A 1 684 ? 24.209 -12.717 -16.770 1.00 87.38 684 GLU A O 1
ATOM 5304 N N . GLN A 1 685 ? 24.997 -10.633 -17.058 1.00 85.81 685 GLN A N 1
ATOM 5305 C CA . GLN A 1 685 ? 24.731 -10.196 -15.685 1.00 85.81 685 GLN A CA 1
ATOM 5306 C C . GLN A 1 685 ? 23.242 -10.303 -15.316 1.00 85.81 685 GLN A C 1
ATOM 5308 O O . GLN A 1 685 ? 22.909 -10.746 -14.212 1.00 85.81 685 GLN A O 1
ATOM 5313 N N . ARG A 1 686 ? 22.335 -9.917 -16.226 1.00 90.44 686 ARG A N 1
ATOM 5314 C CA . ARG A 1 686 ? 20.882 -10.050 -16.041 1.00 90.44 686 ARG A CA 1
ATOM 5315 C C . ARG A 1 686 ? 20.487 -11.510 -15.848 1.00 90.44 686 ARG A C 1
ATOM 5317 O O . ARG A 1 686 ? 19.786 -11.826 -14.888 1.00 90.44 686 ARG A O 1
ATOM 5324 N N . ASN A 1 687 ? 20.960 -12.396 -16.722 1.00 90.31 687 ASN A N 1
ATOM 5325 C CA . ASN A 1 687 ? 20.646 -13.821 -16.674 1.00 90.31 687 ASN A CA 1
ATOM 5326 C C . ASN A 1 687 ? 21.139 -14.451 -15.358 1.00 90.31 687 ASN A C 1
ATOM 5328 O O . ASN A 1 687 ? 20.366 -15.133 -14.690 1.00 90.31 687 ASN A O 1
ATOM 5332 N N . LYS A 1 688 ? 22.359 -14.116 -14.916 1.00 90.25 688 LYS A N 1
ATOM 5333 C CA . LYS A 1 688 ? 22.920 -14.555 -13.626 1.00 90.25 688 LYS A CA 1
ATOM 5334 C C . LYS A 1 688 ? 22.097 -14.092 -12.416 1.00 90.25 688 LYS A C 1
ATOM 5336 O O . LYS A 1 688 ? 21.905 -14.847 -11.468 1.00 90.25 688 LYS A O 1
ATOM 5341 N N . LYS A 1 689 ? 21.564 -12.864 -12.425 1.00 89.31 689 LYS A N 1
ATOM 5342 C CA . LYS A 1 689 ? 20.618 -12.415 -11.381 1.00 89.31 689 LYS A CA 1
ATOM 5343 C C . LYS A 1 689 ? 19.289 -13.176 -11.444 1.00 89.31 689 LYS A C 1
ATOM 5345 O O . LYS A 1 689 ? 18.692 -13.446 -10.405 1.00 89.31 689 LYS A O 1
ATOM 5350 N N . MET A 1 690 ? 18.827 -13.537 -12.642 1.00 93.81 690 MET A N 1
ATOM 5351 C CA . MET A 1 690 ? 17.548 -14.223 -12.861 1.00 93.81 690 MET A CA 1
ATOM 5352 C C . MET A 1 690 ? 17.506 -15.652 -12.279 1.00 93.81 690 MET A C 1
ATOM 5354 O O . MET A 1 690 ? 16.423 -16.212 -12.063 1.00 93.81 690 MET A O 1
ATOM 5358 N N . GLU A 1 691 ? 18.669 -16.227 -11.965 1.00 92.06 691 GLU A N 1
ATOM 5359 C CA . GLU A 1 691 ? 18.818 -17.463 -11.183 1.00 92.06 691 GLU A CA 1
ATOM 5360 C C . GLU A 1 691 ? 18.302 -17.305 -9.740 1.00 92.06 691 GLU A C 1
ATOM 5362 O O . GLU A 1 691 ? 17.724 -18.240 -9.191 1.00 92.06 691 GLU A O 1
ATOM 5367 N N . GLN A 1 692 ? 18.436 -16.111 -9.147 1.00 93.00 692 GLN A N 1
ATOM 5368 C CA . GLN A 1 692 ? 18.028 -15.801 -7.764 1.00 93.00 692 GLN A CA 1
ATOM 5369 C C . GLN A 1 692 ? 16.530 -15.471 -7.630 1.00 93.00 692 GLN A C 1
ATOM 5371 O O . GLN A 1 692 ? 15.991 -15.421 -6.521 1.00 93.00 692 GLN A O 1
ATOM 5376 N N . VAL A 1 693 ? 15.854 -15.239 -8.758 1.00 96.12 693 VAL A N 1
ATOM 5377 C CA . VAL A 1 693 ? 14.419 -14.949 -8.821 1.00 96.12 693 VAL A CA 1
ATOM 5378 C C . VAL A 1 693 ? 13.640 -16.259 -8.830 1.00 96.12 693 VAL A C 1
ATOM 5380 O O . VAL A 1 693 ? 13.806 -17.086 -9.731 1.00 96.12 693 VAL A O 1
ATOM 5383 N N . THR A 1 694 ? 12.739 -16.446 -7.870 1.00 97.50 694 THR A N 1
ATOM 5384 C CA . THR A 1 694 ? 11.766 -17.547 -7.888 1.00 97.50 694 THR A CA 1
ATOM 5385 C C . THR A 1 694 ? 10.392 -17.024 -8.291 1.00 97.50 694 THR A C 1
ATOM 5387 O O . THR A 1 694 ? 10.058 -15.866 -8.047 1.00 97.50 694 THR A O 1
ATOM 5390 N N . VAL A 1 695 ? 9.604 -17.870 -8.959 1.00 98.19 695 VAL A N 1
ATOM 5391 C CA . VAL A 1 695 ? 8.230 -17.546 -9.363 1.00 98.19 695 VAL A CA 1
ATOM 5392 C C . VAL A 1 695 ? 7.272 -18.567 -8.769 1.00 98.19 695 VAL A C 1
ATOM 5394 O O . VAL A 1 695 ? 7.454 -19.785 -8.901 1.00 98.19 695 VAL A O 1
ATOM 5397 N N . GLU A 1 696 ? 6.228 -18.053 -8.141 1.00 98.25 696 GLU A N 1
ATOM 5398 C CA . GLU A 1 696 ? 5.124 -18.785 -7.539 1.00 98.25 696 GLU A CA 1
ATOM 5399 C C . GLU A 1 696 ? 3.835 -18.335 -8.234 1.00 98.25 696 GLU A C 1
ATOM 5401 O O . GLU A 1 696 ? 3.683 -17.159 -8.560 1.00 98.25 696 GLU A O 1
ATOM 5406 N N . ILE A 1 697 ? 2.937 -19.273 -8.531 1.00 98.44 697 ILE A N 1
ATOM 5407 C CA . ILE A 1 697 ? 1.656 -18.994 -9.189 1.00 98.44 697 ILE A CA 1
ATOM 5408 C C . ILE A 1 697 ? 0.602 -19.758 -8.403 1.00 98.44 697 ILE A C 1
ATOM 5410 O O . ILE A 1 697 ? 0.671 -20.984 -8.311 1.00 98.44 697 ILE A O 1
ATOM 5414 N N . TYR A 1 698 ? -0.333 -19.021 -7.820 1.00 98.25 698 TYR A N 1
ATOM 5415 C CA . TYR A 1 698 ? -1.390 -19.536 -6.965 1.00 98.25 698 TYR A CA 1
ATOM 5416 C C . TYR A 1 698 ? -2.740 -19.331 -7.646 1.00 98.25 698 TYR A C 1
ATOM 5418 O O . TYR A 1 698 ? -3.021 -18.258 -8.179 1.00 98.25 698 TYR A O 1
ATOM 5426 N N . GLU A 1 699 ? -3.595 -20.347 -7.610 1.00 97.88 699 GLU A N 1
ATOM 5427 C CA . GLU A 1 699 ? -4.976 -20.214 -8.068 1.00 97.88 699 GLU A CA 1
ATOM 5428 C C . GLU A 1 699 ? -5.861 -19.625 -6.969 1.00 97.88 699 GLU A C 1
ATOM 5430 O O . GLU A 1 699 ? -5.738 -19.986 -5.795 1.00 97.88 699 GLU A O 1
ATOM 5435 N N . VAL A 1 700 ? -6.802 -18.769 -7.365 1.00 98.06 700 VAL A N 1
ATOM 5436 C CA . VAL A 1 700 ? -7.809 -18.168 -6.483 1.00 98.06 700 VAL A CA 1
ATOM 5437 C C . VAL A 1 700 ? -9.192 -18.449 -7.092 1.00 98.06 700 VAL A C 1
ATOM 5439 O O . VAL A 1 700 ? -9.754 -17.594 -7.784 1.00 98.06 700 VAL A O 1
ATOM 5442 N N . PRO A 1 701 ? -9.732 -19.678 -6.924 1.00 97.31 701 PRO A N 1
ATOM 5443 C CA . PRO A 1 701 ? -10.926 -20.122 -7.643 1.00 97.31 701 PRO A CA 1
ATOM 5444 C C . PRO A 1 701 ? -12.168 -19.259 -7.411 1.00 97.31 701 PRO A C 1
ATOM 5446 O O . PRO A 1 701 ? -12.940 -19.074 -8.347 1.00 97.31 701 PRO A O 1
ATOM 5449 N N . GLY A 1 702 ? -12.345 -18.687 -6.213 1.00 97.00 702 GLY A N 1
ATOM 5450 C CA . GLY A 1 702 ? -13.543 -17.911 -5.862 1.00 97.00 702 GLY A CA 1
ATOM 5451 C C . GLY A 1 702 ? -13.748 -16.624 -6.677 1.00 97.00 702 GLY A C 1
ATOM 5452 O O . GLY A 1 702 ? -14.875 -16.145 -6.805 1.00 97.00 702 GLY A O 1
ATOM 5453 N N . ILE A 1 703 ? -12.677 -16.112 -7.296 1.00 96.88 703 ILE A N 1
ATOM 5454 C CA . ILE A 1 703 ? -12.697 -14.983 -8.243 1.00 96.88 703 ILE A CA 1
ATOM 5455 C C . ILE A 1 703 ? -12.094 -15.340 -9.614 1.00 96.88 703 ILE A C 1
ATOM 5457 O O . ILE A 1 703 ? -11.781 -14.451 -10.403 1.00 96.88 703 ILE A O 1
ATOM 5461 N N . HIS A 1 704 ? -11.953 -16.638 -9.913 1.00 97.06 704 HIS A N 1
ATOM 5462 C CA . HIS A 1 704 ? -11.446 -17.169 -11.185 1.00 97.06 704 HIS A CA 1
ATOM 5463 C C . HIS A 1 704 ? -10.112 -16.556 -11.650 1.00 97.06 704 HIS A C 1
ATOM 5465 O O . HIS A 1 704 ? -9.950 -16.265 -12.834 1.00 97.06 704 HIS A O 1
ATOM 5471 N N . SER A 1 705 ? -9.152 -16.350 -10.745 1.00 97.94 705 SER A N 1
ATOM 5472 C CA . SER A 1 705 ? -7.908 -15.629 -11.053 1.00 97.94 705 SER A CA 1
ATOM 5473 C C . SER A 1 705 ? -6.636 -16.383 -10.662 1.00 97.94 705 SER A C 1
ATOM 5475 O O . SER A 1 705 ? -6.663 -17.377 -9.932 1.00 97.94 705 SER A O 1
ATOM 5477 N N . LEU A 1 706 ? -5.500 -15.866 -11.135 1.00 98.38 706 LEU A N 1
ATOM 5478 C CA . LEU A 1 706 ? -4.162 -16.255 -10.690 1.00 98.38 706 LEU A CA 1
ATOM 5479 C C . LEU A 1 706 ? -3.562 -15.133 -9.836 1.00 98.38 706 LEU A C 1
ATOM 5481 O O . LEU A 1 706 ? -3.694 -13.962 -10.191 1.00 98.38 706 LEU A O 1
ATOM 5485 N N . ASN A 1 707 ? -2.874 -15.482 -8.751 1.00 98.25 707 ASN A N 1
ATOM 5486 C CA . ASN A 1 707 ? -1.951 -14.592 -8.052 1.00 98.25 707 ASN A CA 1
ATOM 5487 C C . ASN A 1 707 ? -0.518 -15.052 -8.334 1.00 98.25 707 ASN A C 1
ATOM 5489 O O . ASN A 1 707 ? -0.164 -16.195 -8.040 1.00 98.25 707 ASN A O 1
ATOM 5493 N N . VAL A 1 708 ? 0.295 -14.182 -8.920 1.00 98.25 708 VAL A N 1
ATOM 5494 C CA . VAL A 1 708 ? 1.688 -14.461 -9.269 1.00 98.25 708 VAL A CA 1
ATOM 5495 C C . VAL A 1 708 ? 2.598 -13.712 -8.307 1.00 98.25 708 VAL A C 1
ATOM 5497 O O . VAL A 1 708 ? 2.410 -12.520 -8.078 1.00 98.25 708 VAL A O 1
ATOM 5500 N N . VAL A 1 709 ? 3.608 -14.398 -7.777 1.00 98.00 709 VAL A N 1
ATOM 5501 C CA . VAL A 1 709 ? 4.634 -13.801 -6.917 1.00 98.00 709 VAL A CA 1
ATOM 5502 C C . VAL A 1 709 ? 6.006 -14.058 -7.527 1.00 98.00 709 VAL A C 1
ATOM 5504 O O . VAL A 1 709 ? 6.410 -15.207 -7.709 1.00 98.00 709 VAL A O 1
ATOM 5507 N N . ALA A 1 710 ? 6.724 -12.985 -7.849 1.00 97.31 710 ALA A N 1
ATOM 5508 C CA . ALA A 1 710 ? 8.107 -13.008 -8.305 1.00 97.31 710 ALA A CA 1
ATOM 5509 C C . ALA A 1 710 ? 9.008 -12.501 -7.172 1.00 97.31 710 ALA A C 1
ATOM 5511 O O . ALA A 1 710 ? 9.005 -11.315 -6.834 1.00 97.31 710 ALA A O 1
ATOM 5512 N N . ARG A 1 711 ? 9.766 -13.416 -6.562 1.00 96.06 711 ARG A N 1
ATOM 5513 C CA . ARG A 1 711 ? 10.643 -13.116 -5.426 1.00 96.06 711 ARG A CA 1
ATOM 5514 C C . ARG A 1 711 ? 11.944 -12.469 -5.888 1.00 96.06 711 ARG A C 1
ATOM 5516 O O . ARG A 1 711 ? 12.469 -12.825 -6.940 1.00 96.06 711 ARG A O 1
ATOM 5523 N N . ASN A 1 712 ? 12.506 -11.585 -5.069 1.00 93.88 712 ASN A N 1
ATOM 5524 C CA . ASN A 1 712 ? 13.812 -10.946 -5.290 1.00 93.88 712 ASN A CA 1
ATOM 5525 C C . ASN A 1 712 ? 13.977 -10.120 -6.590 1.00 93.88 712 ASN A C 1
ATOM 5527 O O . ASN A 1 712 ? 15.084 -10.016 -7.120 1.00 93.88 712 ASN A O 1
ATOM 5531 N N . ILE A 1 713 ? 12.906 -9.519 -7.114 1.00 94.38 713 ILE A N 1
ATOM 5532 C CA . ILE A 1 713 ? 12.902 -8.852 -8.431 1.00 94.38 713 ILE A CA 1
ATOM 5533 C C . ILE A 1 713 ? 12.971 -7.310 -8.367 1.00 94.38 713 ILE A C 1
ATOM 5535 O O . ILE A 1 713 ? 13.328 -6.665 -9.355 1.00 94.38 713 ILE A O 1
ATOM 5539 N N . LEU A 1 714 ? 12.677 -6.687 -7.218 1.00 92.50 714 LEU A N 1
ATOM 5540 C CA . LEU A 1 714 ? 12.495 -5.227 -7.092 1.00 92.50 714 LEU A CA 1
ATOM 5541 C C . LEU A 1 714 ? 13.767 -4.425 -6.735 1.00 92.50 714 LEU A C 1
ATOM 5543 O O . LEU A 1 714 ? 13.677 -3.280 -6.286 1.00 92.50 714 LEU A O 1
ATOM 5547 N N . ASP A 1 715 ? 14.961 -4.976 -6.980 1.00 90.06 715 ASP A N 1
ATOM 5548 C CA . ASP A 1 715 ? 16.265 -4.329 -6.709 1.00 90.06 715 ASP A CA 1
ATOM 5549 C C . ASP A 1 715 ? 16.458 -3.955 -5.219 1.00 90.06 715 ASP A C 1
ATOM 5551 O O . ASP A 1 715 ? 17.034 -2.925 -4.884 1.00 90.06 715 ASP A O 1
ATOM 5555 N N . GLY A 1 716 ? 15.942 -4.799 -4.322 1.00 85.38 716 GLY A N 1
ATOM 5556 C CA . GLY A 1 716 ? 15.978 -4.655 -2.862 1.00 85.38 716 GLY A CA 1
ATOM 5557 C C . GLY A 1 716 ? 14.675 -4.138 -2.235 1.00 85.38 716 GLY A C 1
ATOM 5558 O O . GLY A 1 716 ? 14.497 -4.253 -1.023 1.00 85.38 716 GLY A O 1
ATOM 5559 N N . GLY A 1 717 ? 13.736 -3.633 -3.042 1.00 86.69 717 GLY A N 1
ATOM 5560 C CA . GLY A 1 717 ? 12.453 -3.108 -2.566 1.00 86.69 717 GLY A CA 1
ATOM 5561 C C . GLY A 1 717 ? 12.462 -1.619 -2.219 1.00 86.69 717 GLY A C 1
ATOM 5562 O O . GLY A 1 717 ? 13.490 -0.947 -2.290 1.00 86.69 717 GLY A O 1
ATOM 5563 N N . VAL A 1 718 ? 11.297 -1.086 -1.846 1.00 86.38 718 VAL A N 1
ATOM 5564 C CA . VAL A 1 718 ? 10.972 0.359 -1.828 1.00 86.38 718 VAL A CA 1
ATOM 5565 C C . VAL A 1 718 ? 12.049 1.268 -1.217 1.00 86.38 718 VAL A C 1
ATOM 5567 O O . VAL A 1 718 ? 12.375 2.316 -1.785 1.00 86.38 718 VAL A O 1
ATOM 5570 N N . ASN A 1 719 ? 12.622 0.875 -0.077 1.00 83.94 719 ASN A N 1
ATOM 5571 C CA . ASN A 1 719 ? 13.610 1.673 0.649 1.00 83.94 719 ASN A CA 1
ATOM 5572 C C . ASN A 1 719 ? 14.958 1.775 -0.086 1.00 83.94 719 ASN A C 1
ATOM 5574 O O . ASN A 1 719 ? 15.515 2.866 -0.186 1.00 83.94 719 ASN A O 1
ATOM 5578 N N . CYS A 1 720 ? 15.486 0.689 -0.655 1.00 86.44 720 CYS A N 1
ATOM 5579 C CA . CYS A 1 720 ? 16.835 0.659 -1.244 1.00 86.44 720 CYS A CA 1
ATOM 5580 C C . CYS A 1 720 ? 16.866 0.580 -2.780 1.00 86.44 720 CYS A C 1
ATOM 5582 O O . CYS A 1 720 ? 17.874 0.958 -3.371 1.00 86.44 720 CYS A O 1
ATOM 5584 N N . SER A 1 721 ? 15.752 0.235 -3.430 1.00 90.25 721 SER A N 1
ATOM 5585 C CA . SER A 1 721 ? 15.643 0.122 -4.887 1.00 90.25 721 SER A CA 1
ATOM 5586 C C . SER A 1 721 ? 16.109 1.379 -5.624 1.00 90.25 721 SER A C 1
ATOM 5588 O O . SER A 1 721 ? 15.734 2.507 -5.271 1.00 90.25 721 SER A O 1
ATOM 5590 N N . ARG A 1 722 ? 16.906 1.163 -6.680 1.00 91.75 722 ARG A N 1
ATOM 5591 C CA . ARG A 1 722 ? 17.361 2.186 -7.640 1.00 91.75 722 ARG A CA 1
ATOM 5592 C C . ARG A 1 722 ? 16.386 2.357 -8.807 1.00 91.75 722 ARG A C 1
ATOM 5594 O O . ARG A 1 722 ? 16.712 2.999 -9.801 1.00 91.75 722 ARG A O 1
ATOM 5601 N N . ARG A 1 723 ? 15.209 1.730 -8.735 1.00 90.50 723 ARG A N 1
ATOM 5602 C CA . ARG A 1 723 ? 14.133 1.885 -9.719 1.00 90.50 723 ARG A CA 1
ATOM 5603 C C . ARG A 1 723 ? 13.423 3.229 -9.543 1.00 90.50 723 ARG A C 1
ATOM 5605 O O . ARG A 1 723 ? 13.367 3.771 -8.438 1.00 90.50 723 ARG A O 1
ATOM 5612 N N . ILE A 1 724 ? 12.847 3.740 -10.633 1.00 88.81 724 ILE A N 1
ATOM 5613 C CA . ILE A 1 724 ? 11.913 4.875 -10.588 1.00 88.81 724 ILE A CA 1
ATOM 5614 C C . ILE A 1 724 ? 10.602 4.400 -9.947 1.00 88.81 724 ILE A C 1
ATOM 5616 O O . ILE A 1 724 ? 10.237 4.861 -8.868 1.00 88.81 724 ILE A O 1
ATOM 5620 N N . ASP A 1 725 ? 9.953 3.393 -10.542 1.00 90.00 725 ASP A N 1
ATOM 5621 C CA . ASP A 1 725 ? 8.900 2.634 -9.864 1.00 90.00 725 ASP A CA 1
ATOM 5622 C C . ASP A 1 725 ? 9.526 1.571 -8.949 1.00 90.00 725 ASP A C 1
ATOM 5624 O O . ASP A 1 725 ? 9.882 0.466 -9.381 1.00 90.00 725 ASP A O 1
ATOM 5628 N N . ARG A 1 726 ? 9.690 1.953 -7.678 1.00 89.31 726 ARG A N 1
ATOM 5629 C CA . ARG A 1 726 ? 10.236 1.116 -6.595 1.00 89.31 726 ARG A CA 1
ATOM 5630 C C . ARG A 1 726 ? 9.220 0.138 -6.004 1.00 89.31 726 ARG A C 1
ATOM 5632 O O . ARG A 1 726 ? 9.634 -0.820 -5.364 1.00 89.31 726 ARG A O 1
ATOM 5639 N N . HIS A 1 727 ? 7.929 0.403 -6.204 1.00 87.19 727 HIS A N 1
ATOM 5640 C CA . HIS A 1 727 ? 6.816 -0.438 -5.752 1.00 87.19 727 HIS A CA 1
ATOM 5641 C C . HIS A 1 727 ? 6.393 -1.462 -6.819 1.00 87.19 727 HIS A C 1
ATOM 5643 O O . HIS A 1 727 ? 5.645 -2.390 -6.545 1.00 87.19 727 HIS A O 1
ATOM 5649 N N . GLY A 1 728 ? 6.804 -1.270 -8.073 1.00 87.00 728 GLY A N 1
ATOM 5650 C CA . GLY A 1 728 ? 6.409 -2.134 -9.180 1.00 87.00 728 GLY A CA 1
ATOM 5651 C C . GLY A 1 728 ? 4.931 -2.031 -9.577 1.00 87.00 728 GLY A C 1
ATOM 5652 O O . GLY A 1 728 ? 4.445 -2.874 -10.328 1.00 87.00 728 GLY A O 1
ATOM 5653 N N . LYS A 1 729 ? 4.205 -1.001 -9.123 1.00 89.62 729 LYS A N 1
ATOM 5654 C CA . LYS A 1 729 ? 2.760 -0.843 -9.381 1.00 89.62 729 LYS A CA 1
ATOM 5655 C C . LYS A 1 729 ? 2.448 -0.751 -10.877 1.00 89.62 729 LYS A C 1
ATOM 5657 O O . LYS A 1 729 ? 1.478 -1.350 -11.341 1.00 89.62 729 LYS A O 1
ATOM 5662 N N . THR A 1 730 ? 3.313 -0.082 -11.642 1.00 90.06 730 THR A N 1
ATOM 5663 C CA . THR A 1 730 ? 3.202 0.058 -13.108 1.00 90.06 730 THR A CA 1
ATOM 5664 C C . THR A 1 730 ? 3.455 -1.246 -13.869 1.00 90.06 730 THR A C 1
ATOM 5666 O O . THR A 1 730 ? 3.058 -1.370 -15.026 1.00 90.06 730 THR A O 1
ATOM 5669 N N . ILE A 1 731 ? 4.087 -2.239 -13.233 1.00 91.62 731 ILE A N 1
ATOM 5670 C CA . ILE A 1 731 ? 4.479 -3.490 -13.892 1.00 91.62 731 ILE A CA 1
ATOM 5671 C C . ILE A 1 731 ? 3.239 -4.313 -14.275 1.00 91.62 731 ILE A C 1
ATOM 5673 O O . ILE A 1 731 ? 3.267 -4.996 -15.293 1.00 91.62 731 ILE A O 1
ATOM 5677 N N . SER A 1 732 ? 2.130 -4.187 -13.537 1.00 91.06 732 SER A N 1
ATOM 5678 C CA . SER A 1 732 ? 0.855 -4.844 -13.874 1.00 91.06 732 SER A CA 1
ATOM 5679 C C . SER A 1 732 ? 0.376 -4.536 -15.301 1.00 91.06 732 SER A C 1
ATOM 5681 O O . SER A 1 732 ? 0.202 -5.464 -16.088 1.00 91.06 732 SER A O 1
ATOM 5683 N N . ASP A 1 733 ? 0.246 -3.266 -15.696 1.00 90.50 733 ASP A N 1
ATOM 5684 C CA . ASP A 1 733 ? -0.149 -2.924 -17.072 1.00 90.50 733 ASP A CA 1
ATOM 5685 C C . ASP A 1 733 ? 0.955 -3.252 -18.108 1.00 90.50 733 ASP A C 1
ATOM 5687 O O . ASP A 1 733 ? 0.634 -3.622 -19.235 1.00 90.50 733 ASP A O 1
ATOM 5691 N N . LEU A 1 734 ? 2.250 -3.242 -17.745 1.00 91.75 734 LEU A N 1
ATOM 5692 C CA . LEU A 1 734 ? 3.329 -3.728 -18.634 1.00 91.75 734 LEU A CA 1
ATOM 5693 C C . LEU A 1 734 ? 3.248 -5.244 -18.905 1.00 91.75 734 LEU A C 1
ATOM 5695 O O . LEU A 1 734 ? 3.567 -5.695 -20.010 1.00 91.75 734 LEU A O 1
ATOM 5699 N N . ILE A 1 735 ? 2.798 -6.026 -17.920 1.00 93.94 735 ILE A N 1
ATOM 5700 C CA . ILE A 1 735 ? 2.487 -7.455 -18.059 1.00 93.94 735 ILE A CA 1
ATOM 5701 C C . ILE A 1 735 ? 1.220 -7.633 -18.907 1.00 93.94 735 ILE A C 1
ATOM 5703 O O . ILE A 1 735 ? 1.184 -8.493 -19.785 1.00 93.94 735 ILE A O 1
ATOM 5707 N N . LEU A 1 736 ? 0.195 -6.797 -18.716 1.00 94.75 736 LEU A N 1
ATOM 5708 C CA . LEU A 1 736 ? -1.016 -6.837 -19.541 1.00 94.75 736 LEU A CA 1
ATOM 5709 C C . LEU A 1 736 ? -0.775 -6.399 -21.003 1.00 94.75 736 LEU A C 1
ATOM 5711 O O . LEU A 1 736 ? -1.518 -6.806 -21.895 1.00 94.75 736 LEU A O 1
ATOM 5715 N N . CYS A 1 737 ? 0.269 -5.619 -21.286 1.00 93.88 737 CYS A N 1
ATOM 5716 C CA . CYS A 1 737 ? 0.698 -5.304 -22.653 1.00 93.88 737 CYS A CA 1
ATOM 5717 C C . CYS A 1 737 ? 1.335 -6.489 -23.398 1.00 93.88 737 CYS A C 1
ATOM 5719 O O . CYS A 1 737 ? 1.510 -6.402 -24.614 1.00 93.88 737 CYS A O 1
ATOM 5721 N N . GLN A 1 738 ? 1.676 -7.587 -22.715 1.00 95.88 738 GLN A N 1
ATOM 5722 C CA . GLN A 1 738 ? 2.245 -8.765 -23.369 1.00 95.88 738 GLN A CA 1
ATOM 5723 C C . GLN A 1 738 ? 1.220 -9.440 -24.282 1.00 95.88 738 GLN A C 1
ATOM 5725 O O . GLN A 1 738 ? 0.044 -9.583 -23.944 1.00 95.88 738 GLN A O 1
ATOM 5730 N N . GLU A 1 739 ? 1.678 -9.887 -25.446 1.00 95.56 739 GLU A N 1
ATOM 5731 C CA . GLU A 1 739 ? 0.841 -10.613 -26.392 1.00 95.56 739 GLU A CA 1
ATOM 5732 C C . GLU A 1 739 ? 0.808 -12.113 -26.076 1.00 95.56 739 GLU A C 1
ATOM 5734 O O . GLU A 1 739 ? 1.844 -12.773 -26.001 1.00 95.56 739 GLU A O 1
ATOM 5739 N N . VAL A 1 740 ? -0.398 -12.663 -25.958 1.00 95.69 740 VAL A N 1
ATOM 5740 C CA . VAL A 1 740 ? -0.664 -14.075 -25.668 1.00 95.69 740 VAL A CA 1
ATOM 5741 C C . VAL A 1 740 ? -1.446 -14.733 -26.806 1.00 95.69 740 VAL A C 1
ATOM 5743 O O . VAL A 1 740 ? -2.142 -14.065 -27.571 1.00 95.69 740 VAL A O 1
ATOM 5746 N N . ILE A 1 741 ? -1.344 -16.058 -26.919 1.00 96.25 741 ILE A N 1
ATOM 5747 C CA . ILE A 1 741 ? -2.189 -16.876 -27.797 1.00 96.25 741 ILE A CA 1
ATOM 5748 C C . ILE A 1 741 ? -2.930 -17.861 -26.902 1.00 96.25 741 ILE A C 1
ATOM 5750 O O . ILE A 1 741 ? -2.320 -18.757 -26.326 1.00 96.25 741 ILE A O 1
ATOM 5754 N N . LEU A 1 742 ? -4.243 -17.687 -26.770 1.00 94.56 742 LEU A N 1
ATOM 5755 C CA . LEU A 1 742 ? -5.063 -18.581 -25.959 1.00 94.56 742 LEU A CA 1
ATOM 5756 C C . LEU A 1 742 ? -5.488 -19.816 -26.776 1.00 94.56 742 LEU A C 1
ATOM 5758 O O . LEU A 1 742 ? -5.963 -19.639 -27.906 1.00 94.56 742 LEU A O 1
ATOM 5762 N N . PRO A 1 743 ? -5.419 -21.038 -26.213 1.00 93.25 743 PRO A N 1
ATOM 5763 C CA . PRO A 1 743 ? -5.940 -22.248 -26.858 1.00 93.25 743 PRO A CA 1
ATOM 5764 C C . PRO A 1 743 ? -7.466 -22.170 -27.085 1.00 93.25 743 PRO A C 1
ATOM 5766 O O . PRO A 1 743 ? -8.111 -21.221 -26.621 1.00 93.25 743 PRO A O 1
ATOM 5769 N N . PRO A 1 744 ? -8.084 -23.124 -27.805 1.00 89.94 744 PRO A N 1
ATOM 5770 C CA . PRO A 1 744 ? -9.540 -23.285 -27.833 1.00 89.94 744 PRO A CA 1
ATOM 5771 C C . PRO A 1 744 ? -10.138 -23.471 -26.430 1.00 89.94 744 PRO A C 1
ATOM 5773 O O . PRO A 1 744 ? -9.454 -23.957 -25.533 1.00 89.94 744 PRO A O 1
ATOM 5776 N N . LEU A 1 745 ? -11.413 -23.107 -26.254 1.00 86.75 745 LEU A N 1
ATOM 5777 C CA . LEU A 1 745 ? -12.192 -23.551 -25.092 1.00 86.75 745 LEU A CA 1
ATOM 5778 C C . LEU A 1 745 ? -12.376 -25.074 -25.161 1.00 86.75 745 LEU A C 1
ATOM 5780 O O . LEU A 1 745 ? -12.705 -25.619 -26.218 1.00 86.75 745 LEU A O 1
ATOM 5784 N N . THR A 1 746 ? -12.173 -25.738 -24.033 1.00 80.00 746 THR A N 1
ATOM 5785 C CA . THR A 1 746 ? -12.401 -27.170 -23.821 1.00 80.00 746 THR A CA 1
ATOM 5786 C C . THR A 1 746 ? -13.754 -27.410 -23.145 1.00 80.00 746 THR A C 1
ATOM 5788 O O . THR A 1 746 ? -14.423 -26.466 -22.729 1.00 80.00 746 THR A O 1
ATOM 5791 N N . THR A 1 747 ? -14.184 -28.669 -23.021 1.00 67.56 747 THR A N 1
ATOM 5792 C CA . THR A 1 747 ? -15.415 -29.018 -22.285 1.00 67.56 747 THR A CA 1
ATOM 5793 C C . THR A 1 747 ? -15.369 -28.631 -20.810 1.00 67.56 747 THR A C 1
ATOM 5795 O O . THR A 1 747 ? -16.419 -28.376 -20.235 1.00 67.56 747 THR A O 1
ATOM 5798 N N . ASP A 1 748 ? -14.172 -28.537 -20.229 1.00 63.66 748 ASP A N 1
ATOM 5799 C CA . ASP A 1 748 ? -13.962 -28.184 -18.820 1.00 63.66 748 ASP A CA 1
ATOM 5800 C C . ASP A 1 748 ? -13.994 -26.654 -18.592 1.00 63.66 748 ASP A C 1
ATOM 5802 O O . ASP A 1 748 ? -13.924 -26.186 -17.455 1.00 63.66 748 ASP A O 1
ATOM 5806 N N . ASP A 1 749 ? -14.120 -25.871 -19.675 1.00 56.84 749 ASP A N 1
ATOM 5807 C CA . ASP A 1 749 ? -14.199 -24.403 -19.671 1.00 56.84 749 ASP A CA 1
ATOM 5808 C C . ASP A 1 749 ? -15.627 -23.872 -19.931 1.00 56.84 749 ASP A C 1
ATOM 5810 O O . ASP A 1 749 ? -15.860 -22.657 -19.899 1.00 56.84 749 ASP A O 1
ATOM 5814 N N . ILE A 1 750 ? -16.577 -24.762 -20.255 1.00 52.38 750 ILE A N 1
ATOM 5815 C CA . ILE A 1 750 ? -17.961 -24.443 -20.652 1.00 52.38 750 ILE A CA 1
ATOM 5816 C C . ILE A 1 750 ? -18.895 -24.473 -19.440 1.00 52.38 750 ILE A C 1
ATOM 5818 O O . ILE A 1 750 ? -19.578 -23.436 -19.267 1.00 52.38 750 ILE A O 1
#

Mean predicted aligned error: 13.36 Å

Sequence (750 aa):
MRNGDLVAECALEGIKSRVVLQIKRRHVEVWNEIPALAGTELQQPWPCSRMCSLSLWSSSGDHNPFLCFAFGFSHALHPIPRQSLQAACYWLTLVKVMLQMETIENREVYSCEFKLRENPLKRKDKVYVGCGAGFGGDRPLAALKLLQTVKELDYLVLECLAERTLAERYQHMMAGGKGYDSRISDWMSMLLPLAVERGICLITNMGAVDPLGAQQEVMDIASKLGLSITIAAVYEVCQEKSGPHLSKKGYGMWEGGISTYLGASPIVQCLERHKPHVIITSRIADAALFLAPMVYELGWNWNDFSQLAQGTLAGHLLECGCQLTGGYFMHPGDKYRNFSLEQLLNLSLPYAEIGYKGEVCVAKAEGSRGLLNNSTCAQQLLYEVGDPSSYITPDVVIDLRNVYFCPLSNDKVLCYGAKPSSVQFPDKLLQLVPVDCGWKGWGEISYGGFGCIRRAEAAEYLVRSWVEEVYPGIGDCIKSYIVGHDSLKATATHEGTFSREQMDIRLRMDGLFKLKEHAVCFVQEFTALYTNGPAAGGGICTGHKKEIVLQKQLVERDNTFWGFEIKKSKSIDPSKKEATCDGSDPVDTVREENKVLLVSTSNSIGGAISSALAPSAPSNKKIPLYQVAHSRAGDKGNDLNFSIIPHCPKDINRLKQVITKSWVKDVVSPLLDFSSFTSAEAIEQRNKKMEQVTVEIYEVPGIHSLNVVARNILDGGVNCSRRIDRHGKTISDLILCQEVILPPLTTDDI

Nearest PDB structures (foldseek):
  6c80-assembly1_A  TM=4.714E-01  e=1.230E-01  Linum usitatissimum
  4v8m-assembly1_AQ  TM=4.052E-01  e=2.380E-01  Trypanosoma brucei brucei TREU927
  6fyx-assembly1_U  TM=4.572E-01  e=1.310E+00  Kluyveromyces lactis NRRL Y-1140
  8dlf-assembly1_D  TM=4.552E-01  e=2.034E+00  Human herpesvirus 4 strain B95-8

pLDDT: mean 79.25, std 26.61, range [22.61, 98.88]

Solvent-accessible surface area (backbone atoms only — not comparable to full-atom values): 43048 Å² total; per-residue (Å²): 132,91,78,89,87,78,83,90,79,91,80,81,90,80,89,84,86,83,82,89,89,88,79,89,90,86,83,84,89,90,87,89,89,83,82,92,84,80,89,83,90,85,84,88,82,87,87,91,84,86,83,91,85,84,90,82,90,85,90,82,88,80,93,84,91,79,88,84,89,86,85,90,84,82,91,83,94,73,89,75,57,75,66,56,58,53,49,50,52,50,49,53,47,48,48,52,50,47,59,58,57,74,61,63,68,84,74,64,73,42,61,58,50,93,70,71,62,92,77,57,52,64,75,39,69,59,48,27,44,30,26,39,23,41,36,70,84,55,59,57,68,44,26,44,47,46,69,68,65,46,86,71,53,46,32,38,32,32,46,33,66,49,77,62,53,46,43,51,22,44,54,35,32,77,72,74,47,64,24,26,52,79,59,55,56,62,45,46,72,65,39,45,68,62,28,60,76,68,69,26,29,37,39,30,30,44,7,38,78,24,20,65,62,39,47,48,54,52,47,53,48,30,57,75,69,72,47,70,50,33,37,35,22,34,39,62,37,36,80,81,82,77,64,102,83,73,78,99,73,75,86,37,69,52,82,77,55,55,45,45,43,36,41,25,62,71,56,28,53,45,50,74,76,64,62,41,45,32,39,29,21,16,59,47,35,73,27,26,69,52,25,16,61,48,37,45,36,38,21,54,47,74,80,42,43,56,36,50,23,28,36,37,51,51,11,50,46,33,45,57,10,34,38,30,25,33,44,96,52,66,34,88,90,37,94,86,36,46,73,64,72,72,32,66,78,48,44,30,35,29,32,34,44,38,36,63,84,37,50,33,31,44,30,41,48,83,95,51,34,48,44,47,47,61,68,27,47,52,40,36,72,40,49,56,44,75,52,47,60,57,41,78,41,65,66,38,14,21,20,50,29,50,30,37,69,46,74,78,46,78,43,30,33,40,46,47,56,39,29,48,23,97,55,53,50,57,77,52,34,56,29,32,38,64,39,83,62,28,12,34,15,28,35,33,37,28,26,62,29,74,63,23,67,63,38,40,53,52,36,50,53,49,35,44,49,56,41,32,74,79,41,76,81,53,48,84,37,39,29,42,42,81,45,67,69,71,71,74,77,81,65,84,86,70,81,93,66,83,53,82,55,64,34,23,37,28,36,36,37,25,29,53,28,79,44,63,66,58,18,51,48,48,35,49,44,48,57,45,34,77,82,74,39,50,87,76,51,43,82,73,48,69,50,68,47,78,32,51,34,68,47,79,47,78,40,53,24,76,82,35,36,32,35,65,50,80,48,67,47,76,75,78,65,84,88,76,70,82,80,85,86,76,86,90,79,91,76,87,81,83,81,78,80,85,73,81,80,82,78,84,76,94,72,92,78,90,73,79,96,70,84,73,72,48,76,70,66,71,52,79,41,83,41,46,34,55,81,42,26,50,58,34,30,20,47,64,57,23,23,39,21,31,33,47,34,41,62,17,61,56,41,36,71,41,43,59,76,58,71,36,63,64,53,51,48,62,72,54,47,71,64,61,54,47,49,78,73,83,50,75,67,53,52,51,55,31,54,63,54,54,72,70,40,49,67,47,79,42,77,25,70,41,69,34,25,38,39,36,32,36,35,68,50,37,61,66,2,63,58,62,21,57,50,88,71,26,52,44,50,70,48,29,61,62,58,27,63,40,74,42,64,34,60,71,86,54,86,93,45,112

Organism: Ensete ventricosum (NCBI:txid4639)

Secondary structure (DSSP, 8-state):
---------------------------------------------------------------------------------HHHHHHHHHHHHHHHHHHHHTT-----EEE-S----SS-----SEEEEEEEESSTTS-HHHHHHHHHH-TT--EEEE----HHHHHHHHHHHHTTS-SS-TTHHHHHHHHHHHHHHHTPEEEE-TTTT-HHHHHHHHHHHHHHTT---EEEEEEEEE-----SS------EE-TT--EE-B-SHHHHHHHHHH--SEEEESSB-HHHHHHHHHHHHHT--TT-HHHHHHHHHHHHHHTTGGGTTTTTT--TT-TTT---HHHHHTBPPPEEEEETTS-EEEE--TT-BS--SHHHHHHHHTTT-S-TTSEE-SS-EEE-TT-EEEEEETTEEEEE--EE-SS-S-SEEEEEEEEEEEEEEEEEEEEESTTHHHHHHHHHHHHHHHHHHHSTT-GGGEEEEEE-SSSS--S---TT---GGG-EEEEEEEEEESSHHHHHHHHHHHHTHHHHSSTTEEEEEEEEEEEEEEEEEEEESTT-EEEEEEEEPPP--TT------------------------------------PPPPPPPSSSEEEGGGTEE--EEEETTEEEEEEEESSGGGHHHHHHHS-HHHHHHHHGGGG-S-SS--HHHHHHHHHHHTS--EEEEEEGGGTEEEEEETT-STT-TTT---SSSS-TTHHHHHHTSEEEPPPPPGGG-